Protein AF-A0A1G0DMK4-F1 (afdb_monomer)

Radius of gyration: 58.42 Å; Cα contacts (8 Å, |Δi|>4): 2530; chains: 1; bounding box: 121×80×186 Å

Solvent-accessible surface area (backbone atoms only — not comparable to full-atom values): 40715 Å² total; per-residue (Å²): 132,88,78,69,94,81,63,79,28,72,43,36,23,65,38,38,71,46,68,94,87,33,30,36,30,27,36,40,88,76,53,27,71,59,48,81,87,42,54,96,87,34,70,50,57,33,36,42,35,43,96,84,70,54,69,41,38,30,36,36,43,39,55,57,76,31,36,37,32,26,48,88,82,24,58,25,72,78,77,47,77,64,76,92,76,69,51,67,66,26,37,41,30,46,53,90,43,76,62,56,50,45,53,66,70,60,44,74,77,64,54,29,66,36,43,78,48,48,42,46,32,26,34,69,56,87,79,66,61,90,72,92,51,70,66,41,75,46,44,34,23,31,66,35,37,20,76,46,42,64,27,27,46,19,54,51,83,45,83,68,29,42,38,18,34,74,94,66,46,68,41,55,60,46,32,41,72,17,63,70,33,68,39,43,33,31,32,39,63,93,75,62,29,30,25,36,75,57,59,43,74,65,95,80,82,56,81,60,62,62,51,71,47,70,54,94,56,22,40,38,41,33,41,44,60,46,79,46,71,34,73,51,95,81,60,99,86,63,78,60,48,73,42,76,41,85,54,74,46,68,39,71,49,49,40,32,49,32,50,48,53,55,58,69,42,83,39,45,39,38,34,29,40,30,52,57,92,84,44,81,47,49,32,38,31,32,72,79,48,84,85,51,101,79,62,69,40,31,85,51,48,74,52,60,67,75,41,90,43,55,32,79,44,40,37,32,91,61,54,49,72,92,62,47,65,43,61,49,30,35,32,44,42,37,26,66,38,65,26,38,69,62,63,78,53,53,75,48,80,48,73,63,87,68,81,87,69,82,79,79,86,76,80,87,83,88,76,78,56,70,47,90,48,90,33,73,71,57,45,27,43,31,94,39,13,39,63,49,37,65,65,27,29,49,29,38,16,35,25,55,32,0,27,23,46,19,28,52,26,28,48,29,38,14,35,22,44,30,0,26,18,46,19,30,56,23,30,48,30,37,14,36,21,45,32,0,25,23,43,22,28,57,24,30,49,29,38,15,37,20,45,30,0,27,23,45,20,29,56,25,30,49,28,38,14,37,21,45,29,0,26,21,44,20,30,58,25,31,49,28,38,14,37,22,45,30,0,26,21,43,19,30,58,24,32,48,30,38,14,37,19,44,30,0,25,24,45,20,30,57,25,32,48,30,38,15,38,21,43,31,0,27,23,49,19,32,58,24,29,48,28,39,15,37,21,48,30,0,27,22,46,19,30,59,24,30,47,29,38,15,37,20,43,30,0,26,23,44,19,29,58,24,30,48,28,38,15,37,20,42,31,0,26,22,45,21,31,56,23,28,50,28,37,17,36,20,43,31,2,31,22,48,18,32,56,24,29,50,29,42,28,37,18,46,35,4,29,22,46,18,30,55,27,29,49,30,35,16,37,21,45,31,0,27,22,44,21,30,57,24,28,49,28,38,15,38,20,46,28,0,26,25,46,20,28,58,25,30,46,28,38,15,38,19,45,30,0,26,24,47,20,30,57,24,29,47,29,37,14,38,20,45,30,0,26,21,44,19,31,56,23,27,49,26,38,16,39,21,41,29,0,26,23,53,17,32,62,27,28,48,29,38,15,40,22,46,34,0,26,26,65,30,41,27,30,47,28,37,18,39,29,57,51,2,51,63,80,64,57,39,39,66,38,54,71,44,80,36,77,28,37,74,83,66,86,78,89,89,61,94,62,93,72,87,87,75,94,77,56,70,91,82,55,75,91,88,69,80,79,93,57,18,44,71,56,61,69,66,57,66,79,44,76,50,62,41,78,62,91,81,74,63,51,56,75,45,75,49,71,49,68,54,37,70,61,50,48,52,49,29,60,75,67,74,43,64,89,47,58,51,47,48,64,91,27,90,91,44,64,42,66,39,72,78,49,49,52,67,36,51,55,42,15,52,55,51,49,50,52,54,50,53,53,47,39,75,78,58,119

Foldseek 3Di:
DDDDPPQWQKFWWQAWFDDDQWTKTFTDQQSLVSDDAADQQGWAWKWWADPVGDIKIFIWHHDDRGMTTTHPPGIRPVVDDGDPIDDGGIMIIRDCDVVVVVVVVVPPLLEFEWDDDQQETEGEHVVFDPDDDAFDKHKYFYAAWRQDQWRWYDYRNHDIATEAAVVRHTHDTCLQPHGRRIWIWTQHPVVRHIHTDRGDDPPAQDDFPWDWDADPLKIKIKGAWDKDWWCDPPDDDDDTDIATPPGIAIDMRAQQQQLQPAAFDKWKKWWKWWPPVRDIHIKIHTPPEQDDLQQAADQDARDHHPDPNHNHHIHGRHGDGNITMWTQWIWIWHANGRRGTDDRTDTDGDNIDDRPPPDPDDDDDDDADQADDPEPAEGAGDVQWCCQAPAEHNEYAAEHQGCNQAHHEYCEYAAEHQGCNQAHHEYNEYAAEHLFCNQAHHEYCEYAHEHQFCNQAHHEYNEYTAEHQGCNQAHHEYCEYAAEHQGVNQAHHEYNEYAHEHQGVNQAHHEYCEYAAEHQGCNQAHHEYNEYAHEHQGCNQAHHEYCEYAAEHQGCNQAHHEYQEYAAAHQGVNQAHHEYQEYAHEHQGCNQAHHEYAEYYHEHLWCNQAHHEYQEYAAEHQGVNQAHHEYLEYAHEHQGVNQAHHEYNEYAHEHQGCNQAHHEYQEYAHAHQGCNQAHHEYNEYAAEHLGCNNAHHEYNEYAHEHNFQNLAPAYAEYTAYHNFHDPFLGRHDYNYYTYYDLPDPDDDDPDPDDDDDDDPVVDDPDDQDPAAQVLVVQFDKDWDADPDPPPRGHRPIDIDGDQVSNVVSCVVVVNCVLVQWDCSDVVHIDGDVVSCVSRHVRSVVVVVVVVVVVVVVPD

Nearest PDB structures (foldseek):
  8jov-assembly1_l  TM=7.802E-01  e=1.096E-05  Ralstonia phage GP4
  9b45-assembly1_2  TM=5.851E-01  e=5.328E-04  Pseudomonas virus Pa193
  8h37-assembly1_N  TM=1.203E-01  e=4.018E+00  Homo sapiens

Secondary structure (DSSP, 8-state):
----TT---EEEEEEEEE-SSSEEEEESTTGGGGSPP--TT--EEEEEE-TT--EEEEEEEEEETTEEEE-TT-S-TTSPPPPS---TT-EEE----HHHHHHHHS-GGGSEEPEEETTEEEE--SS---S--TT-EEEEE-SSB--SS--EEEETTPPPEEEEETTSPPPPTTSSBSTT-EEEEEEETTTTEEEESS----TTS----EEEEEETTEEEEEE-SEEEEE--TT-TT---EEEEE-S-EEEEE-TT--TT--TT-EEEEEEEEEEETTEEEEEEEETTS---TTPPBPSS---TTT----TT-BEESS--SS--EEEEEEEEEEEEETTEE-S--EEEPPPS-S------------S--B---SSTT-EEESTTTTTT-SS--S-EEESTTTTTT-SS--S-EEESTTTTTT-SS--S-EEESTTTTTT-SS--S-EEESTTTTTT-SS--S-EEESTTTTTT-SS--S-EEESTTTTTT-SS--S-EEESTTTTTT-SS--S-EEESTTTTTT-SS--S-EEESTTTTTT-SS--S-EEESTTTTTT-SS--S-EEESTTTTTT-SS--S-EEESTTTTTT-SS--S-EEESTTTTTT-SS--S-EEESTTTTTT-SS--S-EEESTTTTTT-SS--S-EEESTTTTTT-SS--S-EEESTTTTTT-SS--S-EEESTTTTTT-SS--S-EEESTTTTTT--SSS-EEESTT---SSS-TT--S-EEES-TT------SSS-------GGG--S----S-SHHHHHH--EEEEE---SSSSSTT-EEEEE-HHHHHHHHHHTT-GGG--EE-SSTT--EE-GGGGHHHHHHHHHHHHHHHHHHHHH--

Mean predicted aligned error: 20.09 Å

Sequence (859 aa):
MGIKFGNFASSKLVTPPSGTSGLSFVVSPGEGALFPTLAAGDWCYCVLKNASLVREVVRVTARSTDSFTIGTAGRGLDGSSAYASWGVGDVVELCLTNLALLDALADSGRWVAAGGTADAITANYTPDIYALVDGQLCFVRAGAANATATPTFAPDGLTAYTITLDGGAALSPGNIAGAGHELILRYNLANTRWELLNPKRKVGDTIFPVTAVLAANAMTLTLTPCTLDFRSLTLTTGVPNTRNVTADVATVISSGSTGGTTSAVASRIMLLAIDNAGTVELAWCNSLLALDETALISTTAEGGVGAADSAAVIYSTTARSNVPFRVVGYVNSTQTTAGTWAQTPALVQGYGGGVVHQTINQSGGTVNSMGGGGVASNVAISPTALYSNTTGTNNTAVGVQALQDNTTGSYNTAVGMHALQANTTGINNTAVGVNALLSNTTGIYNTAVGVQALQANTIGTSNTAVGQSALQANTTGIDNTAVGRSALQANTTGTSNTAVGMNALLYNTIGINNTAVGGYALNVNTTGASNTAVGYAALQANTTGYSNTAVGQYALYANTTGINNTAVGSSALQFNITGHSNTAVGQSALYANTTGAYNTVVGNEALQANTIGTYNTAVGSGALQSNTTGYDNTAVGKSALFLNTTGYSNTAVGKSALFFNTTGTNNTAVGSSALQSNITGYSNTAVGQSALYANTTGASNTAVGYAAGNNTTGTNNSFFGNGAVNTTGGATASNTIVLGDSAITTLRCQTNVISALSDIRDKSDIVALPFGLEFVSALKPVAFTWNQRDGGRIGIKSAGFIAQDLEEVQKRFGAENLDLVDTMNPDNFAARYGNLLPAMVKAIQELNIKFEQFKELHP

Structure (mmCIF, N/CA/C/O backbone):
data_AF-A0A1G0DMK4-F1
#
_entry.id   AF-A0A1G0DMK4-F1
#
loop_
_atom_site.group_PDB
_atom_site.id
_atom_site.type_symbol
_atom_site.label_atom_id
_atom_site.label_alt_id
_atom_site.label_comp_id
_atom_site.label_asym_id
_atom_site.label_entity_id
_atom_site.label_seq_id
_atom_site.pdbx_PDB_ins_code
_atom_site.Cartn_x
_atom_site.Cartn_y
_atom_site.Cartn_z
_atom_site.occupancy
_atom_site.B_iso_or_equiv
_atom_site.auth_seq_id
_atom_site.auth_comp_id
_atom_site.auth_asym_id
_atom_site.auth_atom_id
_atom_site.pdbx_PDB_model_num
ATOM 1 N N . MET A 1 1 ? -3.096 -25.996 63.598 1.00 44.22 1 MET A N 1
ATOM 2 C CA . MET A 1 1 ? -2.161 -26.513 62.573 1.00 44.22 1 MET A CA 1
ATOM 3 C C . MET A 1 1 ? -2.212 -25.579 61.367 1.00 44.22 1 MET A C 1
ATOM 5 O O . MET A 1 1 ? -3.277 -25.425 60.785 1.00 44.22 1 MET A O 1
ATOM 9 N N . GLY A 1 2 ? -1.127 -24.872 61.042 1.00 42.22 2 GLY A N 1
ATOM 10 C CA . GLY A 1 2 ? -1.115 -23.935 59.912 1.00 42.22 2 GLY A CA 1
ATOM 11 C C . GLY A 1 2 ? -0.899 -24.670 58.592 1.00 42.22 2 GLY A C 1
ATOM 12 O O . GLY A 1 2 ? 0.241 -24.962 58.238 1.00 42.22 2 GLY A O 1
ATOM 13 N N . ILE A 1 3 ? -1.970 -24.975 57.857 1.00 49.34 3 ILE A N 1
ATOM 14 C CA . ILE A 1 3 ? -1.850 -25.448 56.472 1.00 49.34 3 ILE A CA 1
ATOM 15 C C . ILE A 1 3 ? -1.408 -24.247 55.624 1.00 49.34 3 ILE A C 1
ATOM 17 O O . ILE A 1 3 ? -2.153 -23.283 55.466 1.00 49.34 3 ILE A O 1
ATOM 21 N N . LYS A 1 4 ? -0.174 -24.267 55.098 1.00 44.16 4 LYS A N 1
ATOM 22 C CA . LYS A 1 4 ? 0.292 -23.248 54.143 1.00 44.16 4 LYS A CA 1
ATOM 23 C C . LYS A 1 4 ? -0.550 -23.355 52.866 1.00 44.16 4 LYS A C 1
ATOM 25 O O . LYS A 1 4 ? -0.517 -24.385 52.200 1.00 44.16 4 LYS A O 1
ATOM 30 N N . PHE A 1 5 ? -1.254 -22.280 52.508 1.00 46.44 5 PHE A N 1
ATOM 31 C CA . PHE A 1 5 ? -2.208 -22.170 51.388 1.00 46.44 5 PHE A CA 1
ATOM 32 C C . PHE A 1 5 ? -1.623 -22.362 49.963 1.00 46.44 5 PHE A C 1
ATOM 34 O O . PHE A 1 5 ? -2.263 -21.989 48.986 1.00 46.44 5 PHE A O 1
ATOM 41 N N . GLY A 1 6 ? -0.414 -22.917 49.819 1.00 44.47 6 GLY A N 1
ATOM 42 C CA . GLY A 1 6 ? 0.282 -23.077 48.535 1.00 44.47 6 GLY A CA 1
ATOM 43 C C . GLY A 1 6 ? 0.266 -24.483 47.921 1.00 44.47 6 GLY A C 1
ATOM 44 O O . GLY A 1 6 ? 0.607 -24.612 46.751 1.00 44.47 6 GLY A O 1
ATOM 45 N N . ASN A 1 7 ? -0.121 -25.533 48.657 1.00 51.66 7 ASN A N 1
ATOM 46 C CA . ASN A 1 7 ? 0.048 -26.920 48.198 1.00 51.66 7 ASN A CA 1
ATOM 47 C C . ASN A 1 7 ? -1.297 -27.597 47.877 1.00 51.66 7 ASN A C 1
ATOM 49 O O . ASN A 1 7 ? -1.890 -28.234 48.743 1.00 51.66 7 ASN A O 1
ATOM 53 N N . PHE A 1 8 ? -1.767 -27.512 46.629 1.00 63.16 8 PHE A N 1
ATOM 54 C CA . PHE A 1 8 ? -2.818 -28.397 46.101 1.00 63.16 8 PHE A CA 1
ATOM 55 C C . PHE A 1 8 ? -2.177 -29.711 45.626 1.00 63.16 8 PHE A C 1
ATOM 57 O O . PHE A 1 8 ? -1.830 -29.856 44.457 1.00 63.16 8 PHE A O 1
ATOM 64 N N . ALA A 1 9 ? -1.939 -30.643 46.550 1.00 75.12 9 ALA A N 1
ATOM 65 C CA . ALA A 1 9 ? -1.316 -31.930 46.238 1.00 75.12 9 ALA A CA 1
ATOM 66 C C . ALA A 1 9 ? -2.338 -32.932 45.674 1.00 75.12 9 ALA A C 1
ATOM 68 O O . ALA A 1 9 ? -3.440 -33.049 46.207 1.00 75.12 9 ALA A O 1
ATOM 69 N N . SER A 1 10 ? -1.970 -33.675 44.629 1.00 86.06 10 SER A N 1
ATOM 70 C CA . SER A 1 10 ? -2.771 -34.750 44.024 1.00 86.06 10 SER A CA 1
ATOM 71 C C . SER A 1 10 ? -1.851 -35.913 43.648 1.00 86.06 10 SER A C 1
ATOM 73 O O . SER A 1 10 ? -0.731 -35.675 43.197 1.00 86.06 10 SER A O 1
ATOM 75 N N . SER A 1 11 ? -2.284 -37.154 43.875 1.00 90.38 11 SER A N 1
ATOM 76 C CA . SER A 1 11 ? -1.523 -38.368 43.541 1.00 90.38 11 SER A CA 1
ATOM 77 C C . SER A 1 11 ? -2.454 -39.562 43.299 1.00 90.38 11 SER A C 1
ATOM 79 O O . SER A 1 11 ? -3.620 -39.542 43.699 1.00 90.38 11 SER A O 1
ATOM 81 N N . LYS A 1 12 ? -1.960 -40.610 42.632 1.00 91.69 12 LYS A N 1
ATOM 82 C CA . LYS A 1 12 ? -2.721 -41.840 42.367 1.00 91.69 12 LYS A CA 1
ATOM 83 C C . LYS A 1 12 ? -2.516 -42.872 43.468 1.00 91.69 12 LYS A C 1
ATOM 85 O O . LYS A 1 12 ? -1.415 -43.036 43.981 1.00 91.69 12 LYS A O 1
ATOM 90 N N . LEU A 1 13 ? -3.565 -43.624 43.776 1.00 89.44 13 LEU A N 1
ATOM 91 C CA . LEU A 1 13 ? -3.516 -44.767 44.677 1.00 89.44 13 LEU A CA 1
ATOM 92 C C . LEU A 1 13 ? -2.804 -45.943 43.999 1.00 89.44 13 LEU A C 1
ATOM 94 O O . LEU A 1 13 ? -3.246 -46.437 42.962 1.00 89.44 13 LEU A O 1
ATOM 98 N N . VAL A 1 14 ? -1.726 -46.418 44.616 1.00 89.19 14 VAL A N 1
ATOM 99 C CA . VAL A 1 14 ? -1.028 -47.664 44.257 1.00 89.19 14 VAL A CA 1
ATOM 100 C C . VAL A 1 14 ? -1.635 -48.847 45.001 1.00 89.19 14 VAL A C 1
ATOM 102 O O . VAL A 1 14 ? -1.769 -49.931 44.438 1.00 89.19 14 VAL A O 1
ATOM 105 N N . THR A 1 15 ? -2.065 -48.622 46.241 1.00 87.75 15 THR A N 1
ATOM 106 C CA . THR A 1 15 ? -2.818 -49.599 47.031 1.00 87.75 15 THR A CA 1
ATOM 107 C C . THR A 1 15 ? -4.028 -48.898 47.637 1.00 87.75 15 THR A C 1
ATOM 109 O O . THR A 1 15 ? -3.842 -47.901 48.341 1.00 87.75 15 THR A O 1
ATOM 112 N N . PRO A 1 16 ? -5.259 -49.371 47.380 1.00 84.31 16 PRO A N 1
ATOM 113 C CA . PRO A 1 16 ? -6.455 -48.729 47.908 1.00 84.31 16 PRO A CA 1
ATOM 114 C C . PRO A 1 16 ? -6.574 -48.894 49.436 1.00 84.31 16 PRO A C 1
ATOM 116 O O . PRO A 1 16 ? -6.036 -49.863 49.982 1.00 84.31 16 PRO A O 1
ATOM 119 N N . PRO A 1 17 ? -7.300 -47.987 50.128 1.00 84.44 17 PRO A N 1
ATOM 120 C CA . PRO A 1 17 ? -7.554 -48.078 51.564 1.00 84.44 17 PRO A CA 1
ATOM 121 C C . PRO A 1 17 ? -8.040 -49.467 52.001 1.00 84.44 17 PRO A C 1
ATOM 123 O O . PRO A 1 17 ? -9.147 -49.877 51.653 1.00 84.44 17 PRO A O 1
ATOM 126 N N . SER A 1 18 ? -7.227 -50.181 52.785 1.00 77.44 18 SER A N 1
ATOM 127 C CA . SER A 1 18 ? -7.543 -51.520 53.308 1.00 77.44 18 SER A CA 1
ATOM 128 C C . SER A 1 18 ? -6.990 -51.720 54.730 1.00 77.44 18 SER A C 1
ATOM 130 O O . SER A 1 18 ? -6.041 -51.045 55.124 1.00 77.44 18 SER A O 1
ATOM 132 N N . GLY A 1 19 ? -7.612 -52.595 55.535 1.00 66.94 19 GLY A N 1
ATOM 133 C CA . GLY A 1 19 ? -7.185 -52.897 56.914 1.00 66.94 19 GLY A CA 1
ATOM 134 C C . GLY A 1 19 ? -8.329 -53.012 57.934 1.00 66.94 19 GLY A C 1
ATOM 135 O O . GLY A 1 19 ? -9.402 -52.444 57.749 1.00 66.94 19 GLY A O 1
ATOM 136 N N . THR A 1 20 ? -8.109 -53.765 59.019 1.00 52.50 20 THR A N 1
ATOM 137 C CA . THR A 1 20 ? -9.117 -54.055 60.065 1.00 52.50 20 THR A CA 1
ATOM 138 C C . THR A 1 20 ? -9.010 -53.172 61.317 1.00 52.50 20 THR A C 1
ATOM 140 O O . THR A 1 20 ? -9.923 -53.177 62.137 1.00 52.50 20 THR A O 1
ATOM 143 N N . SER A 1 21 ? -7.934 -52.388 61.463 1.00 51.56 21 SER A N 1
ATOM 144 C CA . SER A 1 21 ? -7.616 -51.590 62.669 1.00 51.56 21 SER A CA 1
ATOM 145 C C . SER A 1 21 ? -7.331 -50.119 62.323 1.00 51.56 21 SER A C 1
ATOM 147 O O . SER A 1 21 ? -6.407 -49.510 62.858 1.00 51.56 21 SER A O 1
ATOM 149 N N . GLY A 1 22 ? -8.088 -49.573 61.368 1.00 65.00 22 GLY A N 1
ATOM 150 C CA . GLY A 1 22 ? -7.731 -48.377 60.596 1.00 65.00 22 GLY A CA 1
ATOM 151 C C . GLY A 1 22 ? -7.344 -48.768 59.168 1.00 65.00 22 GLY A C 1
ATOM 152 O O . GLY A 1 22 ? -6.807 -49.854 58.947 1.00 65.00 22 GLY A O 1
ATOM 153 N N . LEU A 1 23 ? -7.679 -47.924 58.192 1.00 81.00 23 LEU A N 1
ATOM 154 C CA . LEU A 1 23 ? -7.430 -48.202 56.774 1.00 81.00 23 LEU A CA 1
ATOM 155 C C . LEU A 1 23 ? -6.123 -47.534 56.358 1.00 81.00 23 LEU A C 1
ATOM 157 O O . LEU A 1 23 ? -5.935 -46.355 56.649 1.00 81.00 23 LEU A O 1
ATOM 161 N N . SER A 1 24 ? -5.242 -48.238 55.654 1.00 86.62 24 SER A N 1
ATOM 162 C CA . SER A 1 24 ? -4.052 -47.632 55.053 1.00 86.62 24 SER A CA 1
ATOM 163 C C . SER A 1 24 ? -4.102 -47.696 53.534 1.00 86.62 24 SER A C 1
ATOM 165 O O . SER A 1 24 ? -4.642 -48.638 52.952 1.00 86.62 24 SER A O 1
ATOM 167 N N . PHE A 1 25 ? -3.558 -46.666 52.891 1.00 89.31 25 PHE A N 1
ATOM 168 C CA . PHE A 1 25 ? -3.395 -46.606 51.442 1.00 89.31 25 PHE A CA 1
ATOM 169 C C . PHE A 1 25 ? -2.009 -46.079 51.090 1.00 89.31 25 PHE A C 1
ATOM 171 O O . PHE A 1 25 ? -1.380 -45.375 51.884 1.00 89.31 25 PHE A O 1
ATOM 178 N N . VAL A 1 26 ? -1.536 -46.425 49.897 1.00 91.00 26 VAL A N 1
ATOM 179 C CA . VAL A 1 26 ? -0.231 -45.989 49.385 1.00 91.00 26 VAL A CA 1
ATOM 180 C C . VAL A 1 26 ? -0.451 -45.230 48.091 1.00 91.00 26 VAL A C 1
ATOM 182 O O . VAL A 1 26 ? -1.264 -45.647 47.262 1.00 91.00 26 VAL A O 1
ATOM 185 N N . VAL A 1 27 ? 0.254 -44.117 47.931 1.00 90.88 27 VAL A N 1
ATOM 186 C CA . VAL A 1 27 ? 0.215 -43.292 46.717 1.00 90.88 27 VAL A CA 1
ATOM 187 C C . VAL A 1 27 ? 1.395 -43.609 45.793 1.00 90.88 27 VAL A C 1
ATOM 189 O O . VAL A 1 27 ? 2.221 -44.459 46.132 1.00 90.88 27 VAL A O 1
ATOM 192 N N . SER A 1 28 ? 1.490 -42.982 44.617 1.00 91.12 28 SER A N 1
ATOM 193 C CA . SER A 1 28 ? 2.614 -43.236 43.702 1.00 91.12 28 SER A CA 1
ATOM 194 C C . SER A 1 28 ? 3.966 -43.014 44.404 1.00 91.12 28 SER A C 1
ATOM 196 O O . SER A 1 28 ? 4.089 -42.064 45.183 1.00 91.12 28 SER A O 1
ATOM 198 N N . PRO A 1 29 ? 4.999 -43.837 44.130 1.00 90.38 29 PRO A N 1
ATOM 199 C CA . PRO A 1 29 ? 6.288 -43.722 44.809 1.00 90.38 29 PRO A CA 1
ATOM 200 C C . PRO A 1 29 ? 6.890 -42.313 44.703 1.00 90.38 29 PRO A C 1
ATOM 202 O O . PRO A 1 29 ? 7.016 -41.770 43.606 1.00 90.38 29 PRO A O 1
ATOM 205 N N . GLY A 1 30 ? 7.274 -41.730 45.838 1.00 83.62 30 GLY A N 1
ATOM 206 C CA . GLY A 1 30 ? 7.830 -40.380 45.959 1.00 83.62 30 GLY A CA 1
ATOM 207 C C . GLY A 1 30 ? 6.803 -39.240 45.982 1.00 83.62 30 GLY A C 1
ATOM 208 O O . GLY A 1 30 ? 7.153 -38.124 46.371 1.00 83.62 30 GLY A O 1
ATOM 209 N N . GLU A 1 31 ? 5.541 -39.486 45.616 1.00 87.12 31 GLU A N 1
ATOM 210 C CA . GLU A 1 31 ? 4.489 -38.457 45.599 1.00 87.12 31 GLU A CA 1
ATOM 211 C C . GLU A 1 31 ? 3.869 -38.223 46.982 1.00 87.12 31 GLU A C 1
ATOM 213 O O . GLU A 1 31 ? 3.217 -37.198 47.202 1.00 87.12 31 GLU A O 1
ATOM 218 N N . GLY A 1 32 ? 4.134 -39.094 47.962 1.00 81.38 32 GLY A N 1
ATOM 219 C CA . GLY A 1 32 ? 3.729 -38.876 49.346 1.00 81.38 32 GLY A CA 1
ATOM 220 C C . GLY A 1 32 ? 4.279 -37.570 49.906 1.00 81.38 32 GLY A C 1
ATOM 221 O O . GLY A 1 32 ? 3.563 -36.884 50.638 1.00 81.38 32 GLY A O 1
ATOM 222 N N . ALA A 1 33 ? 5.488 -37.172 49.482 1.00 81.50 33 ALA A N 1
ATOM 223 C CA . ALA A 1 33 ? 6.163 -35.921 49.838 1.00 81.50 33 ALA A CA 1
ATOM 224 C C . ALA A 1 33 ? 5.368 -34.647 49.495 1.00 81.50 33 ALA A C 1
ATOM 226 O O . ALA A 1 33 ? 5.602 -33.612 50.120 1.00 81.50 33 ALA A O 1
ATOM 227 N N . LEU A 1 34 ? 4.421 -34.721 48.551 1.00 79.25 34 LEU A N 1
ATOM 228 C CA . LEU A 1 34 ? 3.544 -33.603 48.178 1.00 79.25 34 LEU A CA 1
ATOM 229 C C . LEU A 1 34 ? 2.527 -33.269 49.283 1.00 79.25 34 LEU A C 1
ATOM 231 O O . LEU A 1 34 ? 2.045 -32.139 49.365 1.00 79.25 34 LEU A O 1
ATOM 235 N N . PHE A 1 35 ? 2.224 -34.233 50.154 1.00 81.56 35 PHE A N 1
ATOM 236 C CA . PHE A 1 35 ? 1.291 -34.084 51.267 1.00 81.56 35 PHE A CA 1
ATOM 237 C C . PHE A 1 35 ? 2.019 -33.679 52.566 1.00 81.56 35 PHE A C 1
ATOM 239 O O . PHE A 1 35 ? 3.217 -33.939 52.710 1.00 81.56 35 PHE A O 1
ATOM 246 N N . PRO A 1 36 ? 1.331 -33.053 53.541 1.00 76.75 36 PRO A N 1
ATOM 247 C CA . PRO A 1 36 ? 1.948 -32.636 54.800 1.00 76.75 36 PRO A CA 1
ATOM 248 C C . PRO A 1 36 ? 2.512 -33.817 55.603 1.00 76.75 36 PRO A C 1
ATOM 250 O O . PRO A 1 36 ? 1.909 -34.889 55.659 1.00 76.75 36 PRO A O 1
ATOM 253 N N . THR A 1 37 ? 3.646 -33.610 56.277 1.00 77.19 37 THR A N 1
ATOM 254 C CA . THR A 1 37 ? 4.127 -34.538 57.312 1.00 77.19 37 THR A CA 1
ATOM 255 C C . THR A 1 37 ? 3.250 -34.385 58.556 1.00 77.19 37 THR A C 1
ATOM 257 O O . THR A 1 37 ? 3.097 -33.271 59.048 1.00 77.19 37 THR A O 1
ATOM 260 N N . LEU A 1 38 ? 2.688 -35.486 59.063 1.00 75.31 38 LEU A N 1
ATOM 261 C CA . LEU A 1 38 ? 1.819 -35.499 60.246 1.00 75.31 38 LEU A CA 1
ATOM 262 C C . LEU A 1 38 ? 2.589 -36.067 61.446 1.00 75.31 38 LEU A C 1
ATOM 264 O O . LEU A 1 38 ? 3.090 -37.192 61.360 1.00 75.31 38 LEU A O 1
ATOM 268 N N . ALA A 1 39 ? 2.700 -35.307 62.540 1.00 71.62 39 ALA A N 1
ATOM 269 C CA . ALA A 1 39 ? 3.239 -35.816 63.800 1.00 71.62 39 ALA A CA 1
ATOM 270 C C . ALA A 1 39 ? 2.172 -36.616 64.575 1.00 71.62 39 ALA A C 1
ATOM 272 O O . ALA A 1 39 ? 1.011 -36.706 64.175 1.00 71.62 39 ALA A O 1
ATOM 273 N N . ALA A 1 40 ? 2.555 -37.231 65.696 1.00 68.44 40 ALA A N 1
ATOM 274 C CA . ALA A 1 40 ? 1.621 -37.995 66.520 1.00 68.44 40 ALA A CA 1
ATOM 275 C C . ALA A 1 40 ? 0.482 -37.097 67.047 1.00 68.44 40 ALA A C 1
ATOM 277 O O . ALA A 1 40 ? 0.729 -36.168 67.811 1.00 68.44 40 ALA A O 1
ATOM 278 N N . GLY A 1 41 ? -0.758 -37.399 66.647 1.00 65.56 41 GLY A N 1
ATOM 279 C CA . GLY A 1 41 ? -1.957 -36.622 66.994 1.00 65.56 41 GLY A CA 1
ATOM 280 C C . GLY A 1 41 ? -2.400 -35.620 65.922 1.00 65.56 41 GLY A C 1
ATOM 281 O O . GLY A 1 41 ? -3.529 -35.132 65.986 1.00 65.56 41 GLY A O 1
ATOM 282 N N . ASP A 1 42 ? -1.567 -35.369 64.910 1.00 71.50 42 ASP A N 1
ATOM 283 C CA . ASP A 1 42 ? -1.923 -34.520 63.778 1.00 71.50 42 ASP A CA 1
ATOM 284 C C . ASP A 1 42 ? -2.809 -35.265 62.775 1.00 71.50 42 ASP A C 1
ATOM 286 O O . ASP A 1 42 ? -2.717 -36.479 62.584 1.00 71.50 42 ASP A O 1
ATOM 290 N N . TRP A 1 43 ? -3.662 -34.518 62.083 1.00 76.50 43 TRP A N 1
ATOM 291 C CA . TRP A 1 43 ? -4.490 -35.036 61.008 1.00 76.50 43 TRP A CA 1
ATOM 292 C C . TRP A 1 43 ? -4.696 -34.001 59.898 1.00 76.50 43 TRP A C 1
ATOM 294 O O . TRP A 1 43 ? -4.588 -32.795 60.123 1.00 76.50 43 TRP A O 1
ATOM 304 N N . CYS A 1 44 ? -5.017 -34.467 58.691 1.00 75.12 44 CYS A N 1
ATOM 305 C CA . CYS A 1 44 ? -5.439 -33.620 57.575 1.00 75.12 44 CYS A CA 1
ATOM 306 C C . CYS A 1 44 ? -6.591 -34.256 56.783 1.00 75.12 44 CYS A C 1
ATOM 308 O O . CYS A 1 44 ? -6.791 -35.474 56.804 1.00 75.12 44 CYS A O 1
ATOM 310 N N . TYR A 1 45 ? -7.365 -33.423 56.085 1.00 81.81 45 TYR A N 1
ATOM 311 C CA . TYR A 1 45 ? -8.427 -33.884 55.193 1.00 81.81 45 TYR A CA 1
ATOM 312 C C . TYR A 1 45 ? -7.888 -34.114 53.782 1.00 81.81 45 TYR A C 1
ATOM 314 O O . TYR A 1 45 ? -7.202 -33.258 53.227 1.00 81.81 45 TYR A O 1
ATOM 322 N N . CYS A 1 46 ? -8.240 -35.252 53.196 1.00 83.44 46 CYS A N 1
ATOM 323 C CA . CYS A 1 46 ? -7.997 -35.570 51.792 1.00 83.44 46 CYS A CA 1
ATOM 324 C C . CYS A 1 46 ? -9.313 -35.994 51.130 1.00 83.44 46 CYS A C 1
ATOM 326 O O . CYS A 1 46 ? -10.256 -36.410 51.805 1.00 83.44 46 CYS A O 1
ATOM 328 N N . VAL A 1 47 ? -9.380 -35.901 49.807 1.00 85.81 47 VAL A N 1
ATOM 329 C CA . VAL A 1 47 ? -10.520 -36.370 49.015 1.00 85.81 47 VAL A CA 1
ATOM 330 C C . VAL A 1 47 ? -10.056 -37.510 48.125 1.00 85.81 47 VAL A C 1
ATOM 332 O O . VAL A 1 47 ? -9.129 -37.331 47.339 1.00 85.81 47 VAL A O 1
ATOM 335 N N . LEU A 1 48 ? -10.706 -38.666 48.241 1.00 86.31 48 LEU A N 1
ATOM 336 C CA . LEU A 1 48 ? -10.544 -39.779 47.309 1.00 86.31 48 LEU A CA 1
ATOM 337 C C . LEU A 1 48 ? -11.554 -39.623 46.172 1.00 86.31 48 LEU A C 1
ATOM 339 O O . LEU A 1 48 ? -12.719 -39.308 46.427 1.00 86.31 48 LEU A O 1
ATOM 343 N N . LYS A 1 49 ? -11.113 -39.804 44.925 1.00 85.81 49 LYS A N 1
ATOM 344 C CA . LYS A 1 49 ? -11.930 -39.654 43.715 1.00 85.81 49 LYS A CA 1
ATOM 345 C C . LYS A 1 49 ? -11.660 -40.790 42.740 1.00 85.81 49 LYS A C 1
ATOM 347 O O . LYS A 1 49 ? -10.506 -41.060 42.417 1.00 85.81 49 LYS A O 1
ATOM 352 N N . ASN A 1 50 ? -12.719 -41.409 42.226 1.00 84.06 50 ASN A N 1
ATOM 353 C CA . ASN A 1 50 ? -12.601 -42.410 41.167 1.00 84.06 50 ASN A CA 1
ATOM 354 C C . ASN A 1 50 ? -12.900 -41.816 39.782 1.00 84.06 50 ASN A C 1
ATOM 356 O O . ASN A 1 50 ? -13.381 -40.686 39.654 1.00 84.06 50 ASN A O 1
ATOM 360 N N . ALA A 1 51 ? -12.658 -42.598 38.728 1.00 77.88 51 ALA A N 1
ATOM 361 C CA . ALA A 1 51 ? -12.893 -42.182 37.340 1.00 77.88 51 ALA A CA 1
ATOM 362 C C . ALA A 1 51 ? -14.366 -41.839 37.013 1.00 77.88 51 ALA A C 1
ATOM 364 O O . ALA A 1 51 ? -14.629 -41.160 36.025 1.00 77.88 51 ALA A O 1
ATOM 365 N N . SER A 1 52 ? -15.325 -42.281 37.835 1.00 78.75 52 SER A N 1
ATOM 366 C CA . SER A 1 52 ? -16.761 -41.977 37.696 1.00 78.75 52 SER A CA 1
ATOM 367 C C . SER A 1 52 ? -17.201 -40.753 38.513 1.00 78.75 52 SER A C 1
ATOM 369 O O . SER A 1 52 ? -18.395 -40.549 38.712 1.00 78.75 52 SER A O 1
ATOM 371 N N . LEU A 1 53 ? -16.247 -39.940 38.993 1.00 69.75 53 LEU A N 1
ATOM 372 C CA . LEU A 1 53 ? -16.464 -38.732 39.803 1.00 69.75 53 LEU A CA 1
ATOM 373 C C . LEU A 1 53 ? -17.138 -38.977 41.163 1.00 69.75 53 LEU A C 1
ATOM 375 O O . LEU A 1 53 ? -17.576 -38.023 41.813 1.00 69.75 53 LEU A O 1
ATOM 379 N N . VAL A 1 54 ? -17.174 -40.226 41.639 1.00 79.44 54 VAL A N 1
ATOM 380 C CA . VAL A 1 54 ? -17.544 -40.501 43.031 1.00 79.44 54 VAL A CA 1
ATOM 381 C C . VAL A 1 54 ? -16.417 -39.986 43.910 1.00 79.44 54 VAL A C 1
ATOM 383 O O . VAL A 1 54 ? -15.250 -40.322 43.693 1.00 79.44 54 VAL A O 1
ATOM 386 N N . ARG A 1 55 ? -16.774 -39.153 44.888 1.00 80.69 55 ARG A N 1
ATOM 387 C CA . ARG A 1 55 ? -15.834 -38.545 45.824 1.00 80.69 55 ARG A CA 1
ATOM 388 C C . ARG A 1 55 ? -16.176 -38.929 47.251 1.00 80.69 55 ARG A C 1
ATOM 390 O O . ARG A 1 55 ? -17.348 -39.042 47.590 1.00 80.69 55 ARG A O 1
ATOM 397 N N . GLU A 1 56 ? -15.152 -39.047 48.078 1.00 82.56 56 GLU A N 1
ATOM 398 C CA . GLU A 1 56 ? -15.302 -39.222 49.516 1.00 82.56 56 GLU A CA 1
ATOM 399 C C . GLU A 1 56 ? -14.257 -38.391 50.250 1.00 82.56 56 GLU A C 1
ATOM 401 O O . GLU A 1 56 ? -13.078 -38.388 49.885 1.00 82.56 56 GLU A O 1
ATOM 406 N N . VAL A 1 57 ? -14.684 -37.711 51.311 1.00 81.25 57 VAL A N 1
ATOM 407 C CA . VAL A 1 57 ? -13.777 -36.979 52.196 1.00 81.25 57 VAL A CA 1
ATOM 408 C C . VAL A 1 57 ? -13.284 -37.905 53.303 1.00 81.25 57 VAL A C 1
ATOM 410 O O . VAL A 1 57 ? -14.082 -38.472 54.054 1.00 81.25 57 VAL A O 1
ATOM 413 N N . VAL A 1 58 ? -11.961 -38.022 53.420 1.00 81.44 58 VAL A N 1
ATOM 414 C CA . VAL A 1 58 ? -11.290 -38.849 54.425 1.00 81.44 58 VAL A CA 1
ATOM 415 C C . VAL A 1 58 ? -10.386 -38.019 55.334 1.00 81.44 58 VAL A C 1
ATOM 417 O O . VAL A 1 58 ? -9.784 -37.032 54.905 1.00 81.44 58 VAL A O 1
ATOM 420 N N . ARG A 1 59 ? -10.268 -38.427 56.602 1.00 83.12 59 ARG A N 1
ATOM 421 C CA . ARG A 1 59 ? -9.351 -37.833 57.587 1.00 83.12 59 ARG A CA 1
ATOM 422 C C . ARG A 1 59 ? -8.137 -38.732 57.781 1.00 83.12 59 ARG A C 1
ATOM 424 O O . ARG A 1 59 ? -8.228 -39.798 58.395 1.00 83.12 59 ARG A O 1
ATOM 431 N N . VAL A 1 60 ? -7.004 -38.268 57.278 1.00 83.88 60 VAL A N 1
ATOM 432 C CA . VAL A 1 60 ? -5.705 -38.929 57.376 1.00 83.88 60 VAL A CA 1
ATOM 433 C C . VAL A 1 60 ? -5.037 -38.520 58.684 1.00 83.88 60 VAL A C 1
ATOM 435 O O . VAL A 1 60 ? -4.962 -37.334 58.985 1.00 83.88 60 VAL A O 1
ATOM 438 N N . THR A 1 61 ? -4.560 -39.489 59.462 1.00 79.44 61 THR A N 1
ATOM 439 C CA . THR A 1 61 ? -4.024 -39.276 60.821 1.00 79.44 61 THR A CA 1
ATOM 440 C C . THR A 1 61 ? -2.540 -39.620 60.958 1.00 79.44 61 THR A C 1
ATOM 442 O O . THR A 1 61 ? -1.960 -39.412 62.016 1.00 79.44 61 THR A O 1
ATOM 445 N N . ALA A 1 62 ? -1.917 -40.199 59.927 1.00 82.12 62 ALA A N 1
ATOM 446 C CA . ALA A 1 62 ? -0.475 -40.441 59.884 1.00 82.12 62 ALA A CA 1
ATOM 447 C C . ALA A 1 62 ? 0.018 -40.612 58.439 1.00 82.12 62 ALA A C 1
ATOM 449 O O . ALA A 1 62 ? -0.729 -41.099 57.585 1.00 82.12 62 ALA A O 1
ATOM 450 N N . ARG A 1 63 ? 1.290 -40.266 58.190 1.00 84.38 63 ARG A N 1
ATOM 451 C CA . ARG A 1 63 ? 2.005 -40.532 56.929 1.00 84.38 63 ARG A CA 1
ATOM 452 C C . ARG A 1 63 ? 3.409 -41.088 57.195 1.00 84.38 63 ARG A C 1
ATOM 454 O O . ARG A 1 63 ? 4.148 -40.507 57.985 1.00 84.38 63 ARG A O 1
ATOM 461 N N . SER A 1 64 ? 3.805 -42.135 56.468 1.00 80.44 64 SER A N 1
ATOM 462 C CA . SER A 1 64 ? 5.188 -42.632 56.375 1.00 80.44 64 SER A CA 1
ATOM 463 C C . SER A 1 64 ? 5.607 -42.756 54.907 1.00 80.44 64 SER A C 1
ATOM 465 O O . SER A 1 64 ? 5.093 -43.612 54.192 1.00 80.44 64 SER A O 1
ATOM 467 N N . THR A 1 65 ? 6.519 -41.891 54.456 1.00 86.38 65 THR A N 1
ATOM 468 C CA . THR A 1 65 ? 6.931 -41.732 53.045 1.00 86.38 65 THR A CA 1
ATOM 469 C C . THR A 1 65 ? 5.729 -41.583 52.100 1.00 86.38 65 THR A C 1
ATOM 471 O O . THR A 1 65 ? 5.189 -40.481 52.019 1.00 86.38 65 THR A O 1
ATOM 474 N N . ASP A 1 66 ? 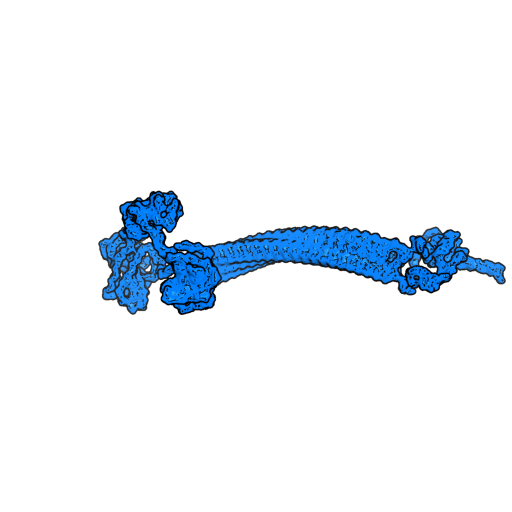5.274 -42.670 51.465 1.00 88.75 66 ASP A N 1
ATOM 475 C CA . ASP A 1 66 ? 4.145 -42.708 50.518 1.00 88.75 66 ASP A CA 1
ATOM 476 C C . ASP A 1 66 ? 2.908 -43.444 51.065 1.00 88.75 66 ASP A C 1
ATOM 478 O O . ASP A 1 66 ? 1.894 -43.565 50.377 1.00 88.75 66 ASP A O 1
ATOM 482 N N . SER A 1 67 ? 2.973 -43.941 52.303 1.00 87.12 67 SER A N 1
ATOM 483 C CA . SER A 1 67 ? 1.869 -44.623 52.981 1.00 87.12 67 SER A CA 1
ATOM 484 C C . SER A 1 67 ? 1.123 -43.666 53.905 1.00 87.12 67 SER A C 1
ATOM 486 O O . SER A 1 67 ? 1.735 -42.952 54.701 1.00 87.12 67 SER A O 1
ATOM 488 N N . PHE A 1 68 ? -0.203 -43.726 53.869 1.00 88.69 68 PHE A N 1
ATOM 489 C CA . PHE A 1 68 ? -1.106 -42.909 54.673 1.00 88.69 68 PHE A CA 1
ATOM 490 C C . PHE A 1 68 ? -2.055 -43.793 55.477 1.00 88.69 68 PHE A C 1
ATOM 492 O O . PHE A 1 68 ? -2.486 -44.842 54.998 1.00 88.69 68 PHE A O 1
ATOM 499 N N . THR A 1 69 ? -2.405 -43.349 56.684 1.00 87.31 69 THR A N 1
ATOM 500 C CA . THR A 1 69 ? -3.352 -44.046 57.565 1.00 87.31 69 THR A CA 1
ATOM 501 C C . THR A 1 69 ? -4.588 -43.188 57.800 1.00 87.31 69 THR A C 1
ATOM 503 O O . THR A 1 69 ? -4.485 -42.015 58.159 1.00 87.31 69 THR A O 1
ATOM 506 N N . ILE A 1 70 ? -5.760 -43.792 57.636 1.00 84.69 70 ILE A N 1
ATOM 507 C CA . ILE A 1 70 ? -7.076 -43.242 57.954 1.00 84.69 70 ILE A CA 1
ATOM 508 C C . ILE A 1 70 ? -7.533 -43.861 59.281 1.00 84.69 70 ILE A C 1
ATOM 510 O O . ILE A 1 70 ? -7.580 -45.086 59.428 1.00 84.69 70 ILE A O 1
ATOM 514 N N . GLY A 1 71 ? -7.883 -43.015 60.253 1.00 73.62 71 GLY A N 1
ATOM 515 C CA . GLY A 1 71 ? -8.381 -43.464 61.556 1.00 73.62 71 GLY A CA 1
ATOM 516 C C . GLY A 1 71 ? -9.724 -44.208 61.473 1.00 73.62 71 GLY A C 1
ATOM 517 O O . GLY A 1 71 ? -10.453 -44.102 60.488 1.00 73.62 71 GLY A O 1
ATOM 518 N N . THR A 1 72 ? -10.098 -44.915 62.542 1.00 68.06 72 THR A N 1
ATOM 519 C CA . THR A 1 72 ? -11.293 -45.786 62.641 1.00 68.06 72 THR A CA 1
ATOM 520 C C . THR A 1 72 ? -12.649 -45.104 62.391 1.00 68.06 72 THR A C 1
ATOM 522 O O . THR A 1 72 ? -13.634 -45.798 62.169 1.00 68.06 72 THR A O 1
ATOM 525 N N . ALA A 1 73 ? -12.704 -43.768 62.359 1.00 67.81 73 ALA A N 1
ATOM 526 C CA . ALA A 1 73 ? -13.880 -42.966 61.994 1.00 67.81 73 ALA A CA 1
ATOM 527 C C . ALA A 1 73 ? -13.562 -41.899 60.921 1.00 67.81 73 ALA A C 1
ATOM 529 O O . ALA A 1 73 ? -14.156 -40.827 60.900 1.00 67.81 73 ALA A O 1
ATOM 530 N N . GLY A 1 74 ? -12.551 -42.136 60.079 1.00 69.19 74 GLY A N 1
ATOM 531 C CA . GLY A 1 74 ? -12.006 -41.143 59.145 1.00 69.19 74 GLY A CA 1
ATOM 532 C C . GLY A 1 74 ? -12.544 -41.213 57.714 1.00 69.19 74 GLY A C 1
ATOM 533 O O . GLY A 1 74 ? -11.837 -40.772 56.817 1.00 69.19 74 GLY A O 1
ATOM 534 N N . ARG A 1 75 ? -13.726 -41.789 57.474 1.00 78.06 75 ARG A N 1
ATOM 535 C CA . ARG A 1 75 ? -14.327 -41.987 56.139 1.00 78.06 75 ARG A CA 1
ATOM 536 C C . ARG A 1 75 ? -15.750 -41.429 56.075 1.00 78.06 75 ARG A C 1
ATOM 538 O O . ARG A 1 75 ? -16.391 -41.320 57.115 1.00 78.06 75 ARG A O 1
ATOM 545 N N . GLY A 1 76 ? -16.228 -41.084 54.877 1.00 66.81 76 GLY A N 1
ATOM 546 C CA . GLY A 1 76 ? -17.589 -40.569 54.652 1.00 66.81 76 GLY A CA 1
ATOM 547 C C . GLY A 1 76 ? -17.907 -39.246 55.360 1.00 66.81 76 GLY A C 1
ATOM 548 O O . GLY A 1 76 ? -19.041 -39.015 55.776 1.00 66.81 76 GLY A O 1
ATOM 549 N N . LEU A 1 77 ? -16.910 -38.376 55.559 1.00 68.56 77 LEU A N 1
ATOM 550 C CA . LEU A 1 77 ? -17.059 -37.198 56.429 1.00 68.56 77 LEU A CA 1
ATOM 551 C C . LEU A 1 77 ? -17.928 -36.079 55.826 1.00 68.56 77 LEU A C 1
ATOM 553 O O . LEU A 1 77 ? -18.331 -35.164 56.532 1.00 68.56 77 LEU A O 1
ATOM 557 N N . ASP A 1 78 ? -18.271 -36.163 54.542 1.00 61.28 78 ASP A N 1
ATOM 558 C CA . ASP A 1 78 ? -19.224 -35.277 53.862 1.00 61.28 78 ASP A CA 1
ATOM 559 C C . ASP A 1 78 ? -20.690 -35.744 53.970 1.00 61.28 78 ASP A C 1
ATOM 561 O O . ASP A 1 78 ? -21.552 -35.244 53.248 1.00 61.28 78 ASP A O 1
ATOM 565 N N . GLY A 1 79 ? -20.982 -36.695 54.865 1.00 57.62 79 GLY A N 1
ATOM 566 C CA . GLY A 1 79 ? -22.318 -37.270 55.043 1.00 57.62 79 GLY A CA 1
ATOM 567 C C . GLY A 1 79 ? -22.667 -38.352 54.016 1.00 57.62 79 GLY A C 1
ATOM 568 O O . GLY A 1 79 ? -23.782 -38.874 54.042 1.00 57.62 79 GLY A O 1
ATOM 569 N N . SER A 1 80 ? -21.732 -38.711 53.129 1.00 53.09 80 SER A N 1
ATOM 570 C CA . SER A 1 80 ? -21.856 -39.886 52.267 1.00 53.09 80 SER A CA 1
ATOM 571 C C . SER A 1 80 ? -21.585 -41.175 53.056 1.00 53.09 80 SER A C 1
ATOM 573 O O . SER A 1 80 ? -20.769 -41.210 53.978 1.00 53.09 80 SER A O 1
ATOM 575 N N . SER A 1 81 ? -22.273 -42.269 52.715 1.00 56.38 81 SER A N 1
ATOM 576 C CA . SER A 1 81 ? -21.896 -43.592 53.217 1.00 56.38 81 SER A CA 1
ATOM 577 C C . SER A 1 81 ? -20.505 -43.957 52.688 1.00 56.38 81 SER A C 1
ATOM 579 O O . SER A 1 81 ? -20.206 -43.727 51.516 1.00 56.38 81 SER A O 1
ATOM 581 N N . ALA A 1 82 ? -19.647 -44.524 53.546 1.00 63.62 82 ALA A N 1
ATOM 582 C CA . ALA A 1 82 ? -18.296 -44.932 53.164 1.00 63.62 82 ALA A CA 1
ATOM 583 C C . ALA A 1 82 ? -18.337 -45.782 51.881 1.00 63.62 82 ALA A C 1
ATOM 585 O O . ALA A 1 82 ? -18.980 -46.833 51.843 1.00 63.62 82 ALA A O 1
ATOM 586 N N . TYR A 1 83 ? -17.667 -45.319 50.822 1.00 71.25 83 TYR A N 1
ATOM 587 C CA . TYR A 1 83 ? -17.685 -45.984 49.520 1.00 71.25 83 TYR A CA 1
ATOM 588 C C . TYR A 1 83 ? -17.165 -47.432 49.616 1.00 71.25 83 TYR A C 1
ATOM 590 O O . TYR A 1 83 ? -16.179 -47.704 50.308 1.00 71.25 83 TYR A O 1
ATOM 598 N N . ALA A 1 84 ? -17.825 -48.371 48.938 1.00 66.56 84 ALA A N 1
ATOM 599 C CA . ALA A 1 84 ? -17.637 -49.802 49.186 1.00 66.56 84 ALA A CA 1
ATOM 600 C C . ALA A 1 84 ? -16.210 -50.312 48.891 1.00 66.56 84 ALA A C 1
ATOM 602 O O . ALA A 1 84 ? -15.722 -51.182 49.609 1.00 66.56 84 ALA A O 1
ATOM 603 N N . SER A 1 85 ? -15.518 -49.766 47.882 1.00 74.25 85 SER A N 1
ATOM 604 C CA . SER A 1 85 ? -14.129 -50.135 47.561 1.00 74.25 85 SER A CA 1
ATOM 605 C C . SER A 1 85 ? -13.461 -49.129 46.622 1.00 74.25 85 SER A C 1
ATOM 607 O O . SER A 1 85 ? -14.068 -48.733 45.630 1.00 74.25 85 SER A O 1
ATOM 609 N N . TRP A 1 86 ? -12.200 -48.786 46.878 1.00 84.50 86 TRP A N 1
ATOM 610 C CA . TRP A 1 86 ? -11.355 -47.983 45.982 1.00 84.50 86 TRP A CA 1
ATOM 611 C C . TRP A 1 86 ? -10.456 -48.883 45.128 1.00 84.50 86 TRP A C 1
ATOM 613 O O . TRP A 1 86 ? -10.099 -49.982 45.561 1.00 84.50 86 TRP A O 1
ATOM 623 N N . GLY A 1 87 ? -10.086 -48.433 43.930 1.00 83.88 87 GLY A N 1
ATOM 624 C CA . GLY A 1 87 ? -9.210 -49.158 43.010 1.00 83.88 87 GLY A CA 1
ATOM 625 C C . GLY A 1 87 ? -7.792 -48.588 42.938 1.00 83.88 87 GLY A C 1
ATOM 626 O O . GLY A 1 87 ? -7.528 -47.450 43.322 1.00 83.88 87 GLY A O 1
ATOM 627 N N . VAL A 1 88 ? -6.866 -49.385 42.397 1.00 88.12 88 VAL A N 1
ATOM 628 C CA . VAL A 1 88 ? -5.545 -48.889 41.979 1.00 88.12 88 VAL A CA 1
ATOM 629 C C . VAL A 1 88 ? -5.737 -47.920 40.809 1.00 88.12 88 VAL A C 1
ATOM 631 O O . VAL A 1 88 ? -6.404 -48.257 39.832 1.00 88.12 88 VAL A O 1
ATOM 634 N N . GLY A 1 89 ? -5.148 -46.728 40.897 1.00 82.88 89 GLY A N 1
ATOM 635 C CA . GLY A 1 89 ? -5.251 -45.667 39.891 1.00 82.88 89 GLY A CA 1
ATOM 636 C C . GLY A 1 89 ? -6.285 -44.576 40.191 1.00 82.88 89 GLY A C 1
ATOM 637 O O . GLY A 1 89 ? -6.250 -43.544 39.517 1.00 82.88 89 GLY A O 1
ATOM 638 N N . ASP A 1 90 ? -7.140 -44.761 41.202 1.00 89.44 90 ASP A N 1
ATOM 639 C CA . ASP A 1 90 ? -7.997 -43.695 41.739 1.00 89.44 90 ASP A CA 1
ATOM 640 C C . ASP A 1 90 ? -7.141 -42.588 42.381 1.00 89.44 90 ASP A C 1
ATOM 642 O O . ASP A 1 90 ? -5.982 -42.807 42.732 1.00 89.44 90 ASP A O 1
ATOM 646 N N . VAL A 1 91 ? -7.679 -41.377 42.505 1.00 89.38 91 VAL A N 1
ATOM 647 C CA . VAL A 1 91 ? -6.906 -40.182 42.878 1.00 89.38 91 VAL A CA 1
ATOM 648 C C . VAL A 1 91 ? -7.165 -39.798 44.331 1.00 89.38 91 VAL A C 1
ATOM 650 O O . VAL A 1 91 ? -8.309 -39.796 44.783 1.00 89.38 91 VAL A O 1
ATOM 653 N N . VAL A 1 92 ? -6.108 -39.419 45.048 1.00 87.88 92 VAL A N 1
ATOM 654 C CA . VAL A 1 92 ? -6.178 -38.730 46.339 1.00 87.88 92 VAL A CA 1
ATOM 655 C C . VAL A 1 92 ? -5.710 -37.288 46.184 1.00 87.88 92 VAL A C 1
ATOM 657 O O . VAL A 1 92 ? -4.643 -37.028 45.632 1.00 87.88 92 VAL A O 1
ATOM 660 N N . GLU A 1 93 ? -6.501 -36.344 46.687 1.00 87.62 93 GLU A N 1
ATOM 661 C CA . GLU A 1 93 ? -6.207 -34.912 46.604 1.00 87.62 93 GLU A CA 1
ATOM 662 C C . GLU A 1 93 ? -6.278 -34.246 47.975 1.00 87.62 93 GLU A C 1
ATOM 664 O O . GLU A 1 93 ? -7.224 -34.453 48.741 1.00 87.62 93 GLU A O 1
ATOM 669 N N . LEU A 1 94 ? -5.301 -33.392 48.273 1.00 81.19 94 LEU A N 1
ATOM 670 C CA . LEU A 1 94 ? -5.346 -32.480 49.406 1.00 81.19 94 LEU A CA 1
ATOM 671 C C . LEU A 1 94 ? -6.210 -31.279 49.009 1.00 81.19 94 LEU A C 1
ATOM 673 O O . LEU A 1 94 ? -5.814 -30.456 48.185 1.00 81.19 94 LEU A O 1
ATOM 677 N N . CYS A 1 95 ? -7.410 -31.188 49.574 1.00 65.19 95 CYS A N 1
ATOM 678 C CA . CYS A 1 95 ? -8.369 -30.127 49.274 1.00 65.19 95 CYS A CA 1
ATOM 679 C C . CYS A 1 95 ? -8.934 -29.535 50.567 1.00 65.19 95 CYS A C 1
ATOM 681 O O . CYS A 1 95 ? -9.240 -30.259 51.514 1.00 65.19 95 CYS A O 1
ATOM 683 N N . LEU A 1 96 ? -9.150 -28.217 50.576 1.00 57.38 96 LEU A N 1
ATOM 684 C CA . LEU A 1 96 ? -9.987 -27.553 51.575 1.00 57.38 96 LEU A CA 1
ATOM 685 C C . LEU A 1 96 ? -11.445 -27.934 51.298 1.00 57.38 96 LEU A C 1
ATOM 687 O O . LEU A 1 96 ? -12.045 -27.468 50.331 1.00 57.38 96 LEU A O 1
ATOM 691 N N . THR A 1 97 ? -12.011 -28.822 52.107 1.00 54.25 97 THR A N 1
ATOM 692 C CA . THR A 1 97 ? -13.435 -29.170 52.023 1.00 54.25 97 THR A CA 1
ATOM 693 C C . THR A 1 97 ? -14.265 -28.177 52.837 1.00 54.25 97 THR A C 1
ATOM 695 O O . THR A 1 97 ? -13.754 -27.544 53.759 1.00 54.25 97 THR A O 1
ATOM 698 N N . ASN A 1 98 ? -15.566 -28.053 52.542 1.00 47.31 98 ASN A N 1
ATOM 699 C CA . ASN A 1 98 ? -16.475 -27.231 53.354 1.00 47.31 98 ASN A CA 1
ATOM 700 C C . ASN A 1 98 ? -16.467 -27.670 54.830 1.00 47.31 98 ASN A C 1
ATOM 702 O O . ASN A 1 98 ? -16.659 -26.849 55.710 1.00 47.31 98 ASN A O 1
ATOM 706 N N . LEU A 1 99 ? -16.170 -28.949 55.093 1.00 52.06 99 LEU A N 1
ATOM 707 C CA . LEU A 1 99 ? -15.986 -29.507 56.430 1.00 52.06 99 LEU A CA 1
ATOM 708 C C . LEU A 1 99 ? -14.654 -29.089 57.075 1.00 52.06 99 LEU A C 1
ATOM 710 O O . LEU A 1 99 ? -14.636 -28.774 58.253 1.00 52.06 99 LEU A O 1
ATOM 714 N N . ALA A 1 100 ? -13.559 -29.018 56.308 1.00 49.47 100 ALA A N 1
ATOM 715 C CA . ALA A 1 100 ? -12.273 -28.487 56.774 1.00 49.47 100 ALA A CA 1
ATOM 716 C C . ALA A 1 100 ? -12.353 -26.986 57.099 1.00 49.47 100 ALA A C 1
ATOM 718 O O . ALA A 1 100 ? -11.722 -26.516 58.042 1.00 49.47 100 ALA A O 1
ATOM 719 N N . LEU A 1 101 ? -13.146 -26.244 56.319 1.00 48.66 101 LEU A N 1
ATOM 720 C CA . LEU A 1 101 ? -13.454 -24.840 56.569 1.00 48.66 101 LEU A CA 1
ATOM 721 C C . LEU A 1 101 ? -14.428 -24.686 57.747 1.00 48.66 101 LEU A C 1
ATOM 723 O O . LEU A 1 101 ? -14.227 -23.789 58.555 1.00 48.66 101 LEU A O 1
ATOM 727 N N . LEU A 1 102 ? -15.426 -25.570 57.891 1.00 48.62 102 LEU A N 1
ATOM 728 C CA . LEU A 1 102 ? -16.309 -25.604 59.060 1.00 48.62 102 LEU A CA 1
ATOM 729 C C . LEU A 1 102 ? -15.541 -25.939 60.338 1.00 48.62 102 LEU A C 1
ATOM 731 O O . LEU A 1 102 ? -15.779 -25.268 61.322 1.00 48.62 102 LEU A O 1
ATOM 735 N N . ASP A 1 103 ? -14.607 -26.893 60.333 1.00 50.06 103 ASP A N 1
ATOM 736 C CA . ASP A 1 103 ? -13.756 -27.215 61.492 1.00 50.06 103 ASP A CA 1
ATOM 737 C C . ASP A 1 103 ? -12.795 -26.063 61.826 1.00 50.06 103 ASP A C 1
ATOM 739 O O . ASP A 1 103 ? -12.581 -25.753 62.994 1.00 50.06 103 ASP A O 1
ATOM 743 N N . ALA A 1 104 ? -12.245 -25.386 60.810 1.00 44.12 104 ALA A N 1
ATOM 744 C CA . ALA A 1 104 ? -11.397 -24.206 61.005 1.00 44.12 104 ALA A CA 1
ATOM 745 C C . ALA A 1 104 ? -12.187 -22.970 61.482 1.00 44.12 104 ALA A C 1
ATOM 747 O O . ALA A 1 104 ? -11.629 -22.101 62.151 1.00 44.12 104 ALA A O 1
ATOM 748 N N . LEU A 1 105 ? -13.478 -22.876 61.145 1.00 43.12 105 LEU A N 1
ATOM 749 C CA . LEU A 1 105 ? -14.401 -21.833 61.613 1.00 43.12 105 LEU A CA 1
ATOM 750 C C . LEU A 1 105 ? -15.092 -22.200 62.936 1.00 43.12 105 LEU A C 1
ATOM 752 O O . LEU A 1 105 ? -15.520 -21.301 63.658 1.00 43.12 105 LEU A O 1
ATOM 756 N N . ALA A 1 106 ? -15.178 -23.492 63.256 1.00 42.38 106 ALA A N 1
ATOM 757 C CA . ALA A 1 106 ? -15.675 -24.050 64.510 1.00 42.38 106 ALA A CA 1
ATOM 758 C C . ALA A 1 106 ? -14.579 -24.146 65.577 1.00 42.38 106 ALA A C 1
ATOM 760 O O . ALA A 1 106 ? -14.816 -24.740 66.630 1.00 42.38 106 ALA A O 1
ATOM 761 N N . ASP A 1 107 ? -13.400 -23.559 65.333 1.00 41.28 107 ASP A N 1
ATOM 762 C CA . ASP A 1 107 ? -12.337 -23.531 66.324 1.00 41.28 107 ASP A CA 1
ATOM 763 C C . ASP A 1 107 ? -12.836 -22.846 67.603 1.00 41.28 107 ASP A C 1
ATOM 765 O O . ASP A 1 107 ? -13.020 -21.626 67.693 1.00 41.28 107 ASP A O 1
ATOM 769 N N . SER A 1 108 ? -13.028 -23.676 68.626 1.00 42.69 108 SER A N 1
ATOM 770 C CA . SER A 1 108 ? -13.265 -23.281 70.009 1.00 42.69 108 SER A CA 1
ATOM 771 C C . SER A 1 108 ? -12.172 -22.358 70.572 1.00 42.69 108 SER A C 1
ATOM 773 O O . SER A 1 108 ? -12.388 -21.762 71.625 1.00 42.69 108 SER A O 1
ATOM 775 N N . GLY A 1 109 ? -11.036 -22.207 69.878 1.00 47.72 109 GLY A N 1
ATOM 776 C CA . GLY A 1 109 ? -9.924 -21.319 70.213 1.00 47.72 109 GLY A CA 1
ATOM 777 C C . GLY A 1 109 ? -10.121 -19.838 69.874 1.00 47.72 109 GLY A C 1
ATOM 778 O O . GLY A 1 109 ? -9.305 -19.024 70.298 1.00 47.72 109 GLY A O 1
ATOM 779 N N . ARG A 1 110 ? -11.192 -19.439 69.165 1.00 60.56 110 ARG A N 1
ATOM 780 C CA . ARG A 1 110 ? -11.466 -18.004 68.919 1.00 60.56 110 ARG A CA 1
ATOM 781 C C . ARG A 1 110 ? -11.882 -17.249 70.183 1.00 60.56 110 ARG A C 1
ATOM 783 O O . ARG A 1 110 ? -11.661 -16.048 70.265 1.00 60.56 110 ARG A O 1
ATOM 790 N N . TRP A 1 111 ? -12.489 -17.950 71.141 1.00 70.62 111 TRP A N 1
ATOM 791 C CA . TRP A 1 111 ? -13.011 -17.388 72.383 1.00 70.62 111 TRP A CA 1
ATOM 792 C C . TRP A 1 111 ? -12.046 -17.631 73.537 1.00 70.62 111 TRP A C 1
ATOM 794 O O . TRP A 1 111 ? -11.927 -18.753 74.031 1.00 70.62 111 TRP A O 1
ATOM 804 N N . VAL A 1 112 ? -11.406 -16.569 74.013 1.00 81.88 112 VAL A N 1
ATOM 805 C CA . VAL A 1 112 ? -10.507 -16.640 75.169 1.00 81.88 112 VAL A CA 1
ATOM 806 C C . VAL A 1 112 ? -11.310 -16.470 76.458 1.00 81.88 112 VAL A C 1
ATOM 808 O O . VAL A 1 112 ? -12.210 -15.633 76.533 1.00 81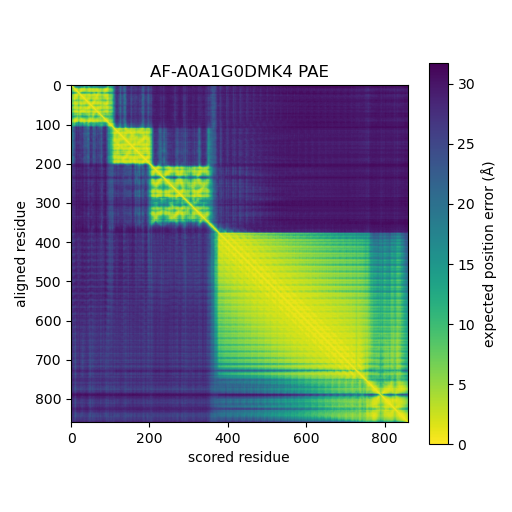.88 112 VAL A O 1
ATOM 811 N N . ALA A 1 113 ? -11.015 -17.259 77.491 1.00 84.38 113 ALA A N 1
ATOM 812 C CA . ALA A 1 113 ? -11.608 -17.050 78.809 1.00 84.38 113 ALA A CA 1
ATOM 813 C C . ALA A 1 113 ? -11.077 -15.747 79.431 1.00 84.38 113 ALA A C 1
ATOM 815 O O . ALA A 1 113 ? -9.867 -15.526 79.471 1.00 84.38 113 ALA A O 1
ATOM 816 N N . ALA A 1 114 ? -11.973 -14.895 79.929 1.00 85.62 114 ALA A N 1
ATOM 817 C CA . ALA A 1 114 ? -11.586 -13.683 80.637 1.00 85.62 114 ALA A CA 1
ATOM 818 C C . ALA A 1 114 ? -10.837 -14.011 81.939 1.00 85.62 114 ALA A C 1
ATOM 820 O O . ALA A 1 114 ? -11.327 -14.781 82.768 1.00 85.62 114 ALA A O 1
ATOM 821 N N . GLY A 1 115 ? -9.691 -13.367 82.142 1.00 85.88 115 GLY A N 1
ATOM 822 C CA . GLY A 1 115 ? -9.084 -13.149 83.451 1.00 85.88 115 GLY A CA 1
ATOM 823 C C . GLY A 1 115 ? -9.548 -11.826 84.077 1.00 85.88 115 GLY A C 1
ATOM 824 O O . GLY A 1 115 ? -10.420 -11.134 83.547 1.00 85.88 115 GLY A O 1
ATOM 825 N N . GLY A 1 116 ? -8.944 -11.455 85.209 1.00 86.25 116 GLY A N 1
ATOM 826 C CA . GLY A 1 116 ? -9.230 -10.189 85.892 1.00 86.25 116 GLY A CA 1
ATOM 827 C C . GLY A 1 116 ? -10.519 -10.205 86.726 1.00 86.25 116 GLY A C 1
ATOM 828 O O . GLY A 1 116 ? -10.890 -11.238 87.286 1.00 86.25 116 GLY A O 1
ATOM 829 N N . THR A 1 117 ? -11.177 -9.048 86.862 1.00 88.31 117 THR A N 1
ATOM 830 C CA . THR A 1 117 ? -12.427 -8.878 87.635 1.00 88.31 117 THR A CA 1
ATOM 831 C C . THR A 1 117 ? -13.614 -8.544 86.725 1.00 88.31 117 THR A C 1
ATOM 833 O O . THR A 1 117 ? -13.450 -8.299 85.533 1.00 88.31 117 THR A O 1
ATOM 836 N N . ALA A 1 118 ? -14.825 -8.500 87.293 1.00 82.81 118 ALA A N 1
ATOM 837 C CA . ALA A 1 118 ? -16.073 -8.190 86.585 1.00 82.81 118 ALA A CA 1
ATOM 838 C C . ALA A 1 118 ? -16.051 -6.884 85.763 1.00 82.81 118 ALA A C 1
ATOM 840 O O . ALA A 1 118 ? -16.707 -6.802 84.727 1.00 82.81 118 ALA A O 1
ATOM 841 N N . ASP A 1 119 ? -15.294 -5.881 86.216 1.00 89.38 119 ASP A N 1
ATOM 842 C CA . ASP A 1 119 ? -15.190 -4.561 85.582 1.00 89.38 119 ASP A CA 1
ATOM 843 C C . ASP A 1 119 ? -13.751 -4.216 85.140 1.00 89.38 119 ASP A C 1
ATOM 845 O O . ASP A 1 119 ? -13.495 -3.124 84.633 1.00 89.38 119 ASP A O 1
ATOM 849 N N . ALA A 1 120 ? -12.806 -5.150 85.286 1.00 91.31 120 ALA A N 1
ATOM 850 C CA . ALA A 1 120 ? -11.437 -5.043 84.779 1.00 91.31 120 ALA A CA 1
ATOM 851 C C . ALA A 1 120 ? -11.045 -6.360 84.099 1.00 91.31 120 ALA A C 1
ATOM 853 O O . ALA A 1 120 ? -10.374 -7.212 84.685 1.00 91.31 120 ALA A O 1
ATOM 854 N N . ILE A 1 121 ? -11.539 -6.534 82.874 1.00 93.12 121 ILE A N 1
ATOM 855 C CA . ILE A 1 121 ? -11.477 -7.779 82.110 1.00 93.12 121 ILE A CA 1
ATOM 856 C C . ILE A 1 121 ? -10.120 -7.872 81.403 1.00 93.12 121 ILE A C 1
ATOM 858 O O . ILE A 1 121 ? -9.712 -6.945 80.700 1.00 93.12 121 ILE A O 1
ATOM 862 N N . THR A 1 122 ? -9.436 -9.006 81.531 1.00 93.06 122 THR A N 1
ATOM 863 C CA . THR A 1 122 ? -8.213 -9.306 80.765 1.00 93.06 122 THR A CA 1
ATOM 864 C C . THR A 1 122 ? -8.391 -10.568 79.930 1.00 93.06 122 THR A C 1
ATOM 866 O O . THR A 1 122 ? -9.245 -11.396 80.238 1.00 93.06 122 THR A O 1
ATOM 869 N N . ALA A 1 123 ? -7.625 -10.736 78.853 1.00 90.31 123 ALA A N 1
ATOM 870 C CA . ALA A 1 123 ? -7.632 -11.970 78.062 1.00 90.31 123 ALA A CA 1
ATOM 871 C C . ALA A 1 123 ? -6.279 -12.180 77.381 1.00 90.31 123 ALA A C 1
ATOM 873 O O . ALA A 1 123 ? -5.725 -11.216 76.863 1.00 90.31 123 ALA A O 1
ATOM 874 N N . ASN A 1 124 ? -5.790 -13.423 77.356 1.00 87.94 124 ASN A N 1
ATOM 875 C CA . ASN A 1 124 ? -4.540 -13.787 76.686 1.00 87.94 124 ASN A CA 1
ATOM 876 C C . ASN A 1 124 ? -4.833 -14.574 75.399 1.00 87.94 124 ASN A C 1
ATOM 878 O O . ASN A 1 124 ? -5.401 -15.668 75.466 1.00 87.94 124 ASN A O 1
ATOM 882 N N . TYR A 1 125 ? -4.470 -14.027 74.245 1.00 82.12 125 TYR A N 1
ATOM 883 C CA . TYR A 1 125 ? -4.663 -14.628 72.930 1.00 82.12 125 TYR A CA 1
ATOM 884 C C . TYR A 1 125 ? -3.407 -15.395 72.498 1.00 82.12 125 TYR A C 1
ATOM 886 O O . TYR A 1 125 ? -2.314 -15.195 73.009 1.00 82.12 125 TYR A O 1
ATOM 894 N N . THR A 1 126 ? -3.550 -16.334 71.564 1.00 75.06 126 THR A N 1
ATOM 895 C CA . THR A 1 126 ? -2.403 -17.015 70.950 1.00 75.06 126 THR A CA 1
ATOM 896 C C . THR A 1 126 ? -2.641 -17.102 69.443 1.00 75.06 126 THR A C 1
ATOM 898 O O . THR A 1 126 ? -3.574 -17.793 69.026 1.00 75.06 126 THR A O 1
ATOM 901 N N . PRO A 1 127 ? -1.825 -16.436 68.604 1.00 71.12 127 PRO A N 1
ATOM 902 C CA . PRO A 1 127 ? -0.684 -15.582 68.967 1.00 71.12 127 PRO A CA 1
ATOM 903 C C . PRO A 1 127 ? -1.100 -14.299 69.711 1.00 71.12 127 PRO A C 1
ATOM 905 O O . PRO A 1 127 ? -2.211 -13.811 69.507 1.00 71.12 127 PRO A O 1
ATOM 908 N N . ASP A 1 128 ? -0.200 -13.773 70.548 1.00 79.44 128 ASP A N 1
ATOM 909 C CA . ASP A 1 128 ? -0.427 -12.565 71.351 1.00 79.44 128 ASP A CA 1
ATOM 910 C C . ASP A 1 128 ? -0.724 -11.338 70.466 1.00 79.44 128 ASP A C 1
ATOM 912 O O . ASP A 1 128 ? -0.148 -11.154 69.384 1.00 79.44 128 ASP A O 1
ATOM 916 N N . ILE A 1 129 ? -1.590 -10.449 70.950 1.00 82.00 129 ILE A N 1
ATOM 917 C CA . ILE A 1 129 ? -1.842 -9.132 70.367 1.00 82.00 129 ILE A CA 1
ATOM 918 C C . ILE A 1 129 ? -0.777 -8.154 70.885 1.00 82.00 129 ILE A C 1
ATOM 920 O O . ILE A 1 129 ? -0.789 -7.754 72.044 1.00 82.00 129 ILE A O 1
ATOM 924 N N . TYR A 1 130 ? 0.133 -7.719 70.009 1.00 81.62 130 TYR A N 1
ATOM 925 C CA . TYR A 1 130 ? 1.245 -6.829 70.385 1.00 81.62 130 TYR A CA 1
ATOM 926 C C . TYR A 1 130 ? 0.914 -5.324 70.332 1.00 81.62 130 TYR A C 1
ATOM 928 O O . TYR A 1 130 ? 1.638 -4.520 70.918 1.00 81.62 130 TYR A O 1
ATOM 936 N N . ALA A 1 131 ? -0.147 -4.918 69.623 1.00 86.06 131 ALA A N 1
ATOM 937 C CA . ALA A 1 131 ? -0.602 -3.527 69.532 1.00 86.06 131 ALA A CA 1
ATOM 938 C C . ALA A 1 131 ? -2.087 -3.447 69.137 1.00 86.06 131 ALA A C 1
ATOM 940 O O . ALA A 1 131 ? -2.574 -4.283 68.377 1.00 86.06 131 ALA A O 1
ATOM 941 N N . LEU A 1 132 ? -2.797 -2.420 69.618 1.00 87.06 132 LEU A N 1
ATOM 942 C CA . LEU A 1 132 ? -4.191 -2.167 69.241 1.00 87.06 132 LEU A CA 1
ATOM 943 C C . LEU A 1 132 ? -4.261 -1.362 67.937 1.00 87.06 132 LEU A C 1
ATOM 945 O O . LEU A 1 132 ? -3.615 -0.323 67.807 1.00 87.06 132 LEU A O 1
ATOM 949 N N . VAL A 1 133 ? -5.078 -1.826 66.991 1.00 83.50 133 VAL A N 1
ATOM 950 C CA . VAL A 1 133 ? -5.376 -1.140 65.723 1.00 83.50 133 VAL A CA 1
ATOM 951 C C . VAL A 1 133 ? -6.864 -0.818 65.633 1.00 83.50 133 VAL A C 1
ATOM 953 O O . VAL A 1 133 ? -7.690 -1.514 66.222 1.00 83.50 133 VAL A O 1
ATOM 956 N N . ASP A 1 134 ? -7.219 0.250 64.920 1.00 83.62 134 ASP A N 1
ATOM 957 C CA . ASP A 1 134 ? -8.621 0.650 64.773 1.00 83.62 134 ASP A CA 1
ATOM 958 C C . ASP A 1 134 ? -9.453 -0.462 64.116 1.00 83.62 134 ASP A C 1
ATOM 960 O O . ASP A 1 134 ? -9.023 -1.091 63.147 1.00 83.62 134 ASP A O 1
ATOM 964 N N . GLY A 1 135 ? -10.629 -0.741 64.675 1.00 75.44 135 GLY A N 1
ATOM 965 C CA . GLY A 1 135 ? -11.494 -1.836 64.244 1.00 75.44 135 GLY A CA 1
ATOM 966 C C . GLY A 1 135 ? -11.065 -3.234 64.709 1.00 75.44 135 GLY A C 1
ATOM 967 O O . GLY A 1 135 ? -11.748 -4.199 64.360 1.00 75.44 135 GLY A O 1
ATOM 968 N N . GLN A 1 136 ? -9.987 -3.375 65.497 1.00 84.31 136 GLN A N 1
ATOM 969 C CA . GLN A 1 136 ? -9.535 -4.674 66.014 1.00 84.31 136 GLN A CA 1
ATOM 970 C C . GLN A 1 136 ? -10.667 -5.378 66.772 1.00 84.31 136 GLN A C 1
ATOM 972 O O . GLN A 1 136 ? -11.220 -4.820 67.720 1.00 84.31 136 GLN A O 1
ATOM 977 N N . LEU A 1 137 ? -10.985 -6.612 66.372 1.00 84.75 137 LEU A N 1
ATOM 978 C CA . LEU A 1 137 ? -11.973 -7.448 67.051 1.00 84.75 137 LEU A CA 1
ATOM 979 C C . LEU A 1 137 ? -11.302 -8.375 68.065 1.00 84.75 137 LEU A C 1
ATOM 981 O O . LEU A 1 137 ? -10.310 -9.037 67.753 1.00 84.75 137 LEU A O 1
ATOM 985 N N . CYS A 1 138 ? -11.897 -8.450 69.250 1.00 85.50 138 CYS A N 1
ATOM 986 C CA . CYS A 1 138 ? -11.518 -9.334 70.343 1.00 85.50 138 CYS A CA 1
ATOM 987 C C . CYS A 1 138 ? -12.745 -10.136 70.791 1.00 85.50 138 CYS A C 1
ATOM 989 O O . CYS A 1 138 ? -13.823 -9.573 71.001 1.00 85.50 138 CYS A O 1
ATOM 991 N N . PHE A 1 139 ? -12.572 -11.448 70.935 1.00 87.81 139 PHE A N 1
ATOM 992 C CA . PHE A 1 139 ? -13.626 -12.387 71.310 1.00 87.81 139 PHE A CA 1
ATOM 993 C C . PHE A 1 139 ? -13.266 -13.009 72.662 1.00 87.81 139 PHE A C 1
ATOM 995 O O . PHE A 1 139 ? -12.362 -13.840 72.762 1.00 87.81 139 PHE A O 1
ATOM 1002 N N . VAL A 1 140 ? -13.964 -12.592 73.719 1.00 88.50 140 VAL A N 1
ATOM 1003 C CA . VAL A 1 140 ? -13.666 -13.003 75.099 1.00 88.50 140 VAL A CA 1
ATOM 1004 C C . VAL A 1 140 ? -14.926 -13.511 75.797 1.00 88.50 140 VAL A C 1
ATOM 1006 O O . VAL A 1 140 ? -16.001 -12.941 75.646 1.00 88.50 140 VAL A O 1
ATOM 1009 N N . ARG A 1 141 ? -14.817 -14.590 76.573 1.00 89.06 141 ARG A N 1
ATOM 1010 C CA . ARG A 1 141 ? -15.896 -15.089 77.439 1.00 89.06 141 ARG A CA 1
ATOM 1011 C C . ARG A 1 141 ? -15.745 -14.498 78.830 1.00 89.06 141 ARG A C 1
ATOM 1013 O O . ARG A 1 141 ? -14.780 -14.814 79.521 1.00 89.06 141 ARG A O 1
ATOM 1020 N N . ALA A 1 142 ? -16.689 -13.659 79.240 1.00 87.25 142 ALA A N 1
ATOM 1021 C CA . ALA A 1 142 ? -16.661 -12.993 80.538 1.00 87.25 142 ALA A CA 1
ATOM 1022 C C . ALA A 1 142 ? -16.663 -14.002 81.700 1.00 87.25 142 ALA A C 1
ATOM 1024 O O . ALA A 1 142 ? -17.348 -15.023 81.639 1.00 87.25 142 ALA A O 1
ATOM 1025 N N . GLY A 1 143 ? -15.926 -13.702 82.774 1.00 82.31 143 GLY A N 1
ATOM 1026 C CA . GLY A 1 143 ? -15.912 -14.503 84.007 1.00 82.31 143 GLY A CA 1
ATOM 1027 C C . GLY A 1 143 ? -17.004 -14.109 85.011 1.00 82.31 143 GLY A C 1
ATOM 1028 O O . GLY A 1 143 ? -17.416 -14.924 85.830 1.00 82.31 143 GLY A O 1
ATOM 1029 N N . ALA A 1 144 ? -17.508 -12.874 84.933 1.00 86.38 144 ALA A N 1
ATOM 1030 C CA . ALA A 1 144 ? -18.534 -12.326 85.818 1.00 86.38 144 ALA A CA 1
ATOM 1031 C C . ALA A 1 144 ? -19.347 -11.228 85.108 1.00 86.38 144 ALA A C 1
ATOM 1033 O O . ALA A 1 144 ? -18.982 -10.779 84.022 1.00 86.38 144 ALA A O 1
ATOM 1034 N N . ALA A 1 145 ? -20.474 -10.829 85.702 1.00 86.62 145 ALA A N 1
ATOM 1035 C CA . ALA A 1 145 ? -21.331 -9.772 85.171 1.00 86.62 145 ALA A CA 1
ATOM 1036 C C . ALA A 1 145 ? -20.775 -8.404 85.569 1.00 86.62 145 ALA A C 1
ATOM 1038 O O . ALA A 1 145 ? -20.366 -8.254 86.718 1.00 86.62 145 ALA A O 1
ATOM 1039 N N . ASN A 1 146 ? -20.789 -7.415 84.668 1.00 90.31 146 ASN A N 1
ATOM 1040 C CA . ASN A 1 146 ? -20.288 -6.077 84.997 1.00 90.31 146 ASN A CA 1
ATOM 1041 C C . ASN A 1 146 ? -21.133 -5.459 86.119 1.00 90.31 146 ASN A C 1
ATOM 1043 O O . ASN A 1 146 ? -22.365 -5.402 86.012 1.00 90.31 146 ASN A O 1
ATOM 1047 N N . ALA A 1 147 ? -20.480 -4.999 87.184 1.00 85.12 147 ALA A N 1
ATOM 1048 C CA . ALA A 1 147 ? -21.156 -4.363 88.309 1.00 85.12 147 ALA A CA 1
ATOM 1049 C C . ALA A 1 147 ? -21.291 -2.849 88.103 1.00 85.12 147 ALA A C 1
ATOM 1051 O O . ALA A 1 147 ? -22.146 -2.217 88.726 1.00 85.12 147 ALA A O 1
ATOM 1052 N N . THR A 1 148 ? -20.479 -2.266 87.217 1.00 86.94 148 THR A N 1
ATOM 1053 C CA . THR A 1 148 ? -20.434 -0.824 86.960 1.00 86.94 148 THR A CA 1
ATOM 1054 C C . THR A 1 148 ? -20.808 -0.474 85.521 1.00 86.94 148 THR A C 1
ATOM 1056 O O . THR A 1 148 ? -20.926 -1.333 84.646 1.00 86.94 148 THR A O 1
ATOM 1059 N N . ALA A 1 149 ? -20.996 0.823 85.274 1.00 84.88 149 ALA A N 1
ATOM 1060 C CA . ALA A 1 149 ? -21.303 1.355 83.952 1.00 84.88 149 ALA A CA 1
ATOM 1061 C C . ALA A 1 149 ? -20.077 1.496 83.028 1.00 84.88 149 ALA A C 1
ATOM 1063 O O . ALA A 1 149 ? -20.221 1.798 81.842 1.00 84.88 149 ALA A O 1
ATOM 1064 N N . THR A 1 150 ? -18.871 1.290 83.565 1.00 89.75 150 THR A N 1
ATOM 1065 C CA . THR A 1 150 ? -17.598 1.549 82.877 1.00 89.75 150 THR A CA 1
ATOM 1066 C C . THR A 1 150 ? -16.598 0.399 83.061 1.00 89.75 150 THR A C 1
ATOM 1068 O O . THR A 1 150 ? -15.493 0.634 83.558 1.00 89.75 150 THR A O 1
ATOM 1071 N N . PRO A 1 151 ? -16.948 -0.849 82.700 1.00 93.62 151 PRO A N 1
ATOM 1072 C CA . PRO A 1 151 ? -15.981 -1.940 82.729 1.00 93.62 151 PRO A CA 1
ATOM 1073 C C . PRO A 1 151 ? -14.857 -1.683 81.714 1.00 93.62 151 PRO A C 1
ATOM 1075 O O . PRO A 1 151 ? -15.069 -1.012 80.706 1.00 93.62 151 PRO A O 1
ATOM 1078 N N . THR A 1 152 ? -13.661 -2.213 81.958 1.00 94.12 152 THR A N 1
ATOM 1079 C CA . THR A 1 152 ? -12.484 -2.052 81.084 1.00 94.12 152 THR A CA 1
ATOM 1080 C C . THR A 1 152 ? -12.024 -3.387 80.506 1.00 94.12 152 THR A C 1
ATOM 1082 O O . THR A 1 152 ? -12.283 -4.436 81.097 1.00 94.12 152 THR A O 1
ATOM 1085 N N . PHE A 1 153 ? -11.350 -3.351 79.351 1.00 94.69 153 PHE A N 1
ATOM 1086 C CA . PHE A 1 153 ? -10.755 -4.528 78.715 1.00 94.69 153 PHE A CA 1
ATOM 1087 C C . PHE A 1 153 ? -9.294 -4.295 78.301 1.00 94.69 153 PHE A C 1
ATOM 1089 O O . PHE A 1 153 ? -8.982 -3.286 77.660 1.00 94.69 153 PHE A O 1
ATOM 1096 N N . ALA A 1 154 ? -8.424 -5.248 78.653 1.00 93.06 154 ALA A N 1
ATOM 1097 C CA . ALA A 1 154 ? -7.000 -5.285 78.311 1.00 93.06 154 ALA A CA 1
ATOM 1098 C C . ALA A 1 154 ? -6.594 -6.663 77.737 1.00 93.06 154 ALA A C 1
ATOM 1100 O O . ALA A 1 154 ? -6.457 -7.625 78.503 1.00 93.06 154 ALA A O 1
ATOM 1101 N N . PRO A 1 155 ? -6.405 -6.792 76.409 1.00 91.81 155 PRO A N 1
ATOM 1102 C CA . PRO A 1 155 ? -5.868 -8.011 75.807 1.00 91.81 155 PRO A CA 1
ATOM 1103 C C . PRO A 1 155 ? -4.339 -8.092 75.974 1.00 91.81 155 PRO A C 1
ATOM 1105 O O . PRO A 1 155 ? -3.662 -7.075 75.857 1.00 91.81 155 PRO A O 1
ATOM 1108 N N . ASP A 1 156 ? -3.803 -9.283 76.249 1.00 88.06 156 ASP A N 1
ATOM 1109 C CA . ASP A 1 156 ? -2.365 -9.621 76.250 1.00 88.06 156 ASP A CA 1
ATOM 1110 C C . ASP A 1 156 ? -1.456 -8.671 77.055 1.00 88.06 156 ASP A C 1
ATOM 1112 O O . ASP A 1 156 ? -0.304 -8.420 76.710 1.00 88.06 156 ASP A O 1
ATOM 1116 N N . GLY A 1 157 ? -1.976 -8.112 78.154 1.00 83.00 157 GLY A N 1
ATOM 1117 C CA . GLY A 1 157 ? -1.233 -7.181 79.013 1.00 83.00 157 GLY A CA 1
ATOM 1118 C C . GLY A 1 157 ? -1.075 -5.760 78.451 1.00 83.00 157 GLY A C 1
ATOM 1119 O O . GLY A 1 157 ? -0.342 -4.959 79.034 1.00 83.00 157 GLY A O 1
ATOM 1120 N N . LEU A 1 158 ? -1.765 -5.425 77.356 1.00 89.31 158 LEU A N 1
ATOM 1121 C CA . LEU A 1 158 ? -1.829 -4.068 76.805 1.00 89.31 158 LEU A CA 1
ATOM 1122 C C . LEU A 1 158 ? -2.654 -3.116 77.694 1.00 89.31 158 LEU A C 1
ATOM 1124 O O . LEU A 1 158 ? -3.340 -3.526 78.631 1.00 89.31 158 LEU A O 1
ATOM 1128 N N . THR A 1 159 ? -2.594 -1.812 77.400 1.00 89.62 159 THR A N 1
ATOM 1129 C CA . THR A 1 159 ? -3.324 -0.772 78.144 1.00 89.62 159 THR A CA 1
ATOM 1130 C C . THR A 1 159 ? -4.832 -1.047 78.184 1.00 89.62 159 THR A C 1
ATOM 1132 O O . THR A 1 159 ? -5.460 -1.286 77.153 1.00 89.62 159 THR A O 1
ATOM 1135 N N . ALA A 1 160 ? -5.420 -0.977 79.381 1.00 91.38 160 ALA A N 1
ATOM 1136 C CA . ALA A 1 160 ? -6.853 -1.155 79.586 1.00 91.38 160 ALA A CA 1
ATOM 1137 C C . ALA A 1 160 ? -7.641 0.076 79.118 1.00 91.38 160 ALA A C 1
ATOM 1139 O O . ALA A 1 160 ? -7.353 1.198 79.537 1.00 91.38 160 ALA A O 1
ATOM 1140 N N . TYR A 1 161 ? -8.674 -0.148 78.305 1.00 94.69 161 TYR A N 1
ATOM 1141 C CA . TYR A 1 161 ? -9.602 0.896 77.860 1.00 94.69 161 TYR A CA 1
ATOM 1142 C C . TYR A 1 161 ? -11.044 0.551 78.240 1.00 94.69 161 TYR A C 1
ATOM 1144 O O . TYR A 1 161 ? -11.398 -0.623 78.371 1.00 94.69 161 TYR A O 1
ATOM 1152 N N . THR A 1 162 ? -11.884 1.572 78.414 1.00 94.62 162 THR A N 1
ATOM 1153 C CA . THR A 1 162 ? -13.297 1.417 78.798 1.00 94.62 162 THR A CA 1
ATOM 1154 C C . THR A 1 162 ? -14.106 0.736 77.698 1.00 94.62 162 THR A C 1
ATOM 1156 O O . THR A 1 162 ? -13.947 1.052 76.522 1.00 94.62 162 THR A O 1
ATOM 1159 N N . ILE A 1 163 ? -15.003 -0.166 78.083 1.00 93.31 163 ILE A N 1
ATOM 1160 C CA . ILE A 1 163 ? -16.000 -0.795 77.220 1.00 93.31 163 ILE A CA 1
ATOM 1161 C C . ILE A 1 163 ? -17.269 0.066 77.235 1.00 93.31 163 ILE A C 1
ATOM 1163 O O . ILE A 1 163 ? -17.762 0.451 78.294 1.00 93.31 163 ILE A O 1
ATOM 1167 N N . THR A 1 164 ? -17.807 0.346 76.054 1.00 91.00 164 THR A N 1
ATOM 1168 C CA . THR A 1 164 ? -19.043 1.106 75.811 1.00 91.00 164 THR A CA 1
ATOM 1169 C C . THR A 1 164 ? -19.949 0.335 74.854 1.00 91.00 164 THR A C 1
ATOM 1171 O O . THR A 1 164 ? -19.503 -0.618 74.221 1.00 91.00 164 THR A O 1
ATOM 1174 N N . LEU A 1 165 ? -21.222 0.709 74.743 1.00 83.12 165 LEU A N 1
ATOM 1175 C CA . LEU A 1 165 ? -22.103 0.212 73.682 1.00 83.12 165 LEU A CA 1
ATOM 1176 C C . LEU A 1 165 ? -21.677 0.798 72.326 1.00 83.12 165 LEU A C 1
ATOM 1178 O O . LEU A 1 165 ? -21.023 1.842 72.282 1.00 83.12 165 LEU A O 1
ATOM 1182 N N . ASP A 1 166 ? -22.077 0.163 71.222 1.00 69.69 166 ASP A N 1
ATOM 1183 C CA . ASP A 1 166 ? -21.888 0.741 69.885 1.00 69.69 166 ASP A CA 1
ATOM 1184 C C . ASP A 1 166 ? -22.507 2.154 69.827 1.00 69.69 166 ASP A C 1
ATOM 1186 O O . ASP A 1 166 ? -23.643 2.370 70.257 1.00 69.69 166 ASP A O 1
ATOM 1190 N N . GLY A 1 167 ? -21.721 3.145 69.398 1.00 72.31 167 GLY A N 1
ATOM 1191 C CA . GLY A 1 167 ? -22.076 4.571 69.481 1.00 72.31 167 GLY A CA 1
ATOM 1192 C C . GLY A 1 167 ? -21.604 5.314 70.745 1.00 72.31 167 GLY A C 1
ATOM 1193 O O . GLY A 1 167 ? -21.738 6.535 70.809 1.00 72.31 167 GLY A O 1
ATOM 1194 N N . GLY A 1 168 ? -20.983 4.634 71.717 1.00 75.50 168 GLY A N 1
ATOM 1195 C CA . GLY A 1 168 ? -20.246 5.261 72.826 1.00 75.50 168 GLY A CA 1
ATOM 1196 C C . GLY A 1 168 ? -21.013 5.486 74.131 1.00 75.50 168 GLY A C 1
ATOM 1197 O O . GLY A 1 168 ? -20.486 6.137 75.033 1.00 75.50 168 GLY A O 1
ATOM 1198 N N . ALA A 1 169 ? -22.233 4.959 74.263 1.00 82.31 169 ALA A N 1
ATOM 1199 C CA . ALA A 1 169 ? -22.980 5.016 75.519 1.00 82.31 169 ALA A CA 1
ATOM 1200 C C . ALA A 1 169 ? -22.363 4.094 76.592 1.00 82.31 169 ALA A C 1
ATOM 1202 O O . ALA A 1 169 ? -21.849 3.018 76.281 1.00 82.31 169 ALA A O 1
ATOM 1203 N N . ALA A 1 170 ? -22.429 4.499 77.864 1.00 83.69 170 ALA A N 1
ATOM 1204 C CA . ALA A 1 170 ? -21.978 3.674 78.987 1.00 83.69 170 ALA A CA 1
ATOM 1205 C C . ALA A 1 170 ? -22.818 2.389 79.116 1.00 83.69 170 ALA A C 1
ATOM 1207 O O . ALA A 1 170 ? -24.000 2.370 78.758 1.00 83.69 170 ALA A O 1
ATOM 1208 N N . LEU A 1 171 ? -22.224 1.318 79.649 1.00 84.81 171 LEU A N 1
ATOM 1209 C CA . LEU A 1 171 ? -22.972 0.100 79.965 1.00 84.81 171 LEU A CA 1
ATOM 1210 C C . LEU A 1 171 ? -23.874 0.347 81.184 1.00 84.81 171 LEU A C 1
ATOM 1212 O O . LEU A 1 171 ? -23.624 1.212 82.014 1.00 84.81 171 LEU A O 1
ATOM 1216 N N . SER A 1 172 ? -24.933 -0.436 81.327 1.00 82.44 172 SER A N 1
ATOM 1217 C CA . SER A 1 172 ? -25.637 -0.626 82.598 1.00 82.44 172 SER A CA 1
ATOM 1218 C C . SER A 1 172 ? -25.105 -1.884 83.297 1.00 82.44 172 SER A C 1
ATOM 1220 O O . SER A 1 172 ? -24.677 -2.818 82.604 1.00 82.44 172 SER A O 1
ATOM 1222 N N . PRO A 1 173 ? -25.148 -1.969 84.642 1.00 81.19 173 PRO A N 1
ATOM 1223 C CA . PRO A 1 173 ? -24.835 -3.207 85.354 1.00 81.19 173 PRO A CA 1
ATOM 1224 C C . PRO A 1 173 ? -25.632 -4.395 84.787 1.00 81.19 173 PRO A C 1
ATOM 1226 O O . PRO A 1 173 ? -26.851 -4.307 84.617 1.00 81.19 173 PRO A O 1
ATOM 1229 N N . GLY A 1 174 ? -24.944 -5.489 84.451 1.00 74.69 174 GLY A N 1
ATOM 1230 C CA . GLY A 1 174 ? -25.541 -6.693 83.859 1.00 74.69 174 GLY A CA 1
ATOM 1231 C C . GLY A 1 174 ? -25.706 -6.708 82.329 1.00 74.69 174 GLY A C 1
ATOM 1232 O O . GLY A 1 174 ? -26.249 -7.687 81.804 1.00 74.69 174 GLY A O 1
ATOM 1233 N N . ASN A 1 175 ? -25.233 -5.689 81.592 1.00 81.50 175 ASN A N 1
ATOM 1234 C CA . ASN A 1 175 ? -25.100 -5.771 80.124 1.00 81.50 175 ASN A CA 1
ATOM 1235 C C . ASN A 1 175 ? -24.040 -6.790 79.678 1.00 81.50 175 ASN A C 1
ATOM 1237 O O . ASN A 1 175 ? -24.098 -7.300 78.561 1.00 81.50 175 ASN A O 1
ATOM 1241 N N . ILE A 1 176 ? -23.106 -7.133 80.555 1.00 86.81 176 ILE A N 1
ATOM 1242 C CA . ILE A 1 176 ? -22.301 -8.345 80.479 1.00 86.81 176 ILE A CA 1
ATOM 1243 C C . ILE A 1 176 ? -22.966 -9.353 81.416 1.00 86.81 176 ILE A C 1
ATOM 1245 O O . ILE A 1 176 ? -23.088 -9.106 82.612 1.00 86.81 176 ILE A O 1
ATOM 1249 N N . ALA A 1 177 ? -23.464 -10.464 80.869 1.00 73.19 177 ALA A N 1
ATOM 1250 C CA . ALA A 1 177 ? -24.442 -11.307 81.553 1.00 73.19 177 ALA A CA 1
ATOM 1251 C C . ALA A 1 177 ? -23.896 -12.130 82.728 1.00 73.19 177 ALA A C 1
ATOM 1253 O O . ALA A 1 177 ? -24.701 -12.590 83.538 1.00 73.19 177 ALA A O 1
ATOM 1254 N N . GLY A 1 178 ? -22.580 -12.344 82.810 1.00 78.12 178 GLY A N 1
ATOM 1255 C CA . GLY A 1 178 ? -21.982 -13.274 83.767 1.00 78.12 178 GLY A CA 1
ATOM 1256 C C . GLY A 1 178 ? -20.985 -14.237 83.137 1.00 78.12 178 GLY A C 1
ATOM 1257 O O . GLY A 1 178 ? -20.622 -14.096 81.970 1.00 78.12 178 GLY A O 1
ATOM 1258 N N . ALA A 1 179 ? -20.573 -15.229 83.927 1.00 79.50 179 ALA A N 1
ATOM 1259 C CA . ALA A 1 179 ? -19.693 -16.309 83.499 1.00 79.50 179 ALA A CA 1
ATOM 1260 C C . ALA A 1 179 ? -20.186 -16.959 82.194 1.00 79.50 179 ALA A C 1
ATOM 1262 O O . ALA A 1 179 ? -21.341 -17.375 82.097 1.00 79.50 179 ALA A O 1
ATOM 1263 N N . GLY A 1 180 ? -19.308 -17.037 81.195 1.00 72.81 180 GLY A N 1
ATOM 1264 C CA . GLY A 1 180 ? -19.609 -17.623 79.889 1.00 72.81 180 GLY A CA 1
ATOM 1265 C C . GLY A 1 180 ? -20.328 -16.687 78.914 1.00 72.81 180 GLY A C 1
ATOM 1266 O O . GLY A 1 180 ? -20.590 -17.104 77.789 1.00 72.81 180 GLY A O 1
ATOM 1267 N N . HIS A 1 181 ? -20.619 -15.434 79.290 1.00 83.06 181 HIS A N 1
ATOM 1268 C CA . HIS A 1 181 ? -21.144 -14.456 78.337 1.00 83.06 181 HIS A CA 1
ATOM 1269 C C . HIS A 1 181 ? -20.080 -14.124 77.293 1.00 83.06 181 HIS A C 1
ATOM 1271 O O . HIS A 1 181 ? -19.018 -13.591 77.613 1.00 83.06 181 HIS A O 1
ATOM 1277 N N . GLU A 1 182 ? -20.373 -14.455 76.047 1.00 86.12 182 GLU A N 1
ATOM 1278 C CA . GLU A 1 182 ? -19.525 -14.175 74.899 1.00 86.12 182 GLU A CA 1
ATOM 1279 C C . GLU A 1 182 ? -19.553 -12.671 74.606 1.00 86.12 182 GLU A C 1
ATOM 1281 O O . GLU A 1 182 ? -20.621 -12.104 74.414 1.00 86.12 182 GLU A O 1
ATOM 1286 N N . LEU A 1 183 ? -18.398 -12.006 74.620 1.00 86.31 183 LEU A N 1
ATOM 1287 C CA . LEU A 1 183 ? -18.233 -10.580 74.333 1.00 86.31 183 LEU A CA 1
ATOM 1288 C C . LEU A 1 183 ? -17.509 -10.389 73.002 1.00 86.31 183 LEU A C 1
ATOM 1290 O O . LEU A 1 183 ? -16.373 -10.838 72.834 1.00 86.31 183 LEU A O 1
ATOM 1294 N N . ILE A 1 184 ? -18.150 -9.673 72.084 1.00 89.06 184 ILE A N 1
ATOM 1295 C CA . ILE A 1 184 ? -17.555 -9.218 70.830 1.00 89.06 184 ILE A CA 1
ATOM 1296 C C . ILE A 1 184 ? -17.180 -7.753 71.017 1.00 89.06 184 ILE A C 1
ATOM 1298 O O . ILE A 1 184 ? -18.052 -6.883 71.077 1.00 89.06 184 ILE A O 1
ATOM 1302 N N . LEU A 1 185 ? -15.882 -7.492 71.132 1.00 87.94 185 LEU A N 1
ATOM 1303 C CA . LEU A 1 185 ? -15.343 -6.162 71.387 1.00 87.94 185 LEU A CA 1
ATOM 1304 C C . LEU A 1 185 ? -14.625 -5.642 70.144 1.00 87.94 185 LEU A C 1
ATOM 1306 O O . LEU A 1 185 ? -13.754 -6.325 69.612 1.00 87.94 185 LEU A O 1
ATOM 1310 N N . ARG A 1 186 ? -14.962 -4.427 69.708 1.00 90.06 186 ARG A N 1
ATOM 1311 C CA . ARG A 1 186 ? -14.259 -3.698 68.640 1.00 90.06 186 ARG A CA 1
ATOM 1312 C C . ARG A 1 186 ? -13.466 -2.538 69.230 1.00 90.06 186 ARG A C 1
ATOM 1314 O O . ARG A 1 186 ? -14.034 -1.739 69.972 1.00 90.06 186 ARG A O 1
ATOM 1321 N N . TYR A 1 187 ? -12.181 -2.424 68.912 1.00 92.19 187 TYR A N 1
ATOM 1322 C CA . TYR A 1 187 ? -11.381 -1.274 69.332 1.00 92.19 187 TYR A CA 1
ATOM 1323 C C . TYR A 1 187 ? -11.695 -0.061 68.455 1.00 92.19 187 TYR A C 1
ATOM 1325 O O . TYR A 1 187 ? -11.662 -0.165 67.230 1.00 92.19 187 TYR A O 1
ATOM 1333 N N . ASN A 1 188 ? -11.985 1.079 69.077 1.00 88.06 188 ASN A N 1
ATOM 1334 C CA . ASN A 1 188 ? -12.173 2.362 68.407 1.00 88.06 188 ASN A CA 1
ATOM 1335 C C . ASN A 1 188 ? -11.003 3.279 68.784 1.00 88.06 188 ASN A C 1
ATOM 1337 O O . ASN A 1 188 ? -10.935 3.782 69.914 1.00 88.06 188 ASN A O 1
ATOM 1341 N N . LEU A 1 189 ? -10.083 3.489 67.841 1.00 88.38 189 LEU A N 1
ATOM 1342 C CA . LEU A 1 189 ? -8.864 4.272 68.050 1.00 88.38 189 LEU A CA 1
ATOM 1343 C C . LEU A 1 189 ? -9.177 5.760 68.254 1.00 88.38 189 LEU A C 1
ATOM 1345 O O . LEU A 1 189 ? -8.550 6.407 69.089 1.00 88.38 189 LEU A O 1
ATOM 1349 N N . ALA A 1 190 ? -10.174 6.294 67.541 1.00 83.12 190 ALA A N 1
ATOM 1350 C CA . ALA A 1 190 ? -10.526 7.716 67.580 1.00 83.12 190 ALA A CA 1
ATOM 1351 C C . ALA A 1 190 ? -11.038 8.176 68.955 1.00 83.12 190 ALA A C 1
ATOM 1353 O O . ALA A 1 190 ? -10.823 9.322 69.341 1.00 83.12 190 ALA A O 1
ATOM 1354 N N . ASN A 1 191 ? -11.701 7.285 69.698 1.00 83.62 191 ASN A N 1
ATOM 1355 C CA . ASN A 1 191 ? -12.271 7.583 71.016 1.00 83.62 191 ASN A CA 1
ATOM 1356 C C . ASN A 1 191 ? -11.592 6.804 72.156 1.00 83.62 191 ASN A C 1
ATOM 1358 O O . ASN A 1 191 ? -12.077 6.841 73.288 1.00 83.62 191 ASN A O 1
ATOM 1362 N N . THR A 1 192 ? -10.502 6.082 71.861 1.00 91.69 192 THR A N 1
ATOM 1363 C CA . THR A 1 192 ? -9.712 5.281 72.815 1.00 91.69 192 THR A CA 1
ATOM 1364 C C . THR A 1 192 ? -10.574 4.412 73.740 1.00 91.69 192 THR A C 1
ATOM 1366 O O . THR A 1 192 ? -10.497 4.508 74.966 1.00 91.69 192 THR A O 1
ATOM 1369 N N . ARG A 1 193 ? -11.447 3.587 73.150 1.00 91.69 193 ARG A N 1
ATOM 1370 C CA . ARG A 1 193 ? -12.407 2.738 73.880 1.00 91.69 193 ARG A CA 1
ATOM 1371 C C . ARG A 1 193 ? -12.686 1.429 73.145 1.00 91.69 193 ARG A C 1
ATOM 1373 O O . ARG A 1 193 ? -12.436 1.318 71.946 1.00 91.69 193 ARG A O 1
ATOM 1380 N N . TRP A 1 194 ? -13.267 0.471 73.853 1.00 93.81 194 TRP A N 1
ATOM 1381 C CA . TRP A 1 194 ? -13.857 -0.732 73.273 1.00 93.81 194 TRP A CA 1
ATOM 1382 C C . TRP A 1 194 ? -15.363 -0.551 73.079 1.00 93.81 194 TRP A C 1
ATOM 1384 O O . TRP A 1 194 ? -16.049 0.034 73.919 1.00 93.81 194 TRP A O 1
ATOM 1394 N N . GLU A 1 195 ? -15.887 -1.075 71.981 1.00 90.69 195 GLU A N 1
ATOM 1395 C CA . GLU A 1 195 ? -17.314 -1.096 71.667 1.00 90.69 195 GLU A CA 1
ATOM 1396 C C . GLU A 1 195 ? -17.818 -2.539 71.749 1.00 90.69 195 GLU A C 1
ATOM 1398 O O . GLU A 1 195 ? -17.359 -3.413 71.010 1.00 90.69 195 GLU A O 1
ATOM 1403 N N . LEU A 1 196 ? -18.732 -2.795 72.685 1.00 89.06 196 LEU A N 1
ATOM 1404 C CA . LEU A 1 196 ? -19.411 -4.071 72.859 1.00 89.06 196 LEU A CA 1
ATOM 1405 C C . LEU A 1 196 ? -20.524 -4.179 71.823 1.00 89.06 196 LEU A C 1
ATOM 1407 O O . LEU A 1 196 ? -21.532 -3.476 71.901 1.00 89.06 196 LEU A O 1
ATOM 1411 N N . LEU A 1 197 ? -20.331 -5.079 70.864 1.00 78.69 197 LEU A N 1
ATOM 1412 C CA . LEU A 1 197 ? -21.244 -5.254 69.735 1.00 78.69 197 LEU A CA 1
ATOM 1413 C C . LEU A 1 197 ? -22.424 -6.175 70.064 1.00 78.69 197 LEU A C 1
ATOM 1415 O O . LEU A 1 197 ? -23.407 -6.215 69.330 1.00 78.69 197 LEU A O 1
ATOM 1419 N N . ASN A 1 198 ? -22.339 -6.915 71.169 1.00 79.12 198 ASN A N 1
ATOM 1420 C CA . ASN A 1 198 ? -23.362 -7.860 71.605 1.00 79.12 198 ASN A CA 1
ATOM 1421 C C . ASN A 1 198 ? -23.708 -7.712 73.102 1.00 79.12 198 ASN A C 1
ATOM 1423 O O . ASN A 1 198 ? -23.611 -8.674 73.868 1.00 79.12 198 ASN A O 1
ATOM 1427 N N . PRO A 1 199 ? -24.116 -6.517 73.564 1.00 78.81 199 PRO A N 1
ATOM 1428 C CA . PRO A 1 199 ? -24.562 -6.349 74.940 1.00 78.81 199 PRO A CA 1
ATOM 1429 C C . PRO A 1 199 ? -25.753 -7.270 75.228 1.00 78.81 199 PRO A C 1
ATOM 1431 O O . PRO A 1 199 ? -26.676 -7.389 74.417 1.00 78.81 199 PRO A O 1
ATOM 1434 N N . LYS A 1 200 ? -25.780 -7.879 76.418 1.00 65.88 200 LYS A N 1
ATOM 1435 C CA . LYS A 1 200 ? -26.975 -8.556 76.919 1.00 65.88 200 LYS A CA 1
ATOM 1436 C C . LYS A 1 200 ? -28.091 -7.519 76.980 1.00 65.88 200 LYS A C 1
ATOM 1438 O O . LYS A 1 200 ? -28.021 -6.556 77.754 1.00 65.88 200 LYS A O 1
ATOM 1443 N N . ARG A 1 201 ? -29.122 -7.731 76.162 1.00 51.34 201 ARG A N 1
ATOM 1444 C CA . ARG A 1 201 ? -30.351 -6.941 76.193 1.00 51.34 201 ARG A CA 1
ATOM 1445 C C . ARG A 1 201 ? -30.938 -7.019 77.606 1.00 51.34 201 ARG A C 1
ATOM 1447 O O . ARG A 1 201 ? -30.945 -8.093 78.214 1.00 51.34 201 ARG A O 1
ATOM 1454 N N . LYS A 1 202 ? -31.371 -5.880 78.154 1.00 45.16 202 LYS A N 1
ATOM 1455 C CA . LYS A 1 202 ? -31.954 -5.789 79.500 1.00 45.16 202 LYS A CA 1
ATOM 1456 C C . LYS A 1 202 ? -33.049 -6.854 79.634 1.00 45.16 202 LYS A C 1
ATOM 1458 O O . LYS A 1 202 ? -33.857 -7.018 78.720 1.00 45.16 202 LYS A O 1
ATOM 1463 N N . VAL A 1 203 ? -33.083 -7.586 80.750 1.00 38.44 203 VAL A N 1
ATOM 1464 C CA . VAL A 1 203 ? -34.248 -8.425 81.073 1.00 38.44 203 VAL A CA 1
ATOM 1465 C C . VAL A 1 203 ? -35.437 -7.466 81.182 1.00 38.44 203 VAL A C 1
ATOM 1467 O O . VAL A 1 203 ? -35.495 -6.674 82.120 1.00 38.44 203 VAL A O 1
ATOM 1470 N N . GLY A 1 204 ? -36.294 -7.451 80.158 1.00 49.81 204 GLY A N 1
ATOM 1471 C CA . GLY A 1 204 ? -37.389 -6.485 80.027 1.00 49.81 204 GLY A CA 1
ATOM 1472 C C . GLY A 1 204 ? -37.773 -6.085 78.598 1.00 49.81 204 GLY A C 1
ATOM 1473 O O . GLY A 1 204 ? -38.909 -5.668 78.398 1.00 49.81 204 GLY A O 1
ATOM 1474 N N . ASP A 1 205 ? -36.918 -6.269 77.587 1.00 43.53 205 ASP A N 1
ATOM 1475 C CA . ASP A 1 205 ? -37.284 -5.886 76.214 1.00 43.53 205 ASP A CA 1
ATOM 1476 C C . ASP A 1 205 ? -38.041 -7.004 75.460 1.00 43.53 205 ASP A C 1
ATOM 1478 O O . ASP A 1 205 ? -37.487 -7.758 74.655 1.00 43.53 205 ASP A O 1
ATOM 1482 N N . THR A 1 206 ? -39.351 -7.037 75.738 1.00 47.84 206 THR A N 1
ATOM 1483 C CA . THR A 1 206 ? -40.493 -7.437 74.886 1.00 47.84 206 THR A CA 1
ATOM 1484 C C . THR A 1 206 ? -40.577 -8.883 74.379 1.00 47.84 206 THR A C 1
ATOM 1486 O O . THR A 1 206 ? -40.427 -9.155 73.189 1.00 47.84 206 THR A O 1
ATOM 1489 N N . ILE A 1 207 ? -40.969 -9.789 75.277 1.00 50.16 207 ILE A N 1
ATOM 1490 C CA . ILE A 1 207 ? -41.964 -10.822 74.956 1.00 50.16 207 ILE A CA 1
ATOM 1491 C C . ILE A 1 207 ? -43.280 -10.303 75.546 1.00 50.16 207 ILE A C 1
ATOM 1493 O O . ILE A 1 207 ? -43.357 -10.104 76.757 1.00 50.16 207 ILE A O 1
ATOM 1497 N N . PHE A 1 208 ? -44.286 -10.014 74.716 1.00 62.19 208 PHE A N 1
ATOM 1498 C CA . PHE A 1 208 ? -45.596 -9.612 75.231 1.00 62.19 208 PHE A CA 1
ATOM 1499 C C . PHE A 1 208 ? -46.323 -10.856 75.760 1.00 62.19 208 PHE A C 1
ATOM 1501 O O . PHE A 1 208 ? -46.436 -11.842 75.025 1.00 62.19 208 PHE A O 1
ATOM 1508 N N . PRO A 1 209 ? -46.798 -10.855 77.016 1.00 66.38 209 PRO A N 1
ATOM 1509 C CA . PRO A 1 209 ? -47.491 -11.995 77.599 1.00 66.38 209 PRO A CA 1
ATOM 1510 C C . PRO A 1 209 ? -48.916 -12.087 77.031 1.00 66.38 209 PRO A C 1
ATOM 1512 O O . PRO A 1 209 ? -49.888 -11.588 77.593 1.00 66.38 209 PRO A O 1
ATOM 1515 N N . VAL A 1 210 ? -49.025 -12.693 75.851 1.00 70.88 210 VAL A N 1
ATOM 1516 C CA . VAL A 1 210 ? -50.300 -13.002 75.194 1.00 70.88 210 VAL A CA 1
ATOM 1517 C C . VAL A 1 210 ? -50.689 -14.444 75.508 1.00 70.88 210 VAL A C 1
ATOM 1519 O O . VAL A 1 210 ? -49.825 -15.320 75.542 1.00 70.88 210 VAL A O 1
ATOM 1522 N N . THR A 1 211 ? -51.979 -14.708 75.702 1.00 77.31 211 THR A N 1
ATOM 1523 C CA . THR A 1 211 ? -52.548 -16.060 75.805 1.00 77.31 211 THR A CA 1
ATOM 1524 C C . THR A 1 211 ? -53.704 -16.232 74.820 1.00 77.31 211 THR A C 1
ATOM 1526 O O . THR A 1 211 ? -54.361 -15.262 74.442 1.00 77.31 211 THR A O 1
ATOM 1529 N N . ALA A 1 212 ? -53.931 -17.467 74.371 1.00 78.06 212 ALA A N 1
ATOM 1530 C CA . ALA A 1 212 ? -55.029 -17.826 73.482 1.00 78.06 212 ALA A CA 1
ATOM 1531 C C . ALA A 1 212 ? -55.757 -19.050 74.042 1.00 78.06 212 ALA A C 1
ATOM 1533 O O . ALA A 1 212 ? -55.126 -20.074 74.313 1.00 78.06 212 ALA A O 1
ATOM 1534 N N . VAL A 1 213 ? -57.073 -18.951 74.214 1.00 81.25 213 VAL A N 1
ATOM 1535 C CA . VAL A 1 213 ? -57.913 -20.028 74.754 1.00 81.25 213 VAL A CA 1
ATOM 1536 C C . VAL A 1 213 ? -59.065 -20.286 73.792 1.00 81.25 213 VAL A C 1
ATOM 1538 O O . VAL A 1 213 ? -59.797 -19.367 73.439 1.00 81.25 213 VAL A O 1
ATOM 1541 N N . LEU A 1 214 ? -59.234 -21.540 73.371 1.00 79.75 214 LEU A N 1
ATOM 1542 C CA . LEU A 1 214 ? -60.364 -21.978 72.552 1.00 79.75 214 LEU A CA 1
ATOM 1543 C C . LEU A 1 214 ? -61.385 -22.693 73.444 1.00 79.75 214 LEU A C 1
ATOM 1545 O O . LEU A 1 214 ? -61.071 -23.731 74.028 1.00 79.75 214 LEU A O 1
ATOM 1549 N N . ALA A 1 215 ? -62.603 -22.160 73.532 1.00 79.31 215 ALA A N 1
ATOM 1550 C CA . ALA A 1 215 ? -63.704 -22.759 74.287 1.00 79.31 215 ALA A CA 1
ATOM 1551 C C . ALA A 1 215 ? -65.024 -22.597 73.519 1.00 79.31 215 ALA A C 1
ATOM 1553 O O . ALA A 1 215 ? -65.312 -21.525 73.000 1.00 79.31 215 ALA A O 1
ATOM 1554 N N . ALA A 1 216 ? -65.828 -23.664 73.426 1.00 77.12 216 ALA A N 1
ATOM 1555 C CA . ALA A 1 216 ? -67.125 -23.661 72.728 1.00 77.12 216 ALA A CA 1
ATOM 1556 C C . ALA A 1 216 ? -67.085 -23.060 71.299 1.00 77.12 216 ALA A C 1
ATOM 1558 O O . ALA A 1 216 ? -68.006 -22.362 70.882 1.00 77.12 216 ALA A O 1
ATOM 1559 N N . ASN A 1 217 ? -66.008 -23.344 70.553 1.00 75.94 217 ASN A N 1
ATOM 1560 C CA . ASN A 1 217 ? -65.752 -22.833 69.200 1.00 75.94 217 ASN A CA 1
ATOM 1561 C C . ASN A 1 217 ? -65.564 -21.299 69.100 1.00 75.94 217 ASN A C 1
ATOM 1563 O O . ASN A 1 217 ? -65.565 -20.763 67.999 1.00 75.94 217 ASN A O 1
ATOM 1567 N N . ALA A 1 218 ? -65.340 -20.603 70.219 1.00 77.75 218 ALA A N 1
ATOM 1568 C CA . ALA A 1 218 ? -64.900 -19.208 70.265 1.00 77.75 218 ALA A CA 1
ATOM 1569 C C . ALA A 1 218 ? -63.453 -19.120 70.782 1.00 77.75 218 ALA A C 1
ATOM 1571 O O . ALA A 1 218 ? -63.073 -19.835 71.717 1.00 77.75 218 ALA A O 1
ATOM 1572 N N . MET A 1 219 ? -62.633 -18.268 70.163 1.00 79.19 219 MET A N 1
ATOM 1573 C CA . MET A 1 219 ? -61.220 -18.098 70.510 1.00 79.19 219 MET A CA 1
ATOM 1574 C C . MET A 1 219 ? -61.013 -16.771 71.233 1.00 79.19 219 MET A C 1
ATOM 1576 O O . MET A 1 219 ? -61.125 -15.707 70.632 1.00 79.19 219 MET A O 1
ATOM 1580 N N . THR A 1 220 ? -60.669 -16.832 72.514 1.00 84.25 220 THR A N 1
ATOM 1581 C CA . THR A 1 220 ? -60.324 -15.652 73.310 1.00 84.25 220 THR A CA 1
ATOM 1582 C C . THR A 1 220 ? -58.825 -15.406 73.235 1.00 84.25 220 THR A C 1
ATOM 1584 O O . THR A 1 220 ? -58.030 -16.295 73.552 1.00 84.25 220 THR A O 1
ATOM 1587 N N . LEU A 1 221 ? -58.443 -14.198 72.832 1.00 83.62 221 LEU A N 1
ATOM 1588 C CA . LEU A 1 221 ? -57.068 -13.714 72.792 1.00 83.62 221 LEU A CA 1
ATOM 1589 C C . LEU A 1 221 ? -56.899 -12.648 73.874 1.00 83.62 221 LEU A C 1
ATOM 1591 O O . LEU A 1 221 ? -57.571 -11.617 73.829 1.00 83.62 221 LEU A O 1
ATOM 1595 N N . THR A 1 222 ? -56.000 -12.884 74.826 1.00 83.56 222 THR A N 1
ATOM 1596 C CA . THR A 1 222 ? -55.790 -11.997 75.978 1.00 83.56 222 THR A CA 1
ATOM 1597 C C . THR A 1 222 ? -54.361 -11.482 76.001 1.00 83.56 222 THR A C 1
ATOM 1599 O O . THR A 1 222 ? -53.415 -12.265 75.927 1.00 83.56 222 THR A O 1
ATOM 1602 N N . LEU A 1 223 ? -54.204 -10.170 76.145 1.00 83.31 223 LEU A N 1
ATOM 1603 C CA . LEU A 1 223 ? -52.953 -9.497 76.468 1.00 83.31 223 LEU A CA 1
ATOM 1604 C C . LEU A 1 223 ? -52.939 -9.215 77.972 1.00 83.31 223 LEU A C 1
ATOM 1606 O O . LEU A 1 223 ? -53.760 -8.432 78.453 1.00 83.31 223 LEU A O 1
ATOM 1610 N N . THR A 1 224 ? -52.025 -9.843 78.710 1.00 79.56 224 THR A N 1
ATOM 1611 C CA . THR A 1 224 ? -51.877 -9.569 80.147 1.00 79.56 224 THR A CA 1
ATOM 1612 C C . THR A 1 224 ? -51.069 -8.282 80.372 1.00 79.56 224 THR A C 1
ATOM 1614 O O . THR A 1 224 ? -50.408 -7.819 79.436 1.00 79.56 224 THR A O 1
ATOM 1617 N N . PRO A 1 225 ? -51.073 -7.687 81.583 1.00 81.94 225 PRO A N 1
ATOM 1618 C CA . PRO A 1 225 ? -50.436 -6.404 81.856 1.00 81.94 225 PRO A CA 1
ATOM 1619 C C . PRO A 1 225 ? -49.021 -6.266 81.287 1.00 81.94 225 PRO A C 1
ATOM 1621 O O . PRO A 1 225 ? -48.132 -7.073 81.565 1.00 81.94 225 PRO A O 1
ATOM 1624 N N . CYS A 1 226 ? -48.816 -5.225 80.485 1.00 76.38 226 CYS A N 1
ATOM 1625 C CA . CYS A 1 226 ? -47.544 -4.908 79.851 1.00 76.38 226 CYS A CA 1
ATOM 1626 C C . CYS A 1 226 ? -47.468 -3.423 79.482 1.00 76.38 226 CYS A C 1
ATOM 1628 O O . CYS A 1 226 ? -48.474 -2.714 79.450 1.00 76.38 226 CYS A O 1
ATOM 1630 N N . THR A 1 227 ? -46.276 -2.957 79.126 1.00 78.31 227 THR A N 1
ATOM 1631 C CA . THR A 1 227 ? -46.071 -1.615 78.575 1.00 78.31 227 THR A CA 1
ATOM 1632 C C . THR A 1 227 ? -45.920 -1.702 77.057 1.00 78.31 227 THR A C 1
ATOM 1634 O O . THR A 1 227 ? -45.145 -2.515 76.551 1.00 78.31 227 THR A O 1
ATOM 1637 N N . LEU A 1 228 ? -46.678 -0.884 76.326 1.00 74.12 228 LEU A N 1
ATOM 1638 C CA . LEU A 1 228 ? -46.690 -0.836 74.864 1.00 74.12 228 LEU A CA 1
ATOM 1639 C C . LEU A 1 228 ? -46.324 0.556 74.370 1.00 74.12 228 LEU A C 1
ATOM 1641 O O . LEU A 1 228 ? -46.855 1.544 74.859 1.00 74.12 228 LEU A O 1
ATOM 1645 N N . ASP A 1 229 ? -45.489 0.622 73.341 1.00 73.88 229 ASP A N 1
ATOM 1646 C CA . ASP A 1 229 ? -45.154 1.869 72.661 1.00 73.88 229 ASP A CA 1
ATOM 1647 C C . ASP A 1 229 ? -45.901 1.962 71.331 1.00 73.88 229 ASP A C 1
ATOM 1649 O O . ASP A 1 229 ? -45.793 1.076 70.483 1.00 73.88 229 ASP A O 1
ATOM 1653 N N . PHE A 1 230 ? -46.633 3.047 71.115 1.00 72.56 230 PHE A N 1
ATOM 1654 C CA . PHE A 1 230 ? -47.329 3.317 69.859 1.00 72.56 230 PHE A CA 1
ATOM 1655 C C . PHE A 1 230 ? -46.643 4.448 69.093 1.00 72.56 230 PHE A C 1
ATOM 1657 O O . PHE A 1 230 ? -46.022 5.334 69.688 1.00 72.56 230 PHE A O 1
ATOM 1664 N N . ARG A 1 231 ? -46.755 4.442 67.760 1.00 65.06 231 ARG A N 1
ATOM 1665 C CA . ARG A 1 231 ? -46.305 5.576 66.944 1.00 65.06 231 ARG A CA 1
ATOM 1666 C C . ARG A 1 231 ? -47.117 6.819 67.322 1.00 65.06 231 ARG A C 1
ATOM 1668 O O . ARG A 1 231 ? -48.333 6.748 67.488 1.00 65.06 231 ARG A O 1
ATOM 1675 N N . SER A 1 232 ? -46.447 7.962 67.455 1.00 62.31 232 SER A N 1
ATOM 1676 C CA . SER A 1 232 ? -47.130 9.245 67.622 1.00 62.31 232 SER A CA 1
ATOM 1677 C C . SER A 1 232 ? -47.824 9.647 66.317 1.00 62.31 232 SER A C 1
ATOM 1679 O O . SER A 1 232 ? -47.198 9.646 65.257 1.00 62.31 232 SER A O 1
ATOM 1681 N N . LEU A 1 233 ? -49.106 10.017 66.397 1.00 55.44 233 LEU A N 1
ATOM 1682 C CA . LEU A 1 233 ? -49.922 10.451 65.253 1.00 55.44 233 LEU A CA 1
ATOM 1683 C C . LEU A 1 233 ? -49.407 11.738 64.583 1.00 55.44 233 LEU A C 1
ATOM 1685 O O . LEU A 1 233 ? -49.890 12.093 63.511 1.00 55.44 233 LEU A O 1
ATOM 1689 N N . THR A 1 234 ? -48.464 12.456 65.203 1.00 56.50 234 THR A N 1
ATOM 1690 C CA . THR A 1 234 ? -48.177 13.848 64.848 1.00 56.50 234 THR A CA 1
ATOM 1691 C C . THR A 1 234 ? -46.800 14.179 64.279 1.00 56.50 234 THR A C 1
ATOM 1693 O O . THR A 1 234 ? -46.687 15.339 63.925 1.00 56.50 234 THR A O 1
ATOM 1696 N N . LEU A 1 235 ? -45.789 13.295 64.120 1.00 45.25 235 LEU A N 1
ATOM 1697 C CA . LEU A 1 235 ? -44.564 13.598 63.319 1.00 45.25 235 LEU A CA 1
ATOM 1698 C C . LEU A 1 235 ? -43.565 12.422 63.162 1.00 45.25 235 LEU A C 1
ATOM 1700 O O . LEU A 1 235 ? -43.528 11.485 63.955 1.00 45.25 235 LEU A O 1
ATOM 1704 N N . THR A 1 236 ? -42.717 12.520 62.131 1.00 47.94 236 THR A N 1
ATOM 1705 C CA . THR A 1 236 ? -41.788 11.516 61.567 1.00 47.94 236 THR A CA 1
ATOM 1706 C C . THR A 1 236 ? -40.507 11.207 62.361 1.00 47.94 236 THR A C 1
ATOM 1708 O O . THR A 1 236 ? -39.763 10.332 61.932 1.00 47.94 236 THR A O 1
ATOM 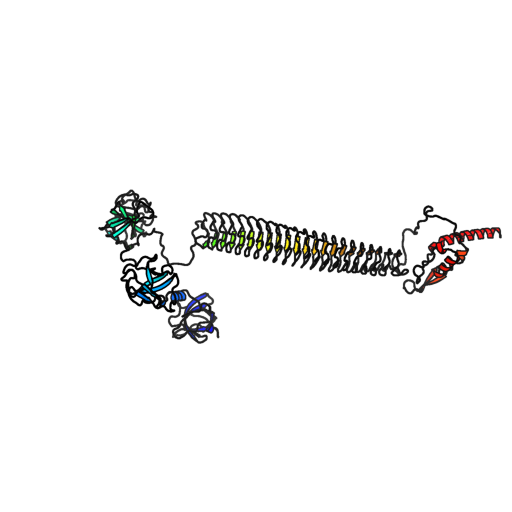1711 N N . THR A 1 237 ? -40.237 11.839 63.510 1.00 51.06 237 THR A N 1
ATOM 1712 C CA . THR A 1 237 ? -39.003 11.590 64.305 1.00 51.06 237 THR A CA 1
ATOM 1713 C C . THR A 1 237 ? -39.162 11.817 65.825 1.00 51.06 237 THR A C 1
ATOM 1715 O O . THR A 1 237 ? -38.227 12.263 66.487 1.00 51.06 237 THR A O 1
ATOM 1718 N N . GLY A 1 238 ? -40.339 11.548 66.407 1.00 49.12 238 GLY A N 1
ATOM 1719 C CA . GLY A 1 238 ? -40.631 11.790 67.835 1.00 49.12 238 GLY A CA 1
ATOM 1720 C C . GLY A 1 238 ? -40.757 10.528 68.705 1.00 49.12 238 GLY A C 1
ATOM 1721 O O . GLY A 1 238 ? -41.108 9.462 68.206 1.00 49.12 238 GLY A O 1
ATOM 1722 N N . VAL A 1 239 ? -40.488 10.683 70.010 1.00 57.53 239 VAL A N 1
ATOM 1723 C CA . VAL A 1 239 ? -40.591 9.673 71.089 1.00 57.53 239 VAL A CA 1
ATOM 1724 C C . VAL A 1 239 ? -41.914 8.879 71.006 1.00 57.53 239 VAL A C 1
ATOM 1726 O O . VAL A 1 239 ? -42.958 9.497 70.784 1.00 57.53 239 VAL A O 1
ATOM 1729 N N . PRO A 1 240 ? -41.913 7.540 71.183 1.00 67.62 240 PRO A N 1
ATOM 1730 C CA . PRO A 1 240 ? -43.137 6.738 71.144 1.00 67.62 240 PRO A CA 1
ATOM 1731 C C . PRO A 1 240 ? -44.150 7.129 72.231 1.00 67.62 240 PRO A C 1
ATOM 1733 O O . PRO A 1 240 ? -43.775 7.507 73.339 1.00 67.62 240 PRO A O 1
ATOM 1736 N N . ASN A 1 241 ? -45.445 6.982 71.939 1.00 71.94 241 ASN A N 1
ATOM 1737 C CA . ASN A 1 241 ? -46.500 7.086 72.945 1.00 71.94 241 ASN A CA 1
ATOM 1738 C C . ASN A 1 241 ? -46.547 5.793 73.765 1.00 71.94 241 ASN A C 1
ATOM 1740 O O . ASN A 1 241 ? -47.141 4.802 73.339 1.00 71.94 241 ASN A O 1
ATOM 1744 N N . THR A 1 242 ? -45.934 5.804 74.944 1.00 77.94 242 THR A N 1
ATOM 1745 C CA . THR A 1 242 ? -45.957 4.667 75.868 1.00 77.94 242 THR A CA 1
ATOM 1746 C C . THR A 1 242 ? -47.301 4.575 76.603 1.00 77.94 242 THR A C 1
ATOM 1748 O O . THR A 1 242 ? -47.767 5.540 77.217 1.00 77.94 242 THR A O 1
ATOM 1751 N N . ARG A 1 243 ? -47.935 3.400 76.568 1.00 82.06 243 ARG A N 1
ATOM 1752 C CA . ARG A 1 243 ? -49.178 3.056 77.270 1.00 82.06 243 ARG A CA 1
ATOM 1753 C C . ARG A 1 243 ? -48.936 1.886 78.214 1.00 82.06 243 ARG A C 1
ATOM 1755 O O . ARG A 1 243 ? -48.351 0.879 77.826 1.00 82.06 243 ARG A O 1
ATOM 1762 N N . ASN A 1 244 ? -49.436 2.002 79.440 1.00 81.12 244 ASN A N 1
ATOM 1763 C CA . ASN A 1 244 ? -49.407 0.916 80.413 1.00 81.12 244 ASN A CA 1
ATOM 1764 C C . ASN A 1 244 ? -50.747 0.182 80.393 1.00 81.12 244 ASN A C 1
ATOM 1766 O O . ASN A 1 244 ? -51.777 0.758 80.739 1.00 81.12 244 ASN A O 1
ATOM 1770 N N . VAL A 1 245 ? -50.720 -1.090 80.010 1.00 80.50 245 VAL A N 1
ATOM 1771 C CA . VAL A 1 245 ? -51.841 -2.014 80.167 1.00 80.50 245 VAL A CA 1
ATOM 1772 C C . VAL A 1 245 ? -51.785 -2.530 81.602 1.00 80.50 245 VAL A C 1
ATOM 1774 O O . VAL A 1 245 ? -50.875 -3.273 81.958 1.00 80.50 245 VAL A O 1
ATOM 1777 N N . THR A 1 246 ? -52.700 -2.073 82.454 1.00 79.75 246 THR A N 1
ATOM 1778 C CA . THR A 1 246 ? -52.671 -2.337 83.906 1.00 79.75 246 THR A CA 1
ATOM 1779 C C . THR A 1 246 ? -53.517 -3.537 84.339 1.00 79.75 246 THR A C 1
ATOM 1781 O O . THR A 1 246 ? -53.391 -3.981 85.477 1.00 79.75 246 THR A O 1
ATOM 1784 N N . ALA A 1 247 ? -54.346 -4.081 83.446 1.00 83.25 247 ALA A N 1
ATOM 1785 C CA . ALA A 1 247 ? -55.172 -5.273 83.642 1.00 83.25 247 ALA A CA 1
ATOM 1786 C C . ALA A 1 247 ? -55.243 -6.082 82.334 1.00 83.25 247 ALA A C 1
ATOM 1788 O O . ALA A 1 247 ? -54.914 -5.548 81.277 1.00 83.25 247 ALA A O 1
ATOM 1789 N N . ASP A 1 248 ? -55.673 -7.344 82.401 1.00 83.19 248 ASP A N 1
ATOM 1790 C CA . ASP A 1 248 ? -55.873 -8.178 81.211 1.00 83.19 248 ASP A CA 1
ATOM 1791 C C . ASP A 1 248 ? -56.854 -7.508 80.234 1.00 83.19 248 ASP A C 1
ATOM 1793 O O . ASP A 1 248 ? -57.984 -7.171 80.596 1.00 83.19 248 ASP A O 1
ATOM 1797 N N . VAL A 1 249 ? -56.431 -7.341 78.981 1.00 85.50 249 VAL A N 1
ATOM 1798 C CA . VAL A 1 249 ? -57.291 -6.888 77.880 1.00 85.50 249 VAL A CA 1
ATOM 1799 C C . VAL A 1 249 ? -57.531 -8.085 76.976 1.00 85.50 249 VAL A C 1
ATOM 1801 O O . VAL A 1 249 ? -56.577 -8.746 76.578 1.00 85.50 249 VAL A O 1
ATOM 1804 N N . ALA A 1 250 ? -58.785 -8.380 76.645 1.00 84.81 250 ALA A N 1
ATOM 1805 C CA . ALA A 1 250 ? -59.138 -9.528 75.817 1.00 84.81 250 ALA A CA 1
ATOM 1806 C C . ALA A 1 250 ? -59.985 -9.120 74.609 1.00 84.81 250 ALA A C 1
ATOM 1808 O O . ALA A 1 250 ? -60.774 -8.177 74.672 1.00 84.81 250 ALA A O 1
ATOM 1809 N N . THR A 1 251 ? -59.837 -9.866 73.519 1.00 82.81 251 THR A N 1
ATOM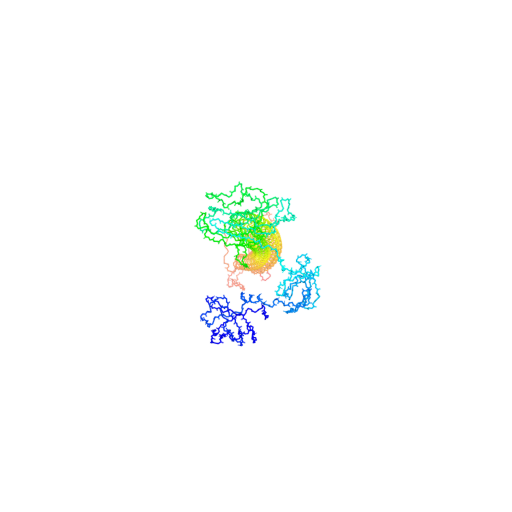 1810 C CA . THR A 1 251 ? -60.757 -9.864 72.378 1.00 82.81 251 THR A CA 1
ATOM 1811 C C . THR A 1 251 ? -61.191 -11.299 72.088 1.00 82.81 251 THR A C 1
ATOM 1813 O O . THR A 1 251 ? -60.440 -12.242 72.349 1.00 82.81 251 THR A O 1
ATOM 1816 N N . VAL A 1 252 ? -62.419 -11.484 71.609 1.00 81.19 252 VAL A N 1
ATOM 1817 C CA . VAL A 1 252 ? -62.999 -12.808 71.351 1.00 81.19 252 VAL A CA 1
ATOM 1818 C C . VAL A 1 252 ? -63.322 -12.911 69.877 1.00 81.19 252 VAL A C 1
ATOM 1820 O O . VAL A 1 252 ? -64.123 -12.130 69.384 1.00 81.19 252 VAL A O 1
ATOM 1823 N N . ILE A 1 253 ? -62.747 -13.912 69.218 1.00 79.88 253 ILE A N 1
ATOM 1824 C CA . ILE A 1 253 ? -63.180 -14.363 67.901 1.00 79.88 253 ILE A CA 1
ATOM 1825 C C . ILE A 1 253 ? -64.370 -15.294 68.121 1.00 79.88 253 ILE A C 1
ATOM 1827 O O . ILE A 1 253 ? -64.248 -16.353 68.749 1.00 79.88 253 ILE A O 1
ATOM 1831 N N . SER A 1 254 ? -65.531 -14.870 67.648 1.00 74.19 254 SER A N 1
ATOM 1832 C CA . SER A 1 254 ? -66.820 -15.513 67.863 1.00 74.19 254 SER A CA 1
ATOM 1833 C C . SER A 1 254 ? -66.912 -16.886 67.191 1.00 74.19 254 SER A C 1
ATOM 1835 O O . SER A 1 254 ? -66.226 -17.201 66.217 1.00 74.19 254 SER A O 1
ATOM 1837 N N . SER A 1 255 ? -67.806 -17.727 67.714 1.00 74.12 255 SER A N 1
ATOM 1838 C CA . SER A 1 255 ? -68.146 -18.998 67.071 1.00 74.12 255 SER A CA 1
ATOM 1839 C C . SER A 1 255 ? -68.776 -18.740 65.702 1.00 74.12 255 SER A C 1
ATOM 1841 O O . SER A 1 255 ? -69.728 -17.968 65.591 1.00 74.12 255 SER A O 1
ATOM 1843 N N . GLY A 1 256 ? -68.239 -19.378 64.659 1.00 69.44 256 GLY A N 1
ATOM 1844 C CA . GLY A 1 256 ? -68.686 -19.206 63.276 1.00 69.44 256 GLY A CA 1
ATOM 1845 C C . GLY A 1 256 ? -67.908 -18.174 62.450 1.00 69.44 256 GLY A C 1
ATOM 1846 O O . GLY A 1 256 ? -68.093 -18.163 61.234 1.00 69.44 256 GLY A O 1
ATOM 1847 N N . SER A 1 257 ? -67.021 -17.366 63.046 1.00 74.12 257 SER A N 1
ATOM 1848 C CA . SER A 1 257 ? -66.209 -16.386 62.307 1.00 74.12 257 SER A CA 1
ATOM 1849 C C . SER A 1 257 ? -65.205 -17.092 61.388 1.00 74.12 257 SER A C 1
ATOM 1851 O O . SER A 1 257 ? -64.431 -17.959 61.814 1.00 74.12 257 SER A O 1
ATOM 1853 N N . THR A 1 258 ? -65.202 -16.740 60.101 1.00 69.12 258 THR A N 1
ATOM 1854 C CA . THR A 1 258 ? -64.325 -17.396 59.109 1.00 69.12 258 THR A CA 1
ATOM 1855 C C . THR A 1 258 ? -62.979 -16.691 58.964 1.00 69.12 258 THR A C 1
ATOM 1857 O O . THR A 1 258 ? -62.003 -17.326 58.562 1.00 69.12 258 THR A O 1
ATOM 1860 N N . GLY A 1 259 ? -62.900 -15.390 59.283 1.00 66.62 259 GLY A N 1
ATOM 1861 C CA . GLY A 1 259 ? -61.687 -14.577 59.114 1.00 66.62 259 GLY A CA 1
ATOM 1862 C C . GLY A 1 259 ? -61.108 -14.630 57.691 1.00 66.62 259 GLY A C 1
ATOM 1863 O O . GLY A 1 259 ? -59.894 -14.503 57.509 1.00 66.62 259 GLY A O 1
ATOM 1864 N N . GLY A 1 260 ? -61.948 -14.922 56.690 1.00 66.31 260 GLY A N 1
ATOM 1865 C CA . GLY A 1 260 ? -61.553 -15.170 55.303 1.00 66.31 260 GLY A CA 1
ATOM 1866 C C . GLY A 1 260 ? -60.706 -16.431 55.066 1.00 66.31 260 GLY A C 1
ATOM 1867 O O . GLY A 1 260 ? -60.044 -16.537 54.035 1.00 66.31 260 GLY A O 1
ATOM 1868 N N . THR A 1 261 ? -60.682 -17.374 56.010 1.00 63.38 261 THR A N 1
ATOM 1869 C CA . THR A 1 261 ? -59.997 -18.669 55.863 1.00 63.38 261 THR A CA 1
ATOM 1870 C C . THR A 1 261 ? -60.876 -19.684 55.124 1.00 63.38 261 THR A C 1
ATOM 1872 O O . THR A 1 261 ? -62.102 -19.590 55.122 1.00 63.38 261 THR A O 1
ATOM 1875 N N . THR A 1 262 ? -60.252 -20.663 54.466 1.00 64.94 262 THR A N 1
ATOM 1876 C CA . THR A 1 262 ? -60.943 -21.776 53.796 1.00 64.94 262 THR A CA 1
ATOM 1877 C C . THR A 1 262 ? -60.743 -23.072 54.583 1.00 64.94 262 THR A C 1
ATOM 1879 O O . THR A 1 262 ? -59.749 -23.231 55.296 1.00 64.94 262 THR A O 1
ATOM 1882 N N . SER A 1 263 ? -61.704 -23.997 54.483 1.00 74.06 263 SER A N 1
ATOM 1883 C CA . SER A 1 263 ? -61.678 -25.277 55.202 1.00 74.06 263 SER A CA 1
ATOM 1884 C C . SER A 1 263 ? -60.345 -26.015 55.010 1.00 74.06 263 SER A C 1
ATOM 1886 O O . SER A 1 263 ? -59.895 -26.196 53.881 1.00 74.06 263 SER A O 1
ATOM 1888 N N . ALA A 1 264 ? -59.754 -26.479 56.114 1.00 70.06 264 ALA A N 1
ATOM 1889 C CA . ALA A 1 264 ? -58.511 -27.254 56.175 1.00 70.06 264 ALA A CA 1
ATOM 1890 C C . ALA A 1 264 ? -57.214 -26.526 55.754 1.00 70.06 264 ALA A C 1
ATOM 1892 O O . ALA A 1 264 ? -56.199 -27.182 55.514 1.00 70.06 264 ALA A O 1
ATOM 1893 N N . VAL A 1 265 ? -57.199 -25.188 55.723 1.00 68.00 265 VAL A N 1
ATOM 1894 C CA . VAL A 1 265 ? -55.975 -24.400 55.492 1.00 68.00 265 VAL A CA 1
ATOM 1895 C C . VAL A 1 265 ? -55.458 -23.807 56.804 1.00 68.00 265 VAL A C 1
ATOM 1897 O O . VAL A 1 265 ? -56.207 -23.189 57.562 1.00 68.00 265 VAL A O 1
ATOM 1900 N N . ALA A 1 266 ? -54.163 -23.986 57.078 1.00 68.06 266 ALA A N 1
ATOM 1901 C CA . ALA A 1 266 ? -53.507 -23.349 58.214 1.00 68.06 266 ALA A CA 1
ATOM 1902 C C . ALA A 1 266 ? -53.495 -21.826 58.022 1.00 68.06 266 ALA A C 1
ATOM 1904 O O . ALA A 1 266 ? -53.011 -21.315 57.013 1.00 68.06 266 ALA A O 1
ATOM 1905 N N . SER A 1 267 ? -54.018 -21.107 59.006 1.00 67.94 267 SER A N 1
ATOM 1906 C CA . SER A 1 267 ? -54.158 -19.655 58.990 1.00 67.94 267 SER A CA 1
ATOM 1907 C C . SER A 1 267 ? -53.395 -19.027 60.149 1.00 67.94 267 SER A C 1
ATOM 1909 O O . SER A 1 267 ? -53.308 -19.591 61.245 1.00 67.94 267 SER A O 1
ATOM 1911 N N . ARG A 1 268 ? -52.809 -17.858 59.888 1.00 76.94 268 ARG A N 1
ATOM 1912 C CA . ARG A 1 268 ? -52.146 -17.039 60.900 1.00 76.94 268 ARG A CA 1
ATOM 1913 C C . ARG A 1 268 ? -53.070 -15.898 61.270 1.00 76.94 268 ARG A C 1
ATOM 1915 O O . ARG A 1 268 ? -53.345 -15.032 60.443 1.00 76.94 268 ARG A O 1
ATOM 1922 N N . ILE A 1 269 ? -53.522 -15.904 62.515 1.00 76.94 269 ILE A N 1
ATOM 1923 C CA . ILE A 1 269 ? -54.336 -14.825 63.062 1.00 76.94 269 ILE A CA 1
ATOM 1924 C C . ILE A 1 269 ? -53.410 -13.914 63.850 1.00 76.94 269 ILE A C 1
ATOM 1926 O O . ILE A 1 269 ? -52.769 -14.343 64.811 1.00 76.94 269 ILE A O 1
ATOM 1930 N N . MET A 1 270 ? -53.321 -12.667 63.415 1.00 78.75 270 MET A N 1
ATOM 1931 C CA . MET A 1 270 ? -52.511 -11.637 64.046 1.00 78.75 270 MET A CA 1
ATOM 1932 C C . MET A 1 270 ? -53.325 -10.978 65.159 1.00 78.75 270 MET A C 1
ATOM 1934 O O . MET A 1 270 ? -54.481 -10.620 64.938 1.00 78.75 270 MET A O 1
ATOM 1938 N N . LEU A 1 271 ? -52.714 -10.789 66.331 1.00 80.56 271 LEU A N 1
ATOM 1939 C CA . LEU A 1 271 ? -53.260 -9.993 67.428 1.00 80.56 271 LEU A CA 1
ATOM 1940 C C . LEU A 1 271 ? -52.602 -8.611 67.432 1.00 80.56 271 LEU A C 1
ATOM 1942 O O . LEU A 1 271 ? -51.373 -8.485 67.493 1.00 80.56 271 LEU A O 1
ATOM 1946 N N . LEU A 1 272 ? -53.430 -7.576 67.383 1.00 80.06 272 LEU A N 1
ATOM 1947 C CA . LEU A 1 272 ? -53.037 -6.178 67.348 1.00 80.06 272 LEU A CA 1
ATOM 1948 C C . LEU A 1 272 ? -53.516 -5.498 68.633 1.00 80.06 272 LEU A C 1
ATOM 1950 O O . LEU A 1 272 ? -54.659 -5.673 69.041 1.00 80.06 272 LEU A O 1
ATOM 1954 N N . ALA A 1 273 ? -52.658 -4.698 69.255 1.00 82.06 273 ALA A N 1
ATOM 1955 C CA . ALA A 1 273 ? -53.063 -3.705 70.239 1.00 82.06 273 ALA A CA 1
ATOM 1956 C C . ALA A 1 273 ? -53.250 -2.357 69.539 1.00 82.06 273 ALA A C 1
ATOM 1958 O O . ALA A 1 273 ? -52.491 -2.032 68.625 1.00 82.06 273 ALA A O 1
ATOM 1959 N N . ILE A 1 274 ? -54.235 -1.576 69.963 1.00 81.00 274 ILE A N 1
ATOM 1960 C CA . ILE A 1 274 ? -54.598 -0.280 69.383 1.00 81.00 274 ILE A CA 1
ATOM 1961 C C . ILE A 1 274 ? -54.585 0.782 70.484 1.00 81.00 274 ILE A C 1
ATOM 1963 O O . ILE A 1 274 ? -55.107 0.535 71.572 1.00 81.00 274 ILE A O 1
ATOM 1967 N N . ASP A 1 275 ? -54.036 1.968 70.198 1.00 81.31 275 ASP A N 1
ATOM 1968 C CA . ASP A 1 275 ? -54.153 3.141 71.077 1.00 81.31 275 ASP A CA 1
ATOM 1969 C C . ASP A 1 275 ? -55.464 3.895 70.800 1.00 81.31 275 ASP A C 1
ATOM 1971 O O . ASP A 1 275 ? -55.549 4.747 69.911 1.00 81.31 275 ASP A O 1
ATOM 1975 N N . ASN A 1 276 ? -56.504 3.585 71.574 1.00 77.19 276 ASN A N 1
ATOM 1976 C CA . ASN A 1 276 ? -57.769 4.310 71.567 1.00 77.19 276 ASN A CA 1
ATOM 1977 C C . ASN A 1 276 ? -57.684 5.537 72.489 1.00 77.19 276 ASN A C 1
ATOM 1979 O O . ASN A 1 276 ? -58.134 5.506 73.638 1.00 77.19 276 ASN A O 1
ATOM 1983 N N . ALA A 1 277 ? -57.097 6.622 71.977 1.00 72.31 277 ALA A N 1
ATOM 1984 C CA . ALA A 1 277 ? -57.058 7.924 72.647 1.00 72.31 277 ALA A CA 1
ATOM 1985 C C . ALA A 1 277 ? -56.568 7.857 74.114 1.00 72.31 277 ALA A C 1
ATOM 1987 O O . ALA A 1 277 ? -57.091 8.557 74.982 1.00 72.31 277 ALA A O 1
ATOM 1988 N N . GLY A 1 278 ? -55.572 7.009 74.401 1.00 72.31 278 GLY A N 1
ATOM 1989 C CA . GLY A 1 278 ? -55.032 6.814 75.750 1.00 72.31 278 GLY A CA 1
ATOM 1990 C C . GLY A 1 278 ? -55.356 5.464 76.391 1.00 72.31 278 GLY A C 1
ATOM 1991 O O . GLY A 1 278 ? -54.691 5.100 77.360 1.00 72.31 278 GLY A O 1
ATOM 1992 N N . THR A 1 279 ? -56.320 4.710 75.855 1.00 81.12 279 THR A N 1
ATOM 1993 C CA . THR A 1 279 ? -56.698 3.375 76.353 1.00 81.12 279 THR A CA 1
ATOM 1994 C C . THR A 1 279 ? -56.294 2.303 75.346 1.00 81.12 279 THR A C 1
ATOM 1996 O O . THR A 1 279 ? -56.528 2.464 74.153 1.00 81.12 279 THR A O 1
ATOM 1999 N N . VAL A 1 280 ? -55.694 1.202 75.805 1.00 83.50 280 VAL A N 1
ATOM 2000 C CA . VAL A 1 280 ? -55.310 0.089 74.923 1.00 83.50 280 VAL A CA 1
ATOM 2001 C C . VAL A 1 280 ? -56.484 -0.865 74.726 1.00 83.50 280 VAL A C 1
ATOM 2003 O O . VAL A 1 280 ? -57.034 -1.379 75.697 1.00 83.50 280 VAL A O 1
ATOM 2006 N N . GLU A 1 281 ? -56.820 -1.141 73.468 1.00 85.56 281 GLU A N 1
ATOM 2007 C CA . GLU A 1 281 ? -57.805 -2.152 73.057 1.00 85.56 281 GLU A CA 1
ATOM 2008 C C . GLU A 1 281 ? -57.143 -3.205 72.151 1.00 85.56 281 GLU A C 1
ATOM 2010 O O . GLU A 1 281 ? -56.077 -2.956 71.584 1.00 85.56 281 GLU A O 1
ATOM 2015 N N . LEU A 1 282 ? -57.761 -4.384 72.010 1.00 84.88 282 LEU A N 1
ATOM 2016 C CA . LEU A 1 282 ? -57.275 -5.453 71.130 1.00 84.88 282 LEU A CA 1
ATOM 2017 C C . LEU A 1 282 ? -58.125 -5.595 69.863 1.00 84.88 282 LEU A C 1
ATOM 2019 O O . LEU A 1 282 ? -59.353 -5.510 69.897 1.00 84.88 282 LEU A O 1
ATOM 2023 N N . ALA A 1 283 ? -57.450 -5.888 68.758 1.00 80.50 283 ALA A N 1
ATOM 2024 C CA . ALA A 1 283 ? -58.019 -6.197 67.455 1.00 80.50 283 ALA A CA 1
ATOM 2025 C C . ALA A 1 283 ? -57.315 -7.400 66.828 1.00 80.50 283 ALA A C 1
ATOM 2027 O O . ALA A 1 283 ? -56.217 -7.776 67.241 1.00 80.50 283 ALA A O 1
ATOM 2028 N N . TRP A 1 284 ? -57.929 -8.001 65.816 1.00 79.88 284 TRP A N 1
ATOM 2029 C CA . TRP A 1 284 ? -57.380 -9.177 65.151 1.00 79.88 284 TRP A CA 1
ATOM 2030 C C . TRP A 1 284 ? -57.590 -9.134 63.634 1.00 79.88 284 TRP A C 1
ATOM 2032 O O . TRP A 1 284 ? -58.511 -8.486 63.136 1.00 79.88 284 TRP A O 1
ATOM 2042 N N . CYS A 1 285 ? -56.718 -9.804 62.879 1.00 74.75 285 CYS A N 1
ATOM 2043 C CA . CYS A 1 285 ? -56.875 -9.981 61.432 1.00 74.75 285 CYS A CA 1
ATOM 2044 C C . CYS A 1 285 ? -56.205 -11.274 60.945 1.00 74.75 285 CYS A C 1
ATOM 2046 O O . CYS A 1 285 ? -55.377 -11.864 61.642 1.00 74.75 285 CYS A O 1
ATOM 2048 N N . ASN A 1 286 ? -56.529 -11.705 59.726 1.00 72.25 286 ASN A N 1
ATOM 2049 C CA . ASN A 1 286 ? -55.820 -12.790 59.045 1.00 72.25 286 ASN A CA 1
ATOM 2050 C C . ASN A 1 286 ? -54.553 -12.247 58.349 1.00 72.25 286 ASN A C 1
ATOM 2052 O O . ASN A 1 286 ? -54.526 -11.101 57.898 1.00 72.25 286 ASN A O 1
ATOM 2056 N N . SER A 1 287 ? -53.490 -13.050 58.255 1.00 66.44 287 SER A N 1
ATOM 2057 C CA . SER A 1 287 ? -52.156 -12.645 57.778 1.00 66.44 287 SER A CA 1
ATOM 2058 C C . SER A 1 287 ? -52.049 -12.306 56.283 1.00 66.44 287 SER A C 1
ATOM 2060 O O . SER A 1 287 ? -50.936 -12.183 55.777 1.00 66.44 287 SER A O 1
ATOM 2062 N N . LEU A 1 288 ? -53.162 -12.221 55.552 1.00 55.47 288 LEU A N 1
ATOM 2063 C CA . LEU A 1 288 ? -53.189 -11.871 54.126 1.00 55.47 288 LEU A CA 1
ATOM 2064 C C . LEU A 1 288 ? -53.213 -10.349 53.883 1.00 55.47 288 LEU A C 1
ATOM 2066 O O . LEU A 1 288 ? -53.148 -9.913 52.736 1.00 55.47 288 LEU A O 1
ATOM 2070 N N . LEU A 1 289 ? -53.276 -9.542 54.946 1.00 56.06 289 LEU A N 1
ATOM 2071 C CA . LEU A 1 289 ? -53.241 -8.079 54.893 1.00 56.06 289 LEU A CA 1
ATOM 2072 C C . LEU A 1 289 ? -51.807 -7.536 54.853 1.00 56.06 289 LEU A C 1
ATOM 2074 O O . LEU A 1 289 ? -50.996 -7.827 55.735 1.00 56.06 289 LEU A O 1
ATOM 2078 N N . ALA A 1 290 ? -51.527 -6.656 53.890 1.00 54.31 290 ALA A N 1
ATOM 2079 C CA . ALA A 1 290 ? -50.416 -5.718 53.994 1.00 54.31 290 ALA A CA 1
ATOM 2080 C C . ALA A 1 290 ? -50.775 -4.678 55.068 1.00 54.31 290 ALA A C 1
ATOM 2082 O O . ALA A 1 290 ? -51.567 -3.771 54.827 1.00 54.31 290 ALA A O 1
ATOM 2083 N N . LEU A 1 291 ? -50.253 -4.861 56.282 1.00 59.53 291 LEU A N 1
ATOM 2084 C CA . LEU A 1 291 ? -50.467 -3.933 57.390 1.00 59.53 291 LEU A CA 1
ATOM 2085 C C . LEU A 1 291 ? -49.568 -2.707 57.191 1.00 59.53 291 LEU A C 1
ATOM 2087 O O . LEU A 1 291 ? -48.436 -2.682 57.675 1.00 59.53 291 LEU A O 1
ATOM 2091 N N . ASP A 1 292 ? -50.057 -1.710 56.456 1.00 55.81 292 ASP A N 1
ATOM 2092 C CA . ASP A 1 292 ? -49.515 -0.356 56.521 1.00 55.81 292 ASP A CA 1
ATOM 2093 C C . ASP A 1 292 ? -50.302 0.484 57.536 1.00 55.81 292 ASP A C 1
ATOM 2095 O O . ASP A 1 292 ? -51.448 0.194 57.881 1.00 55.81 292 ASP A O 1
ATOM 2099 N N . GLU A 1 293 ? -49.668 1.526 58.063 1.00 50.91 293 GLU A N 1
ATOM 2100 C CA . GLU A 1 293 ? -50.265 2.385 59.092 1.00 50.91 293 GLU A CA 1
ATOM 2101 C C . GLU A 1 293 ? -51.353 3.332 58.539 1.00 50.91 293 GLU A C 1
ATOM 2103 O O . GLU A 1 293 ? -51.823 4.220 59.250 1.00 50.91 293 GLU A O 1
ATOM 2108 N N . THR A 1 294 ? -51.761 3.143 57.278 1.00 47.50 294 THR A N 1
ATOM 2109 C CA . THR A 1 294 ? -52.907 3.801 56.631 1.00 47.50 294 THR A CA 1
ATOM 2110 C C . THR A 1 294 ? -54.085 2.850 56.382 1.00 47.50 294 THR A C 1
ATOM 2112 O O . THR A 1 294 ? -55.137 3.294 55.916 1.00 47.50 294 THR A O 1
ATOM 2115 N N . ALA A 1 295 ? -53.950 1.562 56.720 1.00 50.16 295 ALA A N 1
ATOM 2116 C CA . ALA A 1 295 ? -54.992 0.560 56.546 1.00 50.16 295 ALA A CA 1
ATOM 2117 C C . ALA A 1 295 ? -56.226 0.876 57.415 1.00 50.16 295 ALA A C 1
ATOM 2119 O O . ALA A 1 295 ? -56.143 1.031 58.635 1.00 50.16 295 ALA A O 1
ATOM 2120 N N . LEU A 1 296 ? -57.394 0.961 56.769 1.00 51.84 296 LEU A N 1
ATOM 2121 C CA . LEU A 1 296 ? -58.693 1.158 57.415 1.00 51.84 296 LEU A CA 1
ATOM 2122 C C . LEU A 1 296 ? -58.995 -0.006 58.373 1.00 51.84 296 LEU A C 1
ATOM 2124 O O . LEU A 1 296 ? -59.130 -1.154 57.949 1.00 51.84 296 LEU A O 1
ATOM 2128 N N . ILE A 1 297 ? -59.168 0.297 59.661 1.00 57.47 297 ILE A N 1
ATOM 2129 C CA . ILE A 1 297 ? -59.889 -0.591 60.580 1.00 57.47 297 ILE A CA 1
ATOM 2130 C C . ILE A 1 297 ? -61.359 -0.607 60.144 1.00 57.47 297 ILE A C 1
ATOM 2132 O O . ILE A 1 297 ? -61.897 0.416 59.716 1.00 57.47 297 ILE A O 1
ATOM 2136 N N . SER A 1 298 ? -61.993 -1.779 60.185 1.00 55.00 298 SER A N 1
ATOM 2137 C CA . SER A 1 298 ? -63.366 -1.959 59.710 1.00 55.00 298 SER A CA 1
ATOM 2138 C C . SER A 1 298 ? -64.347 -0.963 60.335 1.00 55.00 298 SER A C 1
ATOM 2140 O O . SER A 1 298 ? -64.304 -0.684 61.536 1.00 55.00 298 SER A O 1
ATOM 2142 N N . THR A 1 299 ? -65.319 -0.511 59.540 1.00 51.22 299 THR A N 1
ATOM 2143 C CA . THR A 1 299 ? -66.513 0.203 60.019 1.00 51.22 299 THR A CA 1
ATOM 2144 C C . THR A 1 299 ? -67.595 -0.741 60.562 1.00 51.22 299 THR A C 1
ATOM 2146 O O . THR A 1 299 ? -68.687 -0.296 60.912 1.00 51.22 299 THR A O 1
ATOM 2149 N N . THR A 1 300 ? -67.320 -2.047 60.638 1.00 52.25 300 THR A N 1
ATOM 2150 C CA . THR A 1 300 ? -68.267 -3.088 61.065 1.00 52.25 300 THR A CA 1
ATOM 2151 C C . THR A 1 300 ? -67.680 -3.886 62.233 1.00 52.25 300 THR A C 1
ATOM 2153 O O . THR A 1 300 ? -66.540 -4.342 62.149 1.00 52.25 300 THR A O 1
ATOM 2156 N N . ALA A 1 301 ? -68.439 -4.042 63.325 1.00 57.06 301 ALA A N 1
ATOM 2157 C CA . ALA A 1 301 ? -68.101 -4.979 64.401 1.00 57.06 301 ALA A CA 1
ATOM 2158 C C . ALA A 1 301 ? -68.067 -6.419 63.856 1.00 57.06 301 ALA A C 1
ATOM 2160 O O . ALA A 1 301 ? -68.737 -6.704 62.862 1.00 57.06 301 ALA A O 1
ATOM 2161 N N . GLU A 1 302 ? -67.300 -7.309 64.492 1.00 61.28 302 GLU A N 1
ATOM 2162 C CA . GLU A 1 302 ? -67.261 -8.734 64.136 1.00 61.28 302 GLU A CA 1
ATOM 2163 C C . GLU A 1 302 ? -68.688 -9.301 64.023 1.00 61.28 302 GLU A C 1
ATOM 2165 O O . GLU A 1 302 ? -69.483 -9.222 64.965 1.00 61.28 302 GLU A O 1
ATOM 2170 N N . GLY A 1 303 ? -69.037 -9.814 62.842 1.00 56.19 303 GLY A N 1
ATOM 2171 C CA . GLY A 1 303 ? -70.364 -10.346 62.578 1.00 56.19 303 GLY A CA 1
ATOM 2172 C C . GLY A 1 303 ? -70.488 -11.726 63.206 1.00 56.19 303 GLY A C 1
ATOM 2173 O O . GLY A 1 303 ? -69.926 -12.688 62.698 1.00 56.19 303 GLY A O 1
ATOM 2174 N N . GLY A 1 304 ? -71.218 -11.837 64.317 1.00 58.38 304 GLY A N 1
ATOM 2175 C CA . GLY A 1 304 ? -71.505 -13.133 64.935 1.00 58.38 304 GLY A CA 1
ATOM 2176 C C . GLY A 1 304 ? -72.100 -14.158 63.951 1.00 58.38 304 GLY A C 1
ATOM 2177 O O . GLY A 1 304 ? -72.575 -13.803 62.876 1.00 58.38 304 GLY A O 1
ATOM 2178 N N . VAL A 1 305 ? -72.065 -15.435 64.353 1.00 47.50 305 VAL A N 1
ATOM 2179 C CA . VAL A 1 305 ? -72.580 -16.648 63.678 1.00 47.50 305 VAL A CA 1
ATOM 2180 C C . VAL A 1 305 ? -73.197 -16.416 62.280 1.00 47.50 305 VAL A C 1
ATOM 2182 O O . VAL A 1 305 ? -74.394 -16.162 62.154 1.00 47.50 305 VAL A O 1
ATOM 2185 N N . GLY A 1 306 ? -72.390 -16.578 61.221 1.00 53.50 306 GLY A N 1
ATOM 2186 C CA . GLY A 1 306 ? -72.863 -16.648 59.828 1.00 53.50 306 GLY A CA 1
ATOM 2187 C C . GLY A 1 306 ? -72.541 -15.453 58.919 1.00 53.50 306 GLY A C 1
ATOM 2188 O O . GLY A 1 306 ? -72.999 -15.444 57.775 1.00 53.50 306 GLY A O 1
ATOM 2189 N N . ALA A 1 307 ? -71.760 -14.468 59.371 1.00 54.44 307 ALA A N 1
ATOM 2190 C CA . ALA A 1 307 ? -71.302 -13.366 58.522 1.00 54.44 307 ALA A CA 1
ATOM 2191 C C . ALA A 1 307 ? -70.089 -13.757 57.645 1.00 54.44 307 ALA A C 1
ATOM 2193 O O . ALA A 1 307 ? -69.180 -14.470 58.071 1.00 54.44 307 ALA A O 1
ATOM 2194 N N . ALA A 1 308 ? -70.074 -13.297 56.389 1.00 51.31 308 ALA A N 1
ATOM 2195 C CA . ALA A 1 308 ? -68.960 -13.497 55.462 1.00 51.31 308 ALA A CA 1
ATOM 2196 C C . ALA A 1 308 ? -67.818 -12.513 55.775 1.00 51.31 308 ALA A C 1
ATOM 2198 O O . ALA A 1 308 ? -67.716 -11.445 55.172 1.00 51.31 308 ALA A O 1
ATOM 2199 N N . ASP A 1 309 ? -66.972 -12.870 56.736 1.00 63.91 309 ASP A N 1
ATOM 2200 C CA . ASP A 1 309 ? -65.810 -12.070 57.126 1.00 63.91 309 ASP A CA 1
ATOM 2201 C C . ASP A 1 309 ? -64.706 -12.128 56.051 1.00 63.91 309 ASP A C 1
ATOM 2203 O O . ASP A 1 309 ? -64.270 -13.200 55.627 1.00 63.91 309 ASP A O 1
ATOM 2207 N N . SER A 1 310 ? -64.219 -10.966 55.611 1.00 63.00 310 SER A N 1
ATOM 2208 C CA . SER A 1 310 ? -63.143 -10.844 54.616 1.00 63.00 310 SER A CA 1
ATOM 2209 C C . SER A 1 310 ? -61.753 -11.074 55.227 1.00 63.00 310 SER A C 1
ATOM 2211 O O . SER A 1 310 ? -61.481 -10.639 56.348 1.00 63.00 310 SER A O 1
ATOM 2213 N N . ALA A 1 311 ? -60.844 -11.688 54.453 1.00 62.31 311 ALA A N 1
ATOM 2214 C CA . ALA A 1 311 ? -59.424 -11.863 54.795 1.00 62.31 311 ALA A CA 1
ATOM 2215 C C . ALA A 1 311 ? -58.622 -10.544 54.791 1.00 62.31 311 ALA A C 1
ATOM 2217 O O . ALA A 1 311 ? -57.478 -10.525 55.242 1.00 62.31 311 ALA A O 1
ATOM 2218 N N . ALA A 1 312 ? -59.207 -9.465 54.262 1.00 60.50 312 ALA A N 1
ATOM 2219 C CA . ALA A 1 312 ? -58.572 -8.163 54.066 1.00 60.50 312 ALA A CA 1
ATOM 2220 C C . ALA A 1 312 ? -59.034 -7.097 55.081 1.00 60.50 312 ALA A C 1
ATOM 2222 O O . ALA A 1 312 ? -58.896 -5.905 54.821 1.00 60.50 312 ALA A O 1
ATOM 2223 N N . VAL A 1 313 ? -59.590 -7.507 56.229 1.00 68.31 313 VAL A N 1
ATOM 2224 C CA . VAL A 1 313 ? -60.160 -6.598 57.238 1.00 68.31 313 VAL A CA 1
ATOM 2225 C C . VAL A 1 313 ? -59.545 -6.823 58.630 1.00 68.31 313 VAL A C 1
ATOM 2227 O O . VAL A 1 313 ? -59.277 -7.959 59.020 1.00 68.31 313 VAL A O 1
ATOM 2230 N N . ILE A 1 314 ? -59.327 -5.731 59.379 1.00 74.31 314 ILE A N 1
ATOM 2231 C CA . ILE A 1 314 ? -58.971 -5.737 60.811 1.00 74.31 314 ILE A CA 1
ATOM 2232 C C . ILE A 1 314 ? -60.257 -5.587 61.638 1.00 74.31 314 ILE A C 1
ATOM 2234 O O . ILE A 1 314 ? -60.992 -4.612 61.454 1.00 74.31 314 ILE A O 1
ATOM 2238 N N . TYR A 1 315 ? -60.508 -6.525 62.554 1.00 75.19 315 TYR A N 1
ATOM 2239 C CA . TYR A 1 315 ? -61.704 -6.578 63.401 1.00 75.19 315 TYR A CA 1
ATOM 2240 C C . TYR A 1 315 ? -61.401 -6.127 64.835 1.00 75.19 315 TYR A C 1
ATOM 2242 O O . TYR A 1 315 ? -60.445 -6.589 65.458 1.00 75.19 315 TYR A O 1
ATOM 2250 N N . SER A 1 316 ? -62.246 -5.248 65.373 1.00 71.25 316 SER A N 1
ATOM 2251 C CA . SER A 1 316 ? -62.240 -4.790 66.768 1.00 71.25 316 SER A CA 1
ATOM 2252 C C . SER A 1 316 ? -63.657 -4.814 67.344 1.00 71.25 316 SER A C 1
ATOM 2254 O O . SER A 1 316 ? -64.643 -4.859 66.608 1.00 71.25 316 SER A O 1
ATOM 2256 N N . THR A 1 317 ? -63.774 -4.746 68.672 1.00 66.06 317 THR A N 1
ATOM 2257 C CA . THR A 1 317 ? -65.065 -4.747 69.390 1.00 66.06 317 THR A CA 1
ATOM 2258 C C . THR A 1 317 ? -65.982 -3.579 69.006 1.00 66.06 317 THR A C 1
ATOM 2260 O O . THR A 1 317 ? -67.196 -3.675 69.148 1.00 66.06 317 THR A O 1
ATOM 2263 N N . THR A 1 318 ? -65.429 -2.465 68.519 1.00 66.25 318 THR A N 1
ATOM 2264 C CA . THR A 1 318 ? -66.165 -1.309 67.975 1.00 66.25 318 THR A CA 1
ATOM 2265 C C . THR A 1 318 ? -65.479 -0.821 66.697 1.00 66.25 318 THR A C 1
ATOM 2267 O O . THR A 1 318 ? -64.258 -0.909 66.600 1.00 66.25 318 THR A O 1
ATOM 2270 N N . ALA A 1 319 ? -66.238 -0.290 65.735 1.00 62.28 319 ALA A N 1
ATOM 2271 C CA . ALA A 1 319 ? -65.734 0.295 64.487 1.00 62.28 319 ALA A CA 1
ATOM 2272 C C . ALA A 1 319 ? -64.858 1.544 64.724 1.00 62.28 319 ALA A C 1
ATOM 2274 O O . ALA A 1 319 ? -65.258 2.423 65.491 1.00 62.28 319 ALA A O 1
ATOM 2275 N N . ARG A 1 320 ? -63.690 1.656 64.065 1.00 68.44 320 ARG A N 1
ATOM 2276 C CA . ARG A 1 320 ? -62.713 2.759 64.262 1.00 68.44 320 ARG A CA 1
ATOM 2277 C C . ARG A 1 320 ? -62.040 3.182 62.949 1.00 68.44 320 ARG A C 1
ATOM 2279 O O . ARG A 1 320 ? -62.021 2.418 61.998 1.00 68.44 320 ARG A O 1
ATOM 2286 N N . SER A 1 321 ? -61.446 4.379 62.908 1.00 63.72 321 SER A N 1
ATOM 2287 C CA . SER A 1 321 ? -60.648 4.882 61.773 1.00 63.72 321 SER A CA 1
ATOM 2288 C C . SER A 1 321 ? -59.425 5.670 62.270 1.00 63.72 321 SER A C 1
ATOM 2290 O O . SER A 1 321 ? -59.538 6.388 63.263 1.00 63.72 321 SER A O 1
ATOM 2292 N N . ASN A 1 322 ? -58.273 5.534 61.594 1.00 66.12 322 ASN A N 1
ATOM 2293 C CA . ASN A 1 322 ? -57.012 6.262 61.844 1.00 66.12 322 ASN A CA 1
ATOM 2294 C C . ASN A 1 322 ? -56.413 6.137 63.262 1.00 66.12 322 ASN A C 1
ATOM 2296 O O . ASN A 1 322 ? -55.910 7.114 63.820 1.00 66.12 322 ASN A O 1
ATOM 2300 N N . VAL A 1 323 ? -56.447 4.943 63.855 1.00 70.44 323 VAL A N 1
ATOM 2301 C CA . VAL A 1 323 ? -55.858 4.686 65.181 1.00 70.44 323 VAL A CA 1
ATOM 2302 C C . VAL A 1 323 ? -54.516 3.950 65.058 1.00 70.44 323 VAL A C 1
ATOM 2304 O O . VAL A 1 323 ? -54.435 2.973 64.310 1.00 70.44 323 VAL A O 1
ATOM 2307 N N . PRO A 1 324 ? -53.457 4.372 65.779 1.00 73.31 324 PRO A N 1
ATOM 2308 C CA . PRO A 1 324 ? -52.185 3.658 65.790 1.00 73.31 324 PRO A CA 1
ATOM 2309 C C . PRO A 1 324 ? -52.362 2.258 66.367 1.00 73.31 324 PRO A C 1
ATOM 2311 O O . PRO A 1 324 ? -52.973 2.086 67.425 1.00 73.31 324 PRO A O 1
ATOM 2314 N N . PHE A 1 325 ? -51.771 1.266 65.712 1.00 75.00 325 PHE A N 1
ATOM 2315 C CA . PHE A 1 325 ? -51.778 -0.111 66.183 1.00 75.00 325 PHE A CA 1
ATOM 2316 C C . PHE A 1 325 ? -50.365 -0.695 66.225 1.00 75.00 325 PHE A C 1
ATOM 2318 O O . PHE A 1 325 ? -49.445 -0.220 65.560 1.00 75.00 325 PHE A O 1
ATOM 2325 N N . ARG A 1 326 ? -50.189 -1.749 67.019 1.00 73.44 326 ARG A N 1
ATOM 2326 C CA . ARG A 1 326 ? -48.968 -2.554 67.091 1.00 73.44 326 ARG A CA 1
ATOM 2327 C C . ARG A 1 326 ? -49.349 -4.027 67.123 1.00 73.44 326 ARG A C 1
ATOM 2329 O O . ARG A 1 326 ? -50.231 -4.424 67.875 1.00 73.44 326 ARG A O 1
ATOM 2336 N N . VAL A 1 327 ? -48.646 -4.852 66.355 1.00 75.75 327 VAL A N 1
ATOM 2337 C CA . VAL A 1 327 ? -48.764 -6.312 66.462 1.00 75.75 327 VAL A CA 1
ATOM 2338 C C . VAL A 1 327 ? -48.137 -6.768 67.781 1.00 75.75 327 VAL A C 1
ATOM 2340 O O . VAL A 1 327 ? -46.964 -6.487 68.035 1.00 75.75 327 VAL A O 1
ATOM 2343 N N . VAL A 1 328 ? -48.910 -7.472 68.608 1.00 73.25 328 VAL A N 1
ATOM 2344 C CA . VAL A 1 328 ? -48.478 -7.977 69.927 1.00 73.25 328 VAL A CA 1
ATOM 2345 C C . VAL A 1 328 ? -48.301 -9.498 69.962 1.00 73.25 328 VAL A C 1
ATOM 2347 O O . VAL A 1 328 ? -47.674 -10.019 70.879 1.00 73.25 328 VAL A O 1
ATOM 2350 N N . GLY A 1 329 ? -48.793 -10.219 68.951 1.00 76.00 329 GLY A N 1
ATOM 2351 C CA . GLY A 1 329 ? -48.585 -11.660 68.803 1.00 76.00 329 GLY A CA 1
ATOM 2352 C C . GLY A 1 329 ? -49.327 -12.235 67.599 1.00 76.00 329 GLY A C 1
ATOM 2353 O O . GLY A 1 329 ? -50.041 -11.515 66.903 1.00 76.00 329 GLY A O 1
ATOM 2354 N N . TYR A 1 330 ? -49.169 -13.535 67.353 1.00 78.19 330 TYR A N 1
ATOM 2355 C CA . TYR A 1 330 ? -50.022 -14.265 66.419 1.00 78.19 330 TYR A CA 1
ATOM 2356 C C . TYR A 1 330 ? -50.274 -15.698 66.892 1.00 78.19 330 TYR A C 1
ATOM 2358 O O . TYR A 1 330 ? -49.507 -16.272 67.671 1.00 78.19 330 TYR A O 1
ATOM 2366 N N . VAL A 1 331 ? -51.364 -16.287 66.414 1.00 74.75 331 VAL A N 1
ATOM 2367 C CA . VAL A 1 331 ? -51.698 -17.696 66.639 1.00 74.75 331 VAL A CA 1
ATOM 2368 C C . VAL A 1 331 ? -51.772 -18.415 65.299 1.00 74.75 331 VAL A C 1
ATOM 2370 O O . VAL A 1 331 ? -52.314 -17.885 64.326 1.00 74.75 331 VAL A O 1
ATOM 2373 N N . ASN A 1 332 ? -51.217 -19.624 65.235 1.00 74.31 332 ASN A N 1
ATOM 2374 C CA . ASN A 1 332 ? -51.469 -20.522 64.111 1.00 74.31 332 ASN A CA 1
ATOM 2375 C C . ASN A 1 332 ? -52.697 -21.370 64.454 1.00 74.31 332 ASN A C 1
ATOM 2377 O O . ASN A 1 332 ? -52.712 -22.049 65.485 1.00 74.31 332 ASN A O 1
ATOM 2381 N N . SER A 1 333 ? -53.714 -21.342 63.597 1.00 71.38 333 SER A N 1
ATOM 2382 C CA . SER A 1 333 ? -54.920 -22.154 63.763 1.00 71.38 333 SER A CA 1
ATOM 2383 C C . SER A 1 333 ? -55.431 -22.656 62.415 1.00 71.38 333 SER A C 1
ATOM 2385 O O . SER A 1 333 ? -55.233 -22.022 61.380 1.00 71.38 333 SER A O 1
ATOM 2387 N N . THR A 1 334 ? -56.082 -23.814 62.419 1.00 71.56 334 THR A N 1
ATOM 2388 C CA . THR A 1 334 ? -56.717 -24.407 61.233 1.00 71.56 334 THR A CA 1
ATOM 2389 C C . THR A 1 334 ? -58.199 -24.581 61.527 1.00 71.56 334 THR A C 1
ATOM 2391 O O . THR A 1 334 ? -58.556 -25.049 62.609 1.00 71.56 334 THR A O 1
ATOM 2394 N N . GLN A 1 335 ? -59.068 -24.216 60.586 1.00 71.50 335 GLN A N 1
ATOM 2395 C CA . GLN A 1 335 ? -60.499 -24.502 60.684 1.00 71.50 335 GLN A CA 1
ATOM 2396 C C . GLN A 1 335 ? -60.802 -25.851 60.013 1.00 71.50 335 GLN A C 1
ATOM 2398 O O . GLN A 1 335 ? -60.444 -26.052 58.852 1.00 71.50 335 GLN A O 1
ATOM 2403 N N . THR A 1 336 ? -61.444 -26.790 60.719 1.00 72.06 336 THR A N 1
ATOM 2404 C CA . THR A 1 336 ? -61.822 -28.113 60.167 1.00 72.06 336 THR A CA 1
ATOM 2405 C C . THR A 1 336 ? -62.858 -27.957 59.055 1.00 72.06 336 THR A C 1
ATOM 2407 O O . THR A 1 336 ? -62.877 -28.692 58.073 1.00 72.06 336 THR A O 1
ATOM 2410 N N . THR A 1 337 ? -63.734 -26.971 59.218 1.00 74.62 337 THR A N 1
ATOM 2411 C CA . THR A 1 337 ? -64.706 -26.470 58.243 1.00 74.62 337 THR A CA 1
ATOM 2412 C C . THR A 1 337 ? -64.831 -24.973 58.507 1.00 74.62 337 THR A C 1
ATOM 2414 O O . THR A 1 337 ? -64.738 -24.585 59.670 1.00 74.62 337 THR A O 1
ATOM 2417 N N . ALA A 1 338 ? -64.999 -24.133 57.481 1.00 68.00 338 ALA A N 1
ATOM 2418 C CA . ALA A 1 338 ? -65.129 -22.682 57.664 1.00 68.00 338 ALA A CA 1
ATOM 2419 C C . ALA A 1 338 ? -66.128 -22.341 58.799 1.00 68.00 338 ALA A C 1
ATOM 2421 O O . ALA A 1 338 ? -67.266 -22.806 58.789 1.00 68.00 338 ALA A O 1
ATOM 2422 N N . GLY A 1 339 ? -65.672 -21.594 59.807 1.00 68.94 339 GLY A N 1
ATOM 2423 C CA . GLY A 1 339 ? -66.400 -21.257 61.036 1.00 68.94 339 GLY A CA 1
ATOM 2424 C C . GLY A 1 339 ? -66.223 -22.233 62.214 1.00 68.94 339 GLY A C 1
ATOM 2425 O O . GLY A 1 339 ? -66.757 -21.972 63.291 1.00 68.94 339 GLY A O 1
ATOM 2426 N N . THR A 1 340 ? -65.484 -23.340 62.053 1.00 74.94 340 THR A N 1
ATOM 2427 C CA . THR A 1 340 ? -65.236 -24.362 63.096 1.00 74.94 340 THR A CA 1
ATOM 2428 C C . THR A 1 340 ? -63.738 -24.600 63.314 1.00 74.94 340 THR A C 1
ATOM 2430 O O . THR A 1 340 ? -63.052 -25.114 62.429 1.00 74.94 340 THR A O 1
ATOM 2433 N N . TRP A 1 341 ? -63.214 -24.266 64.494 1.00 72.69 341 TRP A N 1
ATOM 2434 C CA . TRP A 1 341 ? -61.783 -24.350 64.824 1.00 72.69 341 TRP A CA 1
ATOM 2435 C C . TRP A 1 341 ? -61.352 -25.779 65.194 1.00 72.69 341 TRP A C 1
ATOM 2437 O O . TRP A 1 341 ? -61.975 -26.423 66.036 1.00 72.69 341 TRP A O 1
ATOM 2447 N N . ALA A 1 342 ? -60.278 -26.283 64.576 1.00 62.31 342 ALA A N 1
ATOM 2448 C CA . ALA A 1 342 ? -59.911 -27.702 64.630 1.00 62.31 342 ALA A CA 1
ATOM 2449 C C . ALA A 1 342 ? -59.121 -28.132 65.875 1.00 62.31 342 ALA A C 1
ATOM 2451 O O . ALA A 1 342 ? -59.156 -29.310 66.226 1.00 62.31 342 ALA A O 1
ATOM 2452 N N . GLN A 1 343 ? -58.360 -27.226 66.504 1.00 65.81 343 GLN A N 1
ATOM 2453 C CA . GLN A 1 343 ? -57.428 -27.540 67.599 1.00 65.81 343 GLN A CA 1
ATOM 2454 C C . GLN A 1 343 ? -57.184 -26.326 68.507 1.00 65.81 343 GLN A C 1
ATOM 2456 O O . GLN A 1 343 ? -57.403 -25.185 68.099 1.00 65.81 343 GLN A O 1
ATOM 2461 N N . THR A 1 344 ? -56.672 -26.567 69.719 1.00 61.50 344 THR A N 1
ATOM 2462 C CA . THR A 1 344 ? -56.139 -25.514 70.600 1.00 61.50 344 THR A CA 1
ATOM 2463 C C . THR A 1 344 ? -55.019 -24.751 69.870 1.00 61.50 344 THR A C 1
ATOM 2465 O O . THR A 1 344 ? -54.061 -25.393 69.433 1.00 61.50 344 THR A O 1
ATOM 2468 N N . PRO A 1 345 ? -55.103 -23.416 69.707 1.00 65.88 345 PRO A N 1
ATOM 2469 C CA . PRO A 1 345 ? -54.130 -22.658 68.924 1.00 65.88 345 PRO A CA 1
ATOM 2470 C C . PRO A 1 345 ? -52.717 -22.761 69.501 1.00 65.88 345 PRO A C 1
ATOM 2472 O O . PRO A 1 345 ? -52.507 -22.565 70.699 1.00 65.88 345 PRO A O 1
ATOM 2475 N N . ALA A 1 346 ? -51.730 -23.004 68.640 1.00 60.69 346 ALA A N 1
ATOM 2476 C CA . ALA A 1 346 ? -50.331 -22.868 69.023 1.00 60.69 346 ALA A CA 1
ATOM 2477 C C . ALA A 1 346 ? -49.960 -21.380 68.957 1.00 60.69 346 ALA A C 1
ATOM 2479 O O . ALA A 1 346 ? -49.824 -20.806 67.869 1.00 60.69 346 ALA A O 1
ATOM 2480 N N . LEU A 1 347 ? -49.841 -20.747 70.125 1.00 63.62 347 LEU A N 1
ATOM 2481 C CA . LEU A 1 347 ? -49.368 -19.373 70.235 1.00 63.62 347 LEU A CA 1
ATOM 2482 C C . LEU A 1 347 ? -47.916 -19.296 69.757 1.00 63.62 347 LEU A C 1
ATOM 2484 O O . LEU A 1 347 ? -47.055 -20.011 70.270 1.00 63.62 347 LEU A O 1
ATOM 2488 N N . VAL A 1 348 ? -47.636 -18.391 68.819 1.00 57.75 348 VAL A N 1
ATOM 2489 C CA . VAL A 1 348 ? -46.261 -18.056 68.449 1.00 57.75 348 VAL A CA 1
ATOM 2490 C C . VAL A 1 348 ? -46.057 -16.567 68.686 1.00 57.75 348 VAL A C 1
ATOM 2492 O O . VAL A 1 348 ? -46.588 -15.706 67.988 1.00 57.75 348 VAL A O 1
ATOM 2495 N N . GLN A 1 349 ? -45.306 -16.261 69.738 1.00 60.31 349 GLN A N 1
ATOM 2496 C CA . GLN A 1 349 ? -45.020 -14.889 70.135 1.00 60.31 349 GLN A CA 1
ATOM 2497 C C . GLN A 1 349 ? -43.974 -14.302 69.178 1.00 60.31 349 GLN A C 1
ATOM 2499 O O . GLN A 1 349 ? -42.851 -14.795 69.087 1.00 60.31 349 GLN A O 1
ATOM 2504 N N . GLY A 1 350 ? -44.357 -13.269 68.427 1.00 52.66 350 GLY A N 1
ATOM 2505 C CA . GLY A 1 350 ? -43.432 -12.478 67.619 1.00 52.66 350 GLY A CA 1
ATOM 2506 C C . GLY A 1 350 ? -42.821 -11.348 68.445 1.00 52.66 350 GLY A C 1
ATOM 2507 O O . GLY A 1 350 ? -43.522 -10.695 69.216 1.00 52.66 350 GLY A O 1
ATOM 2508 N N . TYR A 1 351 ? -41.522 -11.095 68.274 1.00 47.00 351 TYR A N 1
ATOM 2509 C CA . TYR A 1 351 ? -40.871 -9.895 68.799 1.00 47.00 351 TYR A CA 1
ATOM 2510 C C . TYR A 1 351 ? -41.429 -8.669 68.060 1.00 47.00 351 TYR A C 1
ATOM 2512 O O . TYR A 1 351 ? -41.388 -8.609 66.832 1.00 47.00 351 TYR A O 1
ATOM 2520 N N . GLY A 1 352 ? -42.022 -7.728 68.797 1.00 38.50 352 GLY A N 1
ATOM 2521 C CA . GLY A 1 352 ? -42.748 -6.602 68.212 1.00 38.50 352 GLY A CA 1
ATOM 2522 C C . GLY A 1 352 ? -41.862 -5.612 67.455 1.00 38.50 352 GLY A C 1
ATOM 2523 O O . GLY A 1 352 ? -40.733 -5.339 67.854 1.00 38.50 352 GLY A O 1
ATOM 2524 N N . GLY A 1 353 ? -42.439 -5.006 66.414 1.00 40.34 353 GLY A N 1
ATOM 2525 C CA . GLY A 1 353 ? -41.978 -3.723 65.876 1.00 40.34 353 GLY A CA 1
ATOM 2526 C C . GLY A 1 353 ? -41.011 -3.778 64.694 1.00 40.34 353 GLY A C 1
ATOM 2527 O O . GLY A 1 353 ? -40.047 -3.025 64.666 1.00 40.34 353 GLY A O 1
ATOM 2528 N N . GLY A 1 354 ? -41.282 -4.617 63.700 1.00 33.09 354 GLY A N 1
ATOM 2529 C CA . GLY A 1 354 ? -40.744 -4.464 62.351 1.00 33.09 354 GLY A CA 1
ATOM 2530 C C . GLY A 1 354 ? -41.831 -4.853 61.361 1.00 33.09 354 GLY A C 1
ATOM 2531 O O . GLY A 1 354 ? -42.517 -5.851 61.581 1.00 33.09 354 GLY A O 1
ATOM 2532 N N . VAL A 1 355 ? -42.029 -4.044 60.319 1.00 31.09 355 VAL A N 1
ATOM 2533 C CA . VAL A 1 355 ? -42.897 -4.356 59.174 1.00 31.09 355 VAL A CA 1
ATOM 2534 C C . VAL A 1 355 ? -42.706 -5.825 58.799 1.00 31.09 355 VAL A C 1
ATOM 2536 O O . VAL A 1 355 ? -41.570 -6.284 58.668 1.00 31.09 355 VAL A O 1
ATOM 2539 N N . VAL A 1 356 ? -43.810 -6.562 58.656 1.00 32.28 356 VAL A N 1
ATOM 2540 C CA . VAL A 1 356 ? -43.812 -7.956 58.203 1.00 32.28 356 VAL A CA 1
ATOM 2541 C C . VAL A 1 356 ? -43.358 -7.9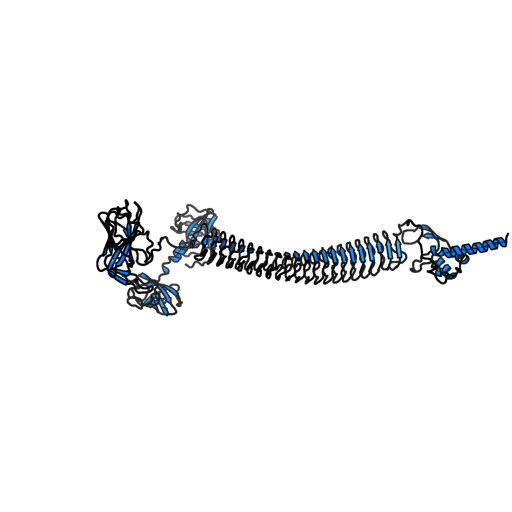76 56.743 1.00 32.28 356 VAL A C 1
ATOM 2543 O O . VAL A 1 356 ? -44.160 -8.081 55.823 1.00 32.28 356 VAL A O 1
ATOM 2546 N N . HIS A 1 357 ? -42.052 -7.869 56.514 1.00 31.80 357 HIS A N 1
ATOM 2547 C CA . HIS A 1 357 ? -41.450 -8.425 55.320 1.00 31.80 357 HIS A CA 1
ATOM 2548 C C . HIS A 1 357 ? -41.264 -9.909 55.609 1.00 31.80 357 HIS A C 1
ATOM 2550 O O . HIS A 1 357 ? -40.463 -10.310 56.453 1.00 31.80 357 HIS A O 1
ATOM 2556 N N . GLN A 1 358 ? -42.109 -10.698 54.956 1.00 29.88 358 GLN A N 1
ATOM 2557 C CA . GLN A 1 358 ? -42.149 -12.152 54.942 1.00 29.88 358 GLN A CA 1
ATOM 2558 C C . GLN A 1 358 ? -40.748 -12.775 55.104 1.00 29.88 358 GLN A C 1
ATOM 2560 O O . GLN A 1 358 ? -39.983 -12.903 54.154 1.00 29.88 358 GLN A O 1
ATOM 2565 N N . THR A 1 359 ? -40.405 -13.178 56.329 1.00 28.03 359 THR A N 1
ATOM 2566 C CA . THR A 1 359 ? -39.209 -13.978 56.593 1.00 28.03 359 THR A CA 1
ATOM 2567 C C . THR A 1 359 ? -39.532 -15.422 56.218 1.00 28.03 359 THR A C 1
ATOM 2569 O O . THR A 1 359 ? -40.077 -16.176 57.025 1.00 28.03 359 THR A O 1
ATOM 2572 N N . ILE A 1 360 ? -39.218 -15.816 54.980 1.00 31.20 360 ILE A N 1
ATOM 2573 C CA . ILE A 1 360 ? -38.927 -17.222 54.692 1.00 31.20 360 ILE A CA 1
ATOM 2574 C C . ILE A 1 360 ? -37.528 -17.479 55.236 1.00 31.20 360 ILE A C 1
ATOM 2576 O O . ILE A 1 360 ? -36.519 -17.021 54.710 1.00 31.20 360 ILE A O 1
ATOM 2580 N N . ASN A 1 361 ? -37.511 -18.200 56.345 1.00 28.78 361 ASN A N 1
ATOM 2581 C CA . ASN A 1 361 ? -36.326 -18.744 56.964 1.00 28.78 361 ASN A CA 1
ATOM 2582 C C . ASN A 1 361 ? -35.952 -20.030 56.207 1.00 28.78 361 ASN A C 1
ATOM 2584 O O . ASN A 1 361 ? -36.575 -21.062 56.437 1.00 28.78 361 ASN A O 1
ATOM 2588 N N . GLN A 1 362 ? -34.972 -19.962 55.303 1.00 30.20 362 GLN A N 1
ATOM 2589 C CA . GLN A 1 362 ? -33.965 -21.016 55.121 1.00 30.20 362 GLN A CA 1
ATOM 2590 C C . GLN A 1 362 ? -32.614 -20.347 54.826 1.00 30.20 362 GLN A C 1
ATOM 2592 O O . GLN A 1 362 ? -32.342 -19.920 53.710 1.00 30.20 362 GLN A O 1
ATOM 2597 N N . SER A 1 363 ? -31.832 -20.202 55.902 1.00 27.95 363 SER A N 1
ATOM 2598 C CA . SER A 1 363 ? -30.363 -20.302 55.985 1.00 27.95 363 SER A CA 1
ATOM 2599 C C . SER A 1 363 ? -29.532 -19.828 54.780 1.00 27.95 363 SER A C 1
ATOM 2601 O O . SER A 1 363 ? -29.450 -20.513 53.763 1.00 27.95 363 SER A O 1
ATOM 2603 N N . GLY A 1 364 ? -28.841 -18.692 54.970 1.00 26.22 364 GLY A N 1
ATOM 2604 C CA . GLY A 1 364 ? -27.896 -18.066 54.032 1.00 26.22 364 GLY A CA 1
ATOM 2605 C C . GLY A 1 364 ? -26.844 -19.031 53.474 1.00 26.22 364 GLY A C 1
ATOM 2606 O O . GLY A 1 364 ? -26.434 -19.975 54.137 1.00 26.22 364 GLY A O 1
ATOM 2607 N N . GLY A 1 365 ? -26.383 -18.895 52.235 1.00 28.12 365 GLY A N 1
ATOM 2608 C CA . GLY A 1 365 ? -26.057 -17.683 51.480 1.00 28.12 365 GLY A CA 1
ATOM 2609 C C . GLY A 1 365 ? -24.586 -17.860 51.093 1.00 28.12 365 GLY A C 1
ATOM 2610 O O . GLY A 1 365 ? -23.719 -17.768 51.948 1.00 28.12 365 GLY A O 1
ATOM 2611 N N . THR A 1 366 ? -24.270 -18.311 49.882 1.00 27.44 366 THR A N 1
ATOM 2612 C CA . THR A 1 366 ? -24.138 -17.432 48.716 1.00 27.44 366 THR A CA 1
ATOM 2613 C C . THR A 1 366 ? -24.553 -18.126 47.413 1.00 27.44 366 THR A C 1
ATOM 2615 O O . THR A 1 366 ? -23.776 -18.838 46.786 1.00 27.44 366 THR A O 1
ATOM 2618 N N . VAL A 1 367 ? -25.752 -17.806 46.926 1.00 29.09 367 VAL A N 1
ATOM 2619 C CA . VAL A 1 367 ? -25.954 -17.555 45.495 1.00 29.09 367 VAL A CA 1
ATOM 2620 C C . VAL A 1 367 ? -26.613 -16.186 45.414 1.00 29.09 367 VAL A C 1
ATOM 2622 O O . VAL A 1 367 ? -27.663 -15.956 46.006 1.00 29.09 367 VAL A O 1
ATOM 2625 N N . ASN A 1 368 ? -25.914 -15.261 44.761 1.00 32.59 368 ASN A N 1
ATOM 2626 C CA . ASN A 1 368 ? -26.368 -13.910 44.467 1.00 32.59 368 ASN A CA 1
ATOM 2627 C C . ASN A 1 368 ? -27.806 -13.931 43.938 1.00 32.59 368 ASN A C 1
ATOM 2629 O O . ASN A 1 368 ? -28.128 -14.708 43.040 1.00 32.59 368 ASN A O 1
ATOM 2633 N N . SER A 1 369 ? -28.631 -13.044 44.484 1.00 31.31 369 SER A N 1
ATOM 2634 C CA . SER A 1 369 ? -29.980 -12.736 44.026 1.00 31.31 369 SER A CA 1
ATOM 2635 C C . SER A 1 369 ? -30.067 -12.690 42.496 1.00 31.31 369 SER A C 1
ATOM 2637 O O . SER A 1 369 ? -29.446 -11.822 41.876 1.00 31.31 369 SER A O 1
ATOM 2639 N N . MET A 1 370 ? -30.884 -13.566 41.902 1.00 38.88 370 MET A N 1
ATOM 2640 C CA . MET A 1 370 ? -31.537 -13.259 40.631 1.00 38.88 370 MET A CA 1
ATOM 2641 C C . MET A 1 370 ? -32.464 -12.078 40.915 1.00 38.88 370 MET A C 1
ATOM 2643 O O . MET A 1 370 ? -33.507 -12.242 41.549 1.00 38.88 370 MET A O 1
ATOM 2647 N N . GLY A 1 371 ? -32.014 -10.876 40.558 1.00 35.44 371 GLY A N 1
ATOM 2648 C CA . GLY A 1 371 ? -32.798 -9.656 40.713 1.00 35.44 371 GLY A CA 1
ATOM 2649 C C . GLY A 1 371 ? -34.114 -9.784 39.950 1.00 35.44 371 GLY A C 1
ATOM 2650 O O . GLY A 1 371 ? -34.127 -10.162 38.780 1.00 35.44 371 GLY A O 1
ATOM 2651 N N . GLY A 1 372 ? -35.224 -9.498 40.627 1.00 35.12 372 GLY A N 1
ATOM 2652 C CA . GLY A 1 372 ? -36.541 -9.437 40.012 1.00 35.12 372 GLY A CA 1
ATOM 2653 C C . GLY A 1 372 ? -36.628 -8.269 39.034 1.00 35.12 372 GLY A C 1
ATOM 2654 O O . GLY A 1 372 ? -36.832 -7.134 39.448 1.00 35.12 372 GLY A O 1
ATOM 2655 N N . GLY A 1 373 ? -36.510 -8.562 37.741 1.00 35.88 373 GLY A N 1
ATOM 2656 C CA . GLY A 1 373 ? -37.061 -7.749 36.659 1.00 35.88 373 GLY A CA 1
ATOM 2657 C C . GLY A 1 373 ? -38.254 -8.499 36.071 1.00 35.88 373 GLY A C 1
ATOM 2658 O O . GLY A 1 373 ? -38.087 -9.587 35.527 1.00 35.88 373 GLY A O 1
ATOM 2659 N N . GLY A 1 374 ? -39.461 -7.959 36.228 1.00 40.97 374 GLY A N 1
ATOM 2660 C CA . GLY A 1 374 ? -40.745 -8.609 35.932 1.00 40.97 374 GLY A CA 1
ATOM 2661 C C . GLY A 1 374 ? -41.089 -8.827 34.452 1.00 40.97 374 GLY A C 1
ATOM 2662 O O . GLY A 1 374 ? -42.233 -8.608 34.070 1.00 40.97 374 GLY A O 1
ATOM 2663 N N . VAL A 1 375 ? -40.159 -9.290 33.617 1.00 45.00 375 VAL A N 1
ATOM 2664 C CA . VAL A 1 375 ? -40.436 -9.706 32.231 1.00 45.00 375 VAL A CA 1
ATOM 2665 C C . VAL A 1 375 ? -39.557 -10.897 31.848 1.00 45.00 375 VAL A C 1
ATOM 2667 O O . VAL A 1 375 ? -38.362 -10.924 32.141 1.00 45.00 375 VAL A O 1
ATOM 2670 N N . ALA A 1 376 ? -40.186 -11.917 31.260 1.00 56.28 376 ALA A N 1
ATOM 2671 C CA . ALA A 1 376 ? -39.653 -13.267 31.101 1.00 56.28 376 ALA A CA 1
ATOM 2672 C C . ALA A 1 376 ? -38.243 -13.333 30.468 1.00 56.28 376 ALA A C 1
ATOM 2674 O O . ALA A 1 376 ? -37.923 -12.608 29.526 1.00 56.28 376 ALA A O 1
ATOM 2675 N N . SER A 1 377 ? -37.436 -14.274 30.975 1.00 79.50 377 SER A N 1
ATOM 2676 C CA . SER A 1 377 ? -36.164 -14.749 30.398 1.00 79.50 377 SER A CA 1
ATOM 2677 C C . SER A 1 377 ? -34.914 -13.859 30.537 1.00 79.50 377 SER A C 1
ATOM 2679 O O . SER A 1 377 ? -33.983 -14.010 29.753 1.00 79.50 377 SER A O 1
ATOM 2681 N N . ASN A 1 378 ? -34.831 -12.968 31.533 1.00 82.81 378 ASN A N 1
ATOM 2682 C CA . ASN A 1 378 ? -33.589 -12.236 31.844 1.00 82.81 378 ASN A CA 1
ATOM 2683 C C . ASN A 1 378 ? -32.744 -12.929 32.938 1.00 82.81 378 ASN A C 1
ATOM 2685 O O . ASN A 1 378 ? -33.291 -13.529 33.862 1.00 82.81 378 ASN A O 1
ATOM 2689 N N . VAL A 1 379 ? -31.416 -12.783 32.880 1.00 86.12 379 VAL A N 1
ATOM 2690 C CA . VAL A 1 379 ? -30.452 -13.193 33.920 1.00 86.12 379 VAL A CA 1
ATOM 2691 C C . VAL A 1 379 ? -29.798 -11.941 34.503 1.00 86.12 379 VAL A C 1
ATOM 2693 O O . VAL A 1 379 ? -29.142 -11.210 33.771 1.00 86.12 379 VAL A O 1
ATOM 2696 N N . ALA A 1 380 ? -29.940 -11.697 35.809 1.00 85.25 380 ALA A N 1
ATOM 2697 C CA . ALA A 1 380 ? -29.345 -10.551 36.505 1.00 85.25 380 ALA A CA 1
ATOM 2698 C C . ALA A 1 380 ? -28.545 -11.011 37.733 1.00 85.25 380 ALA A C 1
ATOM 2700 O O . ALA A 1 380 ? -29.104 -11.638 38.631 1.00 85.25 380 ALA A O 1
ATOM 2701 N N . ILE A 1 381 ? -27.248 -10.690 37.785 1.00 81.56 381 ILE A N 1
ATOM 2702 C CA . ILE A 1 381 ? -26.329 -11.054 38.875 1.00 81.56 381 ILE A CA 1
ATOM 2703 C C . ILE A 1 381 ? -25.632 -9.787 39.393 1.00 81.56 381 ILE A C 1
ATOM 2705 O O . ILE A 1 381 ? -24.504 -9.476 39.005 1.00 81.56 381 ILE A O 1
ATOM 2709 N N . SER A 1 382 ? -26.357 -9.039 40.229 1.00 83.00 382 SER A N 1
ATOM 2710 C CA . SER A 1 382 ? -25.957 -7.920 41.108 1.00 83.00 382 SER A CA 1
ATOM 2711 C C . SER A 1 382 ? -27.232 -7.128 41.459 1.00 83.00 382 SER A C 1
ATOM 2713 O O . SER A 1 382 ? -28.102 -7.033 40.592 1.00 83.00 382 SER A O 1
ATOM 2715 N N . PRO A 1 383 ? -27.376 -6.504 42.647 1.00 73.69 383 PRO A N 1
ATOM 2716 C CA . PRO A 1 383 ? -28.569 -5.712 42.988 1.00 73.69 383 PRO A CA 1
ATOM 2717 C C . PRO A 1 383 ? -28.860 -4.529 42.049 1.00 73.69 383 PRO A C 1
ATOM 2719 O O . PRO A 1 383 ? -29.974 -4.021 42.028 1.00 73.69 383 PRO A O 1
ATOM 2722 N N . THR A 1 384 ? -27.859 -4.072 41.291 1.00 84.50 384 THR A N 1
ATOM 2723 C CA . THR A 1 384 ? -27.966 -2.932 40.362 1.00 84.50 384 THR A CA 1
ATOM 2724 C C . THR A 1 384 ? -28.014 -3.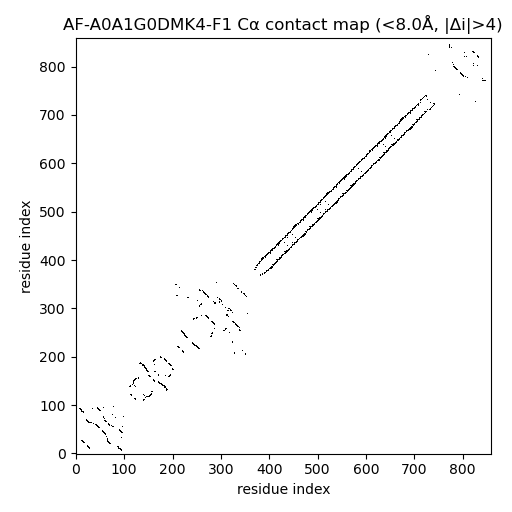346 38.890 1.00 84.50 384 THR A C 1
ATOM 2726 O O . THR A 1 384 ? -28.072 -2.481 38.017 1.00 84.50 384 THR A O 1
ATOM 2729 N N . ALA A 1 385 ? -27.976 -4.650 38.596 1.00 85.62 385 ALA A N 1
ATOM 2730 C CA . ALA A 1 385 ? -28.099 -5.152 37.234 1.00 85.62 385 ALA A CA 1
ATOM 2731 C C . ALA A 1 385 ? -29.565 -5.096 36.772 1.00 85.62 385 ALA A C 1
ATOM 2733 O O . ALA A 1 385 ? -30.451 -5.497 37.524 1.00 85.62 385 ALA A O 1
ATOM 2734 N N . LEU A 1 386 ? -29.818 -4.622 35.542 1.00 86.00 386 LEU A N 1
ATOM 2735 C CA . LEU A 1 386 ? -31.172 -4.485 34.962 1.00 86.00 386 LEU A CA 1
ATOM 2736 C C . LEU A 1 386 ? -32.161 -3.644 35.804 1.00 86.00 386 LEU A C 1
ATOM 2738 O O . LEU A 1 386 ? -33.373 -3.825 35.698 1.00 86.00 386 LEU A O 1
ATOM 2742 N N . TYR A 1 387 ? -31.659 -2.709 36.618 1.00 83.38 387 TYR A N 1
ATOM 2743 C CA . TYR A 1 387 ? -32.462 -1.955 37.592 1.00 83.38 387 TYR A CA 1
ATOM 2744 C C . TYR A 1 387 ? -33.671 -1.224 36.978 1.00 83.38 387 TYR A C 1
ATOM 2746 O O . TYR A 1 387 ? -34.746 -1.214 37.572 1.00 83.38 387 TYR A O 1
ATOM 2754 N N . SER A 1 388 ? -33.513 -0.642 35.787 1.00 87.50 388 SER A N 1
ATOM 2755 C CA . SER A 1 388 ? -34.558 0.159 35.127 1.00 87.50 388 SER A CA 1
ATOM 2756 C C . SER A 1 388 ? -35.431 -0.631 34.137 1.00 87.50 388 SER A C 1
ATOM 2758 O O . SER A 1 388 ? -36.230 -0.031 33.415 1.00 87.50 388 SER A O 1
ATOM 2760 N N . ASN A 1 389 ? -35.289 -1.962 34.069 1.00 82.31 389 ASN A N 1
ATOM 2761 C CA . ASN A 1 389 ? -35.911 -2.776 33.021 1.00 82.31 389 ASN A CA 1
ATOM 2762 C C . ASN A 1 389 ? -37.417 -2.935 33.217 1.00 82.31 389 ASN A C 1
ATOM 2764 O O . ASN A 1 389 ? -37.863 -3.551 34.183 1.00 82.31 389 ASN A O 1
ATOM 2768 N N . THR A 1 390 ? -38.199 -2.423 32.262 1.00 82.44 390 THR A N 1
ATOM 2769 C CA . THR A 1 390 ? -39.665 -2.472 32.284 1.00 82.44 390 THR A CA 1
ATOM 2770 C C . THR A 1 390 ? -40.211 -3.577 31.384 1.00 82.44 390 THR A C 1
ATOM 2772 O O . THR A 1 390 ? -40.996 -4.397 31.854 1.00 82.44 390 THR A O 1
ATOM 2775 N N . THR A 1 391 ? -39.791 -3.638 30.112 1.00 83.38 391 THR A N 1
ATOM 2776 C CA . THR A 1 391 ? -40.310 -4.616 29.129 1.00 83.38 391 THR A CA 1
ATOM 2777 C C . THR A 1 391 ? -39.242 -5.406 28.370 1.00 83.38 391 THR A C 1
ATOM 2779 O O . THR A 1 391 ? -39.588 -6.318 27.620 1.00 83.38 391 THR A O 1
ATOM 2782 N N . GLY A 1 392 ? -37.955 -5.107 28.567 1.00 84.25 392 GLY A N 1
ATOM 2783 C CA . GLY A 1 392 ? -36.861 -5.816 27.902 1.00 84.25 392 GLY A CA 1
ATOM 2784 C C . GLY A 1 392 ? -36.760 -7.287 28.319 1.00 84.25 392 GLY A C 1
ATOM 2785 O O . GLY A 1 392 ? -36.881 -7.613 29.502 1.00 84.25 392 GLY A O 1
ATOM 2786 N N . THR A 1 393 ? -36.509 -8.182 27.364 1.00 86.25 393 THR A N 1
ATOM 2787 C CA . THR A 1 393 ? -36.443 -9.643 27.580 1.00 86.25 393 THR A CA 1
ATOM 2788 C C . THR A 1 393 ? -35.147 -10.249 27.039 1.00 86.25 393 THR A C 1
ATOM 2790 O O . THR A 1 393 ? -34.462 -9.646 26.211 1.00 86.25 393 THR A O 1
ATOM 2793 N N . ASN A 1 394 ? -34.820 -11.470 27.476 1.00 88.88 394 ASN A N 1
ATOM 2794 C CA . ASN A 1 394 ? -33.661 -12.243 27.002 1.00 88.88 394 ASN A CA 1
ATOM 2795 C C . ASN A 1 394 ? -32.301 -11.545 27.189 1.00 88.88 394 ASN A C 1
ATOM 2797 O O . ASN A 1 394 ? -31.380 -11.737 26.396 1.00 88.88 394 ASN A O 1
ATOM 2801 N N . ASN A 1 395 ? -32.166 -10.725 28.229 1.00 89.75 395 ASN A N 1
ATOM 2802 C CA . ASN A 1 395 ? -30.924 -10.052 28.581 1.00 89.75 395 ASN A CA 1
ATOM 2803 C C . ASN A 1 395 ? -30.124 -10.856 29.616 1.00 89.75 395 ASN A C 1
ATOM 2805 O O . ASN A 1 395 ? -30.693 -11.416 30.550 1.00 89.75 395 ASN A O 1
ATOM 2809 N N . THR A 1 396 ? -28.797 -10.854 29.504 1.00 93.81 396 THR A N 1
ATOM 2810 C CA . THR A 1 396 ? -27.868 -11.375 30.520 1.00 93.81 396 THR A CA 1
ATOM 2811 C C . THR A 1 396 ? -27.045 -10.223 31.082 1.00 93.81 396 THR A C 1
ATOM 2813 O O . THR A 1 396 ? -26.300 -9.603 30.338 1.00 93.81 396 THR A O 1
ATOM 2816 N N . ALA A 1 397 ? -27.149 -9.941 32.377 1.00 92.69 397 ALA A N 1
ATOM 2817 C CA . ALA A 1 397 ? -26.463 -8.854 33.069 1.00 92.69 397 ALA A CA 1
ATOM 2818 C C . ALA A 1 397 ? -25.716 -9.388 34.302 1.00 92.69 397 ALA A C 1
ATOM 2820 O O . ALA A 1 397 ? -26.328 -9.801 35.286 1.00 92.69 397 ALA A O 1
ATOM 2821 N N . VAL A 1 398 ? -24.384 -9.389 34.264 1.00 90.12 398 VAL A N 1
ATOM 2822 C CA . VAL A 1 398 ? -23.522 -9.928 35.326 1.00 90.12 398 VAL A CA 1
ATOM 2823 C C . VAL A 1 398 ? -22.476 -8.888 35.707 1.00 90.12 398 VAL A C 1
ATOM 2825 O O . VAL A 1 398 ? -21.573 -8.596 34.927 1.00 90.12 398 VAL A O 1
ATOM 2828 N N . GLY A 1 399 ? -22.570 -8.350 36.921 1.00 88.56 399 GLY A N 1
ATOM 2829 C CA . GLY A 1 399 ? -21.698 -7.280 37.406 1.00 88.56 399 GLY A CA 1
ATOM 2830 C C . GLY A 1 399 ? -22.480 -6.082 37.940 1.00 88.56 399 GLY A C 1
ATOM 2831 O O . GLY A 1 399 ? -23.659 -5.893 37.647 1.00 88.56 399 GLY A O 1
ATOM 2832 N N . VAL A 1 400 ? -21.818 -5.272 38.765 1.00 90.56 400 VAL A N 1
ATOM 2833 C CA . VAL A 1 400 ? -22.396 -4.034 39.307 1.00 90.56 400 VAL A CA 1
ATOM 2834 C C . VAL A 1 400 ? -22.727 -3.083 38.155 1.00 90.56 400 VAL A C 1
ATOM 2836 O O . VAL A 1 400 ? -21.870 -2.815 37.311 1.00 90.56 400 VAL A O 1
ATOM 2839 N N . GLN A 1 401 ? -23.977 -2.610 38.128 1.00 92.44 401 GLN A N 1
ATOM 2840 C CA . GLN A 1 401 ? -24.523 -1.668 37.142 1.00 92.44 401 GLN A CA 1
ATOM 2841 C C . GLN A 1 401 ? -24.458 -2.148 35.679 1.00 92.44 401 GLN A C 1
ATOM 2843 O O . GLN A 1 401 ? -24.501 -1.340 34.751 1.00 92.44 401 GLN A O 1
ATOM 2848 N N . ALA A 1 402 ? -24.375 -3.461 35.447 1.00 93.81 402 ALA A N 1
ATOM 2849 C CA . ALA A 1 402 ? -24.532 -4.020 34.107 1.00 93.81 402 ALA A CA 1
ATOM 2850 C C . ALA A 1 402 ? -25.982 -3.823 33.621 1.00 93.81 402 ALA A C 1
ATOM 2852 O O . ALA A 1 402 ? -26.919 -4.213 34.323 1.00 93.81 402 ALA A O 1
ATOM 2853 N N . LEU A 1 403 ? -26.180 -3.229 32.435 1.00 93.56 403 LEU A N 1
ATOM 2854 C CA . LEU A 1 403 ? -27.516 -2.916 31.886 1.00 93.56 403 LEU A CA 1
ATOM 2855 C C . LEU A 1 403 ? -28.426 -2.107 32.845 1.00 93.56 403 LEU A C 1
ATOM 2857 O O . LEU A 1 403 ? -29.643 -2.281 32.837 1.00 93.56 403 LEU A O 1
ATOM 2861 N N . GLN A 1 404 ? -27.858 -1.249 33.703 1.00 93.88 404 GLN A N 1
ATOM 2862 C CA . GLN A 1 404 ? -28.609 -0.528 34.743 1.00 93.88 404 GLN A CA 1
ATOM 2863 C C . GLN A 1 404 ? -29.782 0.299 34.185 1.00 93.88 404 GLN A C 1
ATOM 2865 O O . GLN A 1 404 ? -30.875 0.269 34.760 1.00 93.88 404 GLN A O 1
ATOM 2870 N N . ASP A 1 405 ? -29.567 1.006 33.074 1.00 93.38 405 ASP A N 1
ATOM 2871 C CA . ASP A 1 405 ? -30.535 1.958 32.514 1.00 93.38 405 ASP A CA 1
ATOM 2872 C C . ASP A 1 405 ? -31.427 1.334 31.424 1.00 93.38 405 ASP A C 1
ATOM 2874 O O . ASP A 1 405 ? -32.236 2.025 30.799 1.00 93.38 405 ASP A O 1
ATOM 2878 N N . ASN A 1 406 ? -31.321 0.015 31.207 1.00 89.94 406 ASN A N 1
ATOM 2879 C CA . ASN A 1 406 ? -32.106 -0.694 30.196 1.00 89.94 406 ASN A CA 1
ATOM 2880 C C . ASN A 1 406 ? -33.576 -0.624 30.540 1.00 89.94 406 ASN A C 1
ATOM 2882 O O . ASN A 1 406 ? -33.952 -1.137 31.577 1.00 89.94 406 ASN A O 1
ATOM 2886 N N . THR A 1 407 ? -34.393 -0.027 29.668 1.00 87.81 407 THR A N 1
ATOM 2887 C CA . THR A 1 407 ? -35.848 0.084 29.858 1.00 87.81 407 THR A CA 1
ATOM 2888 C C . THR A 1 407 ? -36.583 -0.980 29.047 1.00 87.81 407 THR A C 1
ATOM 2890 O O . THR A 1 407 ? -37.328 -1.786 29.601 1.00 87.81 407 THR A O 1
ATOM 2893 N N . THR A 1 408 ? -36.338 -1.027 27.735 1.00 89.06 408 THR A N 1
ATOM 2894 C CA . THR A 1 408 ? -37.068 -1.891 26.785 1.00 89.06 408 THR A CA 1
ATOM 2895 C C . THR A 1 408 ? -36.149 -2.725 25.884 1.00 89.06 408 THR A C 1
ATOM 2897 O O . THR A 1 408 ? -36.618 -3.603 25.157 1.00 89.06 408 THR A O 1
ATOM 2900 N N . GLY A 1 409 ? -34.830 -2.496 25.946 1.00 90.75 409 GLY A N 1
ATOM 2901 C CA . GLY A 1 409 ? -33.840 -3.237 25.166 1.00 90.75 409 GLY A CA 1
ATOM 2902 C C . GLY A 1 409 ? -33.859 -4.735 25.481 1.00 90.75 409 GLY A C 1
ATOM 2903 O O . GLY A 1 409 ? -33.973 -5.139 26.640 1.00 90.75 409 GLY A O 1
ATOM 2904 N N . SER A 1 410 ? -33.767 -5.565 24.447 1.00 91.81 410 SER A N 1
ATOM 2905 C CA . SER A 1 410 ? -33.847 -7.027 24.537 1.00 91.81 410 SER A CA 1
ATOM 2906 C C . SER A 1 410 ? -32.645 -7.693 23.865 1.00 91.81 410 SER A C 1
ATOM 2908 O O . SER A 1 410 ? -32.008 -7.097 22.991 1.00 91.81 410 SER A O 1
ATOM 2910 N N . TYR A 1 411 ? -32.377 -8.948 24.231 1.00 93.50 411 TYR A N 1
ATOM 2911 C CA . TYR A 1 411 ? -31.301 -9.777 23.667 1.00 93.50 411 TYR A CA 1
ATOM 2912 C C . TYR A 1 411 ? -29.885 -9.216 23.876 1.00 93.50 411 TYR A C 1
ATOM 2914 O O . TYR A 1 411 ? -28.997 -9.420 23.049 1.00 93.50 411 TYR A O 1
ATOM 2922 N N . ASN A 1 412 ? -29.655 -8.491 24.971 1.00 95.75 412 ASN A N 1
ATOM 2923 C CA . ASN A 1 412 ? -28.344 -7.939 25.294 1.00 95.75 412 ASN A CA 1
ATOM 2924 C C . ASN A 1 412 ? -27.568 -8.837 26.267 1.00 95.75 412 ASN A C 1
ATOM 2926 O O . ASN A 1 412 ? -28.118 -9.337 27.244 1.00 95.75 412 ASN A O 1
ATOM 2930 N N . THR A 1 413 ? -26.263 -8.986 26.054 1.00 97.56 413 THR A N 1
ATOM 2931 C CA . THR A 1 413 ? -25.340 -9.641 26.992 1.00 97.56 413 THR A CA 1
ATOM 2932 C C . THR A 1 413 ? -24.386 -8.599 27.561 1.00 97.56 413 THR A C 1
ATOM 2934 O O . THR A 1 413 ? -23.701 -7.932 26.801 1.00 97.56 413 THR A O 1
ATOM 2937 N N . ALA A 1 414 ? -24.314 -8.457 28.879 1.00 97.00 414 ALA A N 1
ATOM 2938 C CA . ALA A 1 414 ? -23.473 -7.508 29.596 1.00 97.00 414 ALA A CA 1
ATOM 2939 C C . ALA A 1 414 ? -22.783 -8.208 30.775 1.00 97.00 414 ALA A C 1
ATOM 2941 O O . ALA A 1 414 ? -23.426 -8.579 31.755 1.00 97.00 414 ALA A O 1
ATOM 2942 N N . VAL A 1 415 ? -21.468 -8.400 30.689 1.00 96.62 415 VAL A N 1
ATOM 2943 C CA . VAL A 1 415 ? -20.662 -9.091 31.703 1.00 96.62 415 VAL A CA 1
ATOM 2944 C C . VAL A 1 415 ? -19.470 -8.219 32.087 1.00 96.62 415 VAL A C 1
ATOM 2946 O O . VAL A 1 415 ? -18.540 -8.042 31.306 1.00 96.62 415 VAL A O 1
ATOM 2949 N N . GLY A 1 416 ? -19.478 -7.683 33.301 1.00 94.69 416 GLY A N 1
ATOM 2950 C CA . GLY A 1 416 ? -18.473 -6.754 33.813 1.00 94.69 416 GLY A CA 1
ATOM 2951 C C . GLY A 1 416 ? -19.109 -5.552 34.508 1.00 94.69 416 GLY A C 1
ATOM 2952 O O . GLY A 1 416 ? -20.276 -5.231 34.299 1.00 94.69 416 GLY A O 1
ATOM 2953 N N . MET A 1 417 ? -18.331 -4.874 35.351 1.00 94.81 417 MET A N 1
ATOM 2954 C CA . MET A 1 417 ? -18.773 -3.633 35.991 1.00 94.81 417 MET A CA 1
ATOM 2955 C C . MET A 1 417 ? -19.046 -2.556 34.929 1.00 94.81 417 MET A C 1
ATOM 2957 O O . MET A 1 417 ? -18.190 -2.310 34.073 1.00 94.81 417 MET A O 1
ATOM 2961 N N . HIS A 1 418 ? -20.234 -1.948 34.990 1.00 96.81 418 HIS A N 1
ATOM 2962 C CA . HIS A 1 418 ? -20.761 -0.972 34.025 1.00 96.81 418 HIS A CA 1
ATOM 2963 C C . HIS A 1 418 ? -20.814 -1.437 32.556 1.00 96.81 418 HIS A C 1
ATOM 2965 O O . HIS A 1 418 ? -20.833 -0.612 31.638 1.00 96.81 418 HIS A O 1
ATOM 2971 N N . ALA A 1 419 ? -20.809 -2.747 32.293 1.00 97.19 419 ALA A N 1
ATOM 2972 C CA . ALA A 1 419 ? -21.009 -3.239 30.935 1.00 97.19 419 ALA A CA 1
ATOM 2973 C C . ALA A 1 419 ? -22.406 -2.817 30.437 1.00 97.19 419 ALA A C 1
ATOM 2975 O O . ALA A 1 419 ? -23.411 -3.111 31.090 1.00 97.19 419 ALA A O 1
ATOM 2976 N N . LEU A 1 420 ? -22.469 -2.129 29.290 1.00 96.38 420 LEU A N 1
ATOM 2977 C CA . LEU A 1 420 ? -23.726 -1.674 28.672 1.00 96.38 420 LEU A CA 1
ATOM 2978 C C . LEU A 1 420 ? -24.620 -0.803 29.592 1.00 96.38 420 LEU A C 1
ATOM 2980 O O . LEU A 1 420 ? -25.843 -0.826 29.461 1.00 96.38 420 LEU A O 1
ATOM 2984 N N . GLN A 1 421 ? -24.034 -0.069 30.549 1.00 96.81 421 GLN A N 1
ATOM 2985 C CA . GLN A 1 421 ? -24.775 0.617 31.620 1.00 96.81 421 GLN A CA 1
ATOM 2986 C C . GLN A 1 421 ? -25.883 1.548 31.103 1.00 96.81 421 GLN A C 1
ATOM 2988 O O . GLN A 1 421 ? -27.008 1.446 31.586 1.00 96.81 421 GLN A O 1
ATOM 2993 N N . ALA A 1 422 ? -25.568 2.413 30.132 1.00 94.81 422 ALA A N 1
ATOM 2994 C CA . ALA A 1 422 ? -26.461 3.470 29.649 1.00 94.81 422 ALA A CA 1
ATOM 2995 C C . ALA A 1 422 ? -27.478 3.014 28.581 1.00 94.81 422 ALA A C 1
ATOM 2997 O O . ALA A 1 422 ? -28.180 3.850 28.005 1.00 94.81 422 ALA A O 1
ATOM 2998 N N . ASN A 1 423 ? -27.549 1.713 28.272 1.00 93.75 423 ASN A N 1
ATOM 2999 C CA . ASN A 1 423 ? -28.446 1.200 27.233 1.00 93.75 423 ASN A CA 1
ATOM 3000 C C . ASN A 1 423 ? -29.877 1.415 27.658 1.00 93.75 423 ASN A C 1
ATOM 3002 O O . ASN A 1 423 ? -30.234 0.905 28.698 1.00 93.75 423 ASN A O 1
ATOM 3006 N N . THR A 1 424 ? -30.689 2.122 26.872 1.00 92.25 424 THR A N 1
ATOM 3007 C CA . THR A 1 424 ? -32.101 2.368 27.187 1.00 92.25 424 THR A CA 1
ATOM 3008 C C . THR A 1 424 ? -33.009 1.469 26.355 1.00 92.25 424 THR A C 1
ATOM 3010 O O . THR A 1 424 ? -33.852 0.762 26.916 1.00 92.25 424 THR A O 1
ATOM 3013 N N . THR A 1 425 ? -32.827 1.458 25.030 1.00 92.75 425 THR A N 1
ATOM 3014 C CA . THR A 1 425 ? -33.662 0.698 24.077 1.00 92.75 425 THR A CA 1
ATOM 3015 C C . THR A 1 425 ? -32.864 -0.152 23.085 1.00 92.75 425 THR A C 1
ATOM 3017 O O . THR A 1 425 ? -33.465 -0.900 22.315 1.00 92.75 425 THR A O 1
ATOM 3020 N N . GLY A 1 426 ? -31.527 -0.077 23.099 1.00 93.81 426 GLY A N 1
ATOM 3021 C CA . GLY A 1 426 ? -30.671 -0.858 22.203 1.00 93.81 426 GLY A CA 1
ATOM 3022 C C . GLY A 1 426 ? -30.872 -2.370 22.363 1.00 93.81 426 GLY A C 1
ATOM 3023 O O . GLY A 1 426 ? -31.112 -2.867 23.468 1.00 93.81 426 GLY A O 1
ATOM 3024 N N . ILE A 1 427 ? -30.775 -3.101 21.253 1.00 94.44 427 ILE A N 1
ATOM 3025 C CA . ILE A 1 427 ? -31.027 -4.545 21.166 1.00 94.44 427 ILE A CA 1
ATOM 3026 C C . ILE A 1 427 ? -29.844 -5.293 20.549 1.00 94.44 427 ILE A C 1
ATOM 3028 O O . ILE A 1 427 ? -29.100 -4.733 19.737 1.00 94.44 427 ILE A O 1
ATOM 3032 N N . ASN A 1 428 ? -29.731 -6.586 20.865 1.00 95.81 428 ASN A N 1
ATOM 3033 C CA . ASN A 1 428 ? -28.729 -7.495 20.293 1.00 95.81 428 ASN A CA 1
ATOM 3034 C C . ASN A 1 428 ? -27.278 -7.019 20.473 1.00 95.81 428 ASN A C 1
ATOM 3036 O O . ASN A 1 428 ? -26.444 -7.201 19.585 1.00 95.81 428 ASN A O 1
ATOM 3040 N N . ASN A 1 429 ? -26.964 -6.393 21.607 1.00 97.50 429 ASN A N 1
ATOM 3041 C CA . ASN A 1 429 ? -25.602 -5.976 21.913 1.00 97.50 429 ASN A CA 1
ATOM 3042 C C . ASN A 1 429 ? -24.905 -6.967 22.854 1.00 97.50 429 ASN A C 1
ATOM 3044 O O . ASN A 1 429 ? -25.507 -7.490 23.789 1.00 97.50 429 ASN A O 1
ATOM 3048 N N . THR A 1 430 ? -23.609 -7.185 22.650 1.00 98.31 430 THR A N 1
ATOM 3049 C CA . THR A 1 430 ? -22.751 -7.982 23.537 1.00 98.31 430 THR A CA 1
ATOM 3050 C C . THR A 1 430 ? -21.657 -7.091 24.117 1.00 98.31 430 THR A C 1
ATOM 3052 O O . THR A 1 430 ? -20.880 -6.525 23.362 1.00 98.31 430 THR A O 1
ATOM 3055 N N . ALA A 1 431 ? -21.554 -6.989 25.439 1.00 98.00 431 ALA A N 1
ATOM 3056 C CA . ALA A 1 431 ? -20.474 -6.340 26.174 1.00 98.00 431 ALA A CA 1
ATOM 3057 C C . ALA A 1 431 ? -19.877 -7.287 27.208 1.00 98.00 431 ALA A C 1
ATOM 3059 O O . ALA A 1 431 ? -20.560 -7.740 28.124 1.00 98.00 431 ALA A O 1
ATOM 3060 N N . VAL A 1 432 ? -18.579 -7.545 27.101 1.00 98.19 432 VAL A N 1
ATOM 3061 C CA . VAL A 1 432 ? -17.828 -8.371 28.046 1.00 98.19 432 VAL A CA 1
ATOM 3062 C C . VAL A 1 432 ? -16.549 -7.636 28.427 1.00 98.19 432 VAL A C 1
ATOM 3064 O O . VAL A 1 432 ? -15.635 -7.501 27.621 1.00 98.19 432 VAL A O 1
ATOM 3067 N N . GLY A 1 433 ? -16.468 -7.155 29.662 1.00 97.06 433 GLY A N 1
ATOM 3068 C CA . GLY A 1 433 ? -15.359 -6.357 30.177 1.00 97.06 433 GLY A CA 1
ATOM 3069 C C . GLY A 1 433 ? -15.841 -5.144 30.969 1.00 97.06 433 GLY A C 1
ATOM 3070 O O . GLY A 1 433 ? -16.971 -4.685 30.828 1.00 97.06 433 GLY A O 1
ATOM 3071 N N . VAL A 1 434 ? -14.966 -4.608 31.819 1.00 97.62 434 VAL A N 1
ATOM 3072 C CA . VAL A 1 434 ? -15.266 -3.394 32.593 1.00 97.62 434 VAL A CA 1
ATOM 3073 C C . VAL A 1 434 ? -15.441 -2.207 31.645 1.00 97.62 434 VAL A C 1
ATOM 3075 O O . VAL A 1 434 ? -14.567 -1.950 30.810 1.00 97.62 434 VAL A O 1
ATOM 3078 N N . ASN A 1 435 ? -16.553 -1.481 31.789 1.00 97.62 435 ASN A N 1
ATOM 3079 C CA . ASN A 1 435 ? -16.942 -0.341 30.951 1.00 97.62 435 ASN A CA 1
ATOM 3080 C C . ASN A 1 435 ? -17.045 -0.660 29.439 1.00 97.62 435 ASN A C 1
ATOM 3082 O O . ASN A 1 435 ? -16.926 0.247 28.612 1.00 97.62 435 ASN A O 1
ATOM 3086 N N . ALA A 1 436 ? -17.219 -1.930 29.055 1.00 97.88 436 ALA A N 1
ATOM 3087 C CA . ALA A 1 436 ? -17.472 -2.293 27.661 1.00 97.88 436 ALA A CA 1
ATOM 3088 C C . ALA A 1 436 ? -18.850 -1.762 27.227 1.00 97.88 436 ALA A C 1
ATOM 3090 O O . ALA A 1 436 ? -19.842 -1.977 27.928 1.00 97.88 436 ALA A O 1
ATOM 3091 N N . LEU A 1 437 ? -18.908 -1.063 26.088 1.00 96.94 437 LEU A N 1
ATOM 3092 C CA . LEU A 1 437 ? -20.131 -0.446 25.545 1.00 96.94 437 LEU A CA 1
ATOM 3093 C C . LEU A 1 437 ? -20.862 0.512 26.519 1.00 96.94 437 LEU A C 1
ATOM 3095 O O . LEU A 1 437 ? -22.076 0.681 26.427 1.00 96.94 437 LEU A O 1
ATOM 3099 N N . LEU A 1 438 ? -20.134 1.115 27.467 1.00 97.31 438 LEU A N 1
ATOM 3100 C CA . LEU A 1 438 ? -20.670 1.880 28.605 1.00 97.31 438 LEU A CA 1
ATOM 3101 C C . LEU A 1 438 ? -21.777 2.881 28.234 1.00 97.31 438 LEU A C 1
ATOM 3103 O O . LEU A 1 438 ? -22.799 2.937 28.915 1.00 97.31 438 LEU A O 1
ATOM 3107 N N . SER A 1 439 ? -21.554 3.672 27.181 1.00 96.00 439 SER A N 1
ATOM 3108 C CA . SER A 1 439 ? -22.393 4.829 26.832 1.00 96.00 439 SER A CA 1
ATOM 3109 C C . SER A 1 439 ? -23.486 4.520 25.802 1.00 96.00 439 SER A C 1
ATOM 3111 O O . SER A 1 439 ? -24.163 5.448 25.352 1.00 96.00 439 SER A O 1
ATOM 3113 N N . ASN A 1 440 ? -23.645 3.254 25.390 1.00 94.62 440 ASN A N 1
ATOM 3114 C CA . ASN A 1 440 ? -24.586 2.882 24.328 1.00 94.62 440 ASN A CA 1
ATOM 3115 C C . ASN A 1 440 ? -25.994 3.155 24.809 1.00 94.62 440 ASN A C 1
ATOM 3117 O O . ASN A 1 440 ? -26.352 2.571 25.811 1.00 94.62 440 ASN A O 1
ATOM 3121 N N . THR A 1 441 ? -26.778 3.991 24.127 1.00 93.06 441 THR A N 1
ATOM 3122 C CA . THR A 1 441 ? -28.166 4.291 24.513 1.00 93.06 441 THR A CA 1
ATOM 3123 C C . THR A 1 441 ? -29.153 3.510 23.652 1.00 93.06 441 THR A C 1
ATOM 3125 O O . THR A 1 441 ? -29.963 2.737 24.166 1.00 93.06 441 THR A O 1
ATOM 3128 N N . THR A 1 442 ? -29.059 3.670 22.331 1.00 92.88 442 THR A N 1
ATOM 3129 C CA . THR A 1 442 ? -29.998 3.082 21.355 1.00 92.88 442 THR A CA 1
ATOM 3130 C C . THR A 1 442 ? -29.312 2.279 20.250 1.00 92.88 442 THR A C 1
ATOM 3132 O O . THR A 1 442 ? -29.998 1.663 19.439 1.00 92.88 442 THR A O 1
ATOM 3135 N N . GLY A 1 443 ? -27.974 2.244 20.225 1.00 93.56 443 GLY A N 1
ATOM 3136 C CA . GLY A 1 443 ? -27.209 1.454 19.261 1.00 93.56 443 GLY A CA 1
ATOM 3137 C C . GLY A 1 443 ? -27.539 -0.040 19.340 1.00 93.56 443 GLY A C 1
ATOM 3138 O O . GLY A 1 443 ? -27.828 -0.572 20.417 1.00 93.56 443 GLY A O 1
ATOM 3139 N N . ILE A 1 444 ? -27.500 -0.713 18.190 1.00 95.38 444 ILE A N 1
ATOM 3140 C CA . ILE A 1 444 ? -27.915 -2.111 18.017 1.00 95.38 444 ILE A CA 1
ATOM 3141 C C . ILE A 1 444 ? -26.826 -2.935 17.327 1.00 95.38 444 ILE A C 1
ATOM 3143 O O . ILE A 1 444 ? -26.016 -2.393 16.571 1.00 95.38 444 ILE A O 1
ATOM 3147 N N . TYR A 1 445 ? -26.844 -4.251 17.548 1.00 96.62 445 TYR A N 1
ATOM 3148 C CA . TYR A 1 445 ? -25.932 -5.215 16.910 1.00 96.62 445 TYR A CA 1
ATOM 3149 C C . TYR A 1 445 ? -24.438 -4.950 17.154 1.00 96.62 445 TYR A C 1
ATOM 3151 O O . TYR A 1 445 ? -23.598 -5.304 16.328 1.00 96.62 445 TYR A O 1
ATOM 3159 N N . ASN A 1 446 ? -24.078 -4.337 18.284 1.00 97.94 446 ASN A N 1
ATOM 3160 C CA . ASN A 1 446 ? -22.678 -4.100 18.617 1.00 97.94 446 ASN A CA 1
ATOM 3161 C C . ASN A 1 446 ? -22.097 -5.235 19.472 1.00 97.94 446 ASN A C 1
ATOM 3163 O O . ASN A 1 446 ? -22.729 -5.713 20.412 1.00 97.94 446 ASN A O 1
ATOM 3167 N N . THR A 1 447 ? -20.854 -5.619 19.200 1.00 98.38 447 THR A N 1
ATOM 3168 C CA . THR A 1 447 ? -20.077 -6.567 20.009 1.00 98.38 447 THR A CA 1
ATOM 3169 C C . THR A 1 447 ? -18.856 -5.860 20.583 1.00 98.38 447 THR A C 1
ATOM 3171 O O . THR A 1 447 ? -18.038 -5.353 19.829 1.00 98.38 447 THR A O 1
ATOM 3174 N N . ALA A 1 448 ? -18.693 -5.850 21.902 1.00 98.19 448 ALA A N 1
ATOM 3175 C CA . ALA A 1 448 ? -17.548 -5.306 22.620 1.00 98.19 448 ALA A CA 1
ATOM 3176 C C . ALA A 1 448 ? -17.006 -6.314 23.631 1.00 98.19 448 ALA A C 1
ATOM 3178 O O . ALA A 1 448 ? -17.677 -6.678 24.592 1.00 98.19 448 ALA A O 1
ATOM 3179 N N . VAL A 1 449 ? -15.766 -6.749 23.446 1.00 98.44 449 VAL A N 1
ATOM 3180 C CA . VAL A 1 449 ? -15.092 -7.712 24.319 1.00 98.44 449 VAL A CA 1
ATOM 3181 C C . VAL A 1 449 ? -13.725 -7.158 24.696 1.00 98.44 449 VAL A C 1
ATOM 3183 O O . VAL A 1 449 ? -12.816 -7.101 23.875 1.00 98.44 449 VAL A O 1
ATOM 3186 N N . GLY A 1 450 ? -13.563 -6.743 25.945 1.00 97.44 450 GLY A N 1
ATOM 3187 C CA . GLY A 1 450 ? -12.360 -6.104 26.467 1.00 97.44 450 GLY A CA 1
ATOM 3188 C C . GLY A 1 450 ? -12.694 -4.908 27.353 1.00 97.44 450 GLY A C 1
ATOM 3189 O O . GLY A 1 450 ? -13.755 -4.298 27.245 1.00 97.44 450 GLY A O 1
ATOM 3190 N N . VAL A 1 451 ? -11.771 -4.553 28.247 1.00 97.81 451 VAL A N 1
ATOM 3191 C CA . VAL A 1 451 ? -11.916 -3.359 29.092 1.00 97.81 451 VAL A CA 1
ATOM 3192 C C . VAL A 1 451 ? -12.004 -2.119 28.200 1.00 97.81 451 VAL A C 1
ATOM 3194 O O . VAL A 1 451 ? -11.136 -1.919 27.348 1.00 97.81 451 VAL A O 1
ATOM 3197 N N . GLN A 1 452 ? -13.044 -1.303 28.399 1.00 97.88 452 GLN A N 1
ATOM 3198 C CA . GLN A 1 452 ? -13.321 -0.078 27.630 1.00 97.88 452 GLN A CA 1
ATOM 3199 C C . GLN A 1 452 ? -13.477 -0.278 26.107 1.00 97.88 452 GLN A C 1
ATOM 3201 O O . GLN A 1 452 ? -13.339 0.680 25.342 1.00 97.88 452 GLN A O 1
ATOM 3206 N N . ALA A 1 453 ? -13.762 -1.498 25.639 1.00 98.06 453 ALA A N 1
ATOM 3207 C CA . ALA A 1 453 ? -14.102 -1.724 24.235 1.00 98.06 453 ALA A CA 1
ATOM 3208 C C . ALA A 1 453 ? -15.414 -0.991 23.892 1.00 98.06 453 ALA A C 1
ATOM 3210 O O . ALA A 1 453 ? -16.403 -1.121 24.618 1.00 98.06 453 ALA A O 1
ATOM 3211 N N . LEU A 1 454 ? -15.415 -0.203 22.810 1.00 97.19 454 LEU A N 1
ATOM 3212 C CA . LEU A 1 454 ? -16.561 0.600 22.348 1.00 97.19 454 LEU A CA 1
ATOM 3213 C C . LEU A 1 454 ? -17.183 1.545 23.409 1.00 97.19 454 LEU A C 1
ATOM 3215 O O . LEU A 1 454 ? -18.378 1.834 23.371 1.00 97.19 454 LEU A O 1
ATOM 3219 N N . GLN A 1 455 ? -16.401 2.007 24.391 1.00 97.75 455 GLN A N 1
ATOM 3220 C CA . GLN A 1 455 ? -16.901 2.703 25.589 1.00 97.75 455 GLN A CA 1
ATOM 3221 C C . GLN A 1 455 ? -17.810 3.916 25.298 1.00 97.75 455 GLN A C 1
ATOM 3223 O O . GLN A 1 455 ? -18.796 4.123 26.011 1.00 97.75 455 GLN A O 1
ATOM 3228 N N . ALA A 1 456 ? -17.472 4.729 24.295 1.00 96.19 456 ALA A N 1
ATOM 3229 C CA . ALA A 1 456 ? -18.169 5.978 23.987 1.00 96.19 456 ALA A CA 1
ATOM 3230 C C . ALA A 1 456 ? -19.342 5.830 22.998 1.00 96.19 456 ALA A C 1
ATOM 3232 O O . ALA A 1 456 ? -19.955 6.843 22.655 1.00 96.19 456 ALA A O 1
ATOM 3233 N N . ASN A 1 457 ? -19.662 4.611 22.536 1.00 94.62 457 ASN A N 1
ATOM 3234 C CA . ASN A 1 457 ? -20.708 4.407 21.526 1.00 94.62 457 ASN A CA 1
ATOM 3235 C C . ASN A 1 457 ? -22.033 4.879 22.087 1.00 94.62 457 ASN A C 1
ATOM 3237 O O . ASN A 1 457 ? -22.378 4.422 23.159 1.00 94.62 457 ASN A O 1
ATOM 3241 N N . THR A 1 458 ? -22.760 5.764 21.406 1.00 92.81 458 THR A N 1
ATOM 3242 C CA . THR A 1 458 ? -24.084 6.225 21.857 1.00 92.81 458 THR A CA 1
ATOM 3243 C C . THR A 1 458 ? -25.184 5.609 21.001 1.00 92.81 458 THR A C 1
ATOM 3245 O O . THR A 1 458 ? -26.078 4.940 21.520 1.00 92.81 458 THR A O 1
ATOM 3248 N N . ILE A 1 459 ? -25.088 5.785 19.681 1.00 92.62 459 ILE A N 1
ATOM 3249 C CA . ILE A 1 459 ? -26.092 5.322 18.707 1.00 92.62 459 ILE A CA 1
ATOM 3250 C C . ILE A 1 459 ? -25.499 4.491 17.562 1.00 92.62 459 ILE A C 1
ATOM 3252 O O . ILE A 1 459 ? -26.255 3.988 16.737 1.00 92.62 459 ILE A O 1
ATOM 3256 N N . GLY A 1 460 ? -24.169 4.349 17.488 1.00 93.62 460 GLY A N 1
ATOM 3257 C CA . GLY A 1 460 ? -23.510 3.549 16.454 1.00 93.62 460 GLY A CA 1
ATOM 3258 C C . GLY A 1 460 ? -24.011 2.101 16.443 1.00 93.62 460 GLY A C 1
ATOM 3259 O O . GLY A 1 460 ? -24.380 1.550 17.486 1.00 93.62 460 GLY A O 1
ATOM 3260 N N . THR A 1 461 ? -24.043 1.488 15.262 1.00 95.25 461 THR A N 1
ATOM 3261 C CA . THR A 1 461 ? -24.639 0.163 15.031 1.00 95.25 461 THR A CA 1
ATOM 3262 C C . THR A 1 461 ? -23.675 -0.762 14.296 1.00 95.25 461 THR A C 1
ATOM 3264 O O . THR A 1 461 ? -22.787 -0.291 13.581 1.00 95.25 461 THR A O 1
ATOM 3267 N N . SER A 1 462 ? -23.854 -2.073 14.482 1.00 96.81 462 SER A N 1
ATOM 3268 C CA . SER A 1 462 ? -23.106 -3.120 13.767 1.00 96.81 462 SER A CA 1
ATOM 3269 C C . SER A 1 462 ? -21.581 -3.049 13.931 1.00 96.81 462 SER A C 1
ATOM 3271 O O . SER A 1 462 ? -20.829 -3.473 13.054 1.00 96.81 462 SER A O 1
ATOM 3273 N N . ASN A 1 463 ? -21.089 -2.518 15.055 1.00 98.00 463 ASN A N 1
ATOM 3274 C CA . ASN A 1 463 ? -19.655 -2.456 15.324 1.00 98.00 463 ASN A CA 1
ATOM 3275 C C . ASN A 1 463 ? -19.171 -3.690 16.097 1.00 98.00 463 ASN A C 1
ATOM 3277 O O . ASN A 1 463 ? -19.806 -4.134 17.052 1.00 98.00 463 ASN A O 1
ATOM 3281 N N . THR A 1 464 ? -17.993 -4.200 15.749 1.00 98.44 464 THR A N 1
ATOM 3282 C CA . THR A 1 464 ? -17.295 -5.264 16.483 1.00 98.44 464 THR A CA 1
ATOM 3283 C C . THR A 1 464 ? -15.997 -4.715 17.063 1.00 98.44 464 THR A C 1
ATOM 3285 O O . THR A 1 464 ? -15.144 -4.254 16.320 1.00 98.44 464 THR A O 1
ATOM 3288 N N . ALA A 1 465 ? -15.810 -4.793 18.376 1.00 98.31 465 ALA A N 1
ATOM 3289 C CA . ALA A 1 465 ? -14.625 -4.356 19.102 1.00 98.31 465 ALA A CA 1
ATOM 3290 C C . ALA A 1 465 ? -14.137 -5.466 20.037 1.00 98.31 465 ALA A C 1
ATOM 3292 O O . ALA A 1 465 ? -14.790 -5.795 21.022 1.00 98.31 465 ALA A O 1
ATOM 3293 N N . VAL A 1 466 ? -12.976 -6.046 19.760 1.00 98.56 466 VAL A N 1
ATOM 3294 C CA . VAL A 1 466 ? -12.385 -7.125 20.558 1.00 98.56 466 VAL A CA 1
ATOM 3295 C C . VAL A 1 466 ? -10.958 -6.742 20.928 1.00 98.56 466 VAL A C 1
ATOM 3297 O O . VAL A 1 466 ? -10.066 -6.730 20.088 1.00 98.56 466 VAL A O 1
ATOM 3300 N N . GLY A 1 467 ? -10.724 -6.430 22.195 1.00 97.75 467 GLY A N 1
ATOM 3301 C CA . GLY A 1 467 ? -9.448 -5.958 22.718 1.00 97.75 467 GLY A CA 1
ATOM 3302 C C . GLY A 1 467 ? -9.634 -4.788 23.677 1.00 97.75 467 GLY A C 1
ATOM 3303 O O . GLY A 1 467 ? -10.624 -4.062 23.629 1.00 97.75 467 GLY A O 1
ATOM 3304 N N . GLN A 1 468 ? -8.664 -4.592 24.568 1.00 98.00 468 GLN A N 1
ATOM 3305 C CA . GLN A 1 468 ? -8.675 -3.444 25.473 1.00 98.00 468 GLN A CA 1
ATOM 3306 C C . GLN A 1 468 ? -8.650 -2.137 24.667 1.00 98.00 468 GLN A C 1
ATOM 3308 O O . GLN A 1 468 ? -7.790 -1.959 23.800 1.00 98.00 468 GLN A O 1
ATOM 3313 N N . SER A 1 469 ? -9.613 -1.256 24.951 1.00 98.00 469 SER A N 1
ATOM 3314 C CA . SER A 1 469 ? -9.807 0.046 24.297 1.00 98.00 469 SER A CA 1
ATOM 3315 C C . SER A 1 469 ? -9.975 -0.006 22.766 1.00 98.00 469 SER A C 1
ATOM 3317 O O . SER A 1 469 ? -9.746 0.998 22.089 1.00 98.00 469 SER A O 1
ATOM 3319 N N . ALA A 1 470 ? -10.377 -1.148 22.194 1.00 98.25 470 ALA A N 1
ATOM 3320 C CA . ALA A 1 470 ? -10.744 -1.223 20.778 1.00 98.25 470 ALA A CA 1
ATOM 3321 C C . ALA A 1 470 ? -11.980 -0.342 20.506 1.00 98.25 470 ALA A C 1
ATOM 3323 O O . ALA A 1 470 ? -12.964 -0.429 21.247 1.00 98.25 470 ALA A O 1
ATOM 3324 N N . LEU A 1 471 ? -11.924 0.515 19.475 1.00 97.38 471 LEU A N 1
ATOM 3325 C CA . LEU A 1 471 ? -12.991 1.470 19.111 1.00 97.38 471 LEU A CA 1
ATOM 3326 C C . LEU A 1 471 ? -13.493 2.351 20.283 1.00 97.38 471 LEU A C 1
ATOM 3328 O O . LEU A 1 471 ? -14.656 2.747 20.326 1.00 97.38 471 LEU A O 1
ATOM 3332 N N . GLN A 1 472 ? -12.633 2.655 21.262 1.00 97.88 472 GLN A N 1
ATOM 3333 C CA . GLN A 1 472 ? -13.029 3.319 22.512 1.00 97.88 472 GLN A CA 1
ATOM 3334 C C . GLN A 1 472 ? -13.801 4.633 22.308 1.00 97.88 472 GLN A C 1
ATOM 3336 O O . GLN A 1 472 ? -14.766 4.874 23.033 1.00 97.88 472 GLN A O 1
ATOM 3341 N N . ALA A 1 473 ? -13.376 5.471 21.358 1.00 96.69 473 ALA A N 1
ATOM 3342 C CA . ALA A 1 473 ? -13.944 6.798 21.121 1.00 96.69 473 ALA A CA 1
ATOM 3343 C C . ALA A 1 473 ? -15.133 6.818 20.141 1.00 96.69 473 ALA A C 1
ATOM 3345 O O . ALA A 1 473 ? -15.651 7.902 19.860 1.00 96.69 473 ALA A O 1
ATOM 3346 N N . ASN A 1 474 ? -15.571 5.661 19.621 1.00 95.56 474 ASN A N 1
ATOM 3347 C CA . ASN A 1 474 ? -16.639 5.607 18.617 1.00 95.56 474 ASN A CA 1
ATOM 3348 C C . ASN A 1 474 ? -17.923 6.132 19.230 1.00 95.56 474 ASN A C 1
ATOM 3350 O O . ASN A 1 474 ? -18.350 5.565 20.219 1.00 95.56 474 ASN A O 1
ATOM 3354 N N . THR A 1 475 ? -18.531 7.180 18.672 1.00 93.94 475 THR A N 1
ATOM 3355 C CA . THR A 1 475 ? -19.799 7.733 19.174 1.00 93.94 475 THR A CA 1
ATOM 3356 C C . THR A 1 475 ? -20.963 7.308 18.287 1.00 93.94 475 THR A C 1
ATOM 3358 O O . THR A 1 475 ? -21.943 6.738 18.770 1.00 93.94 475 THR A O 1
ATOM 3361 N N . THR A 1 476 ? -20.839 7.547 16.979 1.00 93.56 476 THR A N 1
ATOM 3362 C CA . THR A 1 476 ? -21.911 7.329 15.989 1.00 93.56 476 THR A CA 1
ATOM 3363 C C . THR A 1 476 ? -21.477 6.508 14.775 1.00 93.56 476 THR A C 1
ATOM 3365 O O . THR A 1 476 ? -22.322 6.176 13.949 1.00 93.56 476 THR A O 1
ATOM 3368 N N . GLY A 1 477 ? -20.190 6.156 14.665 1.00 94.25 477 GLY A N 1
ATOM 3369 C CA . GLY A 1 477 ? -19.682 5.333 13.568 1.00 94.25 477 GLY A CA 1
ATOM 3370 C C . GLY A 1 477 ? -20.378 3.971 13.491 1.00 94.25 477 GLY A C 1
ATOM 3371 O O . GLY A 1 477 ? -20.765 3.398 14.517 1.00 94.25 477 GLY A O 1
ATOM 3372 N N . ILE A 1 478 ? -20.531 3.464 12.269 1.00 95.69 478 ILE A N 1
ATOM 3373 C CA . ILE A 1 478 ? -21.247 2.222 11.951 1.00 95.69 478 ILE A CA 1
ATOM 3374 C C . ILE A 1 478 ? -20.363 1.251 11.165 1.00 95.69 478 ILE A C 1
ATOM 3376 O O . ILE A 1 478 ? -19.437 1.672 10.464 1.00 95.69 478 ILE A O 1
ATOM 3380 N N . ASP A 1 479 ? -20.683 -0.039 11.264 1.00 97.19 479 ASP A N 1
ATOM 3381 C CA . ASP A 1 479 ? -20.060 -1.127 10.498 1.00 97.19 479 ASP A CA 1
ATOM 3382 C C . ASP A 1 479 ? -18.528 -1.214 10.648 1.00 97.19 479 ASP A C 1
ATOM 3384 O O . ASP A 1 479 ? -17.816 -1.610 9.723 1.00 97.19 479 ASP A O 1
ATOM 3388 N N . ASN A 1 480 ? -17.984 -0.831 11.808 1.00 98.12 480 ASN A N 1
ATOM 3389 C CA . ASN A 1 480 ? -16.549 -0.931 12.063 1.00 98.12 480 ASN A CA 1
ATOM 3390 C C . ASN A 1 480 ? -16.191 -2.257 12.743 1.00 98.12 480 ASN A C 1
ATOM 3392 O O . ASN A 1 480 ? -16.821 -2.667 13.715 1.00 98.12 480 ASN A O 1
ATOM 3396 N N . THR A 1 481 ? -15.114 -2.894 12.292 1.00 98.50 481 THR A N 1
ATOM 3397 C CA . THR A 1 481 ? -14.519 -4.071 12.936 1.00 98.50 481 THR A CA 1
ATOM 3398 C C . THR A 1 481 ? -13.151 -3.704 13.494 1.00 98.50 481 THR A C 1
ATOM 3400 O O . THR A 1 481 ? -12.277 -3.291 12.745 1.00 98.50 481 THR A O 1
ATOM 3403 N N . ALA A 1 482 ? -12.931 -3.881 14.792 1.00 98.38 482 ALA A N 1
ATOM 3404 C CA . ALA A 1 482 ? -11.685 -3.603 15.492 1.00 98.38 482 ALA A CA 1
ATOM 3405 C C . ALA A 1 482 ? -11.298 -4.789 16.381 1.00 98.38 482 ALA A C 1
ATOM 3407 O O . ALA A 1 482 ? -11.949 -5.065 17.382 1.00 98.38 482 ALA A O 1
ATOM 3408 N N . VAL A 1 483 ? -10.226 -5.494 16.037 1.00 98.62 483 VAL A N 1
ATOM 3409 C CA . VAL A 1 483 ? -9.738 -6.671 16.762 1.00 98.62 483 VAL A CA 1
ATOM 3410 C C . VAL A 1 483 ? -8.266 -6.472 17.099 1.00 98.62 483 VAL A C 1
ATOM 3412 O O . VAL A 1 483 ? -7.400 -6.519 16.233 1.00 98.62 483 VAL A O 1
ATOM 3415 N N . GLY A 1 484 ? -7.964 -6.252 18.371 1.00 97.94 484 GLY A N 1
ATOM 3416 C CA . GLY A 1 484 ? -6.631 -5.955 18.877 1.00 97.94 484 GLY A CA 1
ATOM 3417 C C . GLY A 1 484 ? -6.661 -4.831 19.906 1.00 97.94 484 GLY A C 1
ATOM 3418 O O . GLY A 1 484 ? -7.567 -3.999 19.932 1.00 97.94 484 GLY A O 1
ATOM 3419 N N . ARG A 1 485 ? -5.647 -4.788 20.772 1.00 98.00 485 ARG A N 1
ATOM 3420 C CA . ARG A 1 485 ? -5.499 -3.700 21.747 1.00 98.00 485 ARG A CA 1
ATOM 3421 C C . ARG A 1 485 ? -5.383 -2.357 21.021 1.00 98.00 485 ARG A C 1
ATOM 3423 O O . ARG A 1 485 ? -4.519 -2.211 20.151 1.00 98.00 485 ARG A O 1
ATOM 3430 N N . SER A 1 486 ? -6.247 -1.412 21.390 1.00 98.12 486 SER A N 1
ATOM 3431 C CA . SER A 1 486 ? -6.337 -0.066 20.809 1.00 98.12 486 SER A CA 1
ATOM 3432 C C . SER A 1 486 ? -6.539 -0.023 19.281 1.00 98.12 486 SER A C 1
ATOM 3434 O O . SER A 1 486 ? -6.209 0.976 18.643 1.00 98.12 486 SER A O 1
ATOM 3436 N N . ALA A 1 487 ? -7.074 -1.082 18.663 1.00 98.31 487 ALA A N 1
ATOM 3437 C CA . ALA A 1 487 ? -7.479 -1.026 17.257 1.00 98.31 487 ALA A CA 1
ATOM 3438 C C . ALA A 1 487 ? -8.614 0.006 17.083 1.00 98.31 487 ALA A C 1
ATOM 3440 O O . ALA A 1 487 ? -9.574 -0.012 17.857 1.00 98.31 487 ALA A O 1
ATOM 3441 N N . LEU A 1 488 ? -8.503 0.912 16.100 1.00 97.44 488 LEU A N 1
ATOM 3442 C CA . LEU A 1 488 ? -9.484 1.985 15.835 1.00 97.44 488 LEU A CA 1
ATOM 3443 C C . LEU A 1 488 ? -9.829 2.875 17.055 1.00 97.44 488 LEU A C 1
ATOM 3445 O O . LEU A 1 488 ? -10.926 3.425 17.131 1.00 97.44 488 LEU A O 1
ATOM 3449 N N . GLN A 1 489 ? -8.926 3.021 18.034 1.00 98.00 489 GLN A N 1
ATOM 3450 C CA . GLN A 1 489 ? -9.237 3.657 19.325 1.00 98.00 489 GLN A CA 1
ATOM 3451 C C . GLN A 1 489 ? -9.837 5.068 19.200 1.00 98.00 489 GLN A C 1
ATOM 3453 O O . GLN A 1 489 ? -10.757 5.389 19.952 1.00 98.00 489 GLN A O 1
ATOM 3458 N N . ALA A 1 490 ? -9.322 5.894 18.283 1.00 96.62 490 ALA A N 1
ATOM 3459 C CA . ALA A 1 490 ? -9.721 7.293 18.123 1.00 96.62 490 ALA A CA 1
ATOM 3460 C C . ALA A 1 490 ? -10.903 7.523 17.160 1.00 96.62 490 ALA A C 1
ATOM 3462 O O . ALA A 1 490 ? -11.269 8.679 16.938 1.00 96.62 490 ALA A O 1
ATOM 3463 N N . ASN A 1 491 ? -11.497 6.466 16.588 1.00 95.69 491 ASN A N 1
ATOM 3464 C CA . ASN A 1 491 ? -12.600 6.609 15.632 1.00 95.69 491 ASN A CA 1
ATOM 3465 C C . ASN A 1 491 ? -13.790 7.236 16.334 1.00 95.69 491 ASN A C 1
ATOM 3467 O O . ASN A 1 491 ? -14.209 6.694 17.342 1.00 95.69 491 ASN A O 1
ATOM 3471 N N . THR A 1 492 ? -14.330 8.344 15.826 1.00 94.19 492 THR A N 1
ATOM 3472 C CA . THR A 1 492 ? -15.507 9.003 16.410 1.00 94.19 492 THR A CA 1
ATOM 3473 C C . THR A 1 492 ? -16.747 8.736 15.564 1.00 94.19 492 THR A C 1
ATOM 3475 O O . THR A 1 492 ? -17.744 8.214 16.069 1.00 94.19 492 THR A O 1
ATOM 3478 N N . THR A 1 493 ? -16.675 9.051 14.268 1.00 93.94 493 THR A N 1
ATOM 3479 C CA . THR A 1 493 ? -17.799 8.925 13.321 1.00 93.94 493 THR A CA 1
ATOM 3480 C C . THR A 1 493 ? -17.445 8.169 12.041 1.00 93.94 493 THR A C 1
ATOM 3482 O O . THR A 1 493 ? -18.317 8.000 11.194 1.00 93.94 493 THR A O 1
ATOM 3485 N N . GLY A 1 494 ? -16.194 7.724 11.871 1.00 94.25 494 GLY A N 1
ATOM 3486 C CA . GLY A 1 494 ? -15.785 6.933 10.707 1.00 94.25 494 GLY A CA 1
ATOM 3487 C C . GLY A 1 494 ? -16.575 5.626 10.593 1.00 94.25 494 GLY A C 1
ATOM 3488 O O . GLY A 1 494 ? -16.970 5.036 11.604 1.00 94.25 494 GLY A O 1
ATOM 3489 N N . THR A 1 495 ? -16.813 5.180 9.361 1.00 95.62 495 THR A N 1
ATOM 3490 C CA . THR A 1 495 ? -17.685 4.042 9.045 1.00 95.62 495 THR A CA 1
ATOM 3491 C C . THR A 1 495 ? -16.984 3.011 8.171 1.00 95.62 495 THR A C 1
ATOM 3493 O O . THR A 1 495 ? -16.097 3.345 7.376 1.00 95.62 495 THR A O 1
ATOM 3496 N N . SER A 1 496 ? -17.423 1.757 8.290 1.00 97.19 496 SER A N 1
ATOM 3497 C CA . SER A 1 496 ? -16.995 0.655 7.418 1.00 97.19 496 SER A CA 1
ATOM 3498 C C . SER A 1 496 ? -15.477 0.421 7.419 1.00 97.19 496 SER A C 1
ATOM 3500 O O . SER A 1 496 ? -14.889 0.062 6.399 1.00 97.19 496 SER A O 1
ATOM 3502 N N . ASN A 1 497 ? -14.818 0.645 8.561 1.00 98.19 497 ASN A N 1
ATOM 3503 C CA . ASN A 1 497 ? -13.393 0.372 8.720 1.00 98.19 497 ASN A CA 1
ATOM 3504 C C . ASN A 1 497 ? -13.154 -1.013 9.332 1.00 98.19 497 ASN A C 1
ATOM 3506 O O . ASN A 1 497 ? -13.816 -1.408 10.289 1.00 98.19 497 ASN A O 1
ATOM 3510 N N . THR A 1 498 ? -12.148 -1.727 8.838 1.00 98.56 498 THR A N 1
ATOM 3511 C CA . THR A 1 498 ? -11.666 -2.989 9.412 1.00 98.56 498 THR A CA 1
ATOM 3512 C C . THR A 1 498 ? -10.254 -2.791 9.948 1.00 98.56 498 THR A C 1
ATOM 3514 O O . THR A 1 498 ? -9.356 -2.454 9.188 1.00 98.56 498 THR A O 1
ATOM 3517 N N . ALA A 1 499 ? -10.029 -3.024 11.237 1.00 98.44 499 ALA A N 1
ATOM 3518 C CA . ALA A 1 499 ? -8.742 -2.935 11.911 1.00 98.44 499 ALA A CA 1
ATOM 3519 C C . ALA A 1 499 ? -8.476 -4.219 12.700 1.00 98.44 499 ALA A C 1
ATOM 3521 O O . ALA A 1 499 ? -9.130 -4.488 13.702 1.00 98.44 499 ALA A O 1
ATOM 3522 N N . VAL A 1 500 ? -7.503 -5.016 12.277 1.00 98.69 500 VAL A N 1
ATOM 3523 C CA . VAL A 1 500 ? -7.130 -6.275 12.927 1.00 98.69 500 VAL A CA 1
ATOM 3524 C C . VAL A 1 500 ? -5.641 -6.237 13.241 1.00 98.69 500 VAL A C 1
ATOM 3526 O O . VAL A 1 500 ? -4.803 -6.351 12.355 1.00 98.69 500 VAL A O 1
ATOM 3529 N N . GLY A 1 501 ? -5.296 -6.069 14.509 1.00 98.12 501 GLY A N 1
ATOM 3530 C CA . GLY A 1 501 ? -3.927 -5.928 14.986 1.00 98.12 501 GLY A CA 1
ATOM 3531 C C . GLY A 1 501 ? -3.814 -4.869 16.075 1.00 98.12 501 GLY A C 1
ATOM 3532 O O . GLY A 1 501 ? -4.633 -3.960 16.194 1.00 98.12 501 GLY A O 1
ATOM 3533 N N . MET A 1 502 ? -2.769 -4.977 16.891 1.00 98.12 502 MET A N 1
ATOM 3534 C CA . MET A 1 502 ? -2.464 -3.965 17.901 1.00 98.12 502 MET A CA 1
ATOM 3535 C C . MET A 1 502 ? -2.216 -2.606 17.233 1.00 98.12 502 MET A C 1
ATOM 3537 O O . MET A 1 502 ? -1.368 -2.503 16.342 1.00 98.12 502 MET A O 1
ATOM 3541 N N . ASN A 1 503 ? -2.927 -1.572 17.687 1.00 98.25 503 ASN A N 1
ATOM 3542 C CA . ASN A 1 503 ? -2.838 -0.199 17.175 1.00 98.25 503 ASN A CA 1
ATOM 3543 C C . ASN A 1 503 ? -3.099 -0.044 15.656 1.00 98.25 503 ASN A C 1
ATOM 3545 O O . ASN A 1 503 ? -2.653 0.943 15.059 1.00 98.25 503 ASN A O 1
ATOM 3549 N N . ALA A 1 504 ? -3.779 -1.000 15.014 1.00 98.38 504 ALA A N 1
ATOM 3550 C CA . ALA A 1 504 ? -4.238 -0.838 13.635 1.00 98.38 504 ALA A CA 1
ATOM 3551 C C . ALA A 1 504 ? -5.271 0.304 13.574 1.00 98.38 504 ALA A C 1
ATOM 3553 O O . ALA A 1 504 ? -6.189 0.335 14.399 1.00 98.38 504 ALA A O 1
ATOM 3554 N N . LEU A 1 505 ? -5.108 1.252 12.641 1.00 97.56 505 LEU A N 1
ATOM 3555 C CA . LEU A 1 505 ? -5.966 2.449 12.514 1.00 97.56 505 LEU A CA 1
ATOM 3556 C C . LEU A 1 505 ? -6.132 3.265 13.819 1.00 97.56 505 LEU A C 1
ATOM 3558 O O . LEU A 1 505 ? -7.171 3.882 14.040 1.00 97.56 505 LEU A O 1
ATOM 3562 N N . LEU A 1 506 ? -5.123 3.269 14.701 1.00 97.75 506 LEU A N 1
ATOM 3563 C CA . LEU A 1 506 ? -5.193 3.854 16.051 1.00 97.75 506 LEU A CA 1
ATOM 3564 C C . LEU A 1 506 ? -5.763 5.283 16.083 1.00 97.75 506 LEU A C 1
ATOM 3566 O O . LEU A 1 506 ? -6.624 5.569 16.916 1.00 97.75 506 LEU A O 1
ATOM 3570 N N . TYR A 1 507 ? -5.283 6.154 15.192 1.00 96.62 507 TYR A N 1
ATOM 3571 C CA . TYR A 1 507 ? -5.631 7.578 15.157 1.00 96.62 507 TYR A CA 1
ATOM 3572 C C . TYR A 1 507 ? -6.698 7.950 14.111 1.00 96.62 507 TYR A C 1
ATOM 3574 O O . TYR A 1 507 ? -6.923 9.140 13.882 1.00 96.62 507 TYR A O 1
ATOM 3582 N N . ASN A 1 508 ? -7.377 6.970 13.497 1.00 95.12 508 ASN A N 1
ATOM 3583 C CA . ASN A 1 508 ? -8.458 7.248 12.544 1.00 95.12 508 ASN A CA 1
ATOM 3584 C C . ASN A 1 508 ? -9.609 7.911 13.274 1.00 95.12 508 ASN A C 1
ATOM 3586 O O . ASN A 1 508 ? -10.128 7.301 14.194 1.00 95.12 508 ASN A O 1
ATOM 3590 N N . THR A 1 509 ? -10.006 9.122 12.881 1.00 93.19 509 THR A N 1
ATOM 3591 C CA . THR A 1 509 ? -11.107 9.849 13.534 1.00 93.19 509 THR A CA 1
ATOM 3592 C C . THR A 1 509 ? -12.391 9.748 12.718 1.00 93.19 509 THR A C 1
ATOM 3594 O O . THR A 1 509 ? -13.421 9.307 13.230 1.00 93.19 509 THR A O 1
ATOM 3597 N N . ILE A 1 510 ? -12.315 10.115 11.435 1.00 93.12 510 ILE A N 1
ATOM 3598 C CA . ILE A 1 510 ? -13.465 10.186 10.517 1.00 93.12 510 ILE A CA 1
ATOM 3599 C C . ILE A 1 510 ? -13.243 9.444 9.193 1.00 93.12 510 ILE A C 1
ATOM 3601 O O . ILE A 1 510 ? -14.153 9.404 8.370 1.00 93.12 510 ILE A O 1
ATOM 3605 N N . GLY A 1 511 ? -12.050 8.883 8.960 1.00 93.38 511 GLY A N 1
ATOM 3606 C CA . GLY A 1 511 ? -11.758 8.125 7.742 1.00 93.38 511 GLY A CA 1
ATOM 3607 C C . GLY A 1 511 ? -12.707 6.935 7.569 1.00 93.38 511 GLY A C 1
ATOM 3608 O O . GLY A 1 511 ? -13.149 6.337 8.555 1.00 93.38 511 GLY A O 1
ATOM 3609 N N . ILE A 1 512 ? -13.018 6.603 6.314 1.00 96.25 512 ILE A N 1
ATOM 3610 C CA . ILE A 1 512 ? -14.012 5.584 5.943 1.00 96.25 512 ILE A CA 1
ATOM 3611 C C . ILE A 1 512 ? -13.427 4.530 5.001 1.00 96.25 512 ILE A C 1
ATOM 3613 O O . ILE A 1 512 ? -12.503 4.815 4.230 1.00 96.25 512 ILE A O 1
ATOM 3617 N N . ASN A 1 513 ? -14.025 3.337 5.003 1.00 97.31 513 ASN A N 1
ATOM 3618 C CA . ASN A 1 513 ? -13.695 2.242 4.081 1.00 97.31 513 ASN A CA 1
ATOM 3619 C C . ASN A 1 513 ? -12.215 1.821 4.113 1.00 97.31 513 ASN A C 1
ATOM 3621 O O . ASN A 1 513 ? -11.657 1.424 3.089 1.00 97.31 513 ASN A O 1
ATOM 3625 N N . ASN A 1 514 ? -11.546 1.935 5.262 1.00 98.25 514 ASN A N 1
ATOM 3626 C CA . ASN A 1 514 ? -10.158 1.503 5.396 1.00 98.25 514 ASN A CA 1
ATOM 3627 C C . ASN A 1 514 ? -10.076 0.062 5.907 1.00 98.25 514 ASN A C 1
ATOM 3629 O O . ASN A 1 514 ? -10.762 -0.311 6.855 1.00 98.25 514 ASN A O 1
ATOM 3633 N N . THR A 1 515 ? -9.182 -0.733 5.328 1.00 98.62 515 THR A N 1
ATOM 3634 C CA . THR A 1 515 ? -8.837 -2.075 5.808 1.00 98.62 515 THR A CA 1
ATOM 3635 C C . THR A 1 515 ? -7.396 -2.071 6.300 1.00 98.62 515 THR A C 1
ATOM 3637 O O . THR A 1 515 ? -6.488 -1.795 5.528 1.00 98.62 515 THR A O 1
ATOM 3640 N N . ALA A 1 516 ? -7.170 -2.392 7.568 1.00 98.50 516 ALA A N 1
ATOM 3641 C CA . ALA A 1 516 ? -5.869 -2.471 8.216 1.00 98.50 516 ALA A CA 1
ATOM 3642 C C . ALA A 1 516 ? -5.731 -3.822 8.926 1.00 98.50 516 ALA A C 1
ATOM 3644 O O . ALA A 1 516 ? -6.396 -4.071 9.927 1.00 98.50 516 ALA A O 1
ATOM 3645 N N . VAL A 1 517 ? -4.866 -4.701 8.431 1.00 98.69 517 VAL A N 1
ATOM 3646 C CA . VAL A 1 517 ? -4.623 -6.033 8.996 1.00 98.69 517 VAL A CA 1
ATOM 3647 C C . VAL A 1 517 ? -3.130 -6.188 9.267 1.00 98.69 517 VAL A C 1
ATOM 3649 O O . VAL A 1 517 ? -2.331 -6.349 8.351 1.00 98.69 517 VAL A O 1
ATOM 3652 N N . GLY A 1 518 ? -2.741 -6.132 10.533 1.00 98.12 518 GLY A N 1
ATOM 3653 C CA . GLY A 1 518 ? -1.358 -6.143 10.997 1.00 98.12 518 GLY A CA 1
ATOM 3654 C C . GLY A 1 518 ? -1.144 -5.140 12.128 1.00 98.12 518 GLY A C 1
ATOM 3655 O O . GLY A 1 518 ? -1.835 -4.127 12.231 1.00 98.12 518 GLY A O 1
ATOM 3656 N N . GLY A 1 519 ? -0.171 -5.410 13.001 1.00 98.06 519 GLY A N 1
ATOM 3657 C CA . GLY A 1 519 ? 0.226 -4.440 14.023 1.00 98.06 519 GLY A CA 1
ATOM 3658 C C . GLY A 1 519 ? 0.699 -3.138 13.375 1.00 98.06 519 GLY A C 1
ATOM 3659 O O . GLY A 1 519 ? 1.502 -3.178 12.441 1.00 98.06 519 GLY A O 1
ATOM 3660 N N . TYR A 1 520 ? 0.201 -2.001 13.864 1.00 98.44 520 TYR A N 1
ATOM 3661 C CA . TYR A 1 520 ? 0.523 -0.657 13.361 1.00 98.44 520 TYR A CA 1
ATOM 3662 C C . TYR A 1 520 ? 0.168 -0.383 11.883 1.00 98.44 520 TYR A C 1
ATOM 3664 O O . TYR A 1 520 ? 0.623 0.620 11.330 1.00 98.44 520 TYR A O 1
ATOM 3672 N N . ALA A 1 521 ? -0.642 -1.223 11.229 1.00 98.50 521 ALA A N 1
ATOM 3673 C CA . ALA A 1 521 ? -1.145 -0.922 9.889 1.00 98.50 521 ALA A CA 1
ATOM 3674 C C . ALA A 1 521 ? -2.033 0.340 9.924 1.00 98.50 521 ALA A C 1
ATOM 3676 O O . ALA A 1 521 ? -2.908 0.452 10.790 1.00 98.50 521 ALA A O 1
ATOM 3677 N N . LEU A 1 522 ? -1.793 1.298 9.016 1.00 97.75 522 LEU A N 1
ATOM 3678 C CA . LEU A 1 522 ? -2.500 2.596 8.959 1.00 97.75 522 LEU A CA 1
ATOM 3679 C C . LEU A 1 522 ? -2.539 3.365 10.301 1.00 97.75 522 LEU A C 1
ATOM 3681 O O . LEU A 1 522 ? -3.515 4.046 10.610 1.00 97.75 522 LEU A O 1
ATOM 3685 N N . ASN A 1 523 ? -1.499 3.241 11.133 1.00 97.12 523 ASN A N 1
ATOM 3686 C CA . ASN A 1 523 ? -1.517 3.704 12.525 1.00 97.12 523 ASN A CA 1
ATOM 3687 C C . ASN A 1 523 ? -1.909 5.182 12.706 1.00 97.12 523 ASN A C 1
ATOM 3689 O O . ASN A 1 523 ? -2.710 5.473 13.596 1.00 97.12 523 ASN A O 1
ATOM 3693 N N . VAL A 1 524 ? -1.362 6.089 11.886 1.00 95.75 524 VAL A N 1
ATOM 3694 C CA . VAL A 1 524 ? -1.603 7.541 12.001 1.00 95.75 524 VAL A CA 1
ATOM 3695 C C . VAL A 1 524 ? -2.589 8.102 10.966 1.00 95.75 524 VAL A C 1
ATOM 3697 O O . VAL A 1 524 ? -2.649 9.318 10.783 1.00 95.75 524 VAL A O 1
ATOM 3700 N N . ASN A 1 525 ? -3.386 7.247 10.314 1.00 94.31 525 ASN A N 1
ATOM 3701 C CA . ASN A 1 525 ? -4.444 7.700 9.404 1.00 94.31 525 ASN A CA 1
ATOM 3702 C C . ASN A 1 525 ? -5.459 8.513 10.187 1.00 94.31 525 ASN A C 1
ATOM 3704 O O . ASN A 1 525 ? -5.969 7.996 11.167 1.00 94.31 525 ASN A O 1
ATOM 3708 N N . THR A 1 526 ? -5.758 9.747 9.781 1.00 92.75 526 THR A N 1
ATOM 3709 C CA . THR A 1 526 ? -6.745 10.596 10.470 1.00 92.75 526 THR A CA 1
ATOM 3710 C C . THR A 1 526 ? -8.041 10.678 9.671 1.00 92.75 526 THR A C 1
ATOM 3712 O O . THR A 1 526 ? -9.112 10.351 10.190 1.00 92.75 526 THR A O 1
ATOM 3715 N N . THR A 1 527 ? -7.939 11.063 8.394 1.00 92.62 527 THR A N 1
ATOM 3716 C CA . THR A 1 527 ? -9.083 11.267 7.487 1.00 92.62 527 THR A CA 1
ATOM 3717 C C . THR A 1 527 ? -8.971 10.516 6.161 1.00 92.62 527 THR A C 1
ATOM 3719 O O . THR A 1 527 ? -9.933 10.514 5.394 1.00 92.62 527 THR A O 1
ATOM 3722 N N . GLY A 1 528 ? -7.832 9.871 5.880 1.00 93.50 528 GLY A N 1
ATOM 3723 C CA . GLY A 1 528 ? -7.647 9.081 4.663 1.00 93.50 528 GLY A CA 1
ATOM 3724 C C . GLY A 1 528 ? -8.711 7.989 4.525 1.00 93.50 528 GLY A C 1
ATOM 3725 O O . GLY A 1 528 ? -9.151 7.405 5.521 1.00 93.50 528 GLY A O 1
ATOM 3726 N N . ALA A 1 529 ? -9.140 7.728 3.291 1.00 95.94 529 ALA A N 1
ATOM 3727 C CA . ALA A 1 529 ? -10.249 6.829 2.989 1.00 95.94 529 ALA A CA 1
ATOM 3728 C C . ALA A 1 529 ? -9.894 5.808 1.904 1.00 95.94 529 ALA A C 1
ATOM 3730 O O . ALA A 1 529 ? -9.043 6.052 1.044 1.00 95.94 529 ALA A O 1
ATOM 3731 N N . SER A 1 530 ? -10.614 4.684 1.899 1.00 97.62 530 SER A N 1
ATOM 3732 C CA . SER A 1 530 ? -10.466 3.619 0.893 1.00 97.62 530 SER A CA 1
ATOM 3733 C C . SER A 1 530 ? -9.040 3.059 0.792 1.00 97.62 530 SER A C 1
ATOM 3735 O O . SER A 1 530 ? -8.588 2.698 -0.292 1.00 97.62 530 SER A O 1
ATOM 3737 N N . ASN A 1 531 ? -8.301 3.016 1.905 1.00 98.38 531 ASN A N 1
ATOM 3738 C CA . ASN A 1 531 ? -6.964 2.427 1.940 1.00 98.38 531 ASN A CA 1
ATOM 3739 C C . ASN A 1 531 ? -7.020 0.961 2.381 1.00 98.38 531 ASN A C 1
ATOM 3741 O O . ASN A 1 531 ? -7.727 0.612 3.325 1.00 98.38 531 ASN A O 1
ATOM 3745 N N . THR A 1 532 ? -6.219 0.110 1.748 1.00 98.69 532 THR A N 1
ATOM 3746 C CA . THR A 1 532 ? -6.007 -1.284 2.151 1.00 98.69 532 THR A CA 1
ATOM 3747 C C . THR A 1 532 ? -4.563 -1.456 2.602 1.00 98.69 532 THR A C 1
ATOM 3749 O O . THR A 1 532 ? -3.650 -1.239 1.817 1.00 98.69 532 THR A O 1
ATOM 3752 N N . ALA A 1 533 ? -4.342 -1.860 3.847 1.00 98.56 533 ALA A N 1
ATOM 3753 C CA . ALA A 1 533 ? -3.040 -2.097 4.453 1.00 98.56 533 ALA A CA 1
ATOM 3754 C C . ALA A 1 533 ? -3.020 -3.480 5.111 1.00 98.56 533 ALA A C 1
ATOM 3756 O O . ALA A 1 533 ? -3.680 -3.705 6.122 1.00 98.56 533 ALA A O 1
ATOM 3757 N N . VAL A 1 534 ? -2.262 -4.418 4.554 1.00 98.75 534 VAL A N 1
ATOM 3758 C CA . VAL A 1 534 ? -2.146 -5.793 5.049 1.00 98.75 534 VAL A CA 1
ATOM 3759 C C . VAL A 1 534 ? -0.672 -6.119 5.260 1.00 98.75 534 VAL A C 1
ATOM 3761 O O . VAL A 1 534 ? 0.085 -6.265 4.307 1.00 98.75 534 VAL A O 1
ATOM 3764 N N . GLY A 1 535 ? -0.249 -6.234 6.513 1.00 98.44 535 GLY A N 1
ATOM 3765 C CA . GLY A 1 535 ? 1.139 -6.444 6.911 1.00 98.44 535 GLY A CA 1
ATOM 3766 C C . GLY A 1 535 ? 1.523 -5.583 8.111 1.00 98.44 535 GLY A C 1
ATOM 3767 O O . GLY A 1 535 ? 0.876 -4.585 8.427 1.00 98.44 535 GLY A O 1
ATOM 3768 N N . TYR A 1 536 ? 2.596 -5.967 8.801 1.00 98.62 536 TYR A N 1
ATOM 3769 C CA . TYR A 1 536 ? 3.134 -5.167 9.900 1.00 98.62 536 TYR A CA 1
ATOM 3770 C C . TYR A 1 536 ? 3.593 -3.794 9.388 1.00 98.62 536 TYR A C 1
ATOM 3772 O O . TYR A 1 536 ? 4.411 -3.722 8.464 1.00 98.62 536 TYR A O 1
ATOM 3780 N N . ALA A 1 537 ? 3.061 -2.727 9.993 1.00 98.38 537 ALA A N 1
ATOM 3781 C CA . ALA A 1 537 ? 3.354 -1.331 9.660 1.00 98.38 537 ALA A CA 1
ATOM 3782 C C . ALA A 1 537 ? 3.173 -0.960 8.167 1.00 98.38 537 ALA A C 1
ATOM 3784 O O . ALA A 1 537 ? 3.829 -0.046 7.664 1.00 98.38 537 ALA A O 1
ATOM 3785 N N . ALA A 1 538 ? 2.282 -1.651 7.445 1.00 98.62 538 ALA A N 1
ATOM 3786 C CA . ALA A 1 538 ? 1.870 -1.233 6.105 1.00 98.62 538 ALA A CA 1
ATOM 3787 C C . ALA A 1 538 ? 1.116 0.110 6.180 1.00 98.62 538 ALA A C 1
ATOM 3789 O O . ALA A 1 538 ? 0.244 0.280 7.040 1.00 98.62 538 ALA A O 1
ATOM 3790 N N . LEU A 1 539 ? 1.456 1.067 5.305 1.00 98.06 539 LEU A N 1
ATOM 3791 C CA . LEU A 1 539 ? 0.888 2.429 5.297 1.00 98.06 539 LEU A CA 1
ATOM 3792 C C . LEU A 1 539 ? 0.940 3.153 6.660 1.00 98.06 539 LEU A C 1
ATOM 3794 O O . LEU A 1 539 ? 0.063 3.958 6.969 1.00 98.06 539 LEU A O 1
ATOM 3798 N N . GLN A 1 540 ? 1.936 2.865 7.508 1.00 98.19 540 GLN A N 1
ATOM 3799 C CA . GLN A 1 540 ? 1.951 3.361 8.889 1.00 98.19 540 GLN A CA 1
ATOM 3800 C C . GLN A 1 540 ? 1.834 4.887 8.980 1.00 98.19 540 GLN A C 1
ATOM 3802 O O . GLN A 1 540 ? 1.073 5.359 9.823 1.00 98.19 540 GLN A O 1
ATOM 3807 N N . ALA A 1 541 ? 2.566 5.626 8.137 1.00 97.25 541 ALA A N 1
ATOM 3808 C CA . ALA A 1 541 ? 2.646 7.087 8.161 1.00 97.25 541 ALA A CA 1
ATOM 3809 C C . ALA A 1 541 ? 1.515 7.812 7.402 1.00 97.25 541 ALA A C 1
ATOM 3811 O O . ALA A 1 541 ? 1.537 9.043 7.337 1.00 97.25 541 ALA A O 1
ATOM 3812 N N . ASN A 1 542 ? 0.541 7.088 6.832 1.00 96.94 542 ASN A N 1
ATOM 3813 C CA . ASN A 1 542 ? -0.526 7.702 6.038 1.00 96.94 542 ASN A CA 1
ATOM 3814 C C . ASN A 1 542 ? -1.381 8.585 6.930 1.00 96.94 542 ASN A C 1
ATOM 3816 O O . ASN A 1 542 ? -1.902 8.084 7.915 1.00 96.94 542 ASN A O 1
ATOM 3820 N N . THR A 1 543 ? -1.539 9.866 6.595 1.00 94.81 543 THR A N 1
ATOM 3821 C CA . THR A 1 543 ? -2.374 10.802 7.364 1.00 94.81 543 THR A CA 1
ATOM 3822 C C . THR A 1 543 ? -3.688 11.065 6.637 1.00 94.81 543 THR A C 1
ATOM 3824 O O . THR A 1 543 ? -4.762 10.792 7.179 1.00 94.81 543 THR A O 1
ATOM 3827 N N . THR A 1 544 ? -3.608 11.538 5.389 1.00 94.62 544 THR A N 1
ATOM 3828 C CA . THR A 1 544 ? -4.768 11.922 4.563 1.00 94.62 544 THR A CA 1
ATOM 3829 C C . THR A 1 544 ? -4.790 11.269 3.180 1.00 94.62 544 THR A C 1
ATOM 3831 O O . THR A 1 544 ? -5.768 11.437 2.452 1.00 94.62 544 THR A O 1
ATOM 3834 N N . GLY A 1 545 ? -3.750 10.513 2.803 1.00 96.06 545 GLY A N 1
ATOM 3835 C CA . GLY A 1 545 ? -3.726 9.771 1.542 1.00 96.06 545 GLY A CA 1
ATOM 3836 C C . GLY A 1 545 ? -4.910 8.804 1.422 1.00 96.06 545 GLY A C 1
ATOM 3837 O O . GLY A 1 545 ? -5.376 8.239 2.418 1.00 96.06 545 GLY A O 1
ATOM 3838 N N . TYR A 1 546 ? -5.409 8.618 0.202 1.00 97.00 546 TYR A N 1
ATOM 3839 C CA . TYR A 1 546 ? -6.582 7.800 -0.095 1.00 97.00 546 TYR A CA 1
ATOM 3840 C C . TYR A 1 546 ? -6.350 6.868 -1.286 1.00 97.00 546 TYR A C 1
ATOM 3842 O O . TYR A 1 546 ? -5.492 7.116 -2.138 1.00 97.00 546 TYR A O 1
ATOM 3850 N N . SER A 1 547 ? -7.157 5.804 -1.351 1.00 97.81 547 SER A N 1
ATOM 3851 C CA . SER A 1 547 ? -7.117 4.804 -2.432 1.00 97.81 547 SER A CA 1
ATOM 3852 C C . SER A 1 547 ? -5.744 4.139 -2.614 1.00 97.81 547 SER A C 1
ATOM 3854 O O . SER A 1 547 ? -5.344 3.808 -3.728 1.00 97.81 547 SER A O 1
ATOM 3856 N N . ASN A 1 548 ? -5.002 3.938 -1.520 1.00 98.50 548 ASN A N 1
ATOM 3857 C CA . ASN A 1 548 ? -3.740 3.202 -1.543 1.00 98.50 548 ASN A CA 1
ATOM 3858 C C . ASN A 1 548 ? -3.949 1.732 -1.159 1.00 98.50 548 ASN A C 1
ATOM 3860 O O . ASN A 1 548 ? -4.673 1.421 -0.214 1.00 98.50 548 ASN A O 1
ATOM 3864 N N . THR A 1 549 ? -3.261 0.827 -1.849 1.00 98.81 549 THR A N 1
ATOM 3865 C CA . THR A 1 549 ? -3.195 -0.602 -1.521 1.00 98.81 549 THR A CA 1
ATOM 3866 C C . THR A 1 549 ? -1.766 -0.958 -1.130 1.00 98.81 549 THR A C 1
ATOM 3868 O O . THR A 1 549 ? -0.856 -0.799 -1.932 1.00 98.81 549 THR A O 1
ATOM 3871 N N . ALA A 1 550 ? -1.557 -1.459 0.082 1.00 98.62 550 ALA A N 1
ATOM 3872 C CA . ALA A 1 550 ? -0.273 -1.874 0.626 1.00 98.62 550 ALA A CA 1
ATOM 3873 C C . ALA A 1 550 ? -0.391 -3.282 1.216 1.00 98.62 550 ALA A C 1
ATOM 3875 O O . ALA A 1 550 ? -1.065 -3.487 2.221 1.00 98.62 550 ALA A O 1
ATOM 3876 N N . VAL A 1 551 ? 0.266 -4.260 0.602 1.00 98.81 551 VAL A N 1
ATOM 3877 C CA . VAL A 1 551 ? 0.249 -5.662 1.026 1.00 98.81 551 VAL A CA 1
ATOM 3878 C C . VAL A 1 551 ? 1.686 -6.144 1.187 1.00 98.81 551 VAL A C 1
ATOM 3880 O O . VAL A 1 551 ? 2.389 -6.374 0.210 1.00 98.81 551 VAL A O 1
ATOM 3883 N N . GLY A 1 552 ? 2.135 -6.295 2.427 1.00 98.50 552 GLY A N 1
ATOM 3884 C CA . GLY A 1 552 ? 3.502 -6.659 2.783 1.00 98.50 552 GLY A CA 1
ATOM 3885 C C . GLY A 1 552 ? 3.994 -5.884 4.000 1.00 98.50 552 GLY A C 1
ATOM 3886 O O . GLY A 1 552 ? 3.495 -4.808 4.327 1.00 98.50 552 GLY A O 1
ATOM 3887 N N . GLN A 1 553 ? 4.996 -6.429 4.686 1.00 98.69 553 GLN A N 1
ATOM 3888 C CA . GLN A 1 553 ? 5.670 -5.715 5.768 1.00 98.69 553 GLN A CA 1
ATOM 3889 C C . GLN A 1 553 ? 6.300 -4.423 5.223 1.00 98.69 553 GLN A C 1
ATOM 3891 O O . GLN A 1 553 ? 7.010 -4.463 4.218 1.00 98.69 553 GLN A O 1
ATOM 3896 N N . TYR A 1 554 ? 6.032 -3.288 5.874 1.00 98.69 554 TYR A N 1
ATOM 3897 C CA . TYR A 1 554 ? 6.536 -1.960 5.485 1.00 98.69 554 TYR A CA 1
ATOM 3898 C C . TYR A 1 554 ? 6.180 -1.488 4.061 1.00 98.69 554 TYR A C 1
ATOM 3900 O O . TYR A 1 554 ? 6.789 -0.539 3.559 1.00 98.69 554 TYR A O 1
ATOM 3908 N N . ALA A 1 555 ? 5.194 -2.103 3.400 1.00 98.69 555 ALA A N 1
ATOM 3909 C CA . ALA A 1 555 ? 4.692 -1.596 2.125 1.00 98.69 555 ALA A CA 1
ATOM 3910 C C . ALA A 1 555 ? 4.098 -0.186 2.322 1.00 98.69 555 ALA A C 1
ATOM 3912 O O . ALA A 1 555 ? 3.287 0.020 3.231 1.00 98.69 555 ALA A O 1
ATOM 3913 N N . LEU A 1 556 ? 4.520 0.786 1.500 1.00 98.31 556 LEU A N 1
ATOM 3914 C CA . LEU A 1 556 ? 4.117 2.204 1.600 1.00 98.31 556 LEU A CA 1
ATOM 3915 C C . LEU A 1 556 ? 4.304 2.836 2.999 1.00 98.31 556 LEU A C 1
ATOM 3917 O O . LEU A 1 556 ? 3.560 3.735 3.387 1.00 98.31 556 LEU A O 1
ATOM 3921 N N . TYR A 1 557 ? 5.288 2.374 3.774 1.00 98.56 557 TYR A N 1
ATOM 3922 C CA . TYR A 1 557 ? 5.507 2.786 5.168 1.00 98.56 557 TYR A CA 1
ATOM 3923 C C . TYR A 1 557 ? 5.507 4.307 5.392 1.00 98.56 557 TYR A C 1
ATOM 3925 O O . TYR A 1 557 ? 4.854 4.779 6.322 1.00 98.56 557 TYR A O 1
ATOM 3933 N N . ALA A 1 558 ? 6.232 5.057 4.554 1.00 97.88 558 ALA A N 1
ATOM 3934 C CA . ALA A 1 558 ? 6.436 6.499 4.698 1.00 97.88 558 ALA A CA 1
ATOM 3935 C C . ALA A 1 558 ? 5.385 7.364 3.974 1.00 97.88 558 ALA A C 1
ATOM 3937 O O . ALA A 1 558 ? 5.505 8.591 3.989 1.00 97.88 558 ALA A O 1
ATOM 3938 N N . ASN A 1 559 ? 4.369 6.756 3.345 1.00 97.44 559 ASN A N 1
ATOM 3939 C CA . ASN A 1 559 ? 3.365 7.498 2.582 1.00 97.44 559 ASN A CA 1
ATOM 3940 C C . ASN A 1 559 ? 2.576 8.387 3.524 1.00 97.44 559 ASN A C 1
ATOM 3942 O O . ASN A 1 559 ? 1.960 7.861 4.435 1.00 97.44 559 ASN A O 1
ATOM 3946 N N . THR A 1 560 ? 2.580 9.701 3.304 1.00 95.94 560 THR A N 1
ATOM 3947 C CA . THR A 1 560 ? 1.836 10.654 4.146 1.00 95.94 560 THR A CA 1
ATOM 3948 C C . THR A 1 560 ? 0.557 11.104 3.448 1.00 95.94 560 THR A C 1
ATOM 3950 O O . THR A 1 560 ? -0.541 10.917 3.978 1.00 95.94 560 THR A O 1
ATOM 3953 N N . THR A 1 561 ? 0.693 11.640 2.231 1.00 95.88 561 THR A N 1
ATOM 3954 C CA . THR A 1 561 ? -0.413 12.196 1.433 1.00 95.88 561 THR A CA 1
ATOM 3955 C C . THR A 1 561 ? -0.521 11.611 0.027 1.00 95.88 561 THR A C 1
ATOM 3957 O O . THR A 1 561 ? -1.453 11.963 -0.693 1.00 95.88 561 THR A O 1
ATOM 3960 N N . GLY A 1 562 ? 0.395 10.723 -0.381 1.00 96.69 562 GLY A N 1
ATOM 3961 C CA . GLY A 1 562 ? 0.334 10.063 -1.686 1.00 96.69 562 GLY A CA 1
ATOM 3962 C C . GLY A 1 562 ? -0.962 9.267 -1.870 1.00 96.69 562 GLY A C 1
ATOM 3963 O O . GLY A 1 562 ? -1.522 8.735 -0.904 1.00 96.69 562 GLY A O 1
ATOM 3964 N N . ILE A 1 563 ? -1.443 9.199 -3.113 1.00 98.00 563 ILE A N 1
ATOM 3965 C CA . ILE A 1 563 ? -2.749 8.627 -3.477 1.00 98.00 563 ILE A CA 1
ATOM 3966 C C . ILE A 1 563 ? -2.624 7.620 -4.618 1.00 98.00 563 ILE A C 1
ATOM 3968 O O . ILE A 1 563 ? -1.699 7.702 -5.430 1.00 98.00 563 ILE A O 1
ATOM 3972 N N . ASN A 1 564 ? -3.600 6.719 -4.735 1.00 98.12 564 ASN A N 1
ATOM 3973 C CA . ASN A 1 564 ? -3.701 5.770 -5.852 1.00 98.12 564 ASN A CA 1
ATOM 3974 C C . ASN A 1 564 ? -2.437 4.914 -6.056 1.00 98.12 564 ASN A C 1
ATOM 3976 O O . ASN A 1 564 ? -2.097 4.566 -7.187 1.00 98.12 564 ASN A O 1
ATOM 3980 N N . ASN A 1 565 ? -1.707 4.597 -4.982 1.00 98.62 565 ASN A N 1
ATOM 3981 C CA . ASN A 1 565 ? -0.532 3.736 -5.061 1.00 98.62 565 ASN A CA 1
ATOM 3982 C C . ASN A 1 565 ? -0.894 2.282 -4.743 1.00 98.62 565 ASN A C 1
ATOM 3984 O O . ASN A 1 565 ? -1.615 2.009 -3.785 1.00 98.62 565 ASN A O 1
ATOM 3988 N N . THR A 1 566 ? -0.337 1.342 -5.499 1.00 98.81 566 THR A N 1
ATOM 3989 C CA . THR A 1 566 ? -0.420 -0.097 -5.228 1.00 98.81 566 THR A CA 1
ATOM 3990 C C . THR A 1 566 ? 0.973 -0.627 -4.919 1.00 98.81 566 THR A C 1
ATOM 3992 O O . THR A 1 566 ? 1.853 -0.563 -5.766 1.00 98.81 566 THR A O 1
ATOM 3995 N N . ALA A 1 567 ? 1.180 -1.166 -3.723 1.00 98.69 567 ALA A N 1
ATOM 3996 C CA . ALA A 1 567 ? 2.427 -1.749 -3.249 1.00 98.69 567 ALA A CA 1
ATOM 3997 C C . ALA A 1 567 ? 2.168 -3.171 -2.740 1.00 98.69 567 ALA A C 1
ATOM 3999 O O . ALA A 1 567 ? 1.493 -3.360 -1.731 1.00 98.69 567 ALA A O 1
ATOM 4000 N N . VAL A 1 568 ? 2.698 -4.179 -3.426 1.00 98.81 568 VAL A N 1
ATOM 4001 C CA . VAL A 1 568 ? 2.535 -5.593 -3.064 1.00 98.81 568 VAL A CA 1
ATOM 4002 C C . VAL A 1 568 ? 3.910 -6.244 -2.967 1.00 98.81 568 VAL A C 1
ATOM 4004 O O . VAL A 1 568 ? 4.568 -6.486 -3.972 1.00 98.81 568 VAL A O 1
ATOM 4007 N N . GLY A 1 569 ? 4.353 -6.536 -1.751 1.00 98.44 569 GLY A N 1
ATOM 4008 C CA . GLY A 1 569 ? 5.679 -7.061 -1.442 1.00 98.44 569 GLY A CA 1
ATOM 4009 C C . GLY A 1 569 ? 6.273 -6.384 -0.211 1.00 98.44 569 GLY A C 1
ATOM 4010 O O . GLY A 1 569 ? 5.926 -5.254 0.128 1.00 98.44 569 GLY A O 1
ATOM 4011 N N . SER A 1 570 ? 7.187 -7.073 0.475 1.00 98.56 570 SER A N 1
ATOM 4012 C CA . SER A 1 570 ? 7.917 -6.471 1.596 1.00 98.56 570 SER A CA 1
ATOM 4013 C C . SER A 1 570 ? 8.695 -5.248 1.115 1.00 98.56 570 SER A C 1
ATOM 4015 O O . SER A 1 570 ? 9.419 -5.338 0.120 1.00 98.56 570 SER A O 1
ATOM 4017 N N . SER A 1 571 ? 8.554 -4.127 1.821 1.00 98.56 571 SER A N 1
ATOM 4018 C CA . SER A 1 571 ? 9.233 -2.859 1.521 1.00 98.56 571 SER A CA 1
ATOM 4019 C C . SER A 1 571 ? 8.969 -2.284 0.117 1.00 98.56 571 SER A C 1
ATOM 4021 O O . SER A 1 571 ? 9.715 -1.419 -0.344 1.00 98.56 571 SER A O 1
ATOM 4023 N N . ALA A 1 572 ? 7.918 -2.727 -0.582 1.00 98.69 572 ALA A N 1
ATOM 4024 C CA . ALA A 1 572 ? 7.507 -2.099 -1.837 1.00 98.69 572 ALA A CA 1
ATOM 4025 C C . ALA A 1 572 ? 7.057 -0.650 -1.569 1.00 98.69 572 ALA A C 1
ATOM 4027 O O . ALA A 1 572 ? 6.265 -0.411 -0.650 1.00 98.69 572 ALA A O 1
ATOM 4028 N N . LEU A 1 573 ? 7.567 0.316 -2.346 1.00 98.38 573 LEU A N 1
ATOM 4029 C CA . LEU A 1 573 ? 7.286 1.753 -2.164 1.00 98.38 573 LEU A CA 1
ATOM 4030 C C . LEU A 1 573 ? 7.548 2.282 -0.733 1.00 98.38 573 LEU A C 1
ATOM 4032 O O . LEU A 1 573 ? 6.897 3.230 -0.295 1.00 98.38 573 LEU A O 1
ATOM 4036 N N . GLN A 1 574 ? 8.475 1.679 0.023 1.00 98.56 574 GLN A N 1
ATOM 4037 C CA . GLN A 1 574 ? 8.655 1.971 1.454 1.00 98.56 574 GLN A CA 1
ATOM 4038 C C . GLN A 1 574 ? 8.858 3.464 1.757 1.00 98.56 574 GLN A C 1
ATOM 4040 O O . GLN A 1 574 ? 8.285 3.961 2.728 1.00 98.56 574 GLN A O 1
ATOM 4045 N N . PHE A 1 575 ? 9.651 4.169 0.944 1.00 98.19 575 PHE A N 1
ATOM 4046 C CA . PHE A 1 575 ? 9.972 5.581 1.162 1.00 98.19 575 PHE A CA 1
ATOM 4047 C C . PHE A 1 575 ? 9.088 6.571 0.395 1.00 98.19 575 PHE A C 1
ATOM 4049 O O . PHE A 1 575 ? 9.370 7.769 0.438 1.00 98.19 575 PHE A O 1
ATOM 4056 N N . ASN A 1 576 ? 8.009 6.113 -0.255 1.00 97.62 576 ASN A N 1
ATOM 4057 C CA . ASN A 1 576 ? 7.088 7.008 -0.961 1.00 97.62 576 ASN A CA 1
ATOM 4058 C C . ASN A 1 576 ? 6.480 7.991 0.027 1.00 97.62 576 ASN A C 1
ATOM 4060 O O . ASN A 1 576 ? 5.857 7.543 0.976 1.00 97.62 576 ASN A O 1
ATOM 4064 N N . ILE A 1 577 ? 6.642 9.299 -0.185 1.00 96.12 577 ILE A N 1
ATOM 4065 C CA . ILE A 1 577 ? 6.118 10.334 0.720 1.00 96.12 577 ILE A CA 1
ATOM 4066 C C . ILE A 1 577 ? 4.822 10.910 0.147 1.00 96.12 577 ILE A C 1
ATOM 4068 O O . ILE A 1 577 ? 3.776 10.854 0.802 1.00 96.12 577 ILE A O 1
ATOM 4072 N N . THR A 1 578 ? 4.900 11.449 -1.075 1.00 96.44 578 THR A N 1
ATOM 4073 C CA . THR A 1 578 ? 3.787 12.122 -1.775 1.00 96.44 578 THR A CA 1
ATOM 4074 C C . THR A 1 578 ? 3.578 11.633 -3.208 1.00 96.44 578 THR A C 1
ATOM 4076 O O . THR A 1 578 ? 2.631 12.067 -3.863 1.00 96.44 578 THR A O 1
ATOM 4079 N N . GLY A 1 579 ? 4.435 10.731 -3.703 1.00 97.06 579 GLY A N 1
ATOM 4080 C CA . GLY A 1 579 ? 4.268 10.118 -5.019 1.00 97.06 579 GLY A CA 1
ATOM 4081 C C . GLY A 1 579 ? 2.900 9.446 -5.152 1.00 97.06 579 GLY A C 1
ATOM 4082 O O . GLY A 1 579 ? 2.344 8.939 -4.171 1.00 97.06 579 GLY A O 1
ATOM 4083 N N . HIS A 1 580 ? 2.342 9.463 -6.358 1.00 98.00 580 HIS A N 1
ATOM 4084 C CA . HIS A 1 580 ? 0.989 8.985 -6.620 1.00 98.00 580 HIS A CA 1
ATOM 4085 C C . HIS A 1 580 ? 0.907 8.171 -7.909 1.00 98.00 580 HIS A C 1
ATOM 4087 O O . HIS A 1 580 ? 1.772 8.261 -8.785 1.00 98.00 580 HIS A O 1
ATOM 4093 N N . SER A 1 581 ? -0.168 7.397 -8.042 1.00 98.44 581 SER A N 1
ATOM 4094 C CA . SER A 1 581 ? -0.436 6.590 -9.238 1.00 98.44 581 SER A CA 1
ATOM 4095 C C . SER A 1 581 ? 0.700 5.610 -9.581 1.00 98.44 581 SER A C 1
ATOM 4097 O O . SER A 1 581 ? 0.938 5.329 -10.755 1.00 98.44 581 SER A O 1
ATOM 4099 N N . ASN A 1 582 ? 1.431 5.111 -8.578 1.00 98.69 582 ASN A N 1
ATOM 4100 C CA . ASN A 1 582 ? 2.484 4.116 -8.775 1.00 98.69 582 ASN A CA 1
ATOM 4101 C C . ASN A 1 582 ? 1.958 2.700 -8.515 1.00 98.69 582 ASN A C 1
ATOM 4103 O O . ASN A 1 582 ? 1.225 2.465 -7.556 1.00 98.69 582 ASN A O 1
ATOM 4107 N N . THR A 1 583 ? 2.397 1.735 -9.318 1.00 98.81 583 THR A N 1
ATOM 4108 C CA . THR A 1 583 ? 2.179 0.302 -9.077 1.00 98.81 583 THR A CA 1
ATOM 4109 C C . THR A 1 583 ? 3.528 -0.370 -8.854 1.00 98.81 583 THR A C 1
ATOM 4111 O O . THR A 1 583 ? 4.385 -0.299 -9.724 1.00 98.81 583 THR A O 1
ATOM 4114 N N . ALA A 1 584 ? 3.727 -1.024 -7.713 1.00 98.69 584 ALA A N 1
ATOM 4115 C CA . ALA A 1 584 ? 4.949 -1.724 -7.339 1.00 98.69 584 ALA A CA 1
ATOM 4116 C C . ALA A 1 584 ? 4.622 -3.118 -6.791 1.00 98.69 584 ALA A C 1
ATOM 4118 O O . ALA A 1 584 ? 4.055 -3.257 -5.709 1.00 98.69 584 ALA A O 1
ATOM 4119 N N . VAL A 1 585 ? 4.988 -4.159 -7.534 1.00 98.81 585 VAL A N 1
ATOM 4120 C CA . VAL A 1 585 ? 4.739 -5.561 -7.181 1.00 98.81 585 VAL A CA 1
ATOM 4121 C C . VAL A 1 585 ? 6.064 -6.318 -7.141 1.00 98.81 585 VAL A C 1
ATOM 4123 O O . VAL A 1 585 ? 6.697 -6.545 -8.167 1.00 98.81 585 VAL A O 1
ATOM 4126 N N . GLY A 1 586 ? 6.492 -6.727 -5.953 1.00 98.50 586 GLY A N 1
ATOM 4127 C CA . GLY A 1 586 ? 7.765 -7.395 -5.698 1.00 98.50 586 GLY A CA 1
ATOM 4128 C C . GLY A 1 586 ? 8.432 -6.871 -4.429 1.00 98.50 586 GLY A C 1
ATOM 4129 O O . GLY A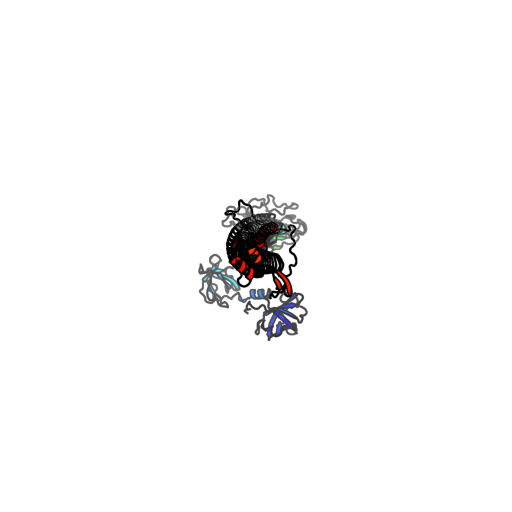 1 586 ? 8.189 -5.748 -3.995 1.00 98.50 586 GLY A O 1
ATOM 4130 N N . GLN A 1 587 ? 9.290 -7.686 -3.812 1.00 98.62 587 GLN A N 1
ATOM 4131 C CA . GLN A 1 587 ? 10.076 -7.231 -2.663 1.00 98.62 587 GLN A CA 1
ATOM 4132 C C . GLN A 1 587 ? 11.013 -6.094 -3.091 1.00 98.62 587 GLN A C 1
ATOM 4134 O O . GLN A 1 587 ? 11.728 -6.225 -4.089 1.00 98.62 587 GLN A O 1
ATOM 4139 N N . SER A 1 588 ? 10.967 -4.990 -2.341 1.00 98.50 588 SER A N 1
ATOM 4140 C CA . SER A 1 588 ? 11.719 -3.754 -2.591 1.00 98.50 588 SER A CA 1
ATOM 4141 C C . SER A 1 588 ? 11.513 -3.140 -3.987 1.00 98.50 588 SER A C 1
ATOM 4143 O O . SER A 1 588 ? 12.359 -2.380 -4.460 1.00 98.50 588 SER A O 1
ATOM 4145 N N . ALA A 1 589 ? 10.396 -3.446 -4.657 1.00 98.69 589 ALA A N 1
ATOM 4146 C CA . ALA A 1 589 ? 10.010 -2.766 -5.888 1.00 98.69 589 ALA A CA 1
ATOM 4147 C C . ALA A 1 589 ? 9.768 -1.276 -5.595 1.00 98.69 589 ALA A C 1
ATOM 4149 O O . ALA A 1 589 ? 9.012 -0.939 -4.677 1.00 98.69 589 ALA A O 1
ATOM 4150 N N . LEU A 1 590 ? 10.414 -0.392 -6.361 1.00 98.31 590 LEU A N 1
ATOM 4151 C CA . LEU A 1 590 ? 10.275 1.064 -6.230 1.00 98.31 590 LEU A CA 1
ATOM 4152 C C . LEU A 1 590 ? 10.571 1.604 -4.807 1.00 98.31 590 LEU A C 1
ATOM 4154 O O . LEU A 1 590 ? 9.942 2.545 -4.329 1.00 98.31 590 LEU A O 1
ATOM 4158 N N . TYR A 1 591 ? 11.516 0.968 -4.110 1.00 98.62 591 TYR A N 1
ATOM 4159 C CA . TYR A 1 591 ? 11.824 1.171 -2.688 1.00 98.62 591 TYR A CA 1
ATOM 4160 C C . TYR A 1 591 ? 12.128 2.624 -2.284 1.00 98.62 591 TYR A C 1
ATOM 4162 O O . TYR A 1 591 ? 11.589 3.099 -1.283 1.00 98.62 591 TYR A O 1
ATOM 4170 N N . ALA A 1 592 ? 12.992 3.313 -3.037 1.00 98.00 592 ALA A N 1
ATOM 4171 C CA . ALA A 1 592 ? 13.519 4.634 -2.686 1.00 98.00 592 ALA A CA 1
ATOM 4172 C C . ALA A 1 592 ? 12.673 5.817 -3.195 1.00 98.00 592 ALA A C 1
ATOM 4174 O O . ALA A 1 592 ? 13.090 6.966 -3.034 1.00 98.00 592 ALA A O 1
ATOM 4175 N N . ASN A 1 593 ? 11.514 5.558 -3.813 1.00 97.88 593 ASN A N 1
ATOM 4176 C CA . ASN A 1 593 ? 10.691 6.612 -4.410 1.00 97.88 593 ASN A CA 1
ATOM 4177 C C . ASN A 1 593 ? 10.237 7.574 -3.332 1.00 97.88 593 ASN A C 1
ATOM 4179 O O . ASN A 1 593 ? 9.732 7.108 -2.329 1.00 97.88 593 ASN A O 1
ATOM 4183 N N . THR A 1 594 ? 10.384 8.881 -3.523 1.00 96.81 594 THR A N 1
ATOM 4184 C CA . THR A 1 594 ? 9.919 9.895 -2.567 1.00 96.81 594 THR A CA 1
ATOM 4185 C C . THR A 1 594 ? 8.716 10.647 -3.129 1.00 96.81 594 THR A C 1
ATOM 4187 O O . THR A 1 594 ? 7.667 10.703 -2.480 1.00 96.81 594 THR A O 1
ATOM 4190 N N . THR A 1 595 ? 8.837 11.173 -4.353 1.00 97.00 595 THR A N 1
ATOM 4191 C CA . THR A 1 595 ? 7.789 11.970 -5.020 1.00 97.00 595 THR A CA 1
ATOM 4192 C C . THR A 1 595 ? 7.491 11.537 -6.456 1.00 97.00 595 THR A C 1
ATOM 4194 O O . THR A 1 595 ? 6.594 12.107 -7.074 1.00 97.00 595 THR A O 1
ATOM 4197 N N . GLY A 1 596 ? 8.211 10.551 -7.004 1.00 97.19 596 GLY A N 1
ATOM 4198 C CA . GLY A 1 596 ? 7.954 10.036 -8.352 1.00 97.19 596 GLY A CA 1
ATOM 4199 C C . GLY A 1 596 ? 6.533 9.477 -8.496 1.00 97.19 596 GLY A C 1
ATOM 4200 O O . GLY A 1 596 ? 5.959 8.940 -7.544 1.00 97.19 596 GLY A O 1
ATOM 4201 N N . ALA A 1 597 ? 5.960 9.616 -9.688 1.00 98.00 597 ALA A N 1
ATOM 4202 C CA . ALA A 1 597 ? 4.572 9.296 -10.001 1.00 98.00 597 ALA A CA 1
ATOM 4203 C C . ALA A 1 597 ? 4.452 8.557 -11.339 1.00 98.00 597 ALA A C 1
ATOM 4205 O O . ALA A 1 597 ? 5.339 8.644 -12.194 1.00 98.00 597 ALA A O 1
ATOM 4206 N N . TYR A 1 598 ? 3.327 7.865 -11.527 1.00 98.44 598 TYR A N 1
ATOM 4207 C CA . TYR A 1 598 ? 2.996 7.142 -12.762 1.00 98.44 598 TYR A CA 1
ATOM 4208 C C . TYR A 1 598 ? 4.002 6.045 -13.155 1.00 98.44 598 TYR A C 1
ATOM 4210 O O . TYR A 1 598 ? 4.179 5.759 -14.338 1.00 98.44 598 TYR A O 1
ATOM 4218 N N . ASN A 1 599 ? 4.666 5.411 -12.184 1.00 98.69 599 ASN A N 1
ATOM 4219 C CA . ASN A 1 599 ? 5.573 4.294 -12.454 1.00 98.69 599 ASN A CA 1
ATOM 4220 C C . ASN A 1 599 ? 4.853 2.939 -12.331 1.00 98.69 599 ASN A C 1
ATOM 4222 O O . ASN A 1 599 ? 4.096 2.714 -11.384 1.00 98.69 599 ASN A O 1
ATOM 4226 N N . THR A 1 600 ? 5.129 2.010 -13.250 1.00 98.75 600 THR A N 1
ATOM 4227 C CA . THR A 1 600 ? 4.622 0.626 -13.222 1.00 98.75 600 THR A CA 1
ATOM 4228 C C . THR A 1 600 ? 5.778 -0.348 -13.048 1.00 98.75 600 THR A C 1
ATOM 4230 O O . THR A 1 600 ? 6.616 -0.492 -13.931 1.00 98.75 600 THR A O 1
ATOM 4233 N N . VAL A 1 601 ? 5.832 -1.038 -11.914 1.00 98.69 601 VAL A N 1
ATOM 4234 C CA . VAL A 1 601 ? 6.987 -1.823 -11.479 1.00 98.69 601 VAL A CA 1
ATOM 4235 C C . VAL A 1 601 ? 6.539 -3.210 -11.033 1.00 98.69 601 VAL A C 1
ATOM 4237 O O . VAL A 1 601 ? 5.739 -3.349 -10.111 1.00 98.69 601 VAL A O 1
ATOM 4240 N N . VAL A 1 602 ? 7.067 -4.251 -11.671 1.00 98.81 602 VAL A N 1
ATOM 4241 C CA . VAL A 1 602 ? 6.770 -5.655 -11.363 1.00 98.81 602 VAL A CA 1
ATOM 4242 C C . VAL A 1 602 ? 8.066 -6.461 -11.380 1.00 98.81 602 VAL A C 1
ATOM 4244 O O . VAL A 1 602 ? 8.608 -6.773 -12.437 1.00 98.81 602 VAL A O 1
ATOM 4247 N N . GLY A 1 603 ? 8.574 -6.828 -10.210 1.00 98.38 603 GLY A N 1
ATOM 4248 C CA . GLY A 1 603 ? 9.807 -7.592 -10.062 1.00 98.38 603 GLY A CA 1
ATOM 4249 C C . GLY A 1 603 ? 10.510 -7.313 -8.741 1.00 98.38 603 GLY A C 1
ATOM 4250 O O . GLY A 1 603 ? 10.368 -6.250 -8.145 1.00 98.38 603 GLY A O 1
ATOM 4251 N N . ASN A 1 604 ? 11.298 -8.281 -8.280 1.00 98.50 604 ASN A N 1
ATOM 4252 C CA . ASN A 1 604 ? 12.188 -8.085 -7.143 1.00 98.50 604 ASN A CA 1
ATOM 4253 C C . ASN A 1 604 ? 13.249 -7.022 -7.472 1.00 98.50 604 ASN A C 1
ATOM 4255 O O . ASN A 1 604 ? 13.910 -7.133 -8.511 1.00 98.50 604 ASN A O 1
ATOM 4259 N N . GLU A 1 605 ? 13.362 -6.007 -6.608 1.00 98.44 605 GLU A N 1
ATOM 4260 C CA . GLU A 1 605 ? 14.297 -4.874 -6.735 1.00 98.44 605 GLU A CA 1
ATOM 4261 C C . GLU A 1 605 ? 14.193 -4.100 -8.065 1.00 98.44 605 GLU A C 1
ATOM 4263 O O . GLU A 1 605 ? 15.112 -3.384 -8.468 1.00 98.44 605 GLU A O 1
ATOM 4268 N N . ALA A 1 606 ? 13.067 -4.222 -8.771 1.00 98.62 606 ALA A N 1
ATOM 4269 C CA . ALA A 1 606 ? 12.815 -3.429 -9.964 1.00 98.62 606 ALA A CA 1
ATOM 4270 C C . ALA A 1 606 ? 12.630 -1.953 -9.575 1.00 98.62 606 ALA A C 1
ATOM 4272 O O . ALA A 1 606 ? 11.939 -1.638 -8.601 1.00 98.62 606 ALA A O 1
ATOM 4273 N N . LEU A 1 607 ? 13.269 -1.055 -10.329 1.00 98.31 607 LEU A N 1
ATOM 4274 C CA . LEU A 1 607 ? 13.233 0.398 -10.130 1.00 98.31 607 LEU A CA 1
ATOM 4275 C C . LEU A 1 607 ? 13.565 0.848 -8.684 1.00 98.31 607 LEU A C 1
ATOM 4277 O O . LEU A 1 607 ? 13.049 1.849 -8.194 1.00 98.31 607 LEU A O 1
ATOM 4281 N N . GLN A 1 608 ? 14.403 0.086 -7.971 1.00 98.44 608 GLN A N 1
ATOM 4282 C CA . GLN A 1 608 ? 14.643 0.237 -6.530 1.00 98.44 608 GLN A CA 1
ATOM 4283 C C . GLN A 1 608 ? 15.195 1.613 -6.130 1.00 98.44 608 GLN A C 1
ATOM 4285 O O . GLN A 1 608 ? 14.789 2.141 -5.093 1.00 98.44 608 GLN A O 1
ATOM 4290 N N . ALA A 1 609 ? 16.114 2.178 -6.918 1.00 98.12 609 ALA A N 1
ATOM 4291 C CA . ALA A 1 609 ? 16.817 3.423 -6.598 1.00 98.12 609 ALA A CA 1
ATOM 4292 C C . ALA A 1 609 ? 16.077 4.706 -7.025 1.00 98.12 609 ALA A C 1
ATOM 4294 O O . ALA A 1 609 ? 16.596 5.802 -6.804 1.00 98.12 609 ALA A O 1
ATOM 4295 N N . ASN A 1 610 ? 14.889 4.595 -7.630 1.00 97.88 610 ASN A N 1
ATOM 4296 C CA . ASN A 1 610 ? 14.173 5.756 -8.160 1.00 97.88 610 ASN A CA 1
ATOM 4297 C C . ASN A 1 610 ? 13.730 6.654 -7.026 1.00 97.88 610 ASN A C 1
ATOM 4299 O O . ASN A 1 610 ? 13.058 6.170 -6.131 1.00 97.88 610 ASN A O 1
ATOM 4303 N N . THR A 1 611 ? 14.078 7.937 -7.073 1.00 96.75 611 THR A N 1
ATOM 4304 C CA . THR A 1 611 ? 13.675 8.922 -6.062 1.00 96.75 611 THR A CA 1
ATOM 4305 C C . THR A 1 611 ? 12.529 9.785 -6.582 1.00 96.75 611 THR A C 1
ATOM 4307 O O . THR A 1 611 ? 11.488 9.891 -5.932 1.00 96.75 611 THR A O 1
ATOM 4310 N N . ILE A 1 612 ? 12.689 10.357 -7.779 1.00 97.00 612 ILE A N 1
ATOM 4311 C CA . ILE A 1 612 ? 11.732 11.312 -8.365 1.00 97.00 612 ILE A CA 1
ATOM 4312 C C . ILE A 1 612 ? 11.336 11.001 -9.814 1.00 97.00 612 ILE A C 1
ATOM 4314 O O . ILE A 1 612 ? 10.474 11.691 -10.353 1.00 97.00 612 ILE A O 1
ATOM 4318 N N . GLY A 1 613 ? 11.948 10.000 -10.458 1.00 97.06 613 GLY A N 1
ATOM 4319 C CA . GLY A 1 613 ? 11.630 9.640 -11.843 1.00 97.06 613 GLY A CA 1
ATOM 4320 C C . GLY A 1 613 ? 10.156 9.257 -12.023 1.00 97.06 613 GLY A C 1
ATOM 4321 O O . GLY A 1 613 ? 9.519 8.722 -11.107 1.00 97.06 613 GLY A O 1
ATOM 4322 N N . THR A 1 614 ? 9.613 9.555 -13.204 1.00 98.31 614 THR A N 1
ATOM 4323 C CA . THR A 1 614 ? 8.185 9.401 -13.534 1.00 98.31 614 THR A CA 1
ATOM 4324 C C . THR A 1 614 ? 7.989 8.631 -14.836 1.00 98.31 614 THR A C 1
ATOM 4326 O O . THR A 1 614 ? 8.912 8.540 -15.645 1.00 98.31 614 THR A O 1
ATOM 4329 N N . TYR A 1 615 ? 6.794 8.069 -15.036 1.00 98.38 615 TYR A N 1
ATOM 4330 C CA . TYR A 1 615 ? 6.411 7.375 -16.276 1.00 98.38 615 TYR A CA 1
ATOM 4331 C C . TYR A 1 615 ? 7.335 6.210 -16.678 1.00 98.38 615 TYR A C 1
ATOM 4333 O O . TYR A 1 615 ? 7.442 5.858 -17.852 1.00 98.38 615 TYR A O 1
ATOM 4341 N N . ASN A 1 616 ? 8.001 5.570 -15.712 1.00 98.69 616 ASN A N 1
ATOM 4342 C CA . ASN A 1 616 ? 8.827 4.400 -15.992 1.00 98.69 616 ASN A CA 1
ATOM 4343 C C . ASN A 1 616 ? 8.013 3.104 -15.875 1.00 98.69 616 ASN A C 1
ATOM 4345 O O . ASN A 1 616 ? 7.257 2.905 -14.921 1.00 98.69 616 ASN A O 1
ATOM 4349 N N . THR A 1 617 ? 8.231 2.177 -16.804 1.00 98.81 617 THR A N 1
ATOM 4350 C CA . THR A 1 617 ? 7.731 0.799 -16.746 1.00 98.81 617 THR A CA 1
ATOM 4351 C C . THR A 1 617 ? 8.902 -0.156 -16.531 1.00 98.81 617 THR A C 1
ATOM 4353 O O . THR A 1 617 ? 9.784 -0.231 -17.377 1.00 98.81 617 THR A O 1
ATOM 4356 N N . ALA A 1 618 ? 8.923 -0.907 -15.431 1.00 98.62 618 ALA A N 1
ATOM 4357 C CA . ALA A 1 618 ? 9.980 -1.859 -15.087 1.00 98.62 618 ALA A CA 1
ATOM 4358 C C . ALA A 1 618 ? 9.384 -3.236 -14.756 1.00 98.62 618 ALA A C 1
ATOM 4360 O O . ALA A 1 618 ? 8.851 -3.447 -13.670 1.00 98.62 618 ALA A O 1
ATOM 4361 N N . VAL A 1 619 ? 9.479 -4.190 -15.680 1.00 98.81 619 VAL A N 1
ATOM 4362 C CA . VAL A 1 619 ? 8.925 -5.543 -15.540 1.00 98.81 619 VAL A CA 1
ATOM 4363 C C . VAL A 1 619 ? 10.047 -6.573 -15.642 1.00 98.81 619 VAL A C 1
ATOM 4365 O O . VAL A 1 619 ? 10.571 -6.840 -16.719 1.00 98.81 619 VAL A O 1
ATOM 4368 N N . GLY A 1 620 ? 10.414 -7.182 -14.519 1.00 98.31 620 GLY A N 1
ATOM 4369 C CA . GLY A 1 620 ? 11.501 -8.152 -14.400 1.00 98.31 620 GLY A CA 1
ATOM 4370 C C . GLY A 1 620 ? 12.382 -7.875 -13.184 1.00 98.31 620 GLY A C 1
ATOM 4371 O O . GLY A 1 620 ? 12.516 -6.741 -12.739 1.00 98.31 620 GLY A O 1
ATOM 4372 N N . SER A 1 621 ? 13.007 -8.917 -12.631 1.00 98.56 621 SER A N 1
ATOM 4373 C CA . SER A 1 621 ? 13.944 -8.753 -11.509 1.00 98.56 621 SER A CA 1
ATOM 4374 C C . SER A 1 621 ? 15.124 -7.860 -11.914 1.00 98.56 621 SER A C 1
ATOM 4376 O O . SER A 1 621 ? 15.754 -8.093 -12.954 1.00 98.56 621 SER A O 1
ATOM 4378 N N . GLY A 1 622 ? 15.380 -6.824 -11.109 1.00 98.25 622 GLY A N 1
ATOM 4379 C CA . GLY A 1 622 ? 16.421 -5.820 -11.343 1.00 98.25 622 GLY A CA 1
ATOM 4380 C C . GLY A 1 622 ? 16.221 -4.938 -12.586 1.00 98.25 622 GLY A C 1
ATOM 4381 O O . GLY A 1 622 ? 17.171 -4.291 -13.021 1.00 98.25 622 GLY A O 1
ATOM 4382 N N . ALA A 1 623 ? 15.037 -4.917 -13.210 1.00 98.62 623 ALA A N 1
ATOM 4383 C CA . ALA A 1 623 ? 14.771 -3.983 -14.307 1.00 98.62 623 ALA A CA 1
ATOM 4384 C C . ALA A 1 623 ? 14.849 -2.532 -13.792 1.00 98.62 623 ALA A C 1
ATOM 4386 O O . ALA A 1 623 ? 14.244 -2.221 -12.764 1.00 98.62 623 ALA A O 1
ATOM 4387 N N . LEU A 1 624 ? 15.598 -1.659 -14.477 1.00 98.25 624 LEU A N 1
ATOM 4388 C CA . LEU A 1 624 ? 15.829 -0.256 -14.079 1.00 98.25 624 LEU A CA 1
ATOM 4389 C C . LEU A 1 624 ? 16.349 -0.055 -12.635 1.00 98.25 624 LEU A C 1
ATOM 4391 O O . LEU A 1 624 ? 16.109 0.993 -12.041 1.00 98.25 624 LEU A O 1
ATOM 4395 N N . GLN A 1 625 ? 17.043 -1.034 -12.040 1.00 98.56 625 GLN A N 1
ATOM 4396 C CA . GLN A 1 625 ? 17.380 -1.010 -10.605 1.00 98.56 625 GLN A CA 1
ATOM 4397 C C . GLN A 1 625 ? 18.070 0.286 -10.146 1.00 98.56 625 GLN A C 1
ATOM 4399 O O . GLN A 1 625 ? 17.739 0.796 -9.075 1.00 98.56 625 GLN A O 1
ATOM 4404 N N . SER A 1 626 ? 18.994 0.822 -10.951 1.00 98.12 626 SER A N 1
ATOM 4405 C CA . SER A 1 626 ? 19.804 2.000 -10.607 1.00 98.12 626 SER A CA 1
ATOM 4406 C C . SER A 1 626 ? 19.202 3.347 -11.035 1.00 98.12 626 SER A C 1
ATOM 4408 O O . SER A 1 626 ? 19.842 4.380 -10.827 1.00 98.12 626 SER A O 1
ATOM 4410 N N . ASN A 1 627 ? 17.996 3.372 -11.618 1.00 97.62 627 ASN A N 1
ATOM 4411 C CA . ASN A 1 627 ? 17.390 4.612 -12.113 1.00 97.62 627 ASN A CA 1
ATOM 4412 C C . ASN A 1 627 ? 17.046 5.508 -10.939 1.00 97.62 627 ASN A C 1
ATOM 4414 O O . ASN A 1 627 ? 16.266 5.088 -10.098 1.00 97.62 627 ASN A O 1
ATOM 4418 N N . THR A 1 628 ? 17.592 6.721 -10.886 1.00 96.62 628 THR A N 1
ATOM 4419 C CA . THR A 1 628 ? 17.339 7.673 -9.796 1.00 96.62 628 THR A CA 1
ATOM 4420 C C . THR A 1 628 ? 16.320 8.730 -10.212 1.00 96.62 628 THR A C 1
ATOM 4422 O O . THR A 1 628 ? 15.325 8.936 -9.513 1.00 96.62 628 THR A O 1
ATOM 4425 N N . THR A 1 629 ? 16.541 9.376 -11.361 1.00 96.56 629 THR A N 1
ATOM 4426 C CA . THR A 1 629 ? 15.708 10.488 -11.857 1.00 96.56 629 THR A CA 1
ATOM 4427 C C . THR A 1 629 ? 15.261 10.343 -13.310 1.00 96.56 629 THR A C 1
ATOM 4429 O O . THR A 1 629 ? 14.476 11.167 -13.778 1.00 96.56 629 THR A O 1
ATOM 4432 N N . GLY A 1 630 ? 15.732 9.316 -14.028 1.00 96.94 630 GLY A N 1
ATOM 4433 C CA . GLY A 1 630 ? 15.301 9.045 -15.400 1.00 96.94 630 GLY A CA 1
ATOM 4434 C C . GLY A 1 630 ? 13.787 8.825 -15.496 1.00 96.94 630 GLY A C 1
ATOM 4435 O O . GLY A 1 630 ? 13.158 8.334 -14.552 1.00 96.94 630 GLY A O 1
ATOM 4436 N N . TYR A 1 631 ? 13.205 9.205 -16.631 1.00 98.19 631 TYR A N 1
ATOM 4437 C CA . TYR A 1 631 ? 11.764 9.177 -16.889 1.00 98.19 631 TYR A CA 1
ATOM 4438 C C . TYR A 1 631 ? 11.457 8.614 -18.284 1.00 98.19 631 TYR A C 1
ATOM 4440 O O . TYR A 1 631 ? 12.355 8.494 -19.120 1.00 98.19 631 TYR A O 1
ATOM 4448 N N . ASP A 1 632 ? 10.202 8.234 -18.524 1.00 98.44 632 ASP A N 1
ATOM 4449 C CA . ASP A 1 632 ? 9.733 7.663 -19.800 1.00 98.44 632 ASP A CA 1
ATOM 4450 C C . ASP A 1 632 ? 10.521 6.418 -20.268 1.00 98.44 632 ASP A C 1
ATOM 4452 O O . ASP A 1 632 ? 10.622 6.132 -21.463 1.00 98.44 632 ASP A O 1
ATOM 4456 N N . ASN A 1 633 ? 11.105 5.643 -19.346 1.00 98.62 633 ASN A N 1
ATOM 4457 C CA . ASN A 1 633 ? 11.810 4.411 -19.703 1.00 98.62 633 ASN A CA 1
ATOM 4458 C C . ASN A 1 633 ? 10.888 3.187 -19.620 1.00 98.62 633 ASN A C 1
ATOM 4460 O O . ASN A 1 633 ? 10.177 2.991 -18.638 1.00 98.62 633 ASN A O 1
ATOM 4464 N N . THR A 1 634 ? 10.969 2.297 -20.606 1.00 98.81 634 THR A N 1
ATOM 4465 C CA . THR A 1 634 ? 10.315 0.982 -20.601 1.00 98.81 634 THR A CA 1
ATOM 4466 C C . THR A 1 634 ? 11.372 -0.115 -20.548 1.00 98.81 634 THR A C 1
ATOM 4468 O O . THR A 1 634 ? 12.137 -0.275 -21.489 1.00 98.81 634 THR A O 1
ATOM 4471 N N . ALA A 1 635 ? 11.410 -0.902 -19.478 1.00 98.69 635 ALA A N 1
ATOM 4472 C CA . ALA A 1 635 ? 12.323 -2.021 -19.273 1.00 98.69 635 ALA A CA 1
ATOM 4473 C C . ALA A 1 635 ? 11.535 -3.303 -18.985 1.00 98.69 635 ALA A C 1
ATOM 4475 O O . ALA A 1 635 ? 10.953 -3.456 -17.915 1.00 98.69 635 ALA A O 1
ATOM 4476 N N . VAL A 1 636 ? 11.526 -4.244 -19.927 1.00 98.81 636 VAL A N 1
ATOM 4477 C CA . VAL A 1 636 ? 10.818 -5.525 -19.822 1.00 98.81 636 VAL A CA 1
ATOM 4478 C C . VAL A 1 636 ? 11.814 -6.667 -20.011 1.00 98.81 636 VAL A C 1
ATOM 4480 O O . VAL A 1 636 ? 12.265 -6.948 -21.117 1.00 98.81 636 VAL A O 1
ATOM 4483 N N . GLY A 1 637 ? 12.164 -7.346 -18.925 1.00 98.31 637 GLY A N 1
ATOM 4484 C CA . GLY A 1 637 ? 13.136 -8.434 -18.889 1.00 98.31 637 GLY A CA 1
ATOM 4485 C C . GLY A 1 637 ? 14.031 -8.361 -17.654 1.00 98.31 637 GLY A C 1
ATOM 4486 O O . GLY A 1 637 ? 14.225 -7.303 -17.058 1.00 98.31 637 GLY A O 1
ATOM 4487 N N . LYS A 1 638 ? 14.612 -9.501 -17.259 1.00 98.62 638 LYS A N 1
ATOM 4488 C CA . LYS A 1 638 ? 15.584 -9.536 -16.156 1.00 98.62 638 LYS A CA 1
ATOM 4489 C C . LYS A 1 638 ? 16.769 -8.618 -16.480 1.00 98.62 638 LYS A C 1
ATOM 4491 O O . LYS A 1 638 ? 17.425 -8.814 -17.509 1.00 98.62 638 LYS A O 1
ATOM 4496 N N . SER A 1 639 ? 17.045 -7.670 -15.586 1.00 98.44 639 SER A N 1
ATOM 4497 C CA . SER A 1 639 ? 18.145 -6.703 -15.696 1.00 98.44 639 SER A CA 1
ATOM 4498 C C . SER A 1 639 ? 18.136 -5.858 -16.984 1.00 98.44 639 SER A C 1
ATOM 4500 O O . SER A 1 639 ? 19.197 -5.450 -17.457 1.00 98.44 639 SER A O 1
ATOM 4502 N N . ALA A 1 640 ? 16.969 -5.609 -17.585 1.00 98.62 640 ALA A N 1
ATOM 4503 C CA . ALA A 1 640 ? 16.847 -4.613 -18.651 1.00 98.62 640 ALA A CA 1
ATOM 4504 C C . ALA A 1 640 ? 17.084 -3.202 -18.073 1.00 98.62 640 ALA A C 1
ATOM 4506 O O . ALA A 1 640 ? 16.555 -2.891 -17.002 1.00 98.62 640 ALA A O 1
ATOM 4507 N N . LEU A 1 641 ? 17.889 -2.369 -18.747 1.00 98.31 641 LEU A N 1
ATOM 4508 C CA . LEU A 1 641 ? 18.272 -1.019 -18.281 1.00 98.31 641 LEU A CA 1
ATOM 4509 C C . LEU A 1 641 ? 18.846 -0.974 -16.844 1.00 98.31 641 LEU A C 1
ATOM 4511 O O . LEU A 1 641 ? 18.647 -0.009 -16.112 1.00 98.31 641 LEU A O 1
ATOM 4515 N N . PHE A 1 642 ? 19.548 -2.028 -16.418 1.00 98.50 642 PHE A N 1
ATOM 4516 C CA . PHE A 1 642 ? 19.976 -2.234 -15.027 1.00 98.50 642 PHE A CA 1
ATOM 4517 C C . PHE A 1 642 ? 20.758 -1.053 -14.416 1.00 98.50 642 PHE A C 1
ATOM 4519 O O . PHE A 1 642 ? 20.466 -0.653 -13.286 1.00 98.50 642 PHE A O 1
ATOM 4526 N N . LEU A 1 643 ? 21.721 -0.491 -15.159 1.00 98.00 643 LEU A N 1
ATOM 4527 C CA . LEU A 1 643 ? 22.573 0.621 -14.710 1.00 98.00 643 LEU A CA 1
ATOM 4528 C C . LEU A 1 643 ? 22.084 2.014 -15.136 1.00 98.00 643 LEU A C 1
ATOM 4530 O O . LEU A 1 643 ? 22.818 2.984 -14.940 1.00 98.00 643 LEU A O 1
ATOM 4534 N N . ASN A 1 644 ? 20.875 2.144 -15.699 1.00 97.50 644 ASN A N 1
ATOM 4535 C CA . ASN A 1 644 ? 20.356 3.457 -16.094 1.00 97.50 644 ASN A CA 1
ATOM 4536 C C . ASN A 1 644 ? 20.232 4.322 -14.852 1.00 97.50 644 ASN A C 1
ATOM 4538 O O . ASN A 1 644 ? 19.596 3.876 -13.911 1.00 97.50 644 ASN A O 1
ATOM 4542 N N . THR A 1 645 ? 20.821 5.517 -14.829 1.00 96.25 645 THR A N 1
ATOM 4543 C CA . THR A 1 645 ? 20.731 6.434 -13.683 1.00 96.25 645 THR A CA 1
ATOM 4544 C C . THR A 1 645 ? 19.802 7.600 -14.004 1.00 96.25 645 THR A C 1
ATOM 4546 O O . THR A 1 645 ? 18.794 7.794 -13.320 1.00 96.25 645 THR A O 1
ATOM 4549 N N . THR A 1 646 ? 20.104 8.343 -15.073 1.00 96.31 646 THR A N 1
ATOM 4550 C CA . THR A 1 646 ? 19.363 9.550 -15.488 1.00 96.31 646 THR A CA 1
ATOM 4551 C C . THR A 1 646 ? 18.894 9.527 -16.944 1.00 96.31 646 THR A C 1
ATOM 4553 O O . THR A 1 646 ? 18.202 10.452 -17.369 1.00 96.31 646 THR A O 1
ATOM 4556 N N . GLY A 1 647 ? 19.243 8.488 -17.713 1.00 96.81 647 GLY A N 1
ATOM 4557 C CA . GLY A 1 647 ? 18.760 8.317 -19.085 1.00 96.81 647 GLY A CA 1
ATOM 4558 C C . GLY A 1 647 ? 17.229 8.266 -19.151 1.00 96.81 647 GLY A C 1
ATOM 4559 O O . GLY A 1 647 ? 16.579 7.758 -18.233 1.00 96.81 647 GLY A O 1
ATOM 4560 N N . TYR A 1 648 ? 16.656 8.796 -20.231 1.00 98.06 648 TYR A N 1
ATOM 4561 C CA . TYR A 1 648 ? 15.211 8.916 -20.434 1.00 98.06 648 TYR A CA 1
ATOM 4562 C C . TYR A 1 648 ? 14.788 8.473 -21.839 1.00 98.06 648 TYR A C 1
ATOM 4564 O O . TYR A 1 648 ? 15.610 8.408 -22.765 1.00 98.06 648 TYR A O 1
ATOM 4572 N N . SER A 1 649 ? 13.498 8.171 -21.992 1.00 98.31 649 SER A N 1
ATOM 4573 C CA . SER A 1 649 ? 12.886 7.730 -23.254 1.00 98.31 649 SER A CA 1
ATOM 4574 C C . SER A 1 649 ? 13.540 6.484 -23.869 1.00 98.31 649 SER A C 1
ATOM 4576 O O . SER A 1 649 ? 13.604 6.349 -25.091 1.00 98.31 649 SER A O 1
ATOM 4578 N N . ASN A 1 650 ? 14.066 5.566 -23.050 1.00 98.62 650 ASN A N 1
ATOM 4579 C CA . ASN A 1 650 ? 14.638 4.310 -23.538 1.00 98.62 650 ASN A CA 1
ATOM 4580 C C . ASN A 1 650 ? 13.620 3.164 -23.474 1.00 98.62 650 ASN A C 1
ATOM 4582 O O . ASN A 1 650 ? 12.939 2.980 -22.469 1.00 98.62 650 ASN A O 1
ATOM 4586 N N . THR A 1 651 ? 13.573 2.328 -24.509 1.00 98.75 651 THR A N 1
ATOM 4587 C CA . THR A 1 651 ? 12.798 1.081 -24.548 1.00 98.75 651 THR A CA 1
ATOM 4588 C C . THR A 1 651 ? 13.749 -0.111 -24.596 1.00 98.75 651 THR A C 1
ATOM 4590 O O . THR A 1 651 ? 14.506 -0.257 -25.545 1.00 98.75 651 THR A O 1
ATOM 4593 N N . ALA A 1 652 ? 13.707 -0.989 -23.599 1.00 98.62 652 ALA A N 1
ATOM 4594 C CA . ALA A 1 652 ? 14.519 -2.193 -23.477 1.00 98.62 652 ALA A CA 1
ATOM 4595 C C . ALA A 1 652 ? 13.622 -3.411 -23.221 1.00 98.62 652 ALA A C 1
ATOM 4597 O O . ALA A 1 652 ? 13.085 -3.579 -22.130 1.00 98.62 652 ALA A O 1
ATOM 4598 N N . VAL A 1 653 ? 13.468 -4.283 -24.213 1.00 98.81 653 VAL A N 1
ATOM 4599 C CA . VAL A 1 653 ? 12.644 -5.495 -24.140 1.00 98.81 653 VAL A CA 1
ATOM 4600 C C . VAL A 1 653 ? 13.528 -6.713 -24.392 1.00 98.81 653 VAL A C 1
ATOM 4602 O O . VAL A 1 653 ? 13.911 -7.000 -25.523 1.00 98.81 653 VAL A O 1
ATOM 4605 N N . GLY A 1 654 ? 13.867 -7.444 -23.335 1.00 98.31 654 GLY A N 1
ATOM 4606 C CA . GLY A 1 654 ? 14.744 -8.612 -23.370 1.00 98.31 654 GLY A CA 1
ATOM 4607 C C . GLY A 1 654 ? 15.648 -8.697 -22.143 1.00 98.31 654 GLY A C 1
ATOM 4608 O O . GLY A 1 654 ? 15.919 -7.707 -21.465 1.00 98.31 654 GLY A O 1
ATOM 4609 N N . LYS A 1 655 ? 16.150 -9.900 -21.843 1.00 98.62 655 LYS A N 1
ATOM 4610 C CA . LYS A 1 655 ? 17.144 -10.091 -20.777 1.00 98.62 655 LYS A CA 1
ATOM 4611 C C . LYS A 1 655 ? 18.393 -9.257 -21.085 1.00 98.62 655 LYS A C 1
ATOM 4613 O O . LYS A 1 655 ? 18.974 -9.410 -22.160 1.00 98.62 655 LYS A O 1
ATOM 4618 N N . SER A 1 656 ? 18.810 -8.424 -20.131 1.00 98.44 656 SER A N 1
ATOM 4619 C CA . SER A 1 656 ? 20.015 -7.585 -20.230 1.00 98.44 656 SER A CA 1
ATOM 4620 C C . SER A 1 656 ? 20.055 -6.641 -21.447 1.00 98.44 656 SER A C 1
ATOM 4622 O O . SER A 1 656 ? 21.137 -6.222 -21.857 1.00 98.44 656 SER A O 1
ATOM 4624 N N . ALA A 1 657 ? 18.903 -6.296 -22.034 1.00 98.62 657 ALA A N 1
ATOM 4625 C CA . ALA A 1 657 ? 18.831 -5.244 -23.047 1.00 98.62 657 ALA A CA 1
ATOM 4626 C C . ALA A 1 657 ? 19.209 -3.891 -22.414 1.00 98.62 657 ALA A C 1
ATOM 4628 O O . ALA A 1 657 ? 18.731 -3.575 -21.319 1.00 98.62 657 ALA A O 1
ATOM 4629 N N . LEU A 1 658 ? 20.083 -3.118 -23.071 1.00 98.19 658 LEU A N 1
ATOM 4630 C CA . LEU A 1 658 ? 20.610 -1.838 -22.558 1.00 98.19 658 LEU A CA 1
ATOM 4631 C C . LEU A 1 658 ? 21.218 -1.916 -21.136 1.00 98.19 658 LEU A C 1
ATOM 4633 O O . LEU A 1 658 ? 21.133 -0.964 -20.365 1.00 98.19 658 LEU A O 1
ATOM 4637 N N . PHE A 1 659 ? 21.820 -3.050 -20.757 1.00 98.44 659 PHE A N 1
ATOM 4638 C CA . PHE A 1 659 ? 22.288 -3.299 -19.383 1.00 98.44 659 PHE A CA 1
ATOM 4639 C C . PHE A 1 659 ? 23.222 -2.209 -18.826 1.00 98.44 659 PHE A C 1
ATOM 4641 O O . PHE A 1 659 ? 23.032 -1.783 -17.687 1.00 98.44 659 PHE A O 1
ATOM 4648 N N . PHE A 1 660 ? 24.214 -1.772 -19.612 1.00 97.88 660 PHE A N 1
ATOM 4649 C CA . PHE A 1 660 ? 25.224 -0.794 -19.188 1.00 97.88 660 PHE A CA 1
ATOM 4650 C C . PHE A 1 660 ? 24.837 0.671 -19.455 1.00 97.88 660 PHE A C 1
ATOM 4652 O O . PHE A 1 660 ? 25.655 1.557 -19.201 1.00 97.88 660 PHE A O 1
ATOM 4659 N N . ASN A 1 661 ? 23.615 0.948 -19.935 1.00 96.56 661 ASN A N 1
ATOM 4660 C CA . ASN A 1 661 ? 23.193 2.320 -20.228 1.00 96.56 661 ASN A CA 1
ATOM 4661 C C . ASN A 1 661 ? 23.174 3.109 -18.932 1.00 96.56 661 ASN A C 1
ATOM 4663 O O . ASN A 1 661 ? 22.493 2.684 -18.014 1.00 96.56 661 ASN A O 1
ATOM 4667 N N . THR A 1 662 ? 23.893 4.228 -18.850 1.00 95.50 662 THR A N 1
ATOM 4668 C CA . THR A 1 662 ? 23.887 5.085 -17.653 1.00 95.50 662 THR A CA 1
ATOM 4669 C C . THR A 1 662 ? 23.082 6.355 -17.907 1.00 95.50 662 THR A C 1
ATOM 4671 O O . THR A 1 662 ? 22.124 6.635 -17.185 1.00 95.50 662 THR A O 1
ATOM 4674 N N . THR A 1 663 ? 23.420 7.086 -18.974 1.00 95.50 663 THR A N 1
ATOM 4675 C CA . THR A 1 663 ? 22.802 8.378 -19.323 1.00 95.50 663 THR A CA 1
ATOM 4676 C C . THR A 1 663 ? 22.285 8.460 -20.759 1.00 95.50 663 THR A C 1
ATOM 4678 O O . THR A 1 663 ? 21.687 9.471 -21.121 1.00 95.50 663 THR A O 1
ATOM 4681 N N . GLY A 1 664 ? 22.487 7.422 -21.582 1.00 95.94 664 GLY A N 1
ATOM 4682 C CA . GLY A 1 664 ? 21.985 7.383 -22.958 1.00 95.94 664 GLY A CA 1
ATOM 4683 C C . GLY A 1 664 ? 20.460 7.520 -23.028 1.00 95.94 664 GLY A C 1
ATOM 4684 O O . GLY A 1 664 ? 19.747 7.092 -22.115 1.00 95.94 664 GLY A O 1
ATOM 4685 N N . THR A 1 665 ? 19.961 8.127 -24.107 1.00 98.00 665 THR A N 1
ATOM 4686 C CA . THR A 1 665 ? 18.545 8.503 -24.268 1.00 98.00 665 THR A CA 1
ATOM 4687 C C . THR A 1 665 ? 17.981 8.071 -25.616 1.00 98.00 665 THR A C 1
ATOM 4689 O O . THR A 1 665 ? 18.717 7.904 -26.593 1.00 98.00 665 THR A O 1
ATOM 4692 N N . ASN A 1 666 ? 16.656 7.942 -25.699 1.00 98.12 666 ASN A N 1
ATOM 4693 C CA . ASN A 1 666 ? 15.947 7.646 -26.951 1.00 98.12 666 ASN A CA 1
ATOM 4694 C C . ASN A 1 666 ? 16.414 6.348 -27.642 1.00 98.12 666 ASN A C 1
ATOM 4696 O O . ASN A 1 666 ? 16.367 6.244 -28.867 1.00 98.12 666 ASN A O 1
ATOM 4700 N N . ASN A 1 667 ? 16.910 5.362 -26.888 1.00 98.50 667 ASN A N 1
ATOM 4701 C CA . ASN A 1 667 ? 17.339 4.083 -27.452 1.00 98.50 667 ASN A CA 1
ATOM 4702 C C . ASN A 1 667 ? 16.204 3.054 -27.417 1.00 98.50 667 ASN A C 1
ATOM 4704 O O . ASN A 1 667 ? 15.521 2.911 -26.407 1.00 98.50 667 ASN A O 1
ATOM 4708 N N . THR A 1 668 ? 16.054 2.277 -28.485 1.00 98.69 668 THR A N 1
ATOM 4709 C CA . THR A 1 668 ? 15.153 1.122 -28.563 1.00 98.69 668 THR A CA 1
ATOM 4710 C C . THR A 1 668 ? 15.976 -0.153 -28.713 1.00 98.69 668 THR A C 1
ATOM 4712 O O . THR A 1 668 ? 16.697 -0.311 -29.690 1.00 98.69 668 THR A O 1
ATOM 4715 N N . ALA A 1 669 ? 15.866 -1.080 -27.767 1.00 98.56 669 ALA A N 1
ATOM 4716 C CA . ALA A 1 669 ? 16.551 -2.365 -27.742 1.00 98.56 669 ALA A CA 1
ATOM 4717 C C . ALA A 1 669 ? 15.534 -3.490 -27.528 1.00 98.56 669 ALA A C 1
ATOM 4719 O O . ALA A 1 669 ? 14.988 -3.644 -26.439 1.00 98.56 669 ALA A O 1
ATOM 4720 N N . VAL A 1 670 ? 15.278 -4.295 -28.555 1.00 98.75 670 VAL A N 1
ATOM 4721 C CA . VAL A 1 670 ? 14.328 -5.413 -28.522 1.00 98.75 670 VAL A CA 1
ATOM 4722 C C . VAL A 1 670 ? 15.072 -6.702 -28.861 1.00 98.75 670 VAL A C 1
ATOM 4724 O O . VAL A 1 670 ? 15.412 -6.954 -30.012 1.00 98.75 670 VAL A O 1
ATOM 4727 N N . GLY A 1 671 ? 15.339 -7.526 -27.852 1.00 98.12 671 GLY A N 1
ATOM 4728 C CA . GLY A 1 671 ? 16.102 -8.769 -27.955 1.00 98.12 671 GLY A CA 1
ATOM 4729 C C . GLY A 1 671 ? 17.000 -8.994 -26.738 1.00 98.12 671 GLY A C 1
ATOM 4730 O O . GLY A 1 671 ? 17.395 -8.056 -26.048 1.00 98.12 671 GLY A O 1
ATOM 4731 N N . SER A 1 672 ? 17.350 -10.254 -26.458 1.00 98.44 672 SER A N 1
ATOM 4732 C CA . SER A 1 672 ? 18.325 -10.554 -25.399 1.00 98.44 672 SER A CA 1
ATOM 4733 C C . SER A 1 672 ? 19.672 -9.912 -25.738 1.00 98.44 672 SER A C 1
ATOM 4735 O O . SER A 1 672 ? 20.182 -10.109 -26.843 1.00 98.44 672 SER A O 1
ATOM 4737 N N . SER A 1 673 ? 20.248 -9.172 -24.788 1.00 98.31 673 SER A N 1
ATOM 4738 C CA . SER A 1 673 ? 21.527 -8.460 -24.946 1.00 98.31 673 SER A CA 1
ATOM 4739 C C . SER A 1 673 ? 21.590 -7.463 -26.119 1.00 98.31 673 SER A C 1
ATOM 4741 O O . SER A 1 673 ? 22.682 -7.117 -26.570 1.00 98.31 673 SER A O 1
ATOM 4743 N N . ALA A 1 674 ? 20.450 -6.981 -26.628 1.00 98.44 674 ALA A N 1
ATOM 4744 C CA . ALA A 1 674 ? 20.435 -5.880 -27.592 1.00 98.44 674 ALA A CA 1
ATOM 4745 C C . ALA A 1 674 ? 20.968 -4.593 -26.930 1.00 98.44 674 ALA A C 1
ATOM 4747 O O . ALA A 1 674 ? 20.579 -4.277 -25.800 1.00 98.44 674 ALA A O 1
ATOM 4748 N N . LEU A 1 675 ? 21.875 -3.876 -27.607 1.00 97.88 675 LEU A N 1
ATOM 4749 C CA . LEU A 1 675 ? 22.555 -2.673 -27.087 1.00 97.88 675 LEU A CA 1
ATOM 4750 C C . LEU A 1 675 ? 23.194 -2.859 -25.693 1.00 97.88 675 LEU A C 1
ATOM 4752 O O . LEU A 1 675 ? 23.275 -1.911 -24.915 1.00 97.88 675 LEU A O 1
ATOM 4756 N N . GLN A 1 676 ? 23.626 -4.075 -25.336 1.00 98.06 676 GLN A N 1
ATOM 4757 C CA . GLN A 1 676 ? 24.049 -4.379 -23.964 1.00 98.06 676 GLN A CA 1
ATOM 4758 C C . GLN A 1 676 ? 25.151 -3.442 -23.446 1.00 98.06 676 GLN A C 1
ATOM 4760 O O . GLN A 1 676 ? 25.068 -3.016 -22.294 1.00 98.06 676 GLN A O 1
ATOM 4765 N N . SER A 1 677 ? 26.148 -3.126 -24.278 1.00 96.88 677 SER A N 1
ATOM 4766 C CA . SER A 1 677 ? 27.314 -2.314 -23.899 1.00 96.88 677 SER A CA 1
ATOM 4767 C C . SER A 1 677 ? 27.106 -0.804 -24.045 1.00 96.88 677 SER A C 1
ATOM 4769 O O . SER A 1 677 ? 28.056 -0.062 -23.806 1.00 96.88 677 SER A O 1
ATOM 4771 N N . ASN A 1 678 ? 25.910 -0.334 -24.425 1.00 95.81 678 ASN A N 1
ATOM 4772 C CA . ASN A 1 678 ? 25.652 1.098 -24.599 1.00 95.81 678 ASN A CA 1
ATOM 4773 C C . ASN A 1 678 ? 25.795 1.798 -23.258 1.00 95.81 678 ASN A C 1
ATOM 4775 O O . ASN A 1 678 ? 25.121 1.404 -22.320 1.00 95.81 678 ASN A O 1
ATOM 4779 N N . ILE A 1 679 ? 26.647 2.818 -23.168 1.00 95.25 679 ILE A N 1
ATOM 4780 C CA . ILE A 1 679 ? 26.876 3.597 -21.945 1.00 95.25 679 ILE A CA 1
ATOM 4781 C C . ILE A 1 679 ? 26.167 4.949 -22.066 1.00 95.25 679 ILE A C 1
ATOM 4783 O O . ILE A 1 679 ? 25.339 5.289 -21.218 1.00 95.25 679 ILE A O 1
ATOM 4787 N N . THR A 1 680 ? 26.476 5.698 -23.132 1.00 95.19 680 THR A N 1
ATOM 4788 C CA . THR A 1 680 ? 25.978 7.069 -23.372 1.00 95.19 680 THR A CA 1
ATOM 4789 C C . THR A 1 680 ? 25.417 7.295 -24.777 1.00 95.19 680 THR A C 1
ATOM 4791 O O . THR A 1 680 ? 24.921 8.386 -25.062 1.00 95.19 680 THR A O 1
ATOM 4794 N N . GLY A 1 681 ? 25.476 6.293 -25.662 1.00 95.19 681 GLY A N 1
ATOM 4795 C CA . GLY A 1 681 ? 24.907 6.392 -27.006 1.00 95.19 681 GLY A CA 1
ATOM 4796 C C . GLY A 1 681 ? 23.405 6.689 -26.967 1.00 95.19 681 GLY A C 1
ATOM 4797 O O . GLY A 1 681 ? 22.707 6.284 -26.031 1.00 95.19 681 GLY A O 1
ATOM 4798 N N . TYR A 1 682 ? 22.910 7.411 -27.972 1.00 97.56 682 TYR A N 1
ATOM 4799 C CA . TYR A 1 682 ? 21.527 7.887 -28.037 1.00 97.56 682 TYR A CA 1
ATOM 4800 C C . TYR A 1 682 ? 20.896 7.656 -29.410 1.00 97.56 682 TYR A C 1
ATOM 4802 O O . TYR A 1 682 ? 21.591 7.540 -30.420 1.00 97.56 682 TYR A O 1
ATOM 4810 N N . SER A 1 683 ? 19.562 7.628 -29.455 1.00 98.12 683 SER A N 1
ATOM 4811 C CA . SER A 1 683 ? 18.790 7.460 -30.701 1.00 98.12 683 SER A CA 1
ATOM 4812 C C . SER A 1 683 ? 19.131 6.186 -31.489 1.00 98.12 683 SER A C 1
ATOM 4814 O O . SER A 1 683 ? 18.999 6.155 -32.710 1.00 98.12 683 SER A O 1
ATOM 4816 N N . ASN A 1 684 ? 19.581 5.123 -30.814 1.00 98.31 684 ASN A N 1
ATOM 4817 C CA . ASN A 1 684 ? 19.855 3.844 -31.464 1.00 98.31 684 ASN A CA 1
ATOM 4818 C C . ASN A 1 684 ? 18.615 2.942 -31.469 1.00 98.31 684 ASN A C 1
ATOM 4820 O O . ASN A 1 684 ? 17.899 2.860 -30.476 1.00 98.31 684 ASN A O 1
ATOM 4824 N N . THR A 1 685 ? 18.406 2.195 -32.549 1.00 98.56 685 THR A N 1
ATOM 4825 C CA . THR A 1 685 ? 17.391 1.141 -32.660 1.00 98.56 685 THR A CA 1
ATOM 4826 C C . THR A 1 685 ? 18.078 -0.198 -32.902 1.00 98.56 685 THR A C 1
ATOM 4828 O O . THR A 1 685 ? 18.731 -0.378 -33.920 1.00 98.56 685 THR A O 1
ATOM 4831 N N . ALA A 1 686 ? 17.922 -1.156 -31.994 1.00 98.38 686 ALA A N 1
ATOM 4832 C CA . ALA A 1 686 ? 18.437 -2.516 -32.094 1.00 98.38 686 ALA A CA 1
ATOM 4833 C C . ALA A 1 686 ? 17.296 -3.521 -31.922 1.00 98.38 686 ALA A C 1
ATOM 4835 O O . ALA A 1 686 ? 16.722 -3.637 -30.842 1.00 98.38 686 ALA A O 1
ATOM 4836 N N . VAL A 1 687 ? 16.977 -4.268 -32.975 1.00 98.62 687 VAL A N 1
ATOM 4837 C CA . VAL A 1 687 ? 15.924 -5.289 -32.978 1.00 98.62 687 VAL A CA 1
ATOM 4838 C C . VAL A 1 687 ? 16.535 -6.627 -33.380 1.00 98.62 687 VAL A C 1
ATOM 4840 O O . VAL A 1 687 ? 16.863 -6.855 -34.541 1.00 98.62 687 VAL A O 1
ATOM 4843 N N . GLY A 1 688 ? 16.695 -7.522 -32.412 1.00 97.88 688 GLY A N 1
ATOM 4844 C CA . GLY A 1 688 ? 17.335 -8.824 -32.562 1.00 97.88 688 GLY A CA 1
ATOM 4845 C C . GLY A 1 688 ? 18.234 -9.153 -31.373 1.00 97.88 688 GLY A C 1
ATOM 4846 O O . GLY A 1 688 ? 18.749 -8.269 -30.688 1.00 97.88 688 GLY A O 1
ATOM 4847 N N . GLN A 1 689 ? 18.438 -10.445 -31.108 1.00 98.31 689 GLN A N 1
ATOM 4848 C CA . GLN A 1 689 ? 19.403 -10.872 -30.095 1.00 98.31 689 GLN A CA 1
ATOM 4849 C C . GLN A 1 689 ? 20.800 -10.356 -30.463 1.00 98.31 689 GLN A C 1
ATOM 4851 O O . GLN A 1 689 ? 21.254 -10.551 -31.591 1.00 98.31 689 GLN A O 1
ATOM 4856 N N . SER A 1 690 ? 21.473 -9.718 -29.502 1.00 97.94 690 SER A N 1
ATOM 4857 C CA . SER A 1 690 ? 22.823 -9.155 -29.660 1.00 97.94 690 SER A CA 1
ATOM 4858 C C . SER A 1 690 ? 22.974 -8.122 -30.792 1.00 97.94 690 SER A C 1
ATOM 4860 O O . SER A 1 690 ? 24.091 -7.870 -31.245 1.00 97.94 690 SER A O 1
ATOM 4862 N N . ALA A 1 691 ? 21.882 -7.500 -31.250 1.00 98.19 691 ALA A N 1
ATOM 4863 C CA . ALA A 1 691 ? 21.965 -6.363 -32.164 1.00 98.19 691 ALA A CA 1
ATOM 4864 C C . ALA A 1 691 ? 22.632 -5.160 -31.461 1.00 98.19 691 ALA A C 1
ATOM 4866 O O . ALA A 1 691 ? 22.312 -4.863 -30.306 1.00 98.19 691 ALA A O 1
ATOM 4867 N N . LEU A 1 692 ? 23.582 -4.498 -32.135 1.00 97.31 692 LEU A N 1
ATOM 4868 C CA . LEU A 1 692 ? 24.430 -3.413 -31.599 1.00 97.31 692 LEU A CA 1
ATOM 4869 C C . LEU A 1 692 ? 25.111 -3.735 -30.252 1.00 97.31 692 LEU A C 1
ATOM 4871 O O . LEU A 1 692 ? 25.324 -2.850 -29.428 1.00 97.31 692 LEU A O 1
ATOM 4875 N N . TYR A 1 693 ? 25.433 -5.003 -29.994 1.00 96.94 693 TYR A N 1
ATOM 4876 C CA . TYR A 1 693 ? 25.922 -5.468 -28.691 1.00 96.94 693 TYR A CA 1
ATOM 4877 C C . TYR A 1 693 ? 27.149 -4.705 -28.153 1.00 96.94 693 TYR A C 1
ATOM 4879 O O . TYR A 1 693 ? 27.168 -4.385 -26.961 1.00 96.94 693 TYR A O 1
ATOM 4887 N N . ALA A 1 694 ? 28.149 -4.408 -28.994 1.00 94.12 694 ALA A N 1
ATOM 4888 C CA . ALA A 1 694 ? 29.372 -3.705 -28.589 1.00 94.12 694 ALA A CA 1
ATOM 4889 C C . ALA A 1 694 ? 29.286 -2.173 -28.701 1.00 94.12 694 ALA A C 1
ATOM 4891 O O . ALA A 1 694 ? 30.276 -1.498 -28.422 1.00 94.12 694 ALA A O 1
ATOM 4892 N N . ASN A 1 695 ? 28.134 -1.610 -29.083 1.00 94.00 695 ASN A N 1
ATOM 4893 C CA . ASN A 1 695 ? 27.984 -0.162 -29.178 1.00 94.00 695 ASN A CA 1
ATOM 4894 C C . ASN A 1 695 ? 28.085 0.463 -27.789 1.00 94.00 695 ASN A C 1
ATOM 4896 O O . ASN A 1 695 ? 27.229 0.192 -26.958 1.00 94.00 695 ASN A O 1
ATOM 4900 N N . THR A 1 696 ? 29.107 1.283 -27.540 1.00 93.88 696 THR A N 1
ATOM 4901 C CA . THR A 1 696 ? 29.333 1.957 -26.251 1.00 93.88 696 THR A CA 1
ATOM 4902 C C . THR A 1 696 ? 28.846 3.406 -26.252 1.00 93.88 696 THR A C 1
ATOM 4904 O O . THR A 1 696 ? 28.142 3.825 -25.331 1.00 93.88 696 THR A O 1
ATOM 4907 N N . THR A 1 697 ? 29.198 4.175 -27.284 1.00 93.81 697 THR A N 1
ATOM 4908 C CA . THR A 1 697 ? 28.902 5.618 -27.396 1.00 93.81 697 THR A CA 1
ATOM 4909 C C . THR A 1 697 ? 28.282 6.018 -28.732 1.00 93.81 697 THR A C 1
ATOM 4911 O O . THR A 1 697 ? 27.907 7.176 -28.904 1.00 93.81 697 THR A O 1
ATOM 4914 N N . GLY A 1 698 ? 28.193 5.097 -29.692 1.00 94.44 698 GLY A N 1
ATOM 4915 C CA . GLY A 1 698 ? 27.636 5.361 -31.010 1.00 94.44 698 GLY A CA 1
ATOM 4916 C C . GLY A 1 698 ? 26.166 5.765 -30.927 1.00 94.44 698 GLY A C 1
ATOM 4917 O O . GLY A 1 698 ? 25.412 5.260 -30.091 1.00 94.44 698 GLY A O 1
ATOM 4918 N N . ALA A 1 699 ? 25.763 6.690 -31.792 1.00 96.62 699 ALA A N 1
ATOM 4919 C CA . ALA A 1 699 ? 24.438 7.290 -31.817 1.00 96.62 699 ALA A CA 1
ATOM 4920 C C . ALA A 1 699 ? 23.789 7.152 -33.196 1.00 96.62 699 ALA A C 1
ATOM 4922 O O . ALA A 1 699 ? 24.482 7.017 -34.209 1.00 96.62 699 ALA A O 1
ATOM 4923 N N . SER A 1 700 ? 22.460 7.224 -33.229 1.00 97.81 700 SER A N 1
ATOM 4924 C CA . SER A 1 700 ? 21.659 7.174 -34.460 1.00 97.81 700 SER A CA 1
ATOM 4925 C C . SER A 1 700 ? 21.881 5.913 -35.305 1.00 97.81 700 SER A C 1
ATOM 4927 O O . SER A 1 700 ? 21.728 5.947 -36.524 1.00 97.81 700 SER A O 1
ATOM 4929 N N . ASN A 1 701 ? 22.265 4.794 -34.684 1.00 97.62 701 ASN A N 1
ATOM 4930 C CA . ASN A 1 701 ? 22.416 3.527 -35.391 1.00 97.62 701 ASN A CA 1
ATOM 4931 C C . ASN A 1 701 ? 21.096 2.754 -35.421 1.00 97.62 701 ASN A C 1
ATOM 4933 O O . ASN A 1 701 ? 20.421 2.632 -34.403 1.00 97.62 701 ASN A O 1
ATOM 4937 N N . THR A 1 702 ? 20.766 2.152 -36.558 1.00 98.38 702 THR A N 1
ATOM 4938 C CA . THR A 1 702 ? 19.658 1.202 -36.703 1.00 98.38 702 THR A CA 1
ATOM 4939 C C . THR A 1 702 ? 20.217 -0.178 -37.020 1.00 98.38 702 THR A C 1
ATOM 4941 O O . THR A 1 702 ? 21.009 -0.323 -37.941 1.00 98.38 702 THR A O 1
ATOM 4944 N N . ALA A 1 703 ? 19.809 -1.206 -36.285 1.00 98.00 703 ALA A N 1
ATOM 4945 C CA . ALA A 1 703 ? 20.177 -2.589 -36.535 1.00 98.00 703 ALA A CA 1
ATOM 4946 C C . ALA A 1 703 ? 18.965 -3.505 -36.375 1.00 98.00 703 ALA A C 1
ATOM 4948 O O . ALA A 1 703 ? 18.327 -3.520 -35.322 1.00 98.00 703 ALA A O 1
ATOM 4949 N N . VAL A 1 704 ? 18.664 -4.292 -37.404 1.00 98.38 704 VAL A N 1
ATOM 4950 C CA . VAL A 1 704 ? 17.543 -5.237 -37.409 1.00 98.38 704 VAL A CA 1
ATOM 4951 C C . VAL A 1 704 ? 18.037 -6.605 -37.880 1.00 98.38 704 VAL A C 1
ATOM 4953 O O . VAL A 1 704 ? 18.372 -6.779 -39.052 1.00 98.38 704 VAL A O 1
ATOM 4956 N N . GLY A 1 705 ? 18.081 -7.579 -36.970 1.00 97.25 705 GLY A N 1
ATOM 4957 C CA . GLY A 1 705 ? 18.557 -8.945 -37.211 1.00 97.25 705 GLY A CA 1
ATOM 4958 C C . GLY A 1 705 ? 19.364 -9.522 -36.041 1.00 97.25 705 GLY A C 1
ATOM 4959 O O . GLY A 1 705 ? 19.846 -8.792 -35.175 1.00 97.25 705 GLY A O 1
ATOM 4960 N N . TYR A 1 706 ? 19.526 -10.850 -36.007 1.00 97.19 706 TYR A N 1
ATOM 4961 C CA . TYR A 1 706 ? 20.431 -11.511 -35.057 1.00 97.19 706 TYR A CA 1
ATOM 4962 C C . TYR A 1 706 ? 21.862 -10.998 -35.264 1.00 97.19 706 TYR A C 1
ATOM 4964 O O . TYR A 1 706 ? 22.369 -11.034 -36.384 1.00 97.19 706 TYR A O 1
ATOM 4972 N N . ALA A 1 707 ? 22.490 -10.509 -34.192 1.00 96.06 707 ALA A N 1
ATOM 4973 C CA . ALA A 1 707 ? 23.849 -9.964 -34.190 1.00 96.06 707 ALA A CA 1
ATOM 4974 C C . ALA A 1 707 ? 24.119 -8.834 -35.214 1.00 96.06 707 ALA A C 1
ATOM 4976 O O . ALA A 1 707 ? 25.276 -8.563 -35.538 1.00 96.06 707 ALA A O 1
ATOM 4977 N N . ALA A 1 708 ? 23.082 -8.144 -35.703 1.00 97.31 708 ALA A N 1
ATOM 4978 C CA . ALA A 1 708 ? 23.246 -7.014 -36.616 1.00 97.31 708 ALA A CA 1
ATOM 4979 C C . ALA A 1 708 ? 23.997 -5.858 -35.924 1.00 97.31 708 ALA A C 1
ATOM 4981 O O . ALA A 1 708 ? 23.652 -5.451 -34.814 1.00 97.31 708 ALA A O 1
ATOM 4982 N N . GLY A 1 709 ? 25.047 -5.343 -36.560 1.00 95.25 709 GLY A N 1
ATOM 4983 C CA . GLY A 1 709 ? 25.902 -4.270 -36.055 1.00 95.25 709 GLY A CA 1
ATOM 4984 C C . GLY A 1 709 ? 26.643 -4.611 -34.759 1.00 95.25 709 GLY A C 1
ATOM 4985 O O . GLY A 1 709 ? 27.036 -3.705 -34.035 1.00 95.25 709 GLY A O 1
ATOM 4986 N N . ASN A 1 710 ? 26.814 -5.895 -34.415 1.00 93.31 710 ASN A N 1
ATOM 4987 C CA . ASN A 1 710 ? 27.355 -6.314 -33.112 1.00 93.31 710 ASN A CA 1
ATOM 4988 C C . ASN A 1 710 ? 28.741 -5.710 -32.810 1.00 93.31 710 ASN A C 1
ATOM 4990 O O . ASN A 1 710 ? 29.022 -5.407 -31.659 1.00 93.31 710 ASN A O 1
ATOM 4994 N N . ASN A 1 711 ? 29.564 -5.444 -33.824 1.00 88.44 711 ASN A N 1
ATOM 4995 C CA . ASN A 1 711 ? 30.907 -4.883 -33.670 1.00 88.44 711 ASN A CA 1
ATOM 4996 C C . ASN A 1 711 ? 30.982 -3.342 -33.696 1.00 88.44 711 ASN A C 1
ATOM 4998 O O . ASN A 1 711 ? 32.084 -2.813 -33.583 1.00 88.44 711 ASN A O 1
ATOM 5002 N N . THR A 1 712 ? 29.874 -2.619 -33.898 1.00 91.25 712 THR A N 1
ATOM 5003 C CA . THR A 1 712 ? 29.928 -1.173 -34.172 1.00 91.25 712 THR A CA 1
ATOM 5004 C C . THR A 1 712 ? 30.029 -0.330 -32.901 1.00 91.25 712 THR A C 1
ATOM 5006 O O . THR A 1 712 ? 29.313 -0.563 -31.933 1.00 91.25 712 THR A O 1
ATOM 5009 N N . THR A 1 713 ? 30.861 0.705 -32.944 1.00 91.31 713 THR A N 1
ATOM 5010 C CA . THR A 1 713 ? 30.939 1.837 -32.006 1.00 91.31 713 THR A CA 1
ATOM 5011 C C . THR A 1 713 ? 30.764 3.191 -32.709 1.00 91.31 713 THR A C 1
ATOM 5013 O O . THR A 1 713 ? 30.650 4.214 -32.035 1.00 91.31 713 THR A O 1
ATOM 5016 N N . GLY A 1 714 ? 30.732 3.217 -34.049 1.00 91.62 714 GLY A N 1
ATOM 5017 C CA . GLY A 1 714 ? 30.470 4.423 -34.841 1.00 91.62 714 GLY A CA 1
ATOM 5018 C C . GLY A 1 714 ? 29.002 4.869 -34.845 1.00 91.62 714 GLY A C 1
ATOM 5019 O O . GLY A 1 714 ? 28.161 4.301 -34.144 1.00 91.62 714 GLY A O 1
ATOM 5020 N N . THR A 1 715 ? 28.689 5.912 -35.616 1.00 95.50 715 THR A N 1
ATOM 5021 C CA . THR A 1 715 ? 27.386 6.599 -35.601 1.00 95.50 715 THR A CA 1
ATOM 5022 C C . THR A 1 715 ? 26.681 6.575 -36.957 1.00 95.50 715 THR A C 1
ATOM 5024 O O . THR A 1 715 ? 27.304 6.401 -38.004 1.00 95.50 715 THR A O 1
ATOM 5027 N N . ASN A 1 716 ? 25.366 6.797 -36.950 1.00 96.44 716 ASN A N 1
ATOM 5028 C CA . ASN A 1 716 ? 24.555 6.955 -38.160 1.00 96.44 716 ASN A CA 1
ATOM 5029 C C . ASN A 1 716 ? 24.665 5.771 -39.144 1.00 96.44 716 ASN A C 1
ATOM 5031 O O . ASN A 1 716 ? 24.719 5.950 -40.360 1.00 96.44 716 ASN A O 1
ATOM 5035 N N . ASN A 1 717 ? 24.751 4.547 -38.620 1.00 96.00 717 ASN A N 1
ATOM 5036 C CA . ASN A 1 717 ? 24.806 3.338 -39.435 1.00 96.00 717 ASN A CA 1
ATOM 5037 C C . ASN A 1 717 ? 23.457 2.618 -39.486 1.00 96.00 717 ASN A C 1
ATOM 5039 O O . ASN A 1 717 ? 22.686 2.649 -38.530 1.00 96.00 717 ASN A O 1
ATOM 5043 N N . SER A 1 718 ? 23.197 1.906 -40.579 1.00 97.56 718 SER A N 1
ATOM 5044 C CA . SER A 1 718 ? 22.021 1.051 -40.753 1.00 97.56 718 SER A CA 1
ATOM 5045 C C . SER A 1 718 ? 22.433 -0.379 -41.105 1.00 97.56 718 SER A C 1
ATOM 5047 O O . SER A 1 718 ? 23.003 -0.610 -42.165 1.00 97.56 718 SER A O 1
ATOM 5049 N N . PHE A 1 719 ? 22.125 -1.345 -40.242 1.00 97.25 719 PHE A N 1
ATOM 5050 C CA . PHE A 1 719 ? 22.426 -2.767 -40.408 1.00 97.25 719 PHE A CA 1
ATOM 5051 C C . PHE A 1 719 ? 21.127 -3.564 -40.550 1.00 97.25 719 PHE A C 1
ATOM 5053 O O . PHE A 1 719 ? 20.307 -3.591 -39.631 1.00 97.25 719 PHE A O 1
ATOM 5060 N N . PHE A 1 720 ? 20.935 -4.257 -41.668 1.00 96.94 720 PHE A N 1
ATOM 5061 C CA . PHE A 1 720 ? 19.736 -5.068 -41.898 1.00 96.94 720 PHE A CA 1
ATOM 5062 C C . PHE A 1 720 ? 20.113 -6.496 -42.278 1.00 96.94 720 PHE A C 1
ATOM 5064 O O . PHE A 1 720 ? 20.735 -6.707 -43.312 1.00 96.94 720 PHE A O 1
ATOM 5071 N N . GLY A 1 721 ? 19.706 -7.481 -41.473 1.00 95.00 721 GLY A N 1
ATOM 5072 C CA . GLY A 1 721 ? 19.928 -8.908 -41.726 1.00 95.00 721 GLY A CA 1
ATOM 5073 C C . GLY A 1 721 ? 20.743 -9.619 -40.641 1.00 95.00 721 GLY A C 1
ATOM 5074 O O . GLY A 1 721 ? 21.322 -8.997 -39.753 1.00 95.00 721 GLY A O 1
ATOM 5075 N N . ASN A 1 722 ? 20.761 -10.953 -40.707 1.00 94.12 722 ASN A N 1
ATOM 5076 C CA . ASN A 1 722 ? 21.562 -11.795 -39.815 1.00 94.12 722 ASN A CA 1
ATOM 5077 C C . ASN A 1 722 ? 23.053 -11.484 -39.997 1.00 94.12 722 ASN A C 1
ATOM 5079 O O . ASN A 1 722 ? 23.531 -11.487 -41.127 1.00 94.12 722 ASN A O 1
ATOM 5083 N N . GLY A 1 723 ? 23.758 -11.194 -38.901 1.00 91.94 723 GLY A N 1
ATOM 5084 C CA . GLY A 1 723 ? 25.203 -10.976 -38.916 1.00 91.94 723 GLY A CA 1
ATOM 5085 C C . GLY A 1 723 ? 25.661 -9.768 -39.738 1.00 91.94 723 GLY A C 1
ATOM 5086 O O . GLY A 1 723 ? 26.834 -9.698 -40.088 1.00 91.94 723 GLY A O 1
ATOM 5087 N N . ALA A 1 724 ? 24.770 -8.822 -40.057 1.00 94.38 724 ALA A N 1
ATOM 5088 C CA . ALA A 1 724 ? 25.128 -7.638 -40.833 1.00 94.38 724 ALA A CA 1
ATOM 5089 C C . ALA A 1 724 ? 26.127 -6.770 -40.053 1.00 94.38 724 ALA A C 1
ATOM 5091 O O . ALA A 1 724 ? 25.746 -6.126 -39.080 1.00 94.38 724 ALA A O 1
ATOM 5092 N N . VAL A 1 725 ? 27.398 -6.747 -40.458 1.00 90.56 725 VAL A N 1
ATOM 5093 C CA . VAL A 1 725 ? 28.481 -6.010 -39.781 1.00 90.56 725 VAL A CA 1
ATOM 5094 C C . VAL A 1 725 ? 29.326 -5.233 -40.786 1.00 90.56 725 VAL A C 1
ATOM 5096 O O . VAL A 1 725 ? 29.504 -5.661 -41.925 1.00 90.56 725 VAL A O 1
ATOM 5099 N N . ASN A 1 726 ? 29.869 -4.086 -40.373 1.00 80.81 726 ASN A N 1
ATOM 5100 C CA . ASN A 1 726 ? 30.756 -3.309 -41.235 1.00 80.81 726 ASN A CA 1
ATOM 5101 C C . ASN A 1 726 ? 32.177 -3.897 -41.178 1.00 80.81 726 ASN A C 1
ATOM 5103 O O . ASN A 1 726 ? 32.933 -3.631 -40.243 1.00 80.81 726 ASN A O 1
ATOM 5107 N N . THR A 1 727 ? 32.523 -4.731 -42.162 1.00 73.00 727 THR A N 1
ATOM 5108 C CA . THR A 1 727 ? 33.851 -5.364 -42.277 1.00 73.00 727 THR A CA 1
ATOM 5109 C C . THR A 1 727 ? 34.901 -4.443 -42.900 1.00 73.00 727 THR A C 1
ATOM 5111 O O . THR A 1 727 ? 36.093 -4.646 -42.693 1.00 73.00 727 THR A O 1
ATOM 5114 N N . THR A 1 728 ? 34.485 -3.429 -43.667 1.00 65.69 728 THR A N 1
ATOM 5115 C CA . THR A 1 728 ? 35.402 -2.567 -44.433 1.00 65.69 728 THR A CA 1
ATOM 5116 C C . THR A 1 728 ? 35.867 -1.359 -43.625 1.00 65.69 728 THR A C 1
ATOM 5118 O O . THR A 1 728 ? 37.056 -1.065 -43.621 1.00 65.69 728 THR A O 1
ATOM 5121 N N . GLY A 1 729 ? 34.968 -0.681 -42.906 1.00 66.50 729 GLY A N 1
ATOM 5122 C CA . GLY A 1 729 ? 35.288 0.490 -42.078 1.00 66.50 729 GLY A CA 1
ATOM 5123 C C . GLY A 1 729 ? 35.608 0.169 -40.610 1.00 66.50 729 GLY A C 1
ATOM 5124 O O . GLY A 1 729 ? 35.907 1.076 -39.836 1.00 66.50 729 GLY A O 1
ATOM 5125 N N . GLY A 1 730 ? 35.528 -1.106 -40.213 1.00 76.62 730 GLY A N 1
ATOM 5126 C CA . GLY A 1 730 ? 35.761 -1.547 -38.837 1.00 76.62 730 GLY A CA 1
ATOM 5127 C C . GLY A 1 730 ? 34.694 -1.068 -37.843 1.00 76.62 730 GLY A C 1
ATOM 5128 O O . GLY A 1 730 ? 33.634 -0.571 -38.220 1.00 76.62 730 GLY A O 1
ATOM 5129 N N . ALA A 1 731 ? 34.977 -1.225 -36.546 1.00 84.25 731 ALA A N 1
ATOM 5130 C CA . ALA A 1 731 ? 34.040 -0.898 -35.466 1.00 84.25 731 ALA A CA 1
ATOM 5131 C C . ALA A 1 731 ? 33.626 0.586 -35.446 1.00 84.25 731 ALA A C 1
ATOM 5133 O O . ALA A 1 731 ? 32.485 0.910 -35.134 1.00 84.25 731 ALA A O 1
ATOM 5134 N N . THR A 1 732 ? 34.526 1.501 -35.805 1.00 88.31 732 THR A N 1
ATOM 5135 C CA . THR A 1 732 ? 34.308 2.955 -35.711 1.00 88.31 732 THR A CA 1
ATOM 5136 C C . THR A 1 732 ? 33.660 3.569 -36.953 1.00 88.31 732 THR A C 1
ATOM 5138 O O . THR A 1 732 ? 33.444 4.783 -36.992 1.00 88.31 732 THR A O 1
ATOM 5141 N N . ALA A 1 733 ? 33.358 2.764 -37.975 1.00 88.31 733 ALA A N 1
ATOM 5142 C CA . ALA A 1 733 ? 32.740 3.241 -39.206 1.00 88.31 733 ALA A CA 1
ATOM 5143 C C . ALA A 1 733 ? 31.425 3.972 -38.924 1.00 88.31 733 ALA A C 1
ATOM 5145 O O . ALA A 1 733 ? 30.634 3.535 -38.091 1.00 88.31 733 ALA A O 1
ATOM 5146 N N . SER A 1 734 ? 31.188 5.074 -39.630 1.00 91.69 734 SER A N 1
ATOM 5147 C CA . SER A 1 734 ? 29.985 5.894 -39.475 1.00 91.69 734 SER A CA 1
ATOM 5148 C C . SER A 1 734 ? 29.371 6.210 -40.836 1.00 91.69 734 SER A C 1
ATOM 5150 O O . SER A 1 734 ? 30.081 6.202 -41.842 1.00 91.69 734 SER A O 1
ATOM 5152 N N . ASN A 1 735 ? 28.077 6.530 -40.868 1.00 92.56 735 ASN A N 1
ATOM 5153 C CA . ASN A 1 735 ? 27.336 6.883 -42.090 1.00 92.56 735 ASN A CA 1
ATOM 5154 C C . ASN A 1 735 ? 27.257 5.748 -43.130 1.00 92.56 735 ASN A C 1
ATOM 5156 O O . ASN A 1 735 ? 27.349 5.995 -44.333 1.00 92.56 735 ASN A O 1
ATOM 5160 N N . THR A 1 736 ? 27.106 4.496 -42.686 1.00 92.25 736 THR A N 1
ATOM 5161 C CA . THR A 1 736 ? 27.092 3.327 -43.584 1.00 92.25 736 THR A CA 1
ATOM 5162 C C . THR A 1 736 ? 25.764 2.572 -43.579 1.00 92.25 736 THR A C 1
ATOM 5164 O O . THR A 1 736 ? 25.070 2.519 -42.567 1.00 92.25 736 THR A O 1
ATOM 5167 N N . ILE A 1 737 ? 25.412 1.951 -44.712 1.00 93.38 737 ILE A N 1
ATOM 5168 C CA . ILE A 1 737 ? 24.299 0.996 -44.821 1.00 93.38 737 ILE A CA 1
ATOM 5169 C C . ILE A 1 737 ? 24.882 -0.384 -45.147 1.00 93.38 737 ILE A C 1
ATOM 5171 O O . ILE A 1 737 ? 25.561 -0.545 -46.159 1.00 93.38 737 ILE A O 1
ATOM 5175 N N . VAL A 1 738 ? 24.603 -1.377 -44.302 1.00 93.19 738 VAL A N 1
ATOM 5176 C CA . VAL A 1 738 ? 25.051 -2.770 -44.438 1.00 93.19 738 VAL A CA 1
ATOM 5177 C C . VAL A 1 738 ? 23.832 -3.687 -44.550 1.00 93.19 738 VAL A C 1
ATOM 5179 O O . VAL A 1 738 ? 22.971 -3.705 -43.669 1.00 93.19 738 VAL A O 1
ATOM 5182 N N . LEU A 1 739 ? 23.761 -4.461 -45.636 1.00 92.69 739 LEU A N 1
ATOM 5183 C CA . LEU A 1 739 ? 22.650 -5.367 -45.945 1.00 92.69 739 LEU A CA 1
ATOM 5184 C C . LEU A 1 739 ? 23.133 -6.827 -45.929 1.00 92.69 739 LEU A C 1
ATOM 5186 O O . LEU A 1 739 ? 23.707 -7.305 -46.904 1.00 92.69 739 LEU A O 1
ATOM 5190 N N . GLY A 1 740 ? 22.861 -7.519 -44.822 1.00 90.06 740 GLY A N 1
ATOM 5191 C CA . GLY A 1 740 ? 23.217 -8.911 -44.551 1.00 90.06 740 GLY A CA 1
ATOM 5192 C C . GLY A 1 740 ? 24.711 -9.151 -44.331 1.00 90.06 740 GLY A C 1
ATOM 5193 O O . GLY A 1 740 ? 25.486 -8.215 -44.142 1.00 90.06 740 GLY A O 1
ATOM 5194 N N . ASP A 1 741 ? 25.091 -10.425 -44.309 1.00 88.38 741 ASP A N 1
ATOM 5195 C CA . ASP A 1 741 ? 26.462 -10.896 -44.120 1.00 88.38 741 ASP A CA 1
ATOM 5196 C C . ASP A 1 741 ? 27.091 -11.378 -45.446 1.00 88.38 741 ASP A C 1
ATOM 5198 O O . ASP A 1 741 ? 26.574 -11.153 -46.546 1.00 88.38 741 ASP A O 1
ATOM 5202 N N . SER A 1 742 ? 28.230 -12.067 -45.355 1.00 84.44 742 SER A N 1
ATOM 5203 C CA . SER A 1 742 ? 28.938 -12.614 -46.516 1.00 84.44 742 SER A CA 1
ATOM 5204 C C . SER A 1 742 ? 28.187 -13.740 -47.241 1.00 84.44 742 SER A C 1
ATOM 5206 O O . SER A 1 742 ? 28.599 -14.110 -48.343 1.00 84.44 742 SER A O 1
ATOM 5208 N N . ALA A 1 743 ? 27.086 -14.257 -46.681 1.00 85.00 743 ALA A N 1
ATOM 5209 C CA . ALA A 1 743 ? 26.253 -15.278 -47.311 1.00 85.00 743 ALA A CA 1
ATOM 5210 C C . ALA A 1 743 ? 25.197 -14.694 -48.271 1.00 85.00 743 ALA A C 1
ATOM 5212 O O . ALA A 1 743 ? 24.539 -15.452 -48.992 1.00 85.00 743 ALA A O 1
ATOM 5213 N N . ILE A 1 744 ? 25.030 -13.366 -48.333 1.00 87.00 744 ILE A N 1
ATOM 5214 C CA . ILE A 1 744 ? 24.127 -12.729 -49.301 1.00 87.00 744 ILE A CA 1
ATOM 5215 C C . ILE A 1 744 ? 24.650 -12.920 -50.734 1.00 87.00 744 ILE A C 1
ATOM 5217 O O . ILE A 1 744 ? 25.701 -12.406 -51.113 1.00 87.00 744 ILE A O 1
ATOM 5221 N N . THR A 1 745 ? 23.876 -13.630 -51.563 1.00 85.50 745 THR A N 1
ATOM 5222 C CA . THR A 1 745 ? 24.218 -13.914 -52.972 1.00 85.50 745 THR A CA 1
ATOM 5223 C C . THR A 1 745 ? 23.534 -12.987 -53.974 1.00 85.50 745 THR A C 1
ATOM 5225 O O . THR A 1 745 ? 24.065 -12.760 -55.058 1.00 85.50 745 THR A O 1
ATOM 5228 N N . THR A 1 746 ? 22.355 -12.450 -53.642 1.00 83.94 746 THR A N 1
ATOM 5229 C CA . THR A 1 746 ? 21.598 -11.537 -54.511 1.00 83.94 746 THR A CA 1
ATOM 5230 C C . THR A 1 746 ? 20.887 -10.464 -53.689 1.00 83.94 746 THR A C 1
ATOM 5232 O O . THR A 1 746 ? 20.243 -10.776 -52.689 1.00 83.94 746 THR A O 1
ATOM 5235 N N . LEU A 1 747 ? 20.963 -9.207 -54.138 1.00 86.38 747 LEU A N 1
ATOM 5236 C CA . LEU A 1 747 ? 20.129 -8.109 -53.647 1.00 86.38 747 LEU A CA 1
ATOM 5237 C C . LEU A 1 747 ? 18.990 -7.895 -54.650 1.00 86.38 747 LEU A C 1
ATOM 5239 O O . LEU A 1 747 ? 19.238 -7.522 -55.795 1.00 86.38 747 LEU A O 1
ATOM 5243 N N . ARG A 1 748 ? 17.745 -8.170 -54.247 1.00 83.88 748 ARG A N 1
ATOM 5244 C CA . ARG A 1 748 ? 16.566 -7.985 -55.106 1.00 83.88 748 ARG A CA 1
ATOM 5245 C C . ARG A 1 748 ? 15.852 -6.685 -54.757 1.00 83.88 748 ARG A C 1
ATOM 5247 O O . ARG A 1 748 ? 15.290 -6.561 -53.675 1.00 83.88 748 ARG A O 1
ATOM 5254 N N . CYS A 1 749 ? 15.827 -5.759 -55.705 1.00 84.38 749 CYS A N 1
ATOM 5255 C CA . CYS A 1 749 ? 15.054 -4.523 -55.666 1.00 84.38 749 CYS A CA 1
ATOM 5256 C C . CYS A 1 749 ? 14.155 -4.460 -56.911 1.00 84.38 749 CYS A C 1
ATOM 5258 O O . CYS A 1 749 ? 14.577 -4.837 -58.001 1.00 84.38 749 CYS A O 1
ATOM 5260 N N . GLN A 1 750 ? 12.894 -4.043 -56.747 1.00 84.69 750 GLN A N 1
ATOM 5261 C CA . GLN A 1 750 ? 11.940 -3.983 -57.863 1.00 84.69 750 GLN A CA 1
ATOM 5262 C C . GLN A 1 750 ? 12.342 -2.925 -58.901 1.00 84.69 750 GLN A C 1
ATOM 5264 O O . GLN A 1 750 ? 12.232 -3.163 -60.100 1.00 84.69 750 GLN A O 1
ATOM 5269 N N . THR A 1 751 ? 12.825 -1.768 -58.439 1.00 82.56 751 THR A N 1
ATOM 5270 C CA . THR A 1 751 ? 13.564 -0.825 -59.286 1.00 82.56 751 THR A CA 1
ATOM 5271 C C . THR A 1 751 ? 14.974 -1.355 -59.506 1.00 82.56 751 THR A C 1
ATOM 5273 O O . THR A 1 751 ? 15.578 -1.903 -58.590 1.00 82.56 751 THR A O 1
ATOM 5276 N N . ASN A 1 752 ? 15.511 -1.189 -60.706 1.00 76.88 752 ASN A N 1
ATOM 5277 C CA . ASN A 1 752 ? 16.859 -1.623 -61.060 1.00 76.88 752 ASN A CA 1
ATOM 5278 C C . ASN A 1 752 ? 17.916 -0.510 -60.922 1.00 76.88 752 ASN A C 1
ATOM 5280 O O . ASN A 1 752 ? 19.066 -0.734 -61.294 1.00 76.88 752 ASN A O 1
ATOM 5284 N N . VAL A 1 753 ? 17.551 0.675 -60.414 1.00 78.62 753 VAL A N 1
ATOM 5285 C CA . VAL A 1 753 ? 18.454 1.833 -60.293 1.00 78.62 753 VAL A CA 1
ATOM 5286 C C . VAL A 1 753 ? 18.431 2.461 -58.900 1.00 78.62 753 VAL A C 1
ATOM 5288 O O . VAL A 1 753 ? 17.384 2.542 -58.256 1.00 78.62 753 VAL A O 1
ATOM 5291 N N . ILE A 1 754 ? 19.599 2.957 -58.475 1.00 82.75 754 ILE A N 1
ATOM 5292 C CA . ILE A 1 754 ? 19.765 3.887 -57.352 1.00 82.75 754 ILE A CA 1
ATOM 5293 C C . ILE A 1 754 ? 19.916 5.283 -57.960 1.00 82.75 754 ILE A C 1
ATOM 5295 O O . ILE A 1 754 ? 20.825 5.521 -58.753 1.00 82.75 754 ILE A O 1
ATOM 5299 N N . SER A 1 755 ? 19.011 6.200 -57.631 1.00 83.69 755 SER A N 1
ATOM 5300 C CA . SER A 1 755 ? 19.055 7.580 -58.119 1.00 83.69 755 SER A CA 1
ATOM 5301 C C . SER A 1 755 ? 19.913 8.466 -57.218 1.00 83.69 755 SER A C 1
ATOM 5303 O O . SER A 1 755 ? 19.811 8.377 -55.996 1.00 83.69 755 SER A O 1
ATOM 5305 N N . ALA A 1 756 ? 20.669 9.384 -57.818 1.00 84.06 756 ALA A N 1
ATOM 5306 C CA . ALA A 1 756 ? 21.329 10.492 -57.129 1.00 84.06 756 ALA A CA 1
ATOM 5307 C C . ALA A 1 756 ? 20.778 11.834 -57.646 1.00 84.06 756 ALA A C 1
ATOM 5309 O O . ALA A 1 756 ? 20.431 11.944 -58.825 1.00 84.06 756 ALA A O 1
ATOM 5310 N N . LEU A 1 757 ? 20.690 12.850 -56.777 1.00 86.69 757 LEU A N 1
ATOM 5311 C CA . LEU A 1 757 ? 20.266 14.201 -57.161 1.00 86.69 757 LEU A CA 1
ATOM 5312 C C . LEU A 1 757 ? 21.285 14.810 -58.135 1.00 86.69 757 LEU A C 1
ATOM 5314 O O . LEU A 1 757 ? 22.490 14.750 -57.907 1.00 86.69 757 LEU A O 1
ATOM 5318 N N . SER A 1 758 ? 20.804 15.357 -59.250 1.00 88.69 758 SER A N 1
ATOM 5319 C CA . SER A 1 758 ? 21.663 15.806 -60.352 1.00 88.69 758 SER A CA 1
ATOM 5320 C C . SER A 1 758 ? 21.032 16.954 -61.159 1.00 88.69 758 SER A C 1
ATOM 5322 O O . SER A 1 758 ? 21.381 17.142 -62.325 1.00 88.69 758 SER A O 1
ATOM 5324 N N . ASP A 1 759 ? 20.093 17.701 -60.565 1.00 93.75 759 ASP A N 1
ATOM 5325 C CA . ASP A 1 759 ? 19.425 18.842 -61.209 1.00 93.75 759 ASP A CA 1
ATOM 5326 C C . ASP A 1 759 ? 20.431 19.975 -61.473 1.00 93.75 759 ASP A C 1
ATOM 5328 O O . ASP A 1 759 ? 21.366 20.185 -60.699 1.00 93.75 759 ASP A O 1
ATOM 5332 N N . ILE A 1 760 ? 20.258 20.712 -62.573 1.00 91.62 760 ILE A N 1
ATOM 5333 C CA . ILE A 1 760 ? 21.138 21.840 -62.912 1.00 91.62 760 ILE A CA 1
ATOM 5334 C C . ILE A 1 760 ? 21.064 22.954 -61.861 1.00 91.62 760 ILE A C 1
ATOM 5336 O O . ILE A 1 760 ? 22.059 23.628 -61.625 1.00 91.62 760 ILE A O 1
ATOM 5340 N N . ARG A 1 761 ? 19.909 23.128 -61.206 1.00 94.12 761 ARG A N 1
ATOM 5341 C CA . ARG A 1 761 ? 19.702 24.146 -60.162 1.00 94.12 761 ARG A CA 1
ATOM 5342 C C . ARG A 1 761 ? 20.493 23.855 -58.891 1.00 94.12 761 ARG A C 1
ATOM 5344 O O . ARG A 1 761 ? 20.770 24.780 -58.135 1.00 94.12 761 ARG A O 1
ATOM 5351 N N . ASP A 1 762 ? 20.879 22.599 -58.698 1.00 92.19 762 ASP A N 1
ATOM 5352 C CA . ASP A 1 762 ? 21.654 22.146 -57.546 1.00 92.19 762 ASP A CA 1
ATOM 5353 C C . ASP A 1 762 ? 23.170 22.157 -57.829 1.00 92.19 762 ASP A C 1
ATOM 5355 O O . ASP A 1 762 ? 23.953 21.654 -57.023 1.00 92.19 762 ASP A O 1
ATOM 5359 N N . LYS A 1 763 ? 23.607 22.700 -58.981 1.00 91.62 763 LYS A N 1
ATOM 5360 C CA . LYS A 1 763 ? 25.009 22.702 -59.429 1.00 91.62 763 LYS A CA 1
ATOM 5361 C C . LYS A 1 763 ? 25.464 24.089 -59.893 1.00 91.62 763 LYS A C 1
ATOM 5363 O O . LYS A 1 763 ? 24.759 24.767 -60.634 1.00 91.62 763 LYS A O 1
ATOM 5368 N N . SER A 1 764 ? 26.683 24.474 -59.525 1.00 92.44 764 SER A N 1
ATOM 5369 C CA . SER A 1 764 ? 27.405 25.636 -60.064 1.00 92.44 764 SER A CA 1
ATOM 5370 C C . SER A 1 764 ? 28.681 25.189 -60.782 1.00 92.44 764 SER A C 1
ATOM 5372 O O . SER A 1 764 ? 29.025 24.009 -60.753 1.00 92.44 764 SER A O 1
ATOM 5374 N N . ASP A 1 765 ? 29.358 26.122 -61.462 1.00 91.88 765 ASP A N 1
ATOM 5375 C CA . ASP A 1 765 ? 30.696 25.910 -62.045 1.00 91.88 765 ASP A CA 1
ATOM 5376 C C . ASP A 1 765 ? 30.789 24.691 -62.981 1.00 91.88 765 ASP A C 1
ATOM 5378 O O . ASP A 1 765 ? 31.780 23.962 -63.030 1.00 91.88 765 ASP A O 1
ATOM 5382 N N . ILE A 1 766 ? 29.716 24.464 -63.743 1.00 92.44 766 ILE A N 1
ATOM 5383 C CA . ILE A 1 766 ? 29.588 23.327 -64.651 1.00 92.44 766 ILE A CA 1
ATOM 5384 C C . ILE A 1 766 ? 30.530 23.531 -65.845 1.00 92.44 766 ILE A C 1
ATOM 5386 O O . ILE A 1 766 ? 30.237 24.300 -66.761 1.00 92.44 766 ILE A O 1
ATOM 5390 N N . VAL A 1 767 ? 31.651 22.809 -65.849 1.00 90.94 767 VAL A N 1
ATOM 5391 C CA . VAL A 1 767 ? 32.640 22.784 -66.938 1.00 90.94 767 VAL A CA 1
ATOM 5392 C C . VAL A 1 767 ? 32.737 21.395 -67.571 1.00 90.94 767 VAL A C 1
ATOM 5394 O O . VAL A 1 767 ? 32.352 20.388 -66.977 1.00 90.94 767 VAL A O 1
ATOM 5397 N N . ALA A 1 768 ? 33.247 21.327 -68.802 1.00 88.88 768 ALA A N 1
ATOM 5398 C CA . ALA A 1 768 ? 33.495 20.052 -69.468 1.00 88.88 768 ALA A CA 1
ATOM 5399 C C . ALA A 1 768 ? 34.610 19.264 -68.758 1.00 88.88 768 ALA A C 1
ATOM 5401 O O . ALA A 1 768 ? 35.601 19.841 -68.317 1.00 88.88 768 ALA A O 1
ATOM 5402 N N . LEU A 1 769 ? 34.464 17.937 -68.696 1.00 91.25 769 LEU A N 1
ATOM 5403 C CA . LEU A 1 769 ? 35.458 17.054 -68.087 1.00 91.25 769 LEU A CA 1
ATOM 5404 C C . LEU A 1 769 ? 36.784 17.119 -68.883 1.00 91.25 769 LEU A C 1
ATOM 5406 O O . LEU A 1 769 ? 36.749 16.875 -70.095 1.00 91.25 769 LEU A O 1
ATOM 5410 N N . PRO A 1 770 ? 37.929 17.444 -68.249 1.00 90.12 770 PRO A N 1
ATOM 5411 C CA . PRO A 1 770 ? 39.200 17.660 -68.950 1.00 90.12 770 PRO A CA 1
ATOM 5412 C C . PRO A 1 770 ? 39.946 16.360 -69.288 1.00 90.12 770 PRO A C 1
ATOM 5414 O O . PRO A 1 770 ? 40.953 16.394 -69.989 1.00 90.12 770 PRO A O 1
ATOM 5417 N N . PHE A 1 771 ? 39.454 15.219 -68.805 1.00 91.44 771 PHE A N 1
ATOM 5418 C CA . PHE A 1 771 ? 40.030 13.895 -69.010 1.00 91.44 771 PHE A CA 1
ATOM 5419 C C . PHE A 1 771 ? 38.989 12.927 -69.589 1.00 91.44 771 PHE A C 1
ATOM 5421 O O . PHE A 1 771 ? 37.803 12.978 -69.259 1.00 91.44 771 PHE A O 1
ATOM 5428 N N . GLY A 1 772 ? 39.451 12.027 -70.457 1.00 92.88 772 GLY A N 1
ATOM 5429 C CA . GLY A 1 772 ? 38.610 11.090 -71.195 1.00 92.88 772 GLY A CA 1
ATOM 5430 C C . GLY A 1 772 ? 39.390 9.860 -71.634 1.00 92.88 772 GLY A C 1
ATOM 5431 O O . GLY A 1 772 ? 39.703 8.987 -70.826 1.00 92.88 772 GLY A O 1
ATOM 5432 N N . LEU A 1 773 ? 39.711 9.777 -72.923 1.00 93.94 773 LEU A N 1
ATOM 5433 C CA . LEU A 1 773 ? 40.291 8.591 -73.547 1.00 93.94 773 LEU A CA 1
ATOM 5434 C C . LEU A 1 773 ? 41.668 8.250 -72.984 1.00 93.94 773 LEU A C 1
ATOM 5436 O O . LEU A 1 773 ? 41.939 7.080 -72.727 1.00 93.94 773 LEU A O 1
ATOM 5440 N N . GLU A 1 774 ? 42.526 9.246 -72.766 1.00 93.50 774 GLU A N 1
ATOM 5441 C CA . GLU A 1 774 ? 43.859 9.022 -72.192 1.00 93.50 774 GLU A CA 1
ATOM 5442 C C . GLU A 1 774 ? 43.776 8.501 -70.750 1.00 93.50 774 GLU A C 1
ATOM 5444 O O . GLU A 1 774 ? 44.466 7.547 -70.397 1.00 93.50 774 GLU A O 1
ATOM 5449 N N . PHE A 1 775 ? 42.859 9.059 -69.954 1.00 95.00 775 PHE A N 1
ATOM 5450 C CA . PHE A 1 775 ? 42.585 8.603 -68.594 1.00 95.00 775 PHE A CA 1
ATOM 5451 C C . PHE A 1 775 ? 42.092 7.153 -68.575 1.00 95.00 775 PHE A C 1
ATOM 5453 O O . PHE A 1 775 ? 42.665 6.315 -67.883 1.00 95.00 775 PHE A O 1
ATOM 5460 N N . VAL A 1 776 ? 41.074 6.824 -69.380 1.00 94.31 776 VAL A N 1
ATOM 5461 C CA . VAL A 1 776 ? 40.533 5.456 -69.456 1.00 94.31 776 VAL A CA 1
ATOM 5462 C C . VAL A 1 776 ? 41.581 4.469 -69.972 1.00 94.31 776 VAL A C 1
ATOM 5464 O O . VAL A 1 776 ? 41.645 3.343 -69.485 1.00 94.31 776 VAL A O 1
ATOM 5467 N N . SER A 1 777 ? 42.442 4.892 -70.901 1.00 94.25 777 SER A N 1
ATOM 5468 C CA . SER A 1 777 ? 43.538 4.062 -71.424 1.00 94.25 777 SER A CA 1
ATOM 5469 C C . SER A 1 777 ? 44.619 3.768 -70.379 1.00 94.25 777 SER A C 1
ATOM 5471 O O . SER A 1 777 ? 45.353 2.793 -70.523 1.00 94.25 777 SER A O 1
ATOM 5473 N N . ALA A 1 778 ? 44.729 4.593 -69.335 1.00 94.81 778 ALA A N 1
ATOM 5474 C CA . ALA A 1 778 ? 45.647 4.369 -68.223 1.00 94.81 778 ALA A CA 1
ATOM 5475 C C . ALA A 1 778 ? 45.087 3.411 -67.153 1.00 94.81 778 ALA A C 1
ATOM 5477 O O . ALA A 1 778 ? 45.852 2.936 -66.310 1.00 94.81 778 ALA A O 1
ATOM 5478 N N . LEU A 1 779 ? 43.781 3.109 -67.172 1.00 94.06 779 LEU A N 1
ATOM 5479 C CA . LEU A 1 779 ? 43.164 2.169 -66.235 1.00 94.06 779 LEU A CA 1
ATOM 5480 C C . LEU A 1 779 ? 43.609 0.727 -66.526 1.00 94.06 779 LEU A C 1
ATOM 5482 O O . LEU A 1 779 ? 43.712 0.307 -67.677 1.00 94.06 779 LEU A O 1
ATOM 5486 N N . LYS A 1 780 ? 43.819 -0.063 -65.466 1.00 93.62 780 LYS A N 1
ATOM 5487 C CA . LYS A 1 780 ? 44.319 -1.447 -65.546 1.00 93.62 780 LYS A CA 1
ATOM 5488 C C . LYS A 1 780 ? 43.247 -2.456 -65.101 1.00 93.62 780 LYS A C 1
ATOM 5490 O O . LYS A 1 780 ? 43.211 -2.814 -63.921 1.00 93.62 780 LYS A O 1
ATOM 5495 N N . PRO A 1 781 ? 42.348 -2.917 -65.990 1.00 92.69 781 PRO A N 1
ATOM 5496 C CA . PRO A 1 781 ? 41.434 -4.000 -65.649 1.00 92.69 781 PRO A CA 1
ATOM 5497 C C . PRO A 1 781 ? 42.216 -5.309 -65.479 1.00 92.69 781 PRO A C 1
ATOM 5499 O O . PRO A 1 781 ? 43.059 -5.656 -66.306 1.00 92.69 781 PRO A O 1
ATOM 5502 N N . VAL A 1 782 ? 41.927 -6.052 -64.414 1.00 93.75 782 VAL A N 1
ATOM 5503 C CA . VAL A 1 782 ? 42.614 -7.301 -64.068 1.00 93.75 782 VAL A CA 1
ATOM 5504 C C . VAL A 1 782 ? 41.620 -8.411 -63.737 1.00 93.75 782 VAL A C 1
ATOM 5506 O O . VAL A 1 782 ? 40.540 -8.171 -63.195 1.00 93.75 782 VAL A O 1
ATOM 5509 N N . ALA A 1 783 ? 42.003 -9.652 -64.038 1.00 92.75 783 ALA A N 1
ATOM 5510 C CA . ALA A 1 783 ? 41.364 -10.842 -63.490 1.00 92.75 783 ALA A CA 1
ATOM 5511 C C . ALA A 1 783 ? 42.135 -11.287 -62.245 1.00 92.75 783 ALA A C 1
ATOM 5513 O O . ALA A 1 783 ? 43.364 -11.330 -62.251 1.00 92.75 783 ALA A O 1
ATOM 5514 N N . PHE A 1 784 ? 41.424 -11.632 -61.181 1.00 88.75 784 PHE A N 1
ATOM 5515 C CA . PHE A 1 784 ? 42.028 -12.011 -59.911 1.00 88.75 784 PHE A CA 1
ATOM 5516 C C . PHE A 1 784 ? 41.245 -13.136 -59.237 1.00 88.75 784 PHE A C 1
ATOM 5518 O O . PHE A 1 784 ? 40.098 -13.434 -59.571 1.00 88.75 784 PHE A O 1
ATOM 5525 N N . THR A 1 785 ? 41.901 -13.794 -58.285 1.00 87.75 785 THR A N 1
ATOM 5526 C CA . THR A 1 785 ? 41.278 -14.783 -57.404 1.00 87.75 785 THR A CA 1
ATOM 5527 C C . THR A 1 785 ? 41.298 -14.223 -55.997 1.00 87.75 785 THR A C 1
ATOM 5529 O O . THR A 1 785 ? 42.347 -13.799 -55.514 1.00 87.75 785 THR A O 1
ATOM 5532 N N . TRP A 1 786 ? 40.143 -14.199 -55.345 1.00 81.88 786 TRP A N 1
ATOM 5533 C CA . TRP A 1 786 ? 40.036 -13.704 -53.979 1.00 81.88 786 TRP A CA 1
ATOM 5534 C C . TRP A 1 786 ? 40.866 -14.571 -53.021 1.00 81.88 786 TRP A C 1
ATOM 5536 O O . TRP A 1 786 ? 40.712 -15.793 -52.980 1.00 81.88 786 TRP A O 1
ATOM 5546 N N . ASN A 1 787 ? 41.720 -13.924 -52.226 1.00 79.44 787 ASN A N 1
ATOM 5547 C CA . ASN A 1 787 ? 42.579 -14.548 -51.214 1.00 79.44 787 ASN A CA 1
ATOM 5548 C C . ASN A 1 787 ? 42.342 -13.984 -49.795 1.00 79.44 787 ASN A C 1
ATOM 5550 O O . ASN A 1 787 ? 43.160 -14.203 -48.902 1.00 79.44 787 ASN A O 1
ATOM 5554 N N . GLN A 1 788 ? 41.257 -13.226 -49.586 1.00 65.75 788 GLN A N 1
ATOM 5555 C CA . GLN A 1 788 ? 40.988 -12.554 -48.312 1.00 65.75 788 GLN A CA 1
ATOM 5556 C C . GLN A 1 788 ? 40.686 -13.542 -47.177 1.00 65.75 788 GLN A C 1
ATOM 5558 O O . GLN A 1 788 ? 39.996 -14.534 -47.372 1.00 65.75 788 GLN A O 1
ATOM 5563 N N . ARG A 1 789 ? 41.165 -13.223 -45.968 1.00 56.25 789 ARG A N 1
ATOM 5564 C CA . ARG A 1 789 ? 41.103 -14.063 -44.757 1.00 56.25 789 ARG A CA 1
ATOM 5565 C C . ARG A 1 789 ? 39.699 -14.260 -44.154 1.00 56.25 789 ARG A C 1
ATOM 5567 O O . ARG A 1 789 ? 39.560 -15.131 -43.307 1.00 56.25 789 ARG A O 1
ATOM 5574 N N . ASP A 1 790 ? 38.680 -13.530 -44.615 1.00 54.62 790 ASP A N 1
ATOM 5575 C CA . ASP A 1 790 ? 37.329 -13.489 -44.015 1.00 54.62 790 ASP A CA 1
ATOM 5576 C C . ASP A 1 790 ? 36.246 -14.262 -44.811 1.00 54.62 790 ASP A C 1
ATOM 5578 O O . ASP A 1 790 ? 35.091 -13.864 -44.954 1.00 54.62 790 ASP A O 1
ATOM 5582 N N . GLY A 1 791 ? 36.635 -15.426 -45.343 1.00 54.41 791 GLY A N 1
ATOM 5583 C CA . GLY A 1 791 ? 35.767 -16.609 -45.474 1.00 54.41 791 GLY A CA 1
ATOM 5584 C C . GLY A 1 791 ? 34.743 -16.677 -46.616 1.00 54.41 791 GLY A C 1
ATOM 5585 O O . GLY A 1 791 ? 34.487 -17.770 -47.110 1.00 54.41 791 GLY A O 1
ATOM 5586 N N . GLY A 1 792 ? 34.176 -15.566 -47.091 1.00 59.78 792 GLY A N 1
ATOM 5587 C CA . GLY A 1 792 ? 33.026 -15.633 -48.013 1.00 59.78 792 GLY A CA 1
ATOM 5588 C C . GLY A 1 792 ? 33.355 -15.859 -49.495 1.00 59.78 792 GLY A C 1
ATOM 5589 O O . GLY A 1 792 ? 32.510 -16.331 -50.251 1.00 59.78 792 GLY A O 1
ATOM 5590 N N . ARG A 1 793 ? 34.561 -15.484 -49.948 1.00 65.12 793 ARG A N 1
ATOM 5591 C CA . ARG A 1 793 ? 34.892 -15.422 -51.390 1.00 65.12 793 ARG A CA 1
ATOM 5592 C C . ARG A 1 793 ? 36.195 -16.107 -51.792 1.00 65.12 793 ARG A C 1
ATOM 5594 O O . ARG A 1 793 ? 36.558 -16.048 -52.960 1.00 65.12 793 ARG A O 1
ATOM 5601 N N . ILE A 1 794 ? 36.900 -16.750 -50.862 1.00 79.62 794 ILE A N 1
ATOM 5602 C CA . ILE A 1 794 ? 38.215 -17.360 -51.122 1.00 79.62 794 ILE A CA 1
ATOM 5603 C C . ILE A 1 794 ? 38.139 -18.334 -52.306 1.00 79.62 794 ILE A C 1
ATOM 5605 O O . ILE A 1 794 ? 37.251 -19.179 -52.372 1.00 79.62 794 ILE A O 1
ATOM 5609 N N . GLY A 1 795 ? 39.080 -18.216 -53.245 1.00 80.12 795 GLY A N 1
ATOM 5610 C CA . GLY A 1 795 ? 39.173 -19.100 -54.411 1.00 80.12 795 GLY A CA 1
ATOM 5611 C C . GLY A 1 795 ? 38.206 -18.768 -55.553 1.00 80.12 795 GLY A C 1
ATOM 5612 O O . GLY A 1 795 ? 38.344 -19.327 -56.642 1.00 80.12 795 GLY A O 1
ATOM 5613 N N . ILE A 1 796 ? 37.270 -17.831 -55.360 1.00 79.94 796 ILE A N 1
ATOM 5614 C CA . ILE A 1 796 ? 36.394 -17.353 -56.434 1.00 79.94 796 ILE A CA 1
ATOM 5615 C C . ILE A 1 796 ? 37.214 -16.492 -57.403 1.00 79.94 796 ILE A C 1
ATOM 5617 O O . ILE A 1 796 ? 37.939 -15.583 -56.990 1.00 79.94 796 ILE A O 1
ATOM 5621 N N . LYS A 1 797 ? 37.084 -16.768 -58.705 1.00 87.19 797 LYS A N 1
ATOM 5622 C CA . LYS A 1 797 ? 37.668 -15.952 -59.778 1.00 87.19 797 LYS A CA 1
ATOM 5623 C C . LYS A 1 797 ? 36.740 -14.788 -60.111 1.00 87.19 797 LYS A C 1
ATOM 5625 O O . LYS A 1 797 ? 35.531 -14.966 -60.248 1.00 87.19 797 LYS A O 1
ATOM 5630 N N . SER A 1 798 ? 37.294 -13.593 -60.238 1.00 86.88 798 SER A N 1
ATOM 5631 C CA . SER A 1 798 ? 36.555 -12.370 -60.563 1.00 86.88 798 SER A CA 1
ATOM 5632 C C . SER A 1 798 ? 37.411 -11.450 -61.433 1.00 86.88 798 SER A C 1
ATOM 5634 O O . SER A 1 798 ? 38.607 -11.682 -61.601 1.00 86.88 798 SER A O 1
ATOM 5636 N N . ALA A 1 799 ? 36.800 -10.418 -62.008 1.00 90.50 799 ALA A N 1
ATOM 5637 C CA . ALA A 1 799 ? 37.499 -9.375 -62.751 1.00 90.50 799 ALA A CA 1
ATOM 5638 C C . ALA A 1 799 ? 37.064 -7.996 -62.250 1.00 90.50 799 ALA A C 1
ATOM 5640 O O . ALA A 1 799 ? 35.936 -7.832 -61.781 1.00 90.50 799 ALA A O 1
ATOM 5641 N N . GLY A 1 800 ? 37.963 -7.022 -62.326 1.00 91.12 800 GLY A N 1
ATOM 5642 C CA . GLY A 1 800 ? 37.738 -5.670 -61.823 1.00 91.12 800 GLY A CA 1
ATOM 5643 C C . GLY A 1 800 ? 39.011 -4.837 -61.877 1.00 91.12 800 GLY A C 1
ATOM 5644 O O . GLY A 1 800 ? 39.875 -5.080 -62.716 1.00 91.12 800 GLY A O 1
ATOM 5645 N N . PHE A 1 801 ? 39.135 -3.873 -60.969 1.00 91.69 801 PHE A N 1
ATOM 5646 C CA . PHE A 1 801 ? 40.316 -3.021 -60.844 1.00 91.69 801 PHE A CA 1
ATOM 5647 C C . PHE A 1 801 ? 40.909 -3.146 -59.439 1.00 91.69 801 PHE A C 1
ATOM 5649 O O . PHE A 1 801 ? 40.190 -3.421 -58.478 1.00 91.69 801 PHE A O 1
ATOM 5656 N N . ILE A 1 802 ? 42.215 -2.920 -59.318 1.00 91.81 802 ILE A N 1
ATOM 5657 C CA . ILE A 1 802 ? 42.887 -2.807 -58.022 1.00 91.81 802 ILE A CA 1
ATOM 5658 C C . ILE A 1 802 ? 42.739 -1.369 -57.523 1.00 91.81 802 ILE A C 1
ATOM 5660 O O . ILE A 1 802 ? 43.031 -0.424 -58.252 1.00 91.81 802 ILE A O 1
ATOM 5664 N N . ALA A 1 803 ? 42.281 -1.196 -56.282 1.00 90.56 803 ALA A N 1
ATOM 5665 C CA . ALA A 1 803 ? 41.993 0.123 -55.719 1.00 90.56 803 ALA A CA 1
ATOM 5666 C C . ALA A 1 803 ? 43.233 1.036 -55.689 1.00 90.56 803 ALA A C 1
ATOM 5668 O O . ALA A 1 803 ? 43.139 2.216 -55.999 1.00 90.56 803 ALA A O 1
ATOM 5669 N N . GLN A 1 804 ? 44.414 0.493 -55.397 1.00 92.25 804 GLN A N 1
ATOM 5670 C CA . GLN A 1 804 ? 45.671 1.244 -55.393 1.00 92.25 804 GLN A CA 1
ATOM 5671 C C . GLN A 1 804 ? 46.053 1.753 -56.793 1.00 92.25 804 GLN A C 1
ATOM 5673 O O . GLN A 1 804 ? 46.460 2.904 -56.925 1.00 92.25 804 GLN A O 1
ATOM 5678 N N . ASP A 1 805 ? 45.874 0.930 -57.835 1.00 93.44 805 ASP A N 1
ATOM 5679 C CA . ASP A 1 805 ? 46.106 1.353 -59.223 1.00 93.44 805 ASP A CA 1
ATOM 5680 C C . ASP A 1 805 ? 45.113 2.453 -59.638 1.00 93.44 805 ASP A C 1
ATOM 5682 O O . ASP A 1 805 ? 45.490 3.402 -60.323 1.00 93.44 805 ASP A O 1
ATOM 5686 N N . LEU A 1 806 ? 43.844 2.349 -59.219 1.00 93.50 806 LEU A N 1
ATOM 5687 C CA . LEU A 1 806 ? 42.836 3.383 -59.490 1.00 93.50 806 LEU A CA 1
ATOM 5688 C C . LEU A 1 806 ? 43.204 4.722 -58.845 1.00 93.50 806 LEU A C 1
ATOM 5690 O O . LEU A 1 806 ? 43.076 5.760 -59.489 1.00 93.50 806 LEU A O 1
ATOM 5694 N N . GLU A 1 807 ? 43.678 4.692 -57.600 1.00 92.69 807 GLU A N 1
ATOM 5695 C CA . GLU A 1 807 ? 44.077 5.887 -56.855 1.00 92.69 807 GLU A CA 1
ATOM 5696 C C . GLU A 1 807 ? 45.284 6.585 -57.501 1.00 92.69 807 GLU A C 1
ATOM 5698 O O . GLU A 1 807 ? 45.319 7.812 -57.614 1.00 92.69 807 GLU A O 1
ATOM 5703 N N . GLU A 1 808 ? 46.263 5.808 -57.973 1.00 93.75 808 GLU A N 1
ATOM 5704 C CA . GLU A 1 808 ? 47.421 6.335 -58.700 1.00 93.75 808 GLU A CA 1
ATOM 5705 C C . GLU A 1 808 ? 46.998 7.025 -60.007 1.00 93.75 808 GLU A C 1
ATOM 5707 O O . GLU A 1 808 ? 47.422 8.150 -60.287 1.00 93.75 808 GLU A O 1
ATOM 5712 N N . VAL A 1 809 ? 46.128 6.382 -60.796 1.00 93.69 809 VAL A N 1
ATOM 5713 C CA . VAL A 1 809 ? 45.638 6.944 -62.064 1.00 93.69 809 VAL A CA 1
ATOM 5714 C C . VAL A 1 809 ? 44.786 8.193 -61.822 1.00 93.69 809 VAL A C 1
ATOM 5716 O O . VAL A 1 809 ? 44.977 9.196 -62.508 1.00 93.69 809 VAL A O 1
ATOM 5719 N N . GLN A 1 810 ? 43.899 8.174 -60.825 1.00 93.06 810 GLN A N 1
ATOM 5720 C CA . GLN A 1 810 ? 43.098 9.332 -60.420 1.00 93.06 810 GLN A CA 1
ATOM 5721 C C . GLN A 1 810 ? 43.973 10.566 -60.151 1.00 93.06 810 GLN A C 1
ATOM 5723 O O . GLN A 1 810 ? 43.743 11.623 -60.739 1.00 93.06 810 GLN A O 1
ATOM 5728 N N . LYS A 1 811 ? 45.011 10.412 -59.321 1.00 93.88 811 LYS A N 1
ATOM 5729 C CA . LYS A 1 811 ? 45.948 11.492 -58.972 1.00 93.88 811 LYS A CA 1
ATOM 5730 C C . LYS A 1 811 ? 46.773 11.966 -60.164 1.00 93.88 811 LYS A C 1
ATOM 5732 O O . LYS A 1 811 ? 46.984 13.162 -60.341 1.00 93.88 811 LYS A O 1
ATOM 5737 N N . ARG A 1 812 ? 47.234 11.041 -61.012 1.00 94.19 812 ARG A N 1
ATOM 5738 C CA . ARG A 1 812 ? 48.052 11.371 -62.190 1.00 94.19 812 ARG A CA 1
ATOM 5739 C C . ARG A 1 812 ? 47.342 12.327 -63.154 1.00 94.19 812 ARG A C 1
ATOM 5741 O O . ARG A 1 812 ? 48.007 13.149 -63.778 1.00 94.19 812 ARG A O 1
ATOM 5748 N N . PHE A 1 813 ? 46.026 12.195 -63.300 1.00 93.75 813 PHE A N 1
ATOM 5749 C CA . PHE A 1 813 ? 45.231 12.965 -64.261 1.00 93.75 813 PHE A CA 1
ATOM 5750 C C . PHE A 1 813 ? 44.447 14.129 -63.635 1.00 93.75 813 PHE A C 1
ATOM 5752 O O . PHE A 1 813 ? 43.685 14.779 -64.350 1.00 93.75 813 PHE A O 1
ATOM 5759 N N . GLY A 1 814 ? 44.614 14.405 -62.335 1.00 91.25 814 GLY A N 1
ATOM 5760 C CA . GLY A 1 814 ? 43.834 15.438 -61.643 1.00 91.25 814 GLY A CA 1
ATOM 5761 C C . GLY A 1 814 ? 42.328 15.135 -61.627 1.00 91.25 814 GLY A C 1
ATOM 5762 O O . GLY A 1 814 ? 41.505 16.033 -61.816 1.00 91.25 814 GLY A O 1
ATOM 5763 N N . ALA A 1 815 ? 41.970 13.851 -61.514 1.00 92.19 815 ALA A N 1
ATOM 5764 C CA . ALA A 1 815 ? 40.599 13.346 -61.585 1.00 92.19 815 ALA A CA 1
ATOM 5765 C C . ALA A 1 815 ? 40.010 13.023 -60.201 1.00 92.19 815 ALA A C 1
ATOM 5767 O O . ALA A 1 815 ? 39.111 12.190 -60.085 1.00 92.19 815 ALA A O 1
ATOM 5768 N N . GLU A 1 816 ? 40.515 13.649 -59.137 1.00 89.81 816 GLU A N 1
ATOM 5769 C CA . GLU A 1 816 ? 40.113 13.391 -57.746 1.00 89.81 816 GLU A CA 1
ATOM 5770 C C . GLU A 1 816 ? 38.626 13.669 -57.494 1.00 89.81 816 GLU A C 1
ATOM 5772 O O . GLU A 1 816 ? 38.025 13.080 -56.601 1.00 89.81 816 GLU A O 1
ATOM 5777 N N . ASN A 1 817 ? 38.005 14.513 -58.320 1.00 88.62 817 ASN A N 1
ATOM 5778 C CA . ASN A 1 817 ? 36.568 14.777 -58.287 1.00 88.62 817 ASN A CA 1
ATOM 5779 C C . ASN A 1 817 ? 35.700 13.573 -58.699 1.00 88.62 817 ASN A C 1
ATOM 5781 O O . ASN A 1 817 ? 34.499 13.587 -58.429 1.00 88.62 817 ASN A O 1
ATOM 5785 N N . LEU A 1 818 ? 36.268 12.551 -59.352 1.00 90.94 818 LEU A N 1
ATOM 5786 C CA . LEU A 1 818 ? 35.568 11.287 -59.587 1.00 90.94 818 LEU A CA 1
ATOM 5787 C C . LEU A 1 818 ? 35.469 10.444 -58.312 1.00 90.94 818 LEU A C 1
ATOM 5789 O O . LEU A 1 818 ? 34.583 9.597 -58.239 1.00 90.94 818 LEU A O 1
ATOM 5793 N N . ASP A 1 819 ? 36.345 10.656 -57.327 1.00 90.94 819 ASP A N 1
ATOM 5794 C CA . ASP A 1 819 ? 36.348 9.937 -56.049 1.00 90.94 819 ASP A CA 1
ATOM 5795 C C . ASP A 1 819 ? 36.241 8.409 -56.246 1.00 90.94 819 ASP A C 1
ATOM 5797 O O . ASP A 1 819 ? 35.263 7.758 -55.867 1.00 90.94 819 ASP A O 1
ATOM 5801 N N . LEU A 1 820 ? 37.210 7.838 -56.969 1.00 91.31 820 LEU A N 1
ATOM 5802 C CA . LEU A 1 820 ? 37.174 6.440 -57.419 1.00 91.31 820 LEU A CA 1
ATOM 5803 C C . LEU A 1 820 ? 37.537 5.422 -56.337 1.00 91.31 820 LEU A C 1
ATOM 5805 O O . LEU A 1 820 ? 37.268 4.229 -56.515 1.00 91.31 820 LEU A O 1
ATOM 5809 N N . VAL A 1 821 ? 38.167 5.858 -55.249 1.00 89.75 821 VAL A N 1
ATOM 5810 C CA . VAL A 1 821 ? 38.706 4.976 -54.214 1.00 89.75 821 VAL A CA 1
ATOM 5811 C C . VAL A 1 821 ? 38.362 5.521 -52.841 1.00 89.75 821 VAL A C 1
ATOM 5813 O O . VAL A 1 821 ? 38.749 6.623 -52.471 1.00 89.75 821 VAL A O 1
ATOM 5816 N N . ASP A 1 822 ? 37.667 4.704 -52.059 1.00 85.75 822 ASP A N 1
ATOM 5817 C CA . ASP A 1 822 ? 37.459 4.956 -50.647 1.00 85.75 822 ASP A CA 1
ATOM 5818 C C . ASP A 1 822 ? 38.722 4.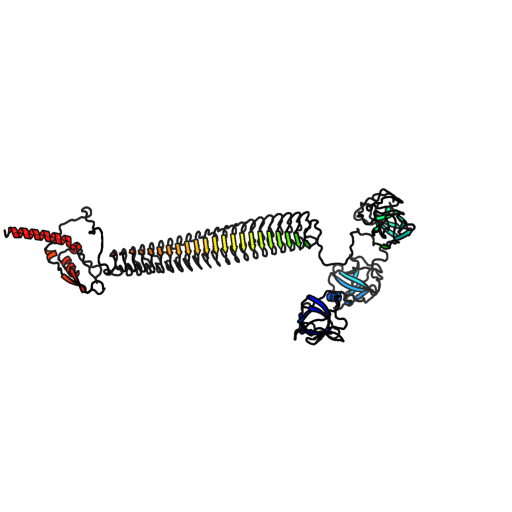588 -49.869 1.00 85.75 822 ASP A C 1
ATOM 5820 O O . ASP A 1 822 ? 39.120 3.419 -49.802 1.00 85.75 822 ASP A O 1
ATOM 5824 N N . THR A 1 823 ? 39.349 5.610 -49.301 1.00 83.06 823 THR A N 1
ATOM 5825 C CA . THR A 1 823 ? 40.587 5.508 -48.526 1.00 83.06 823 THR A CA 1
ATOM 5826 C C . THR A 1 823 ? 40.352 5.688 -47.025 1.00 83.06 823 THR A C 1
ATOM 5828 O O . THR A 1 823 ? 41.320 5.786 -46.270 1.00 83.06 823 THR A O 1
ATOM 5831 N N . MET A 1 824 ? 39.090 5.697 -46.558 1.00 75.44 824 MET A N 1
ATOM 5832 C CA . MET A 1 824 ? 38.768 5.912 -45.138 1.00 75.44 824 MET A CA 1
ATOM 5833 C C . MET A 1 824 ? 39.388 4.862 -44.207 1.00 75.44 824 MET A C 1
ATOM 5835 O O . MET A 1 824 ? 39.687 5.179 -43.057 1.00 75.44 824 MET A O 1
ATOM 5839 N N . ASN A 1 825 ? 39.601 3.632 -44.686 1.00 73.00 825 ASN A N 1
ATOM 5840 C CA . ASN A 1 825 ? 40.374 2.622 -43.971 1.00 73.00 825 ASN A CA 1
ATOM 5841 C C . ASN A 1 825 ? 41.733 2.397 -44.667 1.00 73.00 825 ASN A C 1
ATOM 5843 O O . ASN A 1 825 ? 41.752 1.821 -45.757 1.00 73.00 825 ASN A O 1
ATOM 5847 N N . PRO A 1 826 ? 42.870 2.779 -44.049 1.00 75.62 826 PRO A N 1
ATOM 5848 C CA . PRO A 1 826 ? 44.197 2.586 -44.639 1.00 75.62 826 PRO A CA 1
ATOM 5849 C C . PRO A 1 826 ? 44.569 1.110 -44.839 1.00 75.62 826 PRO A C 1
ATOM 5851 O O . PRO A 1 826 ? 45.377 0.800 -45.713 1.00 75.62 826 PRO A O 1
ATOM 5854 N N . ASP A 1 827 ? 43.952 0.201 -44.083 1.00 74.75 827 ASP A N 1
ATOM 5855 C CA . ASP A 1 827 ? 44.193 -1.239 -44.187 1.00 74.75 827 ASP A CA 1
ATOM 5856 C C . ASP A 1 827 ? 43.304 -1.914 -45.248 1.00 74.75 827 ASP A C 1
ATOM 5858 O O . ASP A 1 827 ? 43.516 -3.083 -45.582 1.00 74.75 827 ASP A O 1
ATOM 5862 N N . ASN A 1 828 ? 42.294 -1.211 -45.782 1.00 75.50 828 ASN A N 1
ATOM 5863 C CA . ASN A 1 828 ? 41.322 -1.785 -46.714 1.00 75.50 828 ASN A CA 1
ATOM 5864 C C . ASN A 1 828 ? 40.694 -0.734 -47.649 1.00 75.50 828 ASN A C 1
ATOM 5866 O O . ASN A 1 828 ? 39.623 -0.196 -47.370 1.00 75.50 828 ASN A O 1
ATOM 5870 N N . PHE A 1 829 ? 41.342 -0.472 -48.788 1.00 85.12 829 PHE A N 1
ATOM 5871 C CA . PHE A 1 829 ? 40.799 0.406 -49.830 1.00 85.12 829 PHE A CA 1
ATOM 5872 C C . PHE A 1 829 ? 39.674 -0.266 -50.625 1.00 85.12 829 PHE A C 1
ATOM 5874 O O . PHE A 1 829 ? 39.785 -1.431 -51.017 1.00 85.12 829 PHE A O 1
ATOM 5881 N N . ALA A 1 830 ? 38.622 0.494 -50.943 1.00 84.12 830 ALA A N 1
ATOM 5882 C CA . ALA A 1 830 ? 37.488 0.020 -51.740 1.00 84.12 830 ALA A CA 1
ATOM 5883 C C . ALA A 1 830 ? 37.277 0.874 -53.000 1.00 84.12 830 ALA A C 1
ATOM 5885 O O . ALA A 1 830 ? 37.370 2.092 -52.955 1.00 84.12 830 ALA A O 1
ATOM 5886 N N . ALA A 1 831 ? 36.963 0.247 -54.136 1.00 87.88 831 ALA A N 1
ATOM 5887 C CA . ALA A 1 831 ? 36.749 0.947 -55.406 1.00 87.88 831 ALA A CA 1
ATOM 5888 C C . ALA A 1 831 ? 35.277 1.348 -55.624 1.00 87.88 831 ALA A C 1
ATOM 5890 O O . ALA A 1 831 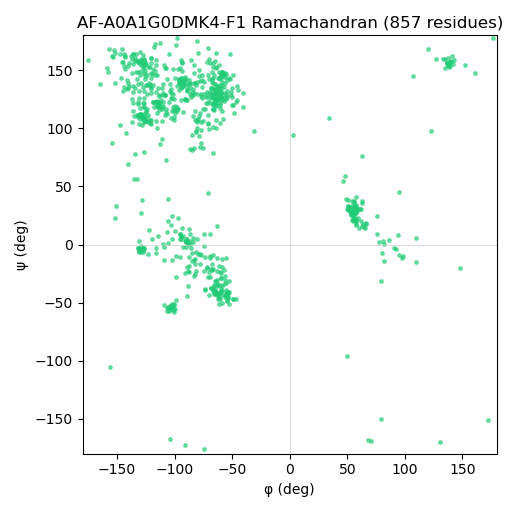? 34.363 0.561 -55.359 1.00 87.88 831 ALA A O 1
ATOM 5891 N N . ARG A 1 832 ? 35.047 2.539 -56.193 1.00 88.75 832 ARG A N 1
ATOM 5892 C CA . ARG A 1 832 ? 33.727 3.093 -56.544 1.00 88.75 832 ARG A CA 1
ATOM 5893 C C . ARG A 1 832 ? 33.512 3.082 -58.060 1.00 88.75 832 ARG A C 1
ATOM 5895 O O . ARG A 1 832 ? 33.527 4.110 -58.729 1.00 88.75 832 ARG A O 1
ATOM 5902 N N . TYR A 1 833 ? 33.288 1.889 -58.616 1.00 83.69 833 TYR A N 1
ATOM 5903 C CA . TYR A 1 833 ? 33.235 1.667 -60.071 1.00 83.69 833 TYR A CA 1
ATOM 5904 C C . TYR A 1 833 ? 32.219 2.538 -60.824 1.00 83.69 833 TYR A C 1
ATOM 5906 O O . TYR A 1 833 ? 32.472 2.915 -61.965 1.00 83.69 833 TYR A O 1
ATOM 5914 N N . GLY A 1 834 ? 31.081 2.867 -60.204 1.00 85.19 834 GLY A N 1
ATOM 5915 C CA . GLY A 1 834 ? 30.037 3.680 -60.839 1.00 85.19 834 GLY A CA 1
ATOM 5916 C C . GLY A 1 834 ? 30.524 5.067 -61.270 1.00 85.19 834 GLY A C 1
ATOM 5917 O O . GLY A 1 834 ? 30.062 5.595 -62.281 1.00 85.19 834 GLY A O 1
ATOM 5918 N N . ASN A 1 835 ? 31.517 5.616 -60.569 1.00 90.00 835 ASN A N 1
ATOM 5919 C CA . ASN A 1 835 ? 32.033 6.954 -60.829 1.00 90.00 835 ASN A CA 1
ATOM 5920 C C . ASN A 1 835 ? 32.951 7.022 -62.061 1.00 90.00 835 ASN A C 1
ATOM 5922 O O . ASN A 1 835 ? 33.272 8.112 -62.523 1.00 90.00 835 ASN A O 1
ATOM 5926 N N . LEU A 1 836 ? 33.330 5.883 -62.655 1.00 91.19 836 LEU A N 1
ATOM 5927 C CA . LEU A 1 836 ? 34.060 5.858 -63.928 1.00 91.19 836 LEU A CA 1
ATOM 5928 C C . LEU A 1 836 ? 33.179 6.240 -65.123 1.00 91.19 836 LEU A C 1
ATOM 5930 O O . LEU A 1 836 ? 33.702 6.630 -66.169 1.00 91.19 836 LEU A O 1
ATOM 5934 N N . LEU A 1 837 ? 31.853 6.136 -64.991 1.00 91.44 837 LEU A N 1
ATOM 5935 C CA . LEU A 1 837 ? 30.928 6.274 -66.113 1.00 91.44 837 LEU A CA 1
ATOM 5936 C C . LEU A 1 837 ? 31.073 7.610 -66.875 1.00 91.44 837 LEU A C 1
ATOM 5938 O O . LEU A 1 837 ? 31.144 7.558 -68.104 1.00 91.44 837 LEU A O 1
ATOM 5942 N N . PRO A 1 838 ? 31.192 8.790 -66.227 1.00 91.75 838 PRO A N 1
ATOM 5943 C CA . PRO A 1 838 ? 31.394 10.051 -66.944 1.00 91.75 838 PRO A CA 1
ATOM 5944 C C . PRO A 1 838 ? 32.687 10.079 -67.773 1.00 91.75 838 PRO A C 1
ATOM 5946 O O . PRO A 1 838 ? 32.669 10.514 -68.926 1.00 91.75 838 PRO A O 1
ATOM 5949 N N . ALA A 1 839 ? 33.793 9.562 -67.224 1.00 93.25 839 ALA A N 1
ATOM 5950 C CA . ALA A 1 839 ? 35.073 9.488 -67.929 1.00 93.25 839 ALA A CA 1
ATOM 5951 C C . ALA A 1 839 ? 35.022 8.491 -69.097 1.00 93.25 839 ALA A C 1
ATOM 5953 O O . ALA A 1 839 ? 35.559 8.769 -70.168 1.00 93.25 839 ALA A O 1
ATOM 5954 N N . MET A 1 840 ? 34.313 7.369 -68.933 1.00 94.06 840 MET A N 1
ATOM 5955 C CA . MET A 1 840 ? 34.063 6.415 -70.018 1.00 94.06 840 MET A CA 1
ATOM 5956 C C . MET A 1 840 ? 33.250 7.043 -71.154 1.00 94.06 840 MET A C 1
ATOM 5958 O O . MET A 1 840 ? 33.604 6.879 -72.320 1.00 94.06 840 MET A O 1
ATOM 5962 N N . VAL A 1 841 ? 32.195 7.802 -70.838 1.00 95.38 841 VAL A N 1
ATOM 5963 C CA . VAL A 1 841 ? 31.399 8.515 -71.852 1.00 95.38 841 VAL A CA 1
ATOM 5964 C C . VAL A 1 841 ? 32.267 9.525 -72.608 1.00 95.38 841 VAL A C 1
ATOM 5966 O O . VAL A 1 841 ? 32.243 9.546 -73.840 1.00 95.38 841 VAL A O 1
ATOM 5969 N N . LYS A 1 842 ? 33.086 10.313 -71.900 1.00 94.44 842 LYS A N 1
ATOM 5970 C CA . LYS A 1 842 ? 34.012 11.275 -72.516 1.00 94.44 842 LYS A CA 1
ATOM 5971 C C . LYS A 1 842 ? 35.062 10.590 -73.398 1.00 94.44 842 LYS A C 1
ATOM 5973 O O . LYS A 1 842 ? 35.308 11.040 -74.514 1.00 94.44 842 LYS A O 1
ATOM 5978 N N . ALA A 1 843 ? 35.624 9.472 -72.943 1.00 95.81 843 ALA A N 1
ATOM 5979 C CA . ALA A 1 843 ? 36.565 8.666 -73.717 1.00 95.81 843 ALA A CA 1
ATOM 5980 C C . ALA A 1 843 ? 35.964 8.159 -75.032 1.00 95.81 843 ALA A C 1
ATOM 5982 O O . ALA A 1 843 ? 36.616 8.232 -76.072 1.00 95.81 843 ALA A O 1
ATOM 5983 N N . ILE A 1 844 ? 34.714 7.684 -75.002 1.00 95.94 844 ILE A N 1
ATOM 5984 C CA . ILE A 1 844 ? 33.997 7.232 -76.202 1.00 95.94 844 ILE A CA 1
ATOM 5985 C C . ILE A 1 844 ? 33.771 8.402 -77.169 1.00 95.94 844 ILE A C 1
ATOM 5987 O O . ILE A 1 844 ? 33.980 8.246 -78.371 1.00 95.94 844 ILE A O 1
ATOM 5991 N N . GLN A 1 845 ? 33.394 9.581 -76.661 1.00 94.31 845 GLN A N 1
ATOM 5992 C CA . GLN A 1 845 ? 33.239 10.788 -77.482 1.00 94.31 845 GLN A CA 1
ATOM 5993 C C . GLN A 1 845 ? 34.555 11.184 -78.170 1.00 94.31 845 GLN A C 1
ATOM 5995 O O . GLN A 1 845 ? 34.569 11.437 -79.374 1.00 94.31 845 GLN A O 1
ATOM 6000 N N . GLU A 1 846 ? 35.664 11.204 -77.430 1.00 95.06 846 GLU A N 1
ATOM 6001 C CA . GLU A 1 846 ? 36.994 11.519 -77.968 1.00 95.06 846 GLU A CA 1
ATOM 6002 C C . GLU A 1 846 ? 37.482 10.474 -78.976 1.00 95.06 846 GLU A C 1
ATOM 6004 O O . GLU A 1 846 ? 38.054 10.830 -80.007 1.00 95.06 846 GLU A O 1
ATOM 6009 N N . LEU A 1 847 ? 37.237 9.188 -78.707 1.00 94.56 847 LEU A N 1
ATOM 6010 C CA . LEU A 1 847 ? 37.561 8.107 -79.633 1.00 94.56 847 LEU A CA 1
ATOM 6011 C C . LEU A 1 847 ? 36.783 8.246 -80.942 1.00 94.56 847 LEU A C 1
ATOM 6013 O O . LEU A 1 847 ? 37.370 8.086 -82.008 1.00 94.56 847 LEU A O 1
ATOM 6017 N N . ASN A 1 848 ? 35.493 8.586 -80.871 1.00 93.12 848 ASN A N 1
ATOM 6018 C CA . ASN A 1 848 ? 34.675 8.811 -82.058 1.00 93.12 848 ASN A CA 1
ATOM 6019 C C . ASN A 1 848 ? 35.206 9.983 -82.897 1.00 93.12 848 ASN A C 1
ATOM 6021 O O . ASN A 1 848 ? 35.307 9.860 -84.112 1.00 93.12 848 ASN A O 1
ATOM 6025 N N . ILE A 1 849 ? 35.627 11.083 -82.259 1.00 92.06 849 ILE A N 1
ATOM 6026 C CA . ILE A 1 849 ? 36.268 12.211 -82.957 1.00 92.06 849 ILE A CA 1
ATOM 6027 C C . ILE A 1 849 ? 37.537 11.745 -83.680 1.00 92.06 849 ILE A C 1
ATOM 6029 O O . ILE A 1 849 ? 37.691 12.002 -84.871 1.00 92.06 849 ILE A O 1
ATOM 6033 N N . LYS A 1 850 ? 38.428 11.025 -82.985 1.00 90.69 850 LYS A N 1
ATOM 6034 C CA . LYS A 1 850 ? 39.660 10.496 -83.593 1.00 90.69 850 LYS A CA 1
ATOM 6035 C C . LYS A 1 850 ? 39.373 9.510 -84.727 1.00 90.69 850 LYS A C 1
ATOM 6037 O O . LYS A 1 850 ? 40.125 9.464 -85.693 1.00 90.69 850 LYS A O 1
ATOM 6042 N N . PHE A 1 851 ? 38.307 8.723 -84.616 1.00 91.06 851 PHE A N 1
ATOM 6043 C CA . PHE A 1 851 ? 37.898 7.769 -85.641 1.00 91.06 851 PHE A CA 1
ATOM 6044 C C . PHE A 1 851 ? 37.355 8.455 -86.898 1.00 91.06 851 PHE A C 1
ATOM 6046 O O . PHE A 1 851 ? 37.740 8.080 -88.003 1.00 91.06 851 PHE A O 1
ATOM 6053 N N . GLU A 1 852 ? 36.518 9.482 -86.753 1.00 89.75 852 GLU A N 1
ATOM 6054 C CA . GLU A 1 852 ? 36.053 10.269 -87.902 1.00 89.75 852 GLU A CA 1
ATOM 6055 C C . GLU A 1 852 ? 37.217 11.021 -88.566 1.00 89.75 852 GLU A C 1
ATOM 6057 O O . GLU A 1 852 ? 37.360 10.971 -89.785 1.00 89.75 852 GLU A O 1
ATOM 6062 N N . GLN A 1 853 ? 38.137 11.589 -87.778 1.00 89.50 853 GLN A N 1
ATOM 6063 C CA . GLN A 1 853 ? 39.385 12.164 -88.302 1.00 89.50 853 GLN A CA 1
ATOM 6064 C C . GLN A 1 853 ? 40.233 11.127 -89.055 1.00 89.50 853 GLN A C 1
ATOM 6066 O O . GLN A 1 853 ? 40.808 11.427 -90.099 1.00 89.50 853 GLN A O 1
ATOM 6071 N N . PHE A 1 854 ? 40.312 9.895 -88.546 1.00 90.06 854 PHE A N 1
ATOM 6072 C CA . PHE A 1 854 ? 41.024 8.804 -89.209 1.00 90.06 854 PHE A CA 1
ATOM 6073 C C . PHE A 1 854 ? 40.387 8.434 -90.557 1.00 90.06 854 PHE A C 1
ATOM 6075 O O . PHE A 1 854 ? 41.119 8.224 -91.521 1.00 90.06 854 PHE A O 1
ATOM 6082 N N . LYS A 1 855 ? 39.051 8.401 -90.656 1.00 88.00 855 LYS A N 1
ATOM 6083 C CA . LYS A 1 855 ? 38.347 8.171 -91.932 1.00 88.00 855 LYS A CA 1
ATOM 6084 C C . LYS A 1 855 ? 38.598 9.279 -92.949 1.00 88.00 855 LYS A C 1
ATOM 6086 O O . LYS A 1 855 ? 38.802 8.985 -94.118 1.00 88.00 855 LYS A O 1
ATOM 6091 N N . GLU A 1 856 ? 38.602 10.540 -92.524 1.00 84.19 856 GLU A N 1
ATOM 6092 C CA . GLU A 1 856 ? 38.895 11.664 -93.426 1.00 84.19 856 GLU A CA 1
ATOM 6093 C C . GLU A 1 856 ? 40.329 11.607 -93.979 1.00 84.19 856 GLU A C 1
ATOM 6095 O O . GLU A 1 856 ? 40.576 12.009 -95.115 1.00 84.19 856 GLU A O 1
ATOM 6100 N N . LEU A 1 857 ? 41.272 11.069 -93.197 1.00 82.88 857 LEU A N 1
ATOM 6101 C CA . LEU A 1 857 ? 42.669 10.873 -93.599 1.00 82.88 857 LEU A CA 1
ATOM 6102 C C . LEU A 1 857 ? 42.901 9.589 -94.419 1.00 82.88 857 LEU A C 1
ATOM 6104 O O . LEU A 1 857 ? 43.933 9.470 -95.084 1.00 82.88 857 LEU A O 1
ATOM 6108 N N . HIS A 1 858 ? 41.955 8.646 -94.391 1.00 75.75 858 HIS A N 1
ATOM 6109 C CA . HIS A 1 858 ? 42.011 7.351 -95.075 1.00 75.75 858 HIS A CA 1
ATOM 6110 C C . HIS A 1 858 ? 40.633 6.976 -95.671 1.00 75.75 858 HIS A C 1
ATOM 6112 O O . HIS A 1 858 ? 39.986 6.064 -95.147 1.00 75.75 858 HIS A O 1
ATOM 6118 N N . PRO A 1 859 ? 40.173 7.696 -96.716 1.00 59.97 859 PRO A N 1
ATOM 6119 C CA . PRO A 1 859 ? 38.839 7.533 -97.303 1.00 59.97 859 PRO A CA 1
ATOM 6120 C C . PRO A 1 859 ? 38.595 6.185 -97.991 1.00 59.97 859 PRO A C 1
ATOM 6122 O O . PRO A 1 859 ? 39.567 5.572 -98.496 1.00 59.97 859 PRO A O 1
#

pLDDT: mean 83.79, std 16.46, range [26.22, 98.81]